Protein AF-A0A952DXF3-F1 (afdb_monomer)

Solvent-accessible surface area (backbone atoms only — not comparable to full-atom values): 49147 Å² total; per-residue (Å²): 143,82,90,85,81,86,82,64,85,73,74,85,72,76,90,87,76,78,88,46,89,44,56,48,75,65,64,70,60,52,75,66,51,48,54,28,37,48,74,60,70,36,64,31,44,39,51,54,43,72,47,50,72,74,62,50,57,70,29,73,86,39,48,73,70,47,49,52,52,52,53,52,43,35,55,69,52,70,53,80,62,69,73,86,81,77,90,84,78,88,74,72,70,71,75,59,51,55,62,59,65,52,52,78,80,56,95,33,79,77,42,53,47,75,80,64,70,59,56,70,74,58,48,56,48,38,44,75,69,72,33,61,21,49,24,46,54,65,72,52,47,74,68,62,50,52,71,39,94,87,34,46,74,71,48,50,52,49,54,50,50,48,53,49,53,52,46,48,72,77,49,48,94,39,60,49,80,58,98,81,44,62,45,70,66,89,60,93,58,51,65,45,77,79,53,73,68,56,54,64,66,48,72,82,56,87,42,74,81,39,50,49,73,79,54,69,54,59,70,72,56,47,49,53,38,46,74,73,70,34,60,20,49,39,50,46,60,76,43,19,81,79,40,72,43,44,71,69,56,47,50,38,47,53,53,54,53,50,53,50,69,74,70,45,69,89,72,72,76,82,65,92,75,50,74,66,55,53,51,51,50,52,47,34,55,37,56,34,54,62,62,62,46,64,75,42,58,70,74,60,27,55,51,50,36,34,54,39,15,27,80,55,76,65,43,53,54,55,58,53,8,64,76,68,79,42,51,41,67,58,43,49,53,50,50,53,54,51,51,51,50,47,48,71,76,41,39,67,38,51,49,52,48,48,51,55,50,51,52,50,30,50,78,46,25,34,38,39,35,54,66,56,54,22,50,58,45,45,75,48,34,51,94,82,54,81,50,37,42,57,16,48,50,52,47,49,52,79,72,40,90,64,52,41,76,47,77,49,97,92,54,54,33,42,28,44,61,85,53,59,67,64,58,50,53,51,51,44,51,53,52,51,49,53,36,62,74,64,73,54,68,43,43,62,67,64,52,52,57,55,41,64,75,32,71,66,46,53,51,50,46,68,75,48,66,86,60,52,72,71,57,50,51,37,27,52,55,21,36,45,72,59,30,85,50,32,48,73,49,98,70,36,33,31,51,53,86,52,82,75,41,70,69,56,48,45,51,55,47,42,62,72,67,68,55,58,31,29,32,55,62,49,26,52,57,34,34,75,74,39,58,87,92,67,52,66,56,39,69,57,46,42,53,50,44,67,71,40,58,85,53,28,36,73,46,45,67,60,22,38,31,55,44,87,71,66,78,53,93,76,67,22,62,54,52,47,41,45,45,54,38,60,76,65,72,49,69,41,45,50,66,61,46,41,58,60,42,50,75,80,37,75,60,57,72,68,38,51,49,51,34,57,71,29,82,54,67,79,48,97,92,39,33,37,49,68,50,36,28,55,50,33,77,62,26,35,33,49,32,67,56,49,54,54,44,52,74,43,84,84,56,63,35,82,67,52,34,40,67,68,72,55,32,96,94,50,77,56,42,46,51,59,47,51,54,58,49,48,62,58,26,76,74,45,34,36,46,67,63,44,50,55,52,57,42,48,71,41,65,52,92,60,89,70,58,71,46,59,57,50,11,32,47,48,36,37,26,28,38,30,40,32,71,74,70,59,71,85,74,82,50,71,56,67,42,49,65,58,61,69,92,69,55,76,65,56,40,52,51,51,19,54,52,32,29,42,71,27,30,55,67,35,46,59,50,31,32,48,53,71,72,52,56,71,35,39,67,68,57,52,26,53,54,49,25,75,55,72,72,57,61,65,46,45,48,49,35,46,50,51,55,36,32,18,65,55,24,37,48,77,45,96,86,58,30,36,40,69,33,77,62,24,48,54,50,27,66,68,62,23,71,72,76,65,83,88,58,71,69,87,75,82,84,78,81,76,76,93,79,78,83,76,82,81,87,82,79,132

Secondary structure (DSSP, 8-state):
-------SPPTTS-TT------BGGGGT--HHHHHHHHHTT--BHHHHHHS-HHHHTTSTT--HHHHHHHHHHHHHTT-PPPPP----SPPPTHHHHHHHHHHTTS--TT-BGGGG---HHHHHHHHHTT--BHHHHHHS-HHHHHTSTT--HHHHHHHHHHHHHHHHHHHGGGEEEETTEEEE---SS-B----HHHHHHHTTS-GGG-BGGGG---HHHHHHHHHTT--BHHHHHHTTTT-B--HHHHHHHHHHHHHHHHH-GGGSSSS---HHHHHHHHHHHHT-HHHHHHTS-HHHHHHHHHHHTSSS----HHHHHHHHT--HHHHHHHHHHHHHHHHHHSHHHHHHHHHHHHHHHHHTTSEEEHHHHHHHHHHHS-TT--S-HHHHHHHHHHH-SSEEEEE-SS-EEEEETTS-HHHHHHHHHHHHHHHHHH-S-EEHHHHHHHHHTSHHHHHHHHH-TTS-HHHHHHHHHHHHHT-TTTEEETTEE--GGGTT-HHHHHHHHHHHH-S-EEHHHHHHHHHHHS-TTT---HHHHHHHHHH-TTTEEEEETTEEEEGGG---TT-SHHHHHHHHHHHHTS-EEHHHHHHHHHTT----HHHHHHHHT--SEEETTEEGGGTEEEEETTEEEEHHHHHHHTTSSSPPBSSPPPPPPPPTT-SSTHHHHHHHHHHHHTT--BHHHHHHHHHHHHT-SSPPPHHHHHHHHHHHHHTTSS----TTSS--PBP---PPSS-HHHHHHHHHHHHHHHBTTHHHHHHHHHHH-SEEHHHHHHHHHHHH---HHHHHHHHHHHHHTTSEEE-TTSEEEE-HHHHHHHHHHS-S-GGGT-------PPPTT------S--

Foldseek 3Di:
DDDDDDDAQDQDDDDDDDDQFAFPVSLVADPQLNVQCVQVVNTTPVSVLADDLVNSCVGPSCDPVSSCRVVVSCVSSVNHRDPDDDDPDDDDPPVFVQQQVALPVDPFVPAAPVLLVDPPVVSVQCVVLVNGTLSSLSNATPVSQCPGPPCDPVNSVVSVVSNVVSCCVPQVVQWDDDPSHTHGDPDQWDQQDDDPVLVVLCPPPPQVPAFPVLLVDDPVVSVVCVVVVHGTLVSCNVCSRVDIDGPSSSVSNVVVSVVCSPPDDPVCPDDRDHPVNVLLVLLLVLLQVVVLLVVDDPLLSVLLCQCLVFQHHHDQLCRVCVVVVHHSVVSVVSPVVSLVVSCVPSVVSLVSNVVVLQVVCQVQLFKDFLVVSLVVSVVSHPPPRNTRSSSSVSSSVVSDPQWDWDDDPVGIMIGGNPDDPVLLVLLLVLLQVVLVVVVAKDFPVVSLVVSCPDPSVVVSCVVCVPQDPVSVSSNSSSSQVHDPQFDDDVGITHGVVCVQDLVHLLQVLLVVVVAKEALQVSLVSSQVPDDPVNRDHSVVSLVVLVVPCVAWPDQFDRITHGVVVVDDVCRHLLNQLLVVQVVVVHWDALVSSLVSSVVVYHYDSVRSVCRQPWQDDPDDVDGSCQAWADQALRIIHGNVVLVVQLPDFLAADAFQFAEDDAAPVDALCRLVLLVVLQVVQVVQDFLVVSLVVSNVVSPDPDDDDPNVSLSHLVLCCQLQQWPRDDCPPPDRGGTHGRFDDDDSLNSLLSRLVSNCVRYPCVLVLLLLQQPPPQDALVVSQVVVCVQAVDDSRRSVSSVSSCVSSVQWDQDPVRTIDGDPSVNVSSVVRNPDDCPVRDDPDPDDDPPPDDDDDPPPDD

Nearest PDB structures (foldseek):
  5ciz-assembly1_B  TM=8.399E-01  e=3.384E-02  Escherichia coli K-12
  5nwt-assembly1_A  TM=7.656E-01  e=3.705E-02  Escherichia coli K-12
  4mey-assembly1_B  TM=8.361E-01  e=1.148E-01  Escherichia coli K-12
  7khc-assembly1_A  TM=7.710E-01  e=9.581E-02  Escherichia coli K-12
  4zh4-assembly1_A  TM=7.868E-01  e=2.263E-01  Escherichia coli K-12

Radius of gyration: 51.9 Å; Cα contacts (8 Å, |Δi|>4): 984; chains: 1; bounding box: 116×65×154 Å

pLDDT: mean 72.09, std 17.67, range [24.91, 96.69]

Structure (mmCIF, N/CA/C/O backbone):
data_AF-A0A952DXF3-F1
#
_entry.id   AF-A0A952DXF3-F1
#
loop_
_atom_site.group_PDB
_atom_site.id
_atom_site.type_symbol
_atom_site.label_atom_id
_atom_site.label_alt_id
_atom_site.label_comp_id
_atom_site.label_asym_id
_atom_site.label_entity_id
_atom_site.label_seq_id
_atom_site.pdbx_PDB_ins_code
_atom_site.Cartn_x
_atom_site.Cartn_y
_atom_site.Cartn_z
_atom_site.occupancy
_atom_site.B_iso_or_equiv
_atom_site.auth_seq_id
_atom_site.auth_comp_id
_atom_site.auth_asym_id
_atom_site.auth_atom_id
_atom_site.pdbx_PDB_model_num
ATOM 1 N N . MET A 1 1 ? -7.736 26.901 73.733 1.00 40.34 1 MET A N 1
ATOM 2 C CA . MET A 1 1 ? -7.847 26.922 75.205 1.00 40.34 1 MET A CA 1
ATOM 3 C C . MET A 1 1 ? -9.319 26.949 75.574 1.00 40.34 1 MET A C 1
ATOM 5 O O . MET A 1 1 ? -9.940 27.986 75.402 1.00 40.34 1 MET A O 1
ATOM 9 N N . ALA A 1 2 ? -9.851 25.789 75.959 1.00 25.80 2 ALA A N 1
ATOM 10 C CA . ALA A 1 2 ? -10.899 25.525 76.956 1.00 25.80 2 ALA A CA 1
ATOM 11 C C . ALA A 1 2 ? -11.180 24.005 76.903 1.00 25.80 2 ALA A C 1
ATOM 13 O O . ALA A 1 2 ? -11.219 23.429 75.818 1.00 25.80 2 ALA A O 1
ATOM 14 N N . ASP A 1 3 ? -11.251 23.383 78.075 1.00 32.47 3 ASP A N 1
ATOM 15 C CA . ASP A 1 3 ? -11.202 21.946 78.377 1.00 32.47 3 ASP A CA 1
ATOM 16 C C . ASP A 1 3 ? -12.316 21.067 77.777 1.00 32.47 3 ASP A C 1
ATOM 18 O O . ASP A 1 3 ? -13.485 21.440 77.763 1.00 32.47 3 ASP A O 1
ATOM 22 N N . SER A 1 4 ? -11.949 19.831 77.419 1.00 28.42 4 SER A N 1
ATOM 23 C CA . SER A 1 4 ? -12.692 18.619 77.812 1.00 28.42 4 SER A CA 1
ATOM 24 C C . SER A 1 4 ? -11.712 17.442 77.877 1.00 28.42 4 SER A C 1
ATOM 26 O O . SER A 1 4 ? -11.558 16.627 76.968 1.00 28.42 4 SER A O 1
ATOM 28 N N . SER A 1 5 ? -10.953 17.436 78.966 1.00 34.53 5 SER A N 1
ATOM 29 C CA . SER A 1 5 ? -10.357 16.239 79.540 1.00 34.53 5 SER A CA 1
ATOM 30 C C . SER A 1 5 ? -11.459 15.316 80.101 1.00 34.53 5 SER A C 1
ATOM 32 O O . SER A 1 5 ? -12.557 15.769 80.409 1.00 34.53 5 SER A O 1
ATOM 34 N N . ASP A 1 6 ? -11.120 14.028 80.214 1.00 41.69 6 ASP A N 1
ATOM 35 C CA . ASP A 1 6 ? -11.843 12.917 80.861 1.00 41.69 6 ASP A CA 1
ATOM 36 C C . ASP A 1 6 ? -12.832 12.074 80.039 1.00 41.69 6 ASP A C 1
ATOM 38 O O . ASP A 1 6 ? -14.046 12.231 80.073 1.00 41.69 6 ASP A O 1
ATOM 42 N N . ASN A 1 7 ? -12.281 11.025 79.412 1.00 44.53 7 ASN A N 1
ATOM 43 C CA . ASN A 1 7 ? -12.972 9.737 79.289 1.00 44.53 7 ASN A CA 1
ATOM 44 C C . ASN A 1 7 ? -11.992 8.561 79.499 1.00 44.53 7 ASN A C 1
ATOM 46 O O . ASN A 1 7 ? -11.936 7.612 78.716 1.00 44.53 7 ASN A O 1
ATOM 50 N N . LYS A 1 8 ? -11.126 8.667 80.519 1.00 47.78 8 LYS A N 1
ATOM 51 C CA . LYS A 1 8 ? -10.305 7.540 80.986 1.00 47.78 8 LYS A CA 1
ATOM 52 C C . LYS A 1 8 ? -11.097 6.770 82.049 1.00 47.78 8 LYS A C 1
ATOM 54 O O . LYS A 1 8 ? -11.630 7.411 82.954 1.00 47.78 8 LYS A O 1
ATOM 59 N N . PRO A 1 9 ? -11.166 5.430 81.986 1.00 48.03 9 PRO A N 1
ATOM 60 C CA . PRO A 1 9 ? -11.875 4.657 82.997 1.00 48.03 9 PRO A CA 1
ATOM 61 C C . PRO A 1 9 ? -11.237 4.859 84.379 1.00 48.03 9 PRO A C 1
ATOM 63 O O . PRO A 1 9 ? -10.027 4.708 84.545 1.00 48.03 9 PRO A O 1
ATOM 66 N N . ASN A 1 10 ? -12.048 5.229 85.371 1.00 49.44 10 ASN A N 1
ATOM 67 C CA . ASN A 1 10 ? -11.597 5.502 86.734 1.00 49.44 10 ASN A CA 1
ATOM 68 C C . ASN A 1 10 ? -11.382 4.175 87.501 1.00 49.44 10 ASN A C 1
ATOM 70 O O . ASN A 1 10 ? -12.342 3.424 87.683 1.00 49.44 10 ASN A O 1
ATOM 74 N N . PRO A 1 11 ? -10.167 3.857 87.989 1.00 45.16 11 PRO A N 1
ATOM 75 C CA . PRO A 1 11 ? -9.825 2.531 88.522 1.00 45.16 11 PRO A CA 1
ATOM 76 C C . PRO A 1 11 ? -10.392 2.202 89.924 1.00 45.16 11 PRO A C 1
ATOM 78 O O . PRO A 1 11 ? -9.899 1.281 90.568 1.00 45.16 11 PRO A O 1
ATOM 81 N N . ARG A 1 12 ? -11.384 2.943 90.450 1.00 41.62 12 ARG A N 1
ATOM 82 C CA . ARG A 1 12 ? -11.883 2.792 91.841 1.00 41.62 12 ARG A CA 1
ATOM 83 C C . ARG A 1 12 ? -13.409 2.658 92.015 1.00 41.62 12 ARG A C 1
ATOM 85 O O . ARG A 1 12 ? -13.890 2.818 93.132 1.00 41.62 12 ARG A O 1
ATOM 92 N N . GLN A 1 13 ? -14.183 2.363 90.968 1.00 44.66 13 GLN A N 1
ATOM 93 C CA . GLN A 1 13 ? -15.648 2.183 91.074 1.00 44.66 13 GLN A CA 1
ATOM 94 C C . GLN A 1 13 ? -16.073 0.704 90.993 1.00 44.66 13 GLN A C 1
ATOM 96 O O . GLN A 1 13 ? -15.561 -0.032 90.154 1.00 44.66 13 GLN A O 1
ATOM 101 N N . SER A 1 14 ? -16.989 0.280 91.871 1.00 38.84 14 SER A N 1
ATOM 102 C CA . SER A 1 14 ? -17.445 -1.104 92.103 1.00 38.84 14 SER A CA 1
ATOM 103 C C . SER A 1 14 ? -18.122 -1.783 90.899 1.00 38.84 14 SER A C 1
ATOM 105 O O . SER A 1 14 ? -18.717 -1.134 90.047 1.00 38.84 14 SER A O 1
ATOM 107 N N . THR A 1 15 ? -18.041 -3.114 90.864 1.00 40.62 15 THR A N 1
ATOM 108 C CA . THR A 1 15 ? -18.133 -4.012 89.696 1.00 40.62 15 THR A CA 1
ATOM 109 C C . THR A 1 15 ? -19.525 -4.301 89.113 1.00 40.62 15 THR A C 1
ATOM 111 O O . THR A 1 15 ? -19.602 -5.065 88.158 1.00 40.62 15 THR A O 1
ATOM 114 N N . GLN A 1 16 ? -20.621 -3.742 89.636 1.00 40.38 16 GLN A N 1
ATOM 115 C CA . GLN A 1 16 ? -21.974 -4.221 89.286 1.00 40.38 16 GLN A CA 1
ATOM 116 C C . GLN A 1 16 ? -22.749 -3.410 88.235 1.00 40.38 16 GLN A C 1
ATOM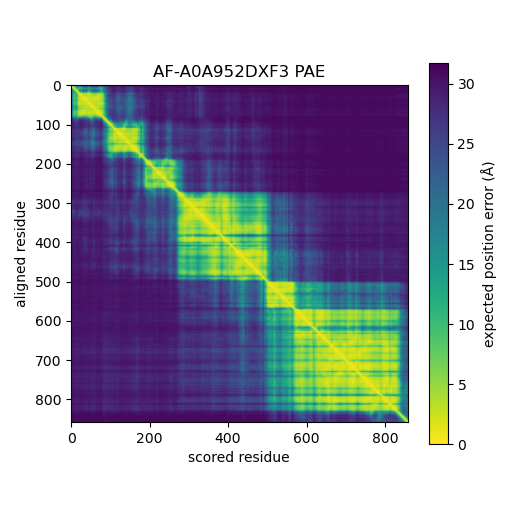 118 O O . GLN A 1 16 ? -23.744 -3.912 87.730 1.00 40.38 16 GLN A O 1
ATOM 123 N N . GLU A 1 17 ? -22.272 -2.240 87.805 1.00 44.34 17 GLU A N 1
ATOM 124 C CA . GLU A 1 17 ? -22.873 -1.492 86.687 1.00 44.34 17 GLU A CA 1
ATOM 125 C C . GLU A 1 17 ? -21.774 -0.773 85.885 1.00 44.34 17 GLU A C 1
ATOM 127 O O . GLU A 1 17 ? -21.409 0.365 86.175 1.00 44.34 17 GLU A O 1
ATOM 132 N N . ARG A 1 18 ? -21.187 -1.437 84.880 1.00 53.00 18 ARG A N 1
ATOM 133 C CA . ARG A 1 18 ? -20.272 -0.797 83.916 1.00 53.00 18 ARG A CA 1
ATOM 134 C C . ARG A 1 18 ? -20.714 -1.131 82.486 1.00 53.00 18 ARG A C 1
ATOM 136 O O . ARG A 1 18 ? -20.546 -2.259 82.046 1.00 53.00 18 ARG A O 1
ATOM 143 N N . SER A 1 19 ? -21.251 -0.148 81.758 1.00 53.16 19 SER A N 1
ATOM 144 C CA . SER A 1 19 ? -21.367 -0.195 80.289 1.00 53.16 19 SER A CA 1
ATOM 145 C C . SER A 1 19 ? -20.012 0.204 79.704 1.00 53.16 19 SER A C 1
ATOM 147 O O . SER A 1 19 ? -19.583 1.349 79.868 1.00 53.16 19 SER A O 1
ATOM 149 N N . TRP A 1 20 ? -19.324 -0.720 79.035 1.00 61.34 20 TRP A N 1
ATOM 150 C CA . TRP A 1 20 ? -17.945 -0.541 78.561 1.00 61.34 20 TRP A CA 1
ATOM 151 C C . TRP A 1 20 ? -17.839 -0.012 77.129 1.00 61.34 20 TRP A C 1
ATOM 153 O O . TRP A 1 20 ? -16.845 -0.257 76.439 1.00 61.34 20 TRP A O 1
ATOM 163 N N . ASN A 1 21 ? -18.836 0.755 76.695 1.00 62.16 21 ASN A N 1
ATOM 164 C CA . ASN A 1 21 ? -18.929 1.324 75.355 1.00 62.16 21 ASN A CA 1
ATOM 165 C C . ASN A 1 21 ? -17.967 2.516 75.141 1.00 62.16 21 ASN A C 1
ATOM 167 O O . ASN A 1 21 ? -18.356 3.625 74.772 1.00 62.16 21 ASN A O 1
ATOM 171 N N . VAL A 1 22 ? -16.685 2.297 75.431 1.00 70.88 22 VAL A N 1
ATOM 172 C CA . VAL A 1 22 ? -15.574 3.208 75.164 1.00 70.88 22 VAL A CA 1
ATOM 173 C C . VAL A 1 22 ? -14.676 2.624 74.070 1.00 70.88 22 VAL A C 1
ATOM 175 O O . VAL A 1 22 ? -14.525 1.403 73.960 1.00 70.88 22 VAL A O 1
ATOM 178 N N . PRO A 1 23 ? -14.064 3.478 73.231 1.00 73.00 23 PRO A N 1
ATOM 179 C CA . PRO A 1 23 ? -13.190 3.026 72.156 1.00 73.00 23 PRO A CA 1
ATOM 180 C C . PRO A 1 23 ? -11.920 2.368 72.708 1.00 73.00 23 PRO A C 1
ATOM 182 O O . PRO A 1 23 ? -11.370 2.806 73.719 1.00 73.00 23 PRO A O 1
ATOM 185 N N . LEU A 1 24 ? -11.386 1.372 71.991 1.00 79.50 24 LEU A N 1
ATOM 186 C CA . LEU A 1 24 ? -10.154 0.650 72.364 1.00 79.50 24 LEU A CA 1
ATOM 187 C C . LEU A 1 24 ? -8.940 1.562 72.610 1.00 79.50 24 LEU A C 1
ATOM 189 O O . LEU A 1 24 ? -8.025 1.197 73.347 1.00 79.50 24 LEU A O 1
ATOM 193 N N . THR A 1 25 ? -8.928 2.765 72.026 1.00 75.94 25 THR A N 1
ATOM 194 C CA . THR A 1 25 ? -7.890 3.779 72.263 1.00 75.94 25 THR A CA 1
ATOM 195 C C . THR A 1 25 ? -7.795 4.206 73.729 1.00 75.94 25 THR A C 1
ATOM 197 O O . THR A 1 25 ? -6.728 4.634 74.163 1.00 75.94 25 THR A O 1
ATOM 200 N N . ALA A 1 26 ? -8.878 4.077 74.503 1.00 75.19 26 ALA A N 1
ATOM 201 C CA . ALA A 1 26 ? -8.910 4.424 75.922 1.00 75.19 26 ALA A CA 1
ATOM 202 C C . ALA A 1 26 ? -8.045 3.490 76.792 1.00 75.19 26 ALA A C 1
ATOM 204 O O . ALA A 1 26 ? -7.563 3.917 77.839 1.00 75.19 26 ALA A O 1
ATOM 205 N N . LEU A 1 27 ? -7.783 2.254 76.342 1.00 75.56 27 LEU A N 1
ATOM 206 C CA . LEU A 1 27 ? -6.944 1.277 77.052 1.00 75.56 27 LEU A CA 1
ATOM 207 C C . LEU A 1 27 ? -5.436 1.526 76.895 1.00 75.56 27 LEU A C 1
ATOM 209 O O . LEU A 1 27 ? -4.641 0.814 77.496 1.00 75.56 27 LEU A O 1
ATOM 213 N N . GLY A 1 28 ? -5.013 2.504 76.083 1.00 74.56 28 GLY A N 1
ATOM 214 C CA . GLY A 1 28 ? -3.589 2.826 75.922 1.00 74.56 28 GLY A CA 1
ATOM 215 C C . GLY A 1 28 ? -2.747 1.706 75.293 1.00 74.56 28 GLY A C 1
ATOM 216 O O . GLY A 1 28 ? -1.541 1.652 75.520 1.00 74.56 28 GLY A O 1
ATOM 217 N N . LEU A 1 29 ? -3.375 0.820 74.513 1.00 83.88 29 LEU A N 1
ATOM 218 C CA . LEU A 1 29 ? -2.716 -0.291 73.822 1.00 83.88 29 LEU A CA 1
ATOM 219 C C . LEU A 1 29 ? -1.701 0.203 72.778 1.00 83.88 29 LEU A C 1
ATOM 221 O O . LEU A 1 29 ? -1.887 1.241 72.132 1.00 83.88 29 LEU A O 1
ATOM 225 N N . SER A 1 30 ? -0.651 -0.581 72.544 1.00 82.12 30 SER A N 1
ATOM 226 C CA . SER A 1 30 ? 0.299 -0.346 71.462 1.00 82.12 30 SER A CA 1
ATOM 227 C C . SER A 1 30 ? -0.416 -0.320 70.108 1.00 82.12 30 SER A C 1
ATOM 229 O O . SER A 1 30 ? -1.401 -1.024 69.875 1.00 82.12 30 SER A O 1
ATOM 231 N N . ARG A 1 31 ? 0.113 0.453 69.146 1.00 80.12 31 ARG A N 1
ATOM 232 C CA . ARG A 1 31 ? -0.443 0.500 67.775 1.00 80.12 31 ARG A CA 1
ATOM 233 C C . ARG A 1 31 ? -0.557 -0.888 67.137 1.00 80.12 31 ARG A C 1
ATOM 235 O O . ARG A 1 31 ? -1.426 -1.094 66.295 1.00 80.12 31 ARG A O 1
ATOM 242 N N . ARG A 1 32 ? 0.317 -1.829 67.513 1.00 71.56 32 ARG A N 1
ATOM 243 C CA . ARG A 1 32 ? 0.282 -3.215 67.025 1.00 71.56 32 ARG A CA 1
ATOM 244 C C . ARG A 1 32 ? -0.907 -3.976 67.612 1.00 71.56 32 ARG A C 1
ATOM 246 O O . ARG A 1 32 ? -1.667 -4.545 66.835 1.00 71.56 32 ARG A O 1
ATOM 253 N N . ALA A 1 33 ? -1.105 -3.911 68.929 1.00 78.06 33 ALA A N 1
ATOM 254 C CA . ALA A 1 33 ? -2.244 -4.523 69.610 1.00 78.06 33 ALA A CA 1
ATOM 255 C C . ALA A 1 33 ? -3.585 -3.933 69.134 1.00 78.06 33 ALA A C 1
ATOM 257 O O . ALA A 1 33 ? -4.485 -4.673 68.743 1.00 78.06 33 ALA A O 1
ATOM 258 N N . TYR A 1 34 ? -3.682 -2.601 69.051 1.00 83.19 34 TYR A N 1
ATOM 259 C CA . TYR A 1 34 ? -4.877 -1.901 68.570 1.00 83.19 34 TYR A CA 1
ATOM 260 C C . TYR A 1 34 ? -5.262 -2.319 67.143 1.00 83.19 34 TYR A C 1
ATOM 262 O O . TYR A 1 34 ? -6.402 -2.696 66.878 1.00 83.19 34 TYR A O 1
ATOM 270 N N . ASN A 1 35 ? -4.301 -2.306 66.213 1.00 76.31 35 ASN A N 1
ATOM 271 C CA . ASN A 1 35 ? -4.570 -2.670 64.823 1.00 76.31 35 ASN A CA 1
ATOM 272 C C . ASN A 1 35 ? -4.916 -4.156 64.659 1.00 76.31 35 ASN A C 1
ATOM 274 O O . ASN A 1 35 ? -5.686 -4.490 63.761 1.00 76.31 35 ASN A O 1
ATOM 278 N N . ALA A 1 36 ? -4.351 -5.042 65.486 1.00 76.38 36 ALA A N 1
ATOM 279 C CA . ALA A 1 36 ? -4.680 -6.464 65.456 1.00 76.38 36 ALA A CA 1
ATOM 280 C C . ALA A 1 36 ? -6.130 -6.711 65.908 1.00 76.38 36 ALA A C 1
ATOM 282 O O . ALA A 1 36 ? -6.870 -7.390 65.202 1.00 76.38 36 ALA A O 1
ATOM 283 N N . LEU A 1 37 ? -6.566 -6.074 67.001 1.00 76.38 37 LEU A N 1
ATOM 284 C CA . LEU A 1 37 ? -7.941 -6.165 67.509 1.00 76.38 37 LEU A CA 1
ATOM 285 C C . LEU A 1 37 ? -8.973 -5.608 66.520 1.00 76.38 37 LEU A C 1
ATOM 287 O O . LEU A 1 37 ? -9.935 -6.297 66.187 1.00 76.38 37 LEU A O 1
ATOM 291 N N . VAL A 1 38 ? -8.727 -4.417 65.961 1.00 75.62 38 VAL A N 1
ATOM 292 C CA . VAL A 1 38 ? -9.639 -3.795 64.982 1.00 75.62 38 VAL A CA 1
ATOM 293 C C . VAL A 1 38 ? -9.756 -4.633 63.708 1.00 75.62 38 VAL A C 1
ATOM 295 O O . VAL A 1 38 ? -10.849 -4.765 63.154 1.00 75.62 38 VAL A O 1
ATOM 298 N N . ARG A 1 39 ? -8.653 -5.239 63.245 1.00 70.31 39 ARG A N 1
ATOM 299 C CA . ARG A 1 39 ? -8.676 -6.186 62.116 1.00 70.31 39 ARG A CA 1
ATOM 300 C C . ARG A 1 39 ? -9.402 -7.485 62.458 1.00 70.31 39 ARG A C 1
ATOM 302 O O . ARG A 1 39 ? -10.016 -8.061 61.569 1.00 70.31 39 ARG A O 1
ATOM 309 N N . GLY A 1 40 ? -9.351 -7.912 63.718 1.00 65.81 40 GLY A N 1
ATOM 310 C CA . GLY A 1 40 ? -10.123 -9.032 64.258 1.00 65.81 40 GLY A CA 1
ATOM 311 C C . GLY A 1 40 ? -11.604 -8.731 64.494 1.00 65.81 40 GLY A C 1
ATOM 312 O O . GLY A 1 40 ? -12.318 -9.606 64.963 1.00 65.81 40 GLY A O 1
ATOM 313 N N . GLY A 1 41 ? -12.074 -7.518 64.177 1.00 66.88 41 GLY A N 1
ATOM 314 C CA . GLY A 1 41 ? -13.476 -7.122 64.332 1.00 66.88 41 GLY A CA 1
ATOM 315 C C . GLY A 1 41 ? -13.836 -6.551 65.706 1.00 66.88 41 GLY A C 1
ATOM 316 O O . GLY A 1 41 ? -14.974 -6.136 65.888 1.00 66.88 41 GLY A O 1
ATOM 317 N N . ILE A 1 42 ? -12.879 -6.451 66.629 1.00 78.50 42 ILE A N 1
ATOM 318 C CA . ILE A 1 42 ? -13.075 -5.940 67.992 1.00 78.50 42 ILE A CA 1
ATOM 319 C C . ILE A 1 42 ? -12.804 -4.438 67.969 1.00 78.50 42 ILE A C 1
ATOM 321 O O . ILE A 1 42 ? -11.690 -4.014 67.650 1.00 78.50 42 ILE A O 1
ATOM 325 N N . ARG A 1 43 ? -13.822 -3.613 68.236 1.00 74.69 43 ARG A N 1
ATOM 326 C CA . ARG A 1 43 ? -13.753 -2.153 68.026 1.00 74.69 43 ARG A CA 1
ATOM 327 C C . ARG A 1 43 ? -13.971 -1.345 69.301 1.00 74.69 43 ARG A C 1
ATOM 329 O O . ARG A 1 43 ? -13.518 -0.199 69.365 1.00 74.69 43 ARG A O 1
ATOM 336 N N . SER A 1 44 ? -14.591 -1.934 70.315 1.00 78.88 44 SER A N 1
ATOM 337 C CA . SER A 1 44 ? -14.808 -1.328 71.629 1.00 78.88 44 SER A CA 1
ATOM 338 C C . SER A 1 44 ? -14.143 -2.136 72.754 1.00 78.88 44 SER A C 1
ATOM 340 O O . SER A 1 44 ? -13.724 -3.280 72.564 1.00 78.88 44 SER A O 1
ATOM 342 N N . VAL A 1 45 ? -14.010 -1.526 73.936 1.00 76.56 45 VAL A N 1
ATOM 343 C CA . VAL A 1 45 ? -13.580 -2.246 75.149 1.00 76.56 45 VAL A CA 1
ATOM 344 C C . VAL A 1 45 ? -14.623 -3.292 75.554 1.00 76.56 45 VAL A C 1
ATOM 346 O O . VAL A 1 45 ? -14.252 -4.360 76.026 1.00 76.56 45 VAL A O 1
ATOM 349 N N . GLU A 1 46 ? -15.904 -3.030 75.306 1.00 74.31 46 GLU A N 1
ATOM 350 C CA . GLU A 1 46 ? -17.001 -3.974 75.536 1.00 74.31 46 GLU A CA 1
ATOM 351 C C . GLU A 1 46 ? -16.873 -5.236 74.674 1.00 74.31 46 GLU A C 1
ATOM 353 O O . GLU A 1 46 ? -16.888 -6.342 75.215 1.00 74.31 46 GLU A O 1
ATOM 358 N N . ASP A 1 47 ? -16.605 -5.079 73.373 1.00 71.81 47 ASP A N 1
ATOM 359 C CA . ASP A 1 47 ? -16.349 -6.197 72.453 1.00 71.81 47 ASP A CA 1
ATOM 360 C C . ASP A 1 47 ? -15.174 -7.056 72.956 1.00 71.81 47 ASP A C 1
ATOM 362 O O . ASP A 1 47 ? -15.193 -8.285 72.888 1.00 71.81 47 ASP A O 1
ATOM 366 N N . LEU A 1 48 ? -14.130 -6.404 73.481 1.00 76.88 48 LEU A N 1
ATOM 367 C CA . LEU A 1 48 ? -12.918 -7.062 73.966 1.00 76.88 48 LEU A CA 1
ATOM 368 C C . LEU A 1 48 ? -13.151 -7.855 75.260 1.00 76.88 48 LEU A C 1
ATOM 370 O O . LEU A 1 48 ? -12.533 -8.902 75.446 1.00 76.88 48 LEU A O 1
ATOM 374 N N . VAL A 1 49 ? -14.015 -7.366 76.152 1.00 72.88 49 VAL A N 1
ATOM 375 C CA . VAL A 1 49 ? -14.379 -8.048 77.407 1.00 72.88 49 VAL A CA 1
ATOM 376 C C . VAL A 1 49 ? -15.275 -9.254 77.139 1.00 72.88 49 VAL A C 1
ATOM 378 O O . VAL A 1 49 ? -15.119 -10.279 77.801 1.00 72.88 49 VAL A O 1
ATOM 381 N N . GLN A 1 50 ? -16.165 -9.143 76.151 1.00 67.19 50 GLN A N 1
ATOM 382 C CA . GLN A 1 50 ? -17.071 -10.216 75.737 1.00 67.19 50 GLN A CA 1
ATOM 383 C C . GLN A 1 50 ? -16.387 -11.294 74.887 1.00 67.19 50 GLN A C 1
ATOM 385 O O . GLN A 1 50 ? -16.932 -12.384 74.734 1.00 67.19 50 GLN A O 1
ATOM 390 N N . THR A 1 51 ? -15.194 -11.022 74.345 1.00 69.06 51 THR A N 1
ATOM 391 C CA . THR A 1 51 ? -14.434 -12.001 73.560 1.00 69.06 51 THR A CA 1
ATOM 392 C C . THR A 1 51 ? -13.582 -12.893 74.481 1.00 69.06 51 THR A C 1
ATOM 394 O O . THR A 1 51 ? -12.656 -12.398 75.137 1.00 69.06 51 THR A O 1
ATOM 397 N N . PRO A 1 52 ? -13.815 -14.220 74.517 1.00 67.56 52 PRO A N 1
ATOM 398 C CA . PRO A 1 52 ? -13.014 -15.151 75.305 1.00 67.56 52 PRO A CA 1
ATOM 399 C C . PRO A 1 52 ? -11.529 -15.118 74.928 1.00 67.56 52 PRO A C 1
ATOM 401 O O . PRO A 1 52 ? -11.154 -14.924 73.769 1.00 67.56 52 PRO A O 1
ATOM 404 N N . ARG A 1 53 ? -10.657 -15.380 75.909 1.00 61.31 53 ARG A N 1
ATOM 405 C CA . ARG A 1 53 ? -9.191 -15.375 75.726 1.00 61.31 53 ARG A CA 1
ATOM 406 C C . ARG A 1 53 ? -8.728 -16.294 74.591 1.00 61.31 53 ARG A C 1
ATOM 408 O O . ARG A 1 53 ? -7.829 -15.930 73.840 1.00 61.31 53 ARG A O 1
ATOM 415 N N . GLU A 1 54 ? -9.355 -17.454 74.459 1.00 60.47 54 GLU A N 1
ATOM 416 C CA . GLU A 1 54 ? -9.047 -18.450 73.429 1.00 60.47 54 GLU A CA 1
ATOM 417 C C . GLU A 1 54 ? -9.382 -17.946 72.019 1.00 60.47 54 GLU A C 1
ATOM 419 O O . GLU A 1 54 ? -8.642 -18.219 71.078 1.00 60.47 54 GLU A O 1
ATOM 424 N N . GLN A 1 55 ? -10.435 -17.134 71.877 1.00 58.41 55 GLN A N 1
ATOM 425 C CA . GLN A 1 55 ? -10.831 -16.545 70.596 1.00 58.41 55 GLN A CA 1
ATOM 426 C C . GLN A 1 55 ? -9.909 -15.393 70.173 1.00 58.41 55 GLN A C 1
ATOM 428 O O . GLN A 1 55 ? -9.651 -15.221 68.983 1.00 58.41 55 GLN A O 1
ATOM 433 N N . LEU A 1 56 ? -9.337 -14.646 71.125 1.00 65.31 56 LEU A N 1
ATOM 434 C CA . LEU A 1 56 ? -8.360 -13.591 70.822 1.00 65.31 56 LEU A CA 1
ATOM 435 C C . LEU A 1 56 ? -7.058 -14.137 70.233 1.00 65.31 56 LEU A C 1
ATOM 437 O O . LEU A 1 56 ? -6.490 -13.518 69.336 1.00 65.31 56 LEU A O 1
ATOM 441 N N . LEU A 1 57 ? -6.613 -15.311 70.687 1.00 59.97 57 LEU A N 1
ATOM 442 C CA . LEU A 1 57 ? -5.408 -15.970 70.170 1.00 59.97 57 LEU A CA 1
ATOM 443 C C . LEU A 1 57 ? -5.569 -16.467 68.723 1.00 59.97 57 LEU A C 1
ATOM 445 O O . LEU A 1 57 ? -4.574 -16.714 68.045 1.00 59.97 57 LEU A O 1
ATOM 449 N N . LEU A 1 58 ? -6.807 -16.581 68.232 1.00 54.72 58 LEU A N 1
ATOM 450 C CA . LEU A 1 58 ? -7.108 -16.926 66.841 1.00 54.72 58 LEU A CA 1
ATOM 451 C C . LEU A 1 58 ? -7.066 -15.703 65.909 1.00 54.72 58 LEU A C 1
ATOM 453 O O . LEU A 1 58 ? -7.040 -15.856 64.686 1.00 54.72 58 LEU A O 1
ATOM 457 N N . VAL A 1 59 ? -7.035 -14.482 66.456 1.00 61.59 59 VAL A N 1
ATOM 458 C CA . VAL A 1 59 ? -6.936 -13.256 65.660 1.00 61.59 59 VAL A CA 1
ATOM 459 C C . VAL A 1 59 ? -5.511 -13.102 65.129 1.00 61.59 59 VAL A C 1
ATOM 461 O O . VAL A 1 59 ? -4.525 -13.077 65.868 1.00 61.59 59 VAL A O 1
ATOM 464 N N . ARG A 1 60 ? -5.392 -12.958 63.806 1.00 50.59 60 ARG A N 1
ATOM 465 C CA . ARG A 1 60 ? -4.106 -12.852 63.106 1.00 50.59 60 ARG A CA 1
ATOM 466 C C . ARG A 1 60 ? -3.238 -11.735 63.702 1.00 50.59 60 ARG A C 1
ATOM 468 O O . ARG A 1 60 ? -3.641 -10.574 63.732 1.00 50.59 60 ARG A O 1
ATOM 475 N N . ASN A 1 61 ? -2.005 -12.087 64.071 1.00 59.28 61 ASN A N 1
ATOM 476 C CA . ASN A 1 61 ? -1.005 -11.229 64.723 1.00 59.28 61 ASN A CA 1
ATOM 477 C C . ASN A 1 61 ? -1.275 -10.880 66.198 1.00 59.28 61 ASN A C 1
ATOM 479 O O . ASN A 1 61 ? -0.593 -9.997 66.711 1.00 59.28 61 ASN A O 1
ATOM 483 N N . ILE A 1 62 ? -2.187 -11.569 66.893 1.00 74.50 62 ILE A N 1
ATOM 484 C CA . ILE A 1 62 ? -2.271 -11.543 68.361 1.00 74.50 62 ILE A CA 1
ATOM 485 C C . ILE A 1 62 ? -1.500 -12.747 68.911 1.00 74.50 62 ILE A C 1
ATOM 487 O O . ILE A 1 62 ? -2.001 -13.862 68.981 1.00 74.50 62 ILE A O 1
ATOM 491 N N . GLY A 1 63 ? -0.227 -12.521 69.244 1.00 67.06 63 GLY A N 1
ATOM 492 C CA . GLY A 1 63 ? 0.629 -13.514 69.900 1.00 67.06 63 GLY A CA 1
ATOM 493 C C . GLY A 1 63 ? 0.650 -13.365 71.428 1.00 67.06 63 GLY A C 1
ATOM 494 O O . GLY A 1 63 ? 0.109 -12.389 71.953 1.00 67.06 63 GLY A O 1
ATOM 495 N N . PRO A 1 64 ? 1.357 -14.257 72.148 1.00 66.12 64 PRO A N 1
ATOM 496 C CA . PRO A 1 64 ? 1.400 -14.272 73.615 1.00 66.12 64 PRO A CA 1
ATOM 497 C C . PRO A 1 64 ? 1.789 -12.924 74.240 1.00 66.12 64 PRO A C 1
ATOM 499 O O . PRO A 1 64 ? 1.176 -12.494 75.208 1.00 66.12 64 PRO A O 1
ATOM 502 N N . ALA A 1 65 ? 2.741 -12.206 73.632 1.00 69.50 65 ALA A N 1
ATOM 503 C CA . ALA A 1 65 ? 3.194 -10.899 74.113 1.00 69.50 65 ALA A CA 1
ATOM 504 C C . ALA A 1 65 ? 2.127 -9.793 73.995 1.00 69.50 65 ALA A C 1
ATOM 506 O O . ALA A 1 65 ? 2.039 -8.924 74.857 1.00 69.50 65 ALA A O 1
ATOM 507 N N . ILE A 1 66 ? 1.308 -9.823 72.937 1.00 79.19 66 ILE A N 1
ATOM 508 C CA . ILE A 1 66 ? 0.191 -8.879 72.766 1.00 79.19 66 ILE A CA 1
ATOM 509 C C . ILE A 1 66 ? -0.968 -9.275 73.683 1.00 79.19 66 ILE A C 1
ATOM 511 O O . ILE A 1 66 ? -1.629 -8.407 74.243 1.00 79.19 66 ILE A O 1
ATOM 515 N N . GLN A 1 67 ? -1.179 -10.575 73.891 1.00 76.69 67 GLN A N 1
ATOM 516 C CA . GLN A 1 67 ? -2.166 -11.071 74.843 1.00 76.69 67 GLN A CA 1
ATOM 517 C C . GLN A 1 67 ? -1.831 -10.622 76.273 1.00 76.69 67 GLN A C 1
ATOM 519 O O . GLN A 1 67 ? -2.695 -10.085 76.956 1.00 76.69 67 GLN A O 1
ATOM 524 N N . GLU A 1 68 ? -0.572 -10.750 76.699 1.00 76.25 68 GLU A N 1
ATOM 525 C CA . GLU A 1 68 ? -0.104 -10.235 77.991 1.00 76.25 68 GLU A CA 1
ATOM 526 C C . GLU A 1 68 ? -0.234 -8.713 78.102 1.00 76.25 68 GLU A C 1
ATOM 528 O O . GLU A 1 68 ? -0.532 -8.199 79.178 1.00 76.25 68 GLU A O 1
ATOM 533 N N . GLU A 1 69 ? -0.008 -7.977 77.010 1.00 82.94 69 GLU A N 1
ATOM 534 C CA . GLU A 1 69 ? -0.221 -6.528 76.963 1.00 82.94 69 GLU A CA 1
ATOM 535 C C . GLU A 1 69 ? -1.699 -6.176 77.203 1.00 82.94 69 GLU A C 1
ATOM 537 O O . GLU A 1 69 ? -1.999 -5.317 78.034 1.00 82.94 69 GLU A O 1
ATOM 542 N N . ILE A 1 70 ? -2.618 -6.870 76.524 1.00 82.69 70 ILE A N 1
ATOM 543 C CA . ILE A 1 70 ? -4.065 -6.686 76.676 1.00 82.69 70 ILE A CA 1
ATOM 544 C C . ILE A 1 70 ? -4.508 -7.054 78.095 1.00 82.69 70 ILE A C 1
ATOM 546 O O . ILE A 1 70 ? -5.202 -6.271 78.741 1.00 82.69 70 ILE A O 1
ATOM 550 N N . ASP A 1 71 ? -4.100 -8.221 78.592 1.00 79.31 71 ASP A N 1
ATOM 551 C CA . ASP A 1 71 ? -4.490 -8.722 79.911 1.00 79.31 71 ASP A CA 1
ATOM 552 C C . ASP A 1 71 ? -3.972 -7.785 81.022 1.00 79.31 71 ASP A C 1
ATOM 554 O O . ASP A 1 71 ? -4.702 -7.469 81.962 1.00 79.31 71 ASP A O 1
ATOM 558 N N . ARG A 1 72 ? -2.753 -7.241 80.873 1.00 78.50 72 ARG A N 1
ATOM 559 C CA . ARG A 1 72 ? -2.176 -6.243 81.791 1.00 78.50 72 ARG A CA 1
ATOM 560 C C . ARG A 1 72 ? -2.953 -4.927 81.792 1.00 78.50 72 ARG A C 1
ATOM 562 O O . ARG A 1 72 ? -3.176 -4.370 82.865 1.00 78.50 72 ARG A O 1
ATOM 569 N N . GLN A 1 73 ? -3.364 -4.433 80.622 1.00 82.00 73 GLN A N 1
ATOM 570 C CA . GLN A 1 73 ? -4.167 -3.208 80.531 1.00 82.00 73 GLN A CA 1
ATOM 571 C C . GLN A 1 73 ? -5.564 -3.413 81.122 1.00 82.00 73 GLN A C 1
ATOM 573 O O . GLN A 1 73 ? -6.019 -2.581 81.899 1.00 82.00 73 GLN A O 1
ATOM 578 N N . LEU A 1 74 ? -6.226 -4.541 80.853 1.00 78.31 74 LEU A N 1
ATOM 579 C CA . LEU A 1 74 ? -7.526 -4.852 81.462 1.00 78.31 74 LEU A CA 1
ATOM 580 C C . LEU A 1 74 ? -7.428 -4.981 82.993 1.00 78.31 74 LEU A C 1
ATOM 582 O O . LEU A 1 74 ? -8.270 -4.436 83.710 1.00 78.31 74 LEU A O 1
ATOM 586 N N . ALA A 1 75 ? -6.362 -5.609 83.502 1.00 74.75 75 ALA A N 1
ATOM 587 C CA . ALA A 1 75 ? -6.100 -5.713 84.938 1.00 74.75 75 ALA A CA 1
ATOM 588 C C . ALA A 1 75 ? -5.871 -4.341 85.599 1.00 74.75 75 ALA A C 1
ATOM 590 O O . ALA A 1 75 ? -6.368 -4.098 86.699 1.00 74.75 75 ALA A O 1
ATOM 591 N N . GLN A 1 76 ? -5.186 -3.412 84.920 1.00 74.00 76 GLN A N 1
ATOM 592 C CA . GLN A 1 76 ? -4.965 -2.045 85.410 1.00 74.00 76 GLN A CA 1
ATOM 593 C C . GLN A 1 76 ? -6.279 -1.274 85.640 1.00 74.00 76 GLN A C 1
ATOM 595 O O . GLN A 1 76 ? -6.348 -0.433 86.537 1.00 74.00 76 GLN A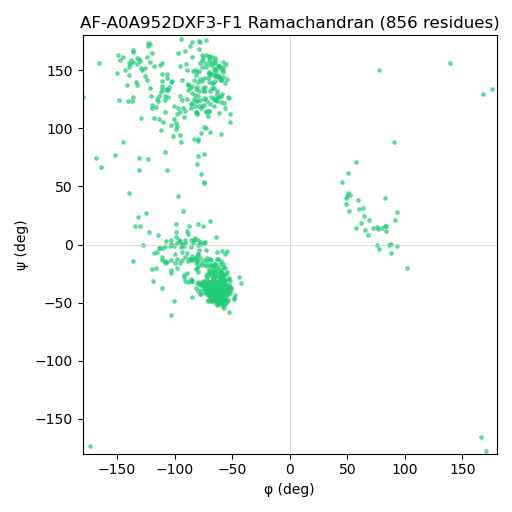 O 1
ATOM 600 N N . TYR A 1 77 ? -7.327 -1.587 84.875 1.00 70.31 77 TYR A N 1
ATOM 601 C CA . TYR A 1 77 ? -8.656 -0.981 85.001 1.00 70.31 77 TYR A CA 1
ATOM 602 C C . TYR A 1 77 ? -9.659 -1.842 85.800 1.00 70.31 77 TYR A C 1
ATOM 604 O O . TYR A 1 77 ? -10.852 -1.522 85.835 1.00 70.31 77 TYR A O 1
ATOM 612 N N . GLN A 1 78 ? -9.194 -2.906 86.473 1.00 64.38 78 GLN A N 1
ATOM 613 C CA . GLN A 1 78 ? -10.032 -3.861 87.220 1.00 64.38 78 GLN A CA 1
ATOM 614 C C . GLN A 1 78 ? -11.185 -4.416 86.366 1.00 64.38 78 GLN A C 1
ATOM 616 O O . GLN A 1 78 ? -12.337 -4.443 86.796 1.00 64.38 78 GLN A O 1
ATOM 621 N N . ILE A 1 79 ? -10.896 -4.762 85.110 1.00 66.31 79 ILE A N 1
ATOM 622 C CA . ILE A 1 79 ? -11.880 -5.310 84.176 1.00 66.31 79 ILE A CA 1
ATOM 623 C C . ILE A 1 79 ? -11.732 -6.831 84.172 1.00 66.31 79 ILE A C 1
ATOM 625 O O . ILE A 1 79 ? -10.799 -7.367 83.573 1.00 66.31 79 ILE A O 1
ATOM 629 N N . GLU A 1 80 ? -12.637 -7.523 84.861 1.00 56.78 80 GLU A N 1
ATOM 630 C CA . GLU A 1 80 ? -12.726 -8.984 84.817 1.00 56.78 80 GLU A CA 1
ATOM 631 C C . GLU A 1 80 ? -13.444 -9.418 83.533 1.00 56.78 80 GLU A C 1
ATOM 633 O O . GLU A 1 80 ? -14.486 -8.868 83.173 1.00 56.78 80 GLU A O 1
ATOM 638 N N . ARG A 1 81 ? -12.867 -10.385 82.810 1.00 58.31 81 ARG A N 1
ATOM 639 C CA . ARG A 1 81 ? -13.521 -10.976 81.636 1.00 58.31 81 ARG A CA 1
ATOM 640 C C . ARG A 1 81 ? -14.585 -11.966 82.079 1.00 58.31 81 ARG A C 1
ATOM 642 O O . ARG A 1 81 ? -14.370 -12.715 83.029 1.00 58.31 81 ARG A O 1
ATOM 649 N N . THR A 1 82 ? -15.696 -12.007 81.355 1.00 44.19 82 THR A N 1
ATOM 650 C CA . THR A 1 82 ? -16.760 -12.983 81.591 1.00 44.19 82 THR A CA 1
ATOM 651 C C . THR A 1 82 ? -16.209 -14.395 81.331 1.00 44.19 82 THR A C 1
ATOM 653 O O . THR A 1 82 ? -15.670 -14.633 80.245 1.00 44.19 82 THR A O 1
ATOM 656 N N . PRO A 1 83 ? -16.266 -15.333 82.295 1.00 36.19 83 PRO A N 1
ATOM 657 C CA . PRO A 1 83 ? -15.869 -16.713 82.043 1.00 36.19 83 PRO A CA 1
ATOM 658 C C . PRO A 1 83 ? -16.833 -17.367 81.045 1.00 36.19 83 PRO A C 1
ATOM 660 O O . PRO A 1 83 ? -18.000 -16.985 80.954 1.00 36.19 83 PRO A O 1
ATOM 663 N N . ALA A 1 84 ? -16.324 -18.335 80.277 1.00 31.73 84 ALA A N 1
ATOM 664 C CA . ALA A 1 84 ? -17.087 -19.051 79.261 1.00 31.73 84 ALA A CA 1
ATOM 665 C C . ALA A 1 84 ? -18.339 -19.689 79.882 1.00 31.73 84 ALA A C 1
ATOM 667 O O . ALA A 1 84 ? -18.235 -20.540 80.763 1.00 31.73 84 ALA A O 1
ATOM 668 N N . VAL A 1 85 ? -19.517 -19.260 79.430 1.00 30.58 85 VAL A N 1
ATOM 669 C CA . VAL A 1 85 ? -20.790 -19.855 79.839 1.00 30.58 85 VAL A CA 1
ATOM 670 C C . VAL A 1 85 ? -20.891 -21.240 79.199 1.00 30.58 85 VAL A C 1
ATOM 672 O O . VAL A 1 85 ? -21.021 -21.365 77.983 1.00 30.58 85 VAL A O 1
ATOM 675 N N . THR A 1 86 ? -20.805 -22.279 80.027 1.00 28.22 86 THR A N 1
ATOM 676 C CA . THR A 1 86 ? -21.310 -23.621 79.723 1.00 28.22 86 THR A CA 1
ATOM 677 C C . THR A 1 86 ? -22.834 -23.555 79.731 1.00 28.22 86 THR A C 1
ATOM 679 O O . THR A 1 86 ? -23.430 -23.249 80.763 1.00 28.22 86 THR A O 1
ATOM 682 N N . PHE A 1 87 ? -23.456 -23.782 78.576 1.00 24.95 87 PHE A N 1
ATOM 683 C CA . PHE A 1 87 ? -24.910 -23.794 78.432 1.00 24.95 87 PHE A CA 1
ATOM 684 C C . PHE A 1 87 ? -25.477 -25.134 78.919 1.00 24.95 87 PHE A C 1
ATOM 686 O O . PHE A 1 87 ? -25.627 -26.057 78.128 1.00 24.95 87 PHE A O 1
ATOM 693 N N . ASP A 1 88 ? -25.796 -25.216 80.209 1.00 29.58 88 ASP A N 1
ATOM 694 C CA . ASP A 1 88 ? -26.768 -26.167 80.755 1.00 29.58 88 ASP A CA 1
ATOM 695 C C . ASP A 1 88 ? -27.979 -25.357 81.238 1.00 29.58 88 ASP A C 1
ATOM 697 O O . ASP A 1 88 ? -27.913 -24.719 82.283 1.00 29.58 88 ASP A O 1
ATOM 701 N N . GLU A 1 89 ? -29.027 -25.303 80.411 1.00 29.61 89 GLU A N 1
ATOM 702 C CA . GLU A 1 89 ? -30.465 -25.267 80.746 1.00 29.61 89 GLU A CA 1
ATOM 703 C C . GLU A 1 89 ? -31.260 -24.905 79.476 1.00 29.61 89 GLU A C 1
ATOM 705 O O . GLU A 1 89 ? -30.921 -23.989 78.725 1.00 29.61 89 GLU A O 1
ATOM 710 N N . GLU A 1 90 ? -32.281 -25.713 79.196 1.00 32.12 90 GLU A N 1
ATOM 711 C CA . GLU A 1 90 ? -33.011 -25.814 77.932 1.00 32.12 90 GLU A CA 1
ATOM 712 C C . GLU A 1 90 ? -33.644 -24.493 77.463 1.00 32.12 90 GLU A C 1
ATOM 714 O O . GLU A 1 90 ? -34.521 -23.914 78.105 1.00 32.12 90 GLU A O 1
ATOM 719 N N . MET A 1 91 ? -33.252 -24.061 76.264 1.00 24.91 91 MET A N 1
ATOM 720 C CA . MET A 1 91 ? -33.992 -23.090 75.459 1.00 24.91 91 MET A CA 1
ATOM 721 C C . MET A 1 91 ? -35.234 -23.790 74.862 1.00 24.91 91 MET A C 1
ATOM 723 O O . MET A 1 91 ? -35.136 -24.969 74.513 1.00 24.91 91 MET A O 1
ATOM 727 N N . PRO A 1 92 ? -36.406 -23.128 74.743 1.00 30.52 92 PRO A N 1
ATOM 728 C CA . PRO A 1 92 ? -37.647 -23.816 74.398 1.00 30.52 92 PRO A CA 1
ATOM 729 C C . PRO A 1 92 ? -37.549 -24.529 73.034 1.00 30.52 92 PRO A C 1
ATOM 731 O O . PRO A 1 92 ? -37.004 -23.936 72.097 1.00 30.52 92 PRO A O 1
ATOM 734 N N . PRO A 1 93 ? -38.128 -25.738 72.870 1.00 36.91 93 PRO A N 1
ATOM 735 C CA . PRO A 1 93 ? -38.018 -26.524 71.632 1.00 36.91 93 PRO A CA 1
ATOM 736 C C . PRO A 1 93 ? -38.564 -25.810 70.380 1.00 36.91 93 PRO A C 1
ATOM 738 O O . PRO A 1 93 ? -38.172 -26.124 69.260 1.00 36.91 93 PRO A O 1
ATOM 741 N N . ASP A 1 94 ? -39.443 -24.819 70.552 1.00 37.31 94 ASP A N 1
ATOM 742 C CA . ASP A 1 94 ? -40.249 -24.236 69.471 1.00 37.31 94 ASP A CA 1
ATOM 743 C C . ASP A 1 94 ? -39.519 -23.247 68.540 1.00 37.31 94 ASP A C 1
ATOM 745 O O . ASP A 1 94 ? -40.063 -22.885 67.494 1.00 37.31 94 ASP A O 1
ATOM 749 N N . ALA A 1 95 ? -38.306 -22.789 68.872 1.00 38.62 95 ALA A N 1
ATOM 750 C CA . ALA A 1 95 ? -37.558 -21.875 67.994 1.00 38.62 95 ALA A CA 1
ATOM 751 C C . ALA A 1 95 ? -36.745 -22.611 66.910 1.00 38.62 95 ALA A C 1
ATOM 753 O O . ALA A 1 95 ? -36.599 -22.091 65.801 1.00 38.62 95 ALA A O 1
ATOM 754 N N . ASP A 1 96 ? -36.262 -23.823 67.206 1.00 40.22 96 ASP A N 1
ATOM 755 C CA . ASP A 1 96 ? -35.569 -24.681 66.233 1.00 40.22 96 ASP A CA 1
ATOM 756 C C . ASP A 1 96 ? -36.575 -25.527 65.414 1.00 40.22 96 ASP A C 1
ATOM 758 O O . ASP A 1 96 ? -36.359 -25.757 64.222 1.00 40.22 96 ASP A O 1
ATOM 762 N N . ASP A 1 97 ? -37.728 -25.916 65.981 1.00 42.66 97 ASP A N 1
ATOM 763 C CA . ASP A 1 97 ? -38.676 -26.846 65.331 1.00 42.66 97 ASP A CA 1
ATOM 764 C C . ASP A 1 97 ? -39.418 -26.248 64.108 1.00 42.66 97 ASP A C 1
ATOM 766 O O . ASP A 1 97 ? -39.809 -26.971 63.186 1.00 42.66 97 ASP A O 1
ATOM 770 N N . LYS A 1 98 ? -39.544 -24.912 64.026 1.00 44.22 98 LYS A N 1
ATOM 771 C CA . LYS A 1 98 ? -40.185 -24.223 62.882 1.00 44.22 98 LYS A CA 1
ATOM 772 C C . LYS A 1 98 ? -39.353 -24.261 61.601 1.00 44.22 98 LYS A C 1
ATOM 774 O O . LYS A 1 98 ? -39.908 -24.350 60.509 1.00 44.22 98 LYS A O 1
ATOM 779 N N . TRP A 1 99 ? -38.029 -24.236 61.730 1.00 42.69 99 TRP A N 1
ATOM 780 C CA . TRP A 1 99 ? -37.119 -24.385 60.595 1.00 42.69 99 TRP A CA 1
ATOM 781 C C . TRP A 1 99 ? -37.011 -25.854 60.178 1.00 42.69 99 TRP A C 1
ATOM 783 O O . TRP A 1 99 ? -37.102 -26.169 58.997 1.00 42.69 99 TRP A O 1
ATOM 793 N N . HIS A 1 100 ? -36.915 -26.781 61.132 1.00 43.75 100 HIS A N 1
ATOM 794 C CA . HIS A 1 100 ? -36.655 -28.195 60.846 1.00 43.75 100 HIS A CA 1
ATOM 795 C C . HIS A 1 100 ? -37.783 -28.954 60.126 1.00 43.75 100 HIS A C 1
ATOM 797 O O . HIS A 1 100 ? -37.508 -29.965 59.472 1.00 43.75 100 HIS A O 1
ATOM 803 N N . LYS A 1 101 ? -39.038 -28.489 60.192 1.00 46.19 101 LYS A N 1
ATOM 804 C CA . LYS A 1 101 ? -40.176 -29.150 59.524 1.00 46.19 101 LYS A CA 1
ATOM 805 C C . LYS A 1 101 ? -40.313 -28.834 58.033 1.00 46.19 101 LYS A C 1
ATOM 807 O O . LYS A 1 101 ? -40.734 -29.711 57.283 1.00 46.19 101 LYS A O 1
ATOM 812 N N . ALA A 1 102 ? -39.946 -27.629 57.594 1.00 44.69 102 ALA A N 1
ATOM 813 C CA . ALA A 1 102 ? -40.101 -27.210 56.196 1.00 44.69 102 ALA A CA 1
ATOM 814 C C . ALA A 1 102 ? -39.129 -27.942 55.247 1.00 44.69 102 ALA A C 1
ATOM 816 O O . ALA A 1 102 ? -39.472 -28.248 54.106 1.00 44.69 102 ALA A O 1
ATOM 817 N N . PHE A 1 103 ? -37.934 -28.283 55.741 1.00 47.25 103 PHE A N 1
ATOM 818 C CA . PHE A 1 103 ? -36.817 -28.751 54.915 1.00 47.25 103 PHE A CA 1
ATOM 819 C C . PHE A 1 103 ? -36.750 -30.268 54.675 1.00 47.25 103 PHE A C 1
ATOM 821 O O . PHE A 1 103 ? -36.247 -30.677 53.632 1.00 47.25 103 PHE A O 1
ATOM 828 N N . ARG A 1 104 ? -37.331 -31.109 55.550 1.00 44.44 104 ARG A N 1
ATOM 829 C CA . ARG A 1 104 ? -37.306 -32.588 55.410 1.00 44.44 104 ARG A CA 1
ATOM 830 C C . ARG A 1 104 ? -38.023 -33.136 54.166 1.00 44.44 104 ARG A C 1
ATOM 832 O O . ARG A 1 104 ? -37.919 -34.325 53.886 1.00 44.44 104 ARG A O 1
ATOM 839 N N . SER A 1 105 ? -38.801 -32.310 53.466 1.00 45.06 105 SER A N 1
ATOM 840 C CA . SER A 1 105 ? -39.606 -32.724 52.306 1.00 45.06 105 SER A CA 1
ATOM 841 C C . SER A 1 105 ? -38.919 -32.501 50.953 1.00 45.06 105 SER A C 1
ATOM 843 O O . SER A 1 105 ? -39.484 -32.857 49.921 1.00 45.06 105 SER A O 1
ATOM 845 N N . LEU A 1 106 ? -37.709 -31.930 50.942 1.00 47.72 106 LEU A N 1
ATOM 846 C CA . LEU A 1 106 ? -37.026 -31.486 49.728 1.00 47.72 106 LEU A CA 1
ATOM 847 C C . LEU A 1 106 ? -35.799 -32.351 49.438 1.00 47.72 106 LEU A C 1
ATOM 849 O O . LEU A 1 106 ? -34.963 -32.579 50.308 1.00 47.72 106 LEU A O 1
ATOM 853 N N . ALA A 1 107 ? -35.671 -32.813 48.195 1.00 43.25 107 ALA A N 1
ATOM 854 C CA . ALA A 1 107 ? -34.587 -33.687 47.749 1.00 43.25 107 ALA A CA 1
ATOM 855 C C . ALA A 1 107 ? -33.265 -32.916 47.517 1.00 43.25 107 ALA A C 1
ATOM 857 O O . ALA A 1 107 ? -32.744 -32.888 46.405 1.00 43.25 107 ALA A O 1
ATOM 858 N N . PHE A 1 108 ? -32.719 -32.271 48.557 1.00 52.09 108 PHE A N 1
ATOM 859 C CA . PHE A 1 108 ? -31.440 -31.536 48.502 1.00 52.09 108 PHE A CA 1
ATOM 860 C C . PHE A 1 108 ? -30.212 -32.374 48.880 1.00 52.09 108 PHE A C 1
ATOM 862 O O . PHE A 1 108 ? -29.090 -31.868 48.816 1.00 52.09 108 PHE A O 1
ATOM 869 N N . ASP A 1 109 ? -30.403 -33.648 49.234 1.00 54.03 109 ASP A N 1
ATOM 870 C CA . ASP A 1 109 ? -29.384 -34.549 49.802 1.00 54.03 109 ASP A CA 1
ATOM 871 C C . ASP A 1 109 ? -28.138 -34.772 48.921 1.00 54.03 109 ASP A C 1
ATOM 873 O O . ASP A 1 109 ? -27.202 -35.454 49.329 1.00 54.03 109 ASP A O 1
ATOM 877 N N . ARG A 1 110 ? -28.101 -34.241 47.690 1.00 56.09 110 ARG A N 1
ATOM 878 C CA . ARG A 1 110 ? -26.971 -34.399 46.757 1.00 56.09 110 ARG A CA 1
ATOM 879 C C . ARG A 1 110 ? -26.417 -33.096 46.180 1.00 56.09 110 ARG A C 1
ATOM 881 O O . ARG A 1 110 ? -25.473 -33.152 45.396 1.00 56.09 110 ARG A O 1
ATOM 888 N N . THR A 1 111 ? -26.966 -31.935 46.535 1.00 67.56 111 THR A N 1
ATOM 889 C CA . THR A 1 111 ? -26.519 -30.654 45.962 1.00 67.56 111 THR A CA 1
ATOM 890 C C . THR A 1 111 ? -25.246 -30.172 46.665 1.00 67.56 111 THR A C 1
ATOM 892 O O . THR A 1 111 ? -25.283 -30.010 47.879 1.00 67.56 111 THR A O 1
ATOM 895 N N . PRO A 1 112 ? -24.123 -29.915 45.972 1.00 73.88 112 PRO A N 1
ATOM 896 C CA . PRO A 1 112 ? -22.873 -29.500 46.616 1.00 73.88 112 PRO A CA 1
ATOM 897 C C . PRO A 1 112 ? -22.946 -28.073 47.186 1.00 73.88 112 PRO A C 1
ATOM 899 O O . PRO A 1 112 ? -23.592 -27.199 46.607 1.00 73.88 112 PRO A O 1
ATOM 902 N N . LEU A 1 113 ? -22.240 -27.823 48.297 1.00 74.38 113 LEU A N 1
ATOM 903 C CA . LEU A 1 113 ? -22.205 -26.513 48.972 1.00 74.38 113 LEU A CA 1
ATOM 904 C C . LEU A 1 113 ? -21.674 -25.363 48.104 1.00 74.38 113 LEU A C 1
ATOM 906 O O . LEU A 1 113 ? -22.057 -24.215 48.331 1.00 74.38 113 LEU A O 1
ATOM 910 N N . SER A 1 114 ? -20.869 -25.661 47.084 1.00 71.44 114 SER A N 1
ATOM 911 C CA . SER A 1 114 ? -20.331 -24.674 46.140 1.00 71.44 114 SER A CA 1
ATOM 912 C C . SER A 1 114 ? -21.420 -23.862 45.429 1.00 71.44 114 SER A C 1
ATOM 914 O O . SER A 1 114 ? -21.196 -22.712 45.052 1.00 71.44 114 SER A O 1
ATOM 916 N N . LYS A 1 115 ? -22.637 -24.412 45.308 1.00 67.12 115 LYS A N 1
ATOM 917 C CA . LYS A 1 115 ? -23.808 -23.713 44.754 1.00 67.12 115 LYS A CA 1
ATOM 918 C C . LYS A 1 115 ? -24.288 -22.535 45.607 1.00 67.12 115 LYS A C 1
ATOM 920 O O . LYS A 1 115 ? -24.912 -21.630 45.068 1.00 67.12 115 LYS A O 1
ATOM 925 N N . LEU A 1 116 ? -23.968 -22.511 46.903 1.00 63.41 116 LEU A N 1
ATOM 926 C CA . LEU A 1 116 ? -24.327 -21.419 47.815 1.00 63.41 116 LEU A CA 1
ATOM 927 C C . LEU A 1 116 ? -23.335 -20.245 47.777 1.00 63.41 116 LEU A C 1
ATOM 929 O O . LEU A 1 116 ? -23.504 -19.296 48.539 1.00 63.41 116 LEU A O 1
ATOM 933 N N . GLN A 1 117 ? -22.297 -20.307 46.928 1.00 70.12 117 GLN A N 1
ATOM 934 C CA . GLN A 1 117 ? -21.278 -19.257 46.768 1.00 70.12 117 GLN A CA 1
ATOM 935 C C . GLN A 1 117 ? -20.700 -18.763 48.112 1.00 70.12 117 GLN A C 1
ATOM 937 O O . GLN A 1 117 ? -20.493 -17.567 48.341 1.00 70.12 117 GLN A O 1
ATOM 942 N N . LEU A 1 118 ? -20.468 -19.694 49.042 1.00 73.88 118 LEU A N 1
ATOM 943 C CA . LEU A 1 118 ? -19.879 -19.391 50.343 1.00 73.88 118 LEU A CA 1
ATOM 944 C C . LEU A 1 118 ? -18.399 -19.016 50.185 1.00 73.88 118 LEU A C 1
ATOM 946 O O . LEU A 1 118 ? -17.756 -19.301 49.179 1.00 73.88 118 LEU A O 1
ATOM 950 N N . THR A 1 119 ? -17.820 -18.373 51.201 1.00 72.44 119 THR A N 1
ATOM 951 C CA . THR A 1 119 ? -16.370 -18.160 51.210 1.00 72.44 119 THR A CA 1
ATOM 952 C C . THR A 1 119 ? -15.646 -19.497 51.349 1.00 72.44 119 THR A C 1
ATOM 954 O O . THR A 1 119 ? -16.013 -20.314 52.190 1.00 72.44 119 THR A O 1
ATOM 957 N N . GLU A 1 120 ? -14.560 -19.680 50.599 1.00 70.38 120 GLU A N 1
ATOM 958 C CA . GLU A 1 120 ? -13.776 -20.927 50.541 1.00 70.38 120 GLU A CA 1
ATOM 959 C C . GLU A 1 120 ? -13.371 -21.454 51.934 1.00 70.38 120 GLU A C 1
ATOM 961 O O . GLU A 1 120 ? -13.433 -22.647 52.215 1.00 70.38 120 GLU A O 1
ATOM 966 N N . VAL A 1 121 ? -13.046 -20.551 52.866 1.00 67.25 121 VAL A N 1
ATOM 967 C CA . VAL A 1 121 ? -12.714 -20.887 54.264 1.00 67.25 121 VAL A CA 1
ATOM 968 C C . VAL A 1 121 ? -13.919 -21.426 55.047 1.00 67.25 121 VAL A C 1
ATOM 970 O O . VAL A 1 121 ? -13.753 -22.290 55.906 1.00 67.25 121 VAL A O 1
ATOM 973 N N . LEU A 1 122 ? -15.120 -20.900 54.796 1.00 72.19 122 LEU A N 1
ATOM 974 C CA . LEU A 1 122 ? -16.351 -21.335 55.457 1.00 72.19 122 LEU A CA 1
ATOM 975 C C . LEU A 1 122 ? -16.839 -22.658 54.862 1.00 72.19 122 LEU A C 1
ATOM 977 O O . LEU A 1 122 ? -17.189 -23.564 55.610 1.00 72.19 122 LEU A O 1
ATOM 981 N N . GLU A 1 123 ? -16.781 -22.792 53.538 1.00 77.94 123 GLU A N 1
ATOM 982 C CA . GLU A 1 123 ? -17.141 -24.015 52.819 1.00 77.94 123 GLU A CA 1
ATOM 983 C C . GLU A 1 123 ? -16.254 -25.197 53.231 1.00 77.94 123 GLU A C 1
ATOM 985 O O . GLU A 1 123 ? -16.763 -26.228 53.664 1.00 77.94 123 GLU A O 1
ATOM 990 N N . GLN A 1 124 ? -14.927 -25.026 53.223 1.00 74.25 124 GLN A N 1
ATOM 991 C CA . GLN A 1 124 ? -13.984 -26.063 53.662 1.00 74.25 124 GLN A CA 1
ATOM 992 C C . GLN A 1 124 ? -14.225 -26.503 55.111 1.00 74.25 124 GLN A C 1
ATOM 994 O O . GLN A 1 124 ? -14.049 -27.673 55.445 1.00 74.25 124 GLN A O 1
ATOM 999 N N . LYS A 1 125 ? -14.657 -25.588 55.985 1.00 69.44 125 LYS A N 1
ATOM 1000 C CA . LYS A 1 125 ? -14.966 -25.913 57.381 1.00 69.44 125 LYS A CA 1
ATOM 1001 C C . LYS A 1 125 ? -16.301 -26.621 57.568 1.00 69.44 125 LYS A C 1
ATOM 1003 O O . LYS A 1 125 ? -16.383 -27.483 58.436 1.00 69.44 125 LYS A O 1
ATOM 1008 N N . LEU A 1 126 ? -17.313 -26.290 56.767 1.00 78.50 126 LEU A N 1
ATOM 1009 C CA . LEU A 1 126 ? -18.570 -27.041 56.728 1.00 78.50 126 LEU A CA 1
ATOM 1010 C C . LEU A 1 126 ? -18.310 -28.475 56.246 1.00 78.50 126 LEU A C 1
ATOM 1012 O O . LEU A 1 126 ? -18.720 -29.427 56.906 1.00 78.50 126 LEU A O 1
ATOM 1016 N N . ILE A 1 127 ? -17.500 -28.627 55.194 1.00 79.44 127 ILE A N 1
ATOM 1017 C CA . ILE A 1 127 ? -17.067 -29.930 54.671 1.00 79.44 127 ILE A CA 1
ATOM 1018 C C . ILE A 1 127 ? -16.290 -30.724 55.733 1.00 79.44 127 ILE A C 1
ATOM 1020 O O . ILE A 1 127 ? -16.557 -31.905 55.937 1.00 79.44 127 ILE A O 1
ATOM 1024 N N . GLN A 1 128 ? -15.363 -30.091 56.462 1.00 73.50 128 GLN A N 1
ATOM 1025 C CA . GLN A 1 128 ? -14.630 -30.735 57.565 1.00 73.50 128 GLN A CA 1
ATOM 1026 C C . GLN A 1 128 ? -15.527 -31.125 58.749 1.00 73.50 128 GLN A C 1
ATOM 1028 O O . GLN A 1 128 ? -15.178 -32.031 59.502 1.00 73.50 128 GLN A O 1
ATOM 1033 N N . ALA A 1 129 ? -16.672 -30.461 58.911 1.00 70.75 129 ALA A N 1
ATOM 1034 C CA . ALA A 1 129 ? -17.668 -30.757 59.935 1.00 70.75 129 ALA A CA 1
ATOM 1035 C C . ALA A 1 129 ? -18.676 -31.847 59.523 1.00 70.75 129 ALA A C 1
ATOM 1037 O O . ALA A 1 129 ? -19.603 -32.129 60.280 1.00 70.75 129 ALA A O 1
ATOM 1038 N N . GLY A 1 130 ? -18.503 -32.461 58.348 1.00 70.38 130 GLY A N 1
ATOM 1039 C CA . GLY A 1 130 ? -19.404 -33.493 57.828 1.00 70.38 130 GLY A CA 1
ATOM 1040 C C . GLY A 1 130 ? -20.639 -32.948 57.106 1.00 70.38 130 GLY A C 1
ATOM 1041 O O . GLY A 1 130 ? -21.554 -33.714 56.823 1.00 70.38 130 GLY A O 1
ATOM 1042 N N . ILE A 1 131 ? -20.675 -31.646 56.805 1.00 81.50 131 ILE A N 1
ATOM 1043 C CA . ILE A 1 131 ? -21.729 -30.999 56.019 1.00 81.50 131 ILE A CA 1
ATOM 1044 C C . ILE A 1 131 ? -21.198 -30.858 54.593 1.00 81.50 131 ILE A C 1
ATOM 1046 O O . ILE A 1 131 ? -20.402 -29.966 54.306 1.00 81.50 131 ILE A O 1
ATOM 1050 N N . HIS A 1 132 ? -21.592 -31.763 53.701 1.00 73.12 132 HIS A N 1
ATOM 1051 C CA . HIS A 1 132 ? -21.041 -31.840 52.344 1.00 73.12 132 HIS A CA 1
ATOM 1052 C C . HIS A 1 132 ? -21.981 -31.254 51.290 1.00 73.12 132 HIS A C 1
ATOM 1054 O O . HIS A 1 132 ? -21.537 -30.812 50.226 1.00 73.12 132 HIS A O 1
ATOM 1060 N N . THR A 1 133 ? -23.275 -31.229 51.591 1.00 77.44 133 THR A N 1
ATOM 1061 C CA . THR A 1 133 ? -24.328 -30.810 50.672 1.00 77.44 133 THR A CA 1
ATOM 1062 C C . THR A 1 133 ? -25.180 -29.680 51.247 1.00 77.44 133 THR A C 1
ATOM 1064 O O . THR A 1 133 ? -25.224 -29.439 52.454 1.00 77.44 133 THR A O 1
ATOM 1067 N N . VAL A 1 134 ? -25.891 -28.975 50.367 1.00 72.00 134 VAL A N 1
ATOM 1068 C CA . VAL A 1 134 ? -26.940 -28.011 50.731 1.00 72.00 134 VAL A CA 1
ATOM 1069 C C . VAL A 1 134 ? -28.029 -28.702 51.553 1.00 72.00 134 VAL A C 1
ATOM 1071 O O . VAL A 1 134 ? -28.550 -28.102 52.490 1.00 72.00 134 VAL A O 1
ATOM 1074 N N . GLY A 1 135 ? -28.316 -29.976 51.258 1.00 64.19 135 GLY A N 1
ATOM 1075 C CA . GLY A 1 135 ? -29.175 -30.826 52.077 1.00 64.19 135 GLY A CA 1
ATOM 1076 C C . GLY A 1 135 ? -28.646 -30.976 53.501 1.00 64.19 135 GLY A C 1
ATOM 1077 O O . GLY A 1 135 ? -29.366 -30.654 54.442 1.00 64.19 135 GLY A O 1
ATOM 1078 N N . ASP A 1 136 ? -27.386 -31.374 53.682 1.00 69.12 136 ASP A N 1
ATOM 1079 C CA . ASP A 1 136 ? -26.778 -31.518 55.016 1.00 69.12 136 ASP A CA 1
ATOM 1080 C C . ASP A 1 136 ? -26.836 -30.202 55.811 1.00 69.12 136 ASP A C 1
ATOM 1082 O O . ASP A 1 136 ? -27.128 -30.189 57.011 1.00 69.12 136 ASP A O 1
ATOM 1086 N N . LEU A 1 137 ? -26.605 -29.071 55.134 1.00 75.50 137 LEU A N 1
ATOM 1087 C CA . LEU A 1 137 ? -26.642 -27.745 55.750 1.00 75.50 137 LEU A CA 1
ATOM 1088 C C . LEU A 1 137 ? -28.063 -27.348 56.166 1.00 75.50 137 LEU A C 1
ATOM 1090 O O . LEU A 1 137 ? -28.249 -26.808 57.254 1.00 75.50 137 LEU A O 1
ATOM 1094 N N . ALA A 1 138 ? -29.063 -27.642 55.332 1.00 67.00 138 ALA A N 1
ATOM 1095 C CA . ALA A 1 138 ? -30.472 -27.387 55.628 1.00 67.00 138 ALA A CA 1
ATOM 1096 C C . ALA A 1 138 ? -31.000 -28.251 56.789 1.00 67.00 138 ALA A C 1
ATOM 1098 O O . ALA A 1 138 ? -31.899 -27.829 57.518 1.00 67.00 138 ALA A O 1
ATOM 1099 N N . HIS A 1 139 ? -30.430 -29.444 56.985 1.00 66.38 139 HIS A N 1
ATOM 1100 C CA . HIS A 1 139 ? -30.790 -30.355 58.073 1.00 66.38 139 HIS A CA 1
ATOM 1101 C C . HIS A 1 139 ? -30.041 -30.087 59.389 1.00 66.38 139 HIS A C 1
ATOM 1103 O O . HIS A 1 139 ? -30.447 -30.607 60.431 1.00 66.38 139 HIS A O 1
ATOM 1109 N N . SER A 1 140 ? -28.990 -29.264 59.371 1.00 66.81 140 SER A N 1
ATOM 1110 C CA . SER A 1 140 ? -28.187 -28.943 60.556 1.00 66.81 140 SER A CA 1
ATOM 1111 C C . SER A 1 140 ? -28.908 -27.967 61.495 1.00 66.81 140 SER A C 1
ATOM 1113 O O . SER A 1 140 ? -29.476 -26.963 61.059 1.00 66.81 140 SER A O 1
ATOM 1115 N N . THR A 1 141 ? -28.888 -28.234 62.805 1.00 67.44 141 THR A N 1
ATOM 1116 C CA . THR A 1 141 ? -29.542 -27.363 63.802 1.00 67.44 141 THR A CA 1
ATOM 1117 C C . THR A 1 141 ? -28.745 -26.086 64.074 1.00 67.44 141 THR A C 1
ATOM 1119 O O . THR A 1 141 ? -27.531 -26.035 63.850 1.00 67.44 141 THR A O 1
ATOM 1122 N N . SER A 1 142 ? -29.405 -25.042 64.601 1.00 56.75 142 SER A N 1
ATOM 1123 C CA . SER A 1 142 ? -28.722 -23.801 65.017 1.00 56.75 142 SER A CA 1
ATOM 1124 C C . SER A 1 142 ? -27.579 -24.110 65.986 1.00 56.75 142 SER A C 1
ATOM 1126 O O . SER A 1 142 ? -26.481 -23.573 65.865 1.00 56.75 142 SER A O 1
ATOM 1128 N N . THR A 1 143 ? -27.836 -25.029 66.915 1.00 61.28 143 THR A N 1
ATOM 1129 C CA . THR A 1 143 ? -26.896 -25.489 67.938 1.00 61.28 143 THR A CA 1
ATOM 1130 C C . THR A 1 143 ? -25.717 -26.256 67.335 1.00 61.28 143 THR A C 1
ATOM 1132 O O . THR A 1 143 ? -24.577 -26.034 67.736 1.00 61.28 143 THR A O 1
ATOM 1135 N N . GLN A 1 144 ? -25.958 -27.109 66.332 1.00 63.75 144 GLN A N 1
ATOM 1136 C CA . GLN A 1 144 ? -24.900 -27.836 65.618 1.00 63.75 144 GLN A CA 1
ATOM 1137 C C . GLN A 1 144 ? -24.001 -26.896 64.813 1.00 63.75 144 GLN A C 1
ATOM 1139 O O . GLN A 1 144 ? -22.783 -27.051 64.829 1.00 63.75 144 GLN A O 1
ATOM 1144 N N . LEU A 1 145 ? -24.585 -25.896 64.149 1.00 67.56 145 LEU A N 1
ATOM 1145 C CA . LEU A 1 145 ? -23.831 -24.928 63.357 1.00 67.56 145 LEU A CA 1
ATOM 1146 C C . LEU A 1 145 ? -23.037 -23.959 64.240 1.00 67.56 145 LEU A C 1
ATOM 1148 O O . LEU A 1 145 ? -21.891 -23.668 63.920 1.00 67.56 145 LEU A O 1
ATOM 1152 N N . LEU A 1 146 ? -23.592 -23.505 65.368 1.00 65.75 146 LEU A N 1
ATOM 1153 C CA . LEU A 1 146 ? -22.887 -22.639 66.327 1.00 65.75 146 LEU A CA 1
ATOM 1154 C C . LEU A 1 146 ? -21.763 -23.359 67.084 1.00 65.75 146 LEU A C 1
ATOM 1156 O O . LEU A 1 146 ? -20.836 -22.707 67.561 1.00 65.75 146 LEU A O 1
ATOM 1160 N N . ALA A 1 147 ? -21.809 -24.691 67.169 1.00 62.66 147 ALA A N 1
ATOM 1161 C CA . ALA A 1 147 ? -20.712 -25.493 67.703 1.00 62.66 147 ALA A CA 1
ATOM 1162 C C . ALA A 1 147 ? -19.491 -25.551 66.758 1.00 62.66 147 ALA A C 1
ATOM 1164 O O . ALA A 1 147 ? -18.416 -25.990 67.175 1.00 62.66 147 ALA A O 1
ATOM 1165 N N . LEU A 1 148 ? -19.615 -25.097 65.500 1.00 63.25 148 LEU A N 1
ATOM 1166 C CA . LEU A 1 148 ? -18.518 -25.110 64.532 1.00 63.25 148 LEU A CA 1
ATOM 1167 C C . LEU A 1 148 ? -17.566 -23.912 64.715 1.00 63.25 148 LEU A C 1
ATOM 1169 O O . LEU A 1 148 ? -17.995 -22.756 64.787 1.00 63.25 148 LEU A O 1
ATOM 1173 N N . PRO A 1 149 ? -16.238 -24.134 64.710 1.00 49.84 149 PRO A N 1
ATOM 1174 C CA . PRO A 1 149 ? -15.268 -23.063 64.905 1.00 49.84 149 PRO A CA 1
ATOM 1175 C C . PRO A 1 149 ? -15.291 -22.053 63.743 1.00 49.84 149 PRO A C 1
ATOM 1177 O O . PRO A 1 149 ? -14.912 -22.400 62.622 1.00 49.84 149 PRO A O 1
ATOM 1180 N N . LEU A 1 150 ? -15.595 -20.781 64.057 1.00 52.44 150 LEU A N 1
ATOM 1181 C CA . LEU A 1 150 ? -15.818 -19.611 63.170 1.00 52.44 150 LEU A CA 1
ATOM 1182 C C . LEU A 1 150 ? -17.279 -19.334 62.767 1.00 52.44 150 LEU A C 1
ATOM 1184 O O . LEU A 1 150 ? -17.526 -18.325 62.103 1.00 52.44 150 LEU A O 1
ATOM 1188 N N . VAL A 1 151 ? -18.249 -20.145 63.194 1.00 56.97 151 VAL A N 1
ATOM 1189 C CA . VAL A 1 151 ? -19.674 -19.849 62.982 1.00 56.97 151 VAL A CA 1
ATOM 1190 C C . VAL A 1 151 ? -20.228 -19.135 64.218 1.00 56.97 151 VAL A C 1
ATOM 1192 O O . VAL A 1 151 ? -20.709 -19.747 65.161 1.00 56.97 151 VAL A O 1
ATOM 1195 N N . GLY A 1 152 ? -20.119 -17.805 64.232 1.00 55.59 152 GLY A N 1
ATOM 1196 C CA . GLY A 1 152 ? -20.808 -16.958 65.216 1.00 55.59 152 GLY A CA 1
ATOM 1197 C C . GLY A 1 152 ? -22.240 -16.625 64.786 1.00 55.59 152 GLY A C 1
ATOM 1198 O O . GLY A 1 152 ? -22.623 -16.892 63.647 1.00 55.59 152 GLY A O 1
ATOM 1199 N N . GLY A 1 153 ? -23.013 -15.955 65.647 1.00 47.53 153 GLY A N 1
ATOM 1200 C CA . GLY A 1 153 ? -24.408 -15.584 65.353 1.00 47.53 153 GLY A CA 1
ATOM 1201 C C . GLY A 1 153 ? -24.591 -14.852 64.015 1.00 47.53 153 GLY A C 1
ATOM 1202 O O . GLY A 1 153 ? -25.487 -15.176 63.247 1.00 47.53 153 GLY A O 1
ATOM 1203 N N . THR A 1 154 ? -23.679 -13.944 63.660 1.00 48.41 154 THR A N 1
ATOM 1204 C CA . THR A 1 154 ? -23.719 -13.216 62.378 1.00 48.41 154 THR A CA 1
ATOM 1205 C C . THR A 1 154 ? -23.457 -14.117 61.167 1.00 48.41 154 THR A C 1
ATOM 1207 O O . THR A 1 154 ? -24.038 -13.912 60.103 1.00 48.41 154 THR A O 1
ATOM 1210 N N . VAL A 1 155 ? -22.584 -15.117 61.316 1.00 58.62 155 VAL A N 1
ATOM 1211 C CA . VAL A 1 155 ? -22.263 -16.084 60.254 1.00 58.62 155 VAL A CA 1
ATOM 1212 C C . VAL A 1 155 ? -23.410 -17.076 60.088 1.00 58.62 155 VAL A C 1
ATOM 1214 O O . VAL A 1 155 ? -23.769 -17.383 58.957 1.00 58.62 155 VAL A O 1
ATOM 1217 N N . LEU A 1 156 ? -24.042 -17.497 61.188 1.00 60.28 156 LEU A N 1
ATOM 1218 C CA . LEU A 1 156 ? -25.248 -18.323 61.166 1.00 60.28 156 LEU A CA 1
ATOM 1219 C C . LEU A 1 156 ? -26.401 -17.617 60.442 1.00 60.28 156 LEU A C 1
ATOM 1221 O O . LEU A 1 156 ? -27.025 -18.210 59.564 1.00 60.28 156 LEU A O 1
ATOM 1225 N N . THR A 1 157 ? -26.659 -16.343 60.760 1.00 52.38 157 THR A N 1
ATOM 1226 C CA . THR A 1 157 ? -27.690 -15.556 60.067 1.00 52.38 157 THR A CA 1
ATOM 1227 C C . THR A 1 157 ? -27.384 -15.462 58.579 1.00 52.38 157 THR A C 1
ATOM 1229 O O . THR A 1 157 ? -28.267 -15.694 57.763 1.00 52.38 157 THR A O 1
ATOM 1232 N N . LYS A 1 158 ? -26.123 -15.203 58.216 1.00 57.94 158 LYS A N 1
ATOM 1233 C CA . LYS A 1 158 ? -25.709 -15.107 56.815 1.00 57.94 158 LYS A CA 1
ATOM 1234 C C . LYS A 1 158 ? -25.869 -16.436 56.072 1.00 57.94 158 LYS A C 1
ATOM 1236 O O . LYS A 1 158 ? -26.423 -16.432 54.984 1.00 57.94 158 LYS A O 1
ATOM 1241 N N . LEU A 1 159 ? -25.471 -17.559 56.675 1.00 65.62 159 LEU A N 1
ATOM 1242 C CA . LEU A 1 159 ? -25.684 -18.899 56.117 1.00 65.62 159 LEU A CA 1
ATOM 1243 C C . LEU A 1 159 ? -27.171 -19.178 55.872 1.00 65.62 159 LEU A C 1
ATOM 1245 O O . LEU A 1 159 ? -27.529 -19.675 54.809 1.00 65.62 159 LEU A O 1
ATOM 1249 N N . ARG A 1 160 ? -28.043 -18.808 56.819 1.00 65.31 160 ARG A N 1
ATOM 1250 C CA . ARG A 1 160 ? -29.496 -18.978 56.676 1.00 65.31 160 ARG A CA 1
ATOM 1251 C C . ARG A 1 160 ? -30.095 -18.091 55.596 1.00 65.31 160 ARG A C 1
ATOM 1253 O O . ARG A 1 160 ? -30.901 -18.578 54.813 1.00 65.31 160 ARG A O 1
ATOM 1260 N N . THR A 1 161 ? -29.705 -16.821 55.529 1.00 54.41 161 THR A N 1
ATOM 1261 C CA . THR A 1 161 ? -30.170 -15.910 54.475 1.00 54.41 161 THR A CA 1
ATOM 1262 C C . THR A 1 161 ? -29.717 -16.396 53.102 1.00 54.41 161 THR A C 1
ATOM 1264 O O . THR A 1 161 ? -30.536 -16.479 52.201 1.00 54.41 161 THR A O 1
ATOM 1267 N N . THR A 1 162 ? -28.464 -16.834 52.960 1.00 59.34 162 THR A N 1
ATOM 1268 C CA . THR A 1 162 ? -27.954 -17.396 51.701 1.00 59.34 162 THR A CA 1
ATOM 1269 C C . THR A 1 162 ? -28.678 -18.684 51.299 1.00 59.34 162 THR A C 1
ATOM 1271 O O . THR A 1 162 ? -28.972 -18.874 50.123 1.00 59.34 162 THR A O 1
ATOM 1274 N N . LEU A 1 163 ? -29.021 -19.548 52.260 1.00 62.53 163 LEU A N 1
ATOM 1275 C CA . LEU A 1 163 ? -29.837 -20.735 51.996 1.00 62.53 163 LEU A CA 1
ATOM 1276 C C . LEU A 1 163 ? -31.247 -20.348 51.517 1.00 62.53 163 LEU A C 1
ATOM 1278 O O . LEU A 1 163 ? -31.745 -20.928 50.559 1.00 62.53 163 LEU A O 1
ATOM 1282 N N . ILE A 1 164 ? -31.876 -19.350 52.149 1.00 54.75 164 ILE A N 1
ATOM 1283 C CA . ILE A 1 164 ? -33.184 -18.821 51.733 1.00 54.75 164 ILE A CA 1
ATOM 1284 C C . ILE A 1 164 ? -33.121 -18.238 50.320 1.00 54.75 164 ILE A C 1
ATOM 1286 O O . ILE A 1 164 ? -33.960 -18.574 49.488 1.00 54.75 164 ILE A O 1
ATOM 1290 N N . ASP A 1 165 ? -32.136 -17.387 50.041 1.00 53.09 165 ASP A N 1
ATOM 1291 C CA . ASP A 1 165 ? -31.983 -16.733 48.742 1.00 53.09 165 ASP A CA 1
ATOM 1292 C C . ASP A 1 165 ? -31.786 -17.771 47.632 1.00 53.09 165 ASP A C 1
ATOM 1294 O O . ASP A 1 165 ? -32.412 -17.676 46.575 1.00 53.09 165 ASP A O 1
ATOM 1298 N N . TYR A 1 166 ? -30.999 -18.818 47.897 1.00 58.38 166 TYR A N 1
ATOM 1299 C CA . TYR A 1 166 ? -30.834 -19.945 46.981 1.00 58.38 166 TYR A CA 1
ATOM 1300 C C . TYR A 1 166 ? -32.169 -20.651 46.684 1.00 58.38 166 TYR A C 1
ATOM 1302 O O . TYR A 1 166 ? -32.484 -20.924 45.528 1.00 58.38 166 TYR A O 1
ATOM 1310 N N . LEU A 1 167 ? -33.007 -20.878 47.700 1.00 50.97 167 LEU A N 1
ATOM 1311 C CA . LEU A 1 167 ? -34.311 -21.538 47.538 1.00 50.97 167 LEU A CA 1
ATOM 1312 C C . LEU A 1 167 ? -35.327 -20.685 46.782 1.00 50.97 167 LEU A C 1
ATOM 1314 O O . LEU A 1 167 ? -36.076 -21.218 45.967 1.00 50.97 167 LEU A O 1
ATOM 1318 N N . TYR A 1 168 ? -35.363 -19.375 47.032 1.00 48.94 168 TYR A N 1
ATOM 1319 C CA . TYR A 1 168 ? -36.217 -18.463 46.267 1.00 48.94 168 TYR A CA 1
ATOM 1320 C C . TYR A 1 168 ? -35.771 -18.354 44.811 1.00 48.94 168 TYR A C 1
ATOM 1322 O O . TYR A 1 168 ? -36.613 -18.227 43.925 1.00 48.94 168 TYR A O 1
ATOM 1330 N N . THR A 1 169 ? -34.465 -18.429 44.565 1.00 47.62 169 THR A N 1
ATOM 1331 C CA . THR A 1 169 ? -33.902 -18.366 43.214 1.00 47.62 169 THR A CA 1
ATOM 1332 C C . THR A 1 169 ? -34.209 -19.637 42.419 1.00 47.62 169 THR A C 1
ATOM 1334 O O . THR A 1 169 ? -34.564 -19.548 41.250 1.00 47.62 169 THR A O 1
ATOM 1337 N N . GLU A 1 170 ? -34.140 -20.810 43.053 1.00 44.03 170 GLU A N 1
ATOM 1338 C CA . GLU A 1 170 ? -34.351 -22.102 42.381 1.00 44.03 170 GLU A CA 1
ATOM 1339 C C . GLU A 1 170 ? -35.827 -22.553 42.345 1.00 44.03 170 GLU A C 1
ATOM 1341 O O . GLU A 1 170 ? -36.258 -23.188 41.386 1.00 44.03 170 GLU A O 1
ATOM 1346 N N . TYR A 1 171 ? -36.636 -22.223 43.362 1.00 43.97 171 TYR A N 1
ATOM 1347 C CA . TYR A 1 171 ? -38.000 -22.766 43.543 1.00 43.97 171 TYR A CA 1
ATOM 1348 C C . TYR A 1 171 ? -39.056 -21.705 43.892 1.00 43.97 171 TYR A C 1
ATOM 1350 O O . TYR A 1 171 ? -40.156 -22.042 44.341 1.00 43.97 171 TYR A O 1
ATOM 1358 N N . GLY A 1 172 ? -38.742 -20.426 43.671 1.00 41.06 172 GLY A N 1
ATOM 1359 C CA . GLY A 1 172 ? -39.540 -19.259 44.065 1.00 41.06 172 GLY A CA 1
ATOM 1360 C C . GLY A 1 172 ? -41.066 -19.306 43.857 1.00 41.06 172 GLY A C 1
ATOM 1361 O O . GLY A 1 172 ? -41.763 -18.756 44.708 1.00 41.06 172 GLY A O 1
ATOM 1362 N N . PRO A 1 173 ? -41.647 -19.958 42.827 1.00 34.88 173 PRO A N 1
ATOM 1363 C CA . PRO A 1 173 ? -43.103 -19.991 42.659 1.00 34.88 173 PRO A CA 1
ATOM 1364 C C . PRO A 1 173 ? -43.846 -20.924 43.632 1.00 34.88 173 PRO A C 1
ATOM 1366 O O . PRO A 1 173 ? -45.071 -20.851 43.712 1.00 34.88 173 PRO A O 1
ATOM 1369 N N . PHE A 1 174 ? -43.147 -21.810 44.353 1.00 36.16 174 PHE A N 1
ATOM 1370 C CA . PHE A 1 174 ? -43.771 -22.877 45.150 1.00 36.16 174 PHE A CA 1
ATOM 1371 C C . PHE A 1 174 ? -43.687 -22.667 46.666 1.00 36.16 174 PHE A C 1
ATOM 1373 O O . PHE A 1 174 ? -44.220 -23.495 47.399 1.00 36.16 174 PHE A O 1
ATOM 1380 N N . VAL A 1 175 ? -43.053 -21.585 47.138 1.00 38.28 175 VAL A N 1
ATOM 1381 C CA . VAL A 1 175 ? -42.853 -21.275 48.564 1.00 38.28 175 VAL A CA 1
ATOM 1382 C C . VAL A 1 175 ? -43.903 -20.259 49.031 1.00 38.28 175 VAL A C 1
ATOM 1384 O O . VAL A 1 175 ? -43.791 -19.068 48.747 1.00 38.28 175 VAL A O 1
ATOM 1387 N N . GLU A 1 176 ? -44.916 -20.701 49.779 1.00 40.69 176 GLU A N 1
ATOM 1388 C CA . GLU A 1 176 ? -45.806 -19.780 50.500 1.00 40.69 176 GLU A CA 1
ATOM 1389 C C . GLU A 1 176 ? -45.223 -19.439 51.879 1.00 40.69 176 GLU A C 1
ATOM 1391 O O . GLU A 1 176 ? -44.780 -20.324 52.618 1.00 40.69 176 GLU A O 1
ATOM 1396 N N . HIS A 1 177 ? -45.246 -18.147 52.230 1.00 35.97 177 HIS A N 1
ATOM 1397 C CA . HIS A 1 177 ? -44.827 -17.628 53.532 1.00 35.97 177 HIS A CA 1
ATOM 1398 C C . HIS A 1 177 ? -46.013 -16.963 54.243 1.00 35.97 177 HIS A C 1
ATOM 1400 O O . HIS A 1 177 ? -46.440 -15.866 53.872 1.00 35.97 177 HIS A O 1
ATOM 1406 N N . SER A 1 178 ? -46.522 -17.597 55.301 1.00 35.16 178 SER A N 1
ATOM 1407 C CA . SER A 1 178 ? -47.518 -17.001 56.200 1.00 35.16 178 SER A CA 1
ATOM 1408 C C . SER A 1 178 ? -47.160 -17.279 57.657 1.00 35.16 178 SER A C 1
ATOM 1410 O O . SER A 1 178 ? -46.935 -18.426 58.026 1.00 35.16 178 SER A O 1
ATOM 1412 N N . GLU A 1 179 ? -47.097 -16.223 58.475 1.00 31.12 179 GLU A N 1
ATOM 1413 C CA . GLU A 1 179 ? -46.918 -16.282 59.940 1.00 31.12 179 GLU A CA 1
ATOM 1414 C C . GLU A 1 179 ? -45.765 -17.179 60.448 1.00 31.12 179 GLU A C 1
ATOM 1416 O O . GLU A 1 179 ? -45.833 -17.769 61.526 1.00 31.12 179 GLU A O 1
ATOM 1421 N N . GLY A 1 180 ? -44.656 -17.234 59.704 1.00 37.72 180 GLY A N 1
ATOM 1422 C CA . GLY A 1 180 ? -43.451 -17.961 60.115 1.00 37.72 180 GLY A CA 1
ATOM 1423 C C . GLY A 1 180 ? -43.461 -19.462 59.810 1.00 37.72 180 GLY A C 1
ATOM 1424 O O . GLY A 1 180 ? -42.623 -20.179 60.352 1.00 37.72 180 GLY A O 1
ATOM 1425 N N . GLU A 1 181 ? -44.361 -19.932 58.942 1.00 34.78 181 GLU A N 1
ATOM 1426 C CA . GLU A 1 181 ? -44.281 -21.248 58.299 1.00 34.78 181 GLU A CA 1
ATOM 1427 C C . GLU A 1 181 ? -43.900 -21.096 56.815 1.00 34.78 181 GLU A C 1
ATOM 1429 O O . GLU A 1 181 ? -44.472 -20.271 56.098 1.00 34.78 181 GLU A O 1
ATOM 1434 N N . PHE A 1 182 ? -42.935 -21.903 56.357 1.00 38.03 182 PHE A N 1
ATOM 1435 C CA . PHE A 1 182 ? -42.580 -22.059 54.943 1.00 38.03 182 PHE A CA 1
ATOM 1436 C C . PHE A 1 182 ? -43.224 -23.347 54.427 1.00 38.03 182 PHE A C 1
ATOM 1438 O O . PHE A 1 182 ? -42.918 -24.430 54.932 1.00 38.03 182 PHE A O 1
ATOM 1445 N N . LYS A 1 183 ? -44.109 -23.251 53.430 1.00 40.22 183 LYS A N 1
ATOM 1446 C CA . LYS A 1 183 ? -44.758 -24.424 52.827 1.00 40.22 183 LYS A CA 1
ATOM 1447 C C . LYS A 1 183 ? -44.423 -24.490 51.344 1.00 40.22 183 LYS A C 1
ATOM 1449 O O . LYS A 1 183 ? -44.744 -23.562 50.607 1.00 40.22 183 LYS A O 1
ATOM 1454 N N . ILE A 1 184 ? -43.788 -25.586 50.922 1.00 38.44 184 ILE A N 1
ATOM 1455 C CA . ILE A 1 184 ? -43.531 -25.864 49.507 1.00 38.44 184 ILE A CA 1
ATOM 1456 C C . ILE A 1 184 ? -44.636 -26.772 48.981 1.00 38.44 184 ILE A C 1
ATOM 1458 O O . ILE A 1 184 ? -44.794 -27.902 49.443 1.00 38.44 184 ILE A O 1
ATOM 1462 N N . THR A 1 185 ? -45.448 -26.260 48.058 1.00 37.78 185 THR A N 1
ATOM 1463 C CA . THR A 1 185 ? -46.555 -27.023 47.466 1.00 37.78 185 THR A CA 1
ATOM 1464 C C . THR A 1 185 ? -46.030 -27.892 46.325 1.00 37.78 185 THR A C 1
ATOM 1466 O O . THR A 1 185 ? -45.932 -27.478 45.175 1.00 37.78 185 THR A O 1
ATOM 1469 N N . GLY A 1 186 ? -45.640 -29.122 46.657 1.00 34.44 186 GLY A N 1
ATOM 1470 C CA . GLY A 1 186 ? -45.317 -30.146 45.670 1.00 34.44 186 GLY A CA 1
ATOM 1471 C C . GLY A 1 186 ? -46.587 -30.743 45.068 1.00 34.44 186 GLY A C 1
ATOM 1472 O O . GLY A 1 186 ? -47.164 -31.633 45.674 1.00 34.44 186 GLY A O 1
ATOM 1473 N N . GLU A 1 187 ? -47.020 -30.233 43.914 1.00 31.61 187 GLU A N 1
ATOM 1474 C CA . GLU A 1 187 ? -47.739 -30.946 42.840 1.00 31.61 187 GLU A CA 1
ATOM 1475 C C . GLU A 1 187 ? -48.018 -29.953 41.694 1.00 31.61 187 GLU A C 1
ATOM 1477 O O . GLU A 1 187 ? -48.574 -28.876 41.898 1.00 31.61 187 GLU A O 1
ATOM 1482 N N . THR A 1 188 ? -47.621 -30.305 40.470 1.00 34.66 188 THR A N 1
ATOM 1483 C CA . THR A 1 188 ? -47.560 -29.449 39.266 1.00 34.66 188 THR A CA 1
ATOM 1484 C C . THR A 1 188 ? -48.918 -29.006 38.686 1.00 34.66 188 THR A C 1
ATOM 1486 O O . THR A 1 188 ? -48.996 -28.621 37.525 1.00 34.66 188 THR A O 1
ATOM 1489 N N . SER A 1 189 ? -50.011 -29.044 39.452 1.00 42.22 189 SER A N 1
ATOM 1490 C CA . SER A 1 189 ? -51.330 -28.527 39.034 1.00 42.22 189 SER A CA 1
ATOM 1491 C C . SER A 1 189 ? -52.316 -28.444 40.215 1.00 42.22 189 SER A C 1
ATOM 1493 O O . SER A 1 189 ? -53.231 -29.257 40.359 1.00 42.22 189 SER A O 1
ATOM 1495 N N . GLY A 1 190 ? -52.125 -27.450 41.089 1.00 39.38 190 GLY A N 1
ATOM 1496 C CA . GLY A 1 190 ? -53.038 -27.141 42.199 1.00 39.38 190 GLY A CA 1
ATOM 1497 C C . GLY A 1 190 ? -54.222 -26.233 41.806 1.00 39.38 190 GLY A C 1
ATOM 1498 O O . GLY A 1 190 ? -54.170 -25.561 40.775 1.00 39.38 190 GLY A O 1
ATOM 1499 N N . PRO A 1 191 ? -55.306 -26.188 42.609 1.00 42.97 191 PRO A N 1
ATOM 1500 C CA . PRO A 1 191 ? -56.467 -25.332 42.352 1.00 42.97 191 PRO A CA 1
ATOM 1501 C C . PRO A 1 191 ? -56.086 -23.845 42.395 1.00 42.97 191 PRO A C 1
ATOM 1503 O O . PRO A 1 191 ? -55.516 -23.354 43.374 1.00 42.97 191 PRO A O 1
ATOM 1506 N N . PHE A 1 192 ? -56.412 -23.115 41.328 1.00 48.25 192 PHE A N 1
ATOM 1507 C CA . PHE A 1 192 ? -56.080 -21.699 41.215 1.00 48.25 192 PHE A CA 1
ATOM 1508 C C . PHE A 1 192 ? -56.934 -20.878 42.190 1.00 48.25 192 PHE A C 1
ATOM 1510 O O . PHE A 1 192 ? -58.152 -20.798 42.059 1.00 48.25 192 PHE A O 1
ATOM 1517 N N . THR A 1 193 ? -56.297 -20.255 43.185 1.00 49.28 193 THR A N 1
ATOM 1518 C CA . THR A 1 193 ? -56.999 -19.449 44.194 1.00 49.28 193 THR A CA 1
ATOM 1519 C C . THR A 1 193 ? -56.603 -17.979 44.061 1.00 49.28 193 THR A C 1
ATOM 1521 O O . THR A 1 193 ? -55.424 -17.630 44.140 1.00 49.28 193 THR A O 1
ATOM 1524 N N . ILE A 1 194 ? -57.586 -17.099 43.865 1.00 51.03 194 ILE A N 1
ATOM 1525 C CA . ILE A 1 194 ? -57.388 -15.643 43.819 1.00 51.03 194 ILE A CA 1
ATOM 1526 C C . ILE A 1 194 ? -57.492 -15.087 45.241 1.00 51.03 194 ILE A C 1
ATOM 1528 O O . ILE A 1 194 ? -58.359 -15.496 46.015 1.00 51.03 194 ILE A O 1
ATOM 1532 N N . SER A 1 195 ? -56.617 -14.144 45.610 1.00 50.38 195 SER A N 1
ATOM 1533 C CA . SER A 1 195 ? -56.622 -13.587 46.968 1.00 50.38 195 SER A CA 1
ATOM 1534 C C . SER A 1 195 ? -57.946 -12.870 47.276 1.00 50.38 195 SER A C 1
ATOM 1536 O O . SER A 1 195 ? -58.524 -12.189 46.422 1.00 50.38 195 SER A O 1
ATOM 1538 N N . GLN A 1 196 ? -58.424 -12.958 48.524 1.00 48.75 196 GLN A N 1
ATOM 1539 C CA . GLN A 1 196 ? -59.636 -12.244 48.965 1.00 48.75 196 GLN A CA 1
ATOM 1540 C C . GLN A 1 196 ? -59.542 -10.723 48.751 1.00 48.75 196 GLN A C 1
ATOM 1542 O O . GLN A 1 196 ? -60.563 -10.061 48.565 1.00 48.75 196 GLN A O 1
ATOM 1547 N N . LYS A 1 197 ? -58.321 -10.171 48.758 1.00 47.62 197 LYS A N 1
ATOM 1548 C CA . LYS A 1 197 ? -58.052 -8.756 48.486 1.00 47.62 197 LYS A CA 1
ATOM 1549 C C . LYS A 1 197 ? -58.338 -8.412 47.021 1.00 47.62 197 LYS A C 1
ATOM 1551 O O . LYS A 1 197 ? -59.104 -7.484 46.778 1.00 47.62 197 LYS A O 1
ATOM 1556 N N . LEU A 1 198 ? -57.822 -9.208 46.078 1.00 48.69 198 LEU A N 1
ATOM 1557 C CA . LEU A 1 198 ? -58.115 -9.049 44.647 1.00 48.69 198 LEU A CA 1
ATOM 1558 C C . LEU A 1 198 ? -59.602 -9.273 44.355 1.00 48.69 198 LEU A C 1
ATOM 1560 O O . LEU A 1 198 ? -60.211 -8.494 43.635 1.00 48.69 198 LEU A O 1
ATOM 1564 N N . THR A 1 199 ? -60.214 -10.282 44.978 1.00 54.12 199 THR A N 1
ATOM 1565 C CA . THR A 1 199 ? -61.639 -10.609 44.782 1.00 54.12 199 THR A CA 1
ATOM 1566 C C . THR A 1 199 ? -62.553 -9.441 45.185 1.00 54.12 199 THR A C 1
ATOM 1568 O O . THR A 1 199 ? -63.513 -9.129 44.488 1.00 54.12 199 THR A O 1
ATOM 1571 N N . LYS A 1 200 ? -62.227 -8.731 46.277 1.00 53.25 200 LYS A N 1
ATOM 1572 C CA . LYS A 1 200 ? -62.936 -7.506 46.692 1.00 53.25 200 LYS A CA 1
ATOM 1573 C C . LYS A 1 200 ? -62.697 -6.318 45.755 1.00 53.25 200 LYS A C 1
ATOM 1575 O O . LYS A 1 200 ? -63.602 -5.512 45.583 1.00 53.25 200 LYS A O 1
ATOM 1580 N N . GLN A 1 201 ? -61.503 -6.196 45.173 1.00 50.94 201 GLN A N 1
ATOM 1581 C CA . GLN A 1 201 ? -61.170 -5.123 44.225 1.00 50.94 201 GLN A CA 1
ATOM 1582 C C . GLN A 1 201 ? -61.829 -5.333 42.853 1.00 50.94 201 GLN A C 1
ATOM 1584 O O . GLN A 1 201 ? -62.200 -4.365 42.196 1.00 50.94 201 GLN A O 1
ATOM 1589 N N . LEU A 1 202 ? -62.016 -6.592 42.452 1.00 52.88 202 LEU A N 1
ATOM 1590 C CA . LEU A 1 202 ? -62.644 -6.992 41.192 1.00 52.88 202 LEU A CA 1
ATOM 1591 C C . LEU A 1 202 ? -64.184 -6.940 41.236 1.00 52.88 202 LEU A C 1
ATOM 1593 O O . LEU A 1 202 ? -64.806 -6.811 40.190 1.00 52.88 202 LEU A O 1
ATOM 1597 N N . ALA A 1 203 ? -64.803 -6.955 42.424 1.00 51.78 203 ALA A N 1
ATOM 1598 C CA . ALA A 1 203 ? -66.263 -7.014 42.614 1.00 51.78 203 ALA A CA 1
ATOM 1599 C C . ALA A 1 203 ? -67.068 -5.847 41.997 1.00 51.78 203 ALA A C 1
ATOM 1601 O O . ALA A 1 203 ? -68.292 -5.924 41.899 1.00 51.78 203 ALA A O 1
ATOM 1602 N N . HIS A 1 204 ? -66.402 -4.758 41.603 1.00 47.22 204 HIS A N 1
ATOM 1603 C CA . HIS A 1 204 ? -67.014 -3.574 40.989 1.00 47.22 204 HIS A CA 1
ATOM 1604 C C . HIS A 1 204 ? -66.721 -3.444 39.483 1.00 47.22 204 HIS A C 1
ATOM 1606 O O . HIS A 1 204 ? -67.116 -2.453 38.869 1.00 47.22 204 HIS A O 1
ATOM 1612 N N . ILE A 1 205 ? -66.023 -4.417 38.891 1.00 53.06 205 ILE A N 1
ATOM 1613 C CA . ILE A 1 205 ? -65.613 -4.423 37.485 1.00 53.06 205 ILE A CA 1
ATOM 1614 C C . ILE A 1 205 ? -66.494 -5.428 36.729 1.00 53.06 205 ILE A C 1
ATOM 1616 O O . ILE A 1 205 ? -66.596 -6.581 37.126 1.00 53.06 205 ILE A O 1
ATOM 1620 N N . LEU A 1 206 ? -67.140 -5.001 35.637 1.00 47.34 206 LEU A N 1
ATOM 1621 C CA . LEU A 1 206 ? -67.937 -5.877 34.762 1.00 47.34 206 LEU A CA 1
ATOM 1622 C C . LEU A 1 206 ? -67.007 -6.752 33.896 1.00 47.34 206 LEU A C 1
ATOM 1624 O O . LEU A 1 206 ? -66.782 -6.449 32.723 1.00 47.34 206 LEU A O 1
ATOM 1628 N N . LEU A 1 207 ? -66.433 -7.819 34.460 1.00 52.78 207 LEU A N 1
ATOM 1629 C CA . LEU A 1 207 ? -65.482 -8.695 33.751 1.00 52.78 207 LEU A CA 1
ATOM 1630 C C . LEU A 1 207 ? -66.187 -9.711 32.822 1.00 52.78 207 LEU A C 1
ATOM 1632 O O . LEU A 1 207 ? -65.534 -10.359 32.002 1.00 52.78 207 LEU A O 1
ATOM 1636 N N . GLY A 1 208 ? -67.521 -9.803 32.880 1.00 47.03 208 GLY A N 1
ATOM 1637 C CA . GLY A 1 208 ? -68.358 -10.753 32.135 1.00 47.03 208 GLY A CA 1
ATOM 1638 C C . GLY A 1 208 ? -68.303 -10.630 30.613 1.00 47.03 208 GLY A C 1
ATOM 1639 O O . GLY A 1 208 ? -68.756 -11.531 29.914 1.00 47.03 208 GLY A O 1
ATOM 1640 N N . SER A 1 209 ? -67.721 -9.546 30.095 1.00 50.44 209 SER A N 1
ATOM 1641 C CA . SER A 1 209 ? -67.553 -9.278 28.659 1.00 50.44 209 SER A CA 1
ATOM 1642 C C . SER A 1 209 ? -66.145 -9.582 28.125 1.00 50.44 209 SER A C 1
ATOM 1644 O O . SER A 1 209 ? -65.885 -9.405 26.935 1.00 50.44 209 SER A O 1
ATOM 1646 N N . ILE A 1 210 ? -65.216 -10.029 28.979 1.00 55.12 210 ILE A N 1
ATOM 1647 C CA . ILE A 1 210 ? -63.805 -10.184 28.614 1.00 55.12 210 ILE A CA 1
ATOM 1648 C C . ILE A 1 210 ? -63.503 -11.651 28.300 1.00 55.12 210 ILE A C 1
ATOM 1650 O O . ILE A 1 210 ? -63.446 -12.476 29.209 1.00 55.12 210 ILE A O 1
ATOM 1654 N N . SER A 1 211 ? -63.303 -11.958 27.014 1.00 61.66 211 SER A N 1
ATOM 1655 C CA . SER A 1 211 ? -62.972 -13.306 26.527 1.00 61.66 211 SER A CA 1
ATOM 1656 C C . SER A 1 211 ? -61.654 -13.835 27.106 1.00 61.66 211 SER A C 1
ATOM 1658 O O . SER A 1 211 ? -60.682 -13.081 27.226 1.00 61.66 211 SER A O 1
ATOM 1660 N N . ILE A 1 212 ? -61.599 -15.138 27.404 1.00 63.75 212 ILE A N 1
ATOM 1661 C CA . ILE A 1 212 ? -60.372 -15.830 27.843 1.00 63.75 212 ILE A CA 1
ATOM 1662 C C . ILE A 1 212 ? -59.272 -15.856 26.772 1.00 63.75 212 ILE A C 1
ATOM 1664 O O . ILE A 1 212 ? -58.100 -15.988 27.111 1.00 63.75 212 ILE A O 1
ATOM 1668 N N . GLU A 1 213 ? -59.613 -15.645 25.497 1.00 60.09 213 GLU A N 1
ATOM 1669 C CA . GLU A 1 213 ? -58.639 -15.533 24.399 1.00 60.09 213 GLU A CA 1
ATOM 1670 C C . GLU A 1 213 ? -57.638 -14.388 24.629 1.00 60.09 213 GLU A C 1
ATOM 1672 O O . GLU A 1 213 ? -56.491 -14.449 24.188 1.00 60.09 213 GLU A O 1
ATOM 1677 N N . LYS A 1 214 ? -58.029 -13.362 25.399 1.00 54.66 214 LYS A N 1
ATOM 1678 C CA . LYS A 1 214 ? -57.148 -12.240 25.758 1.00 54.66 214 LYS A CA 1
ATOM 1679 C C . LYS A 1 214 ? -55.999 -12.630 26.693 1.00 54.66 214 LYS A C 1
ATOM 1681 O O . LYS A 1 214 ? -55.072 -11.842 26.854 1.00 54.66 214 LYS A O 1
ATOM 1686 N N . LEU A 1 215 ? -56.040 -13.821 27.295 1.00 55.91 215 LEU A N 1
ATOM 1687 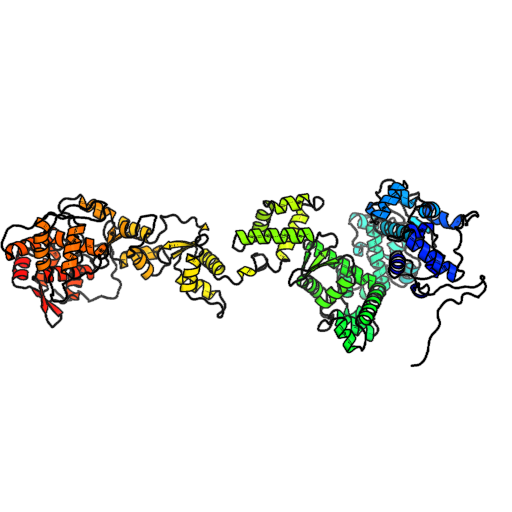C CA . LEU A 1 215 ? -54.971 -14.349 28.146 1.00 55.91 215 LEU A CA 1
ATOM 1688 C C . LEU A 1 215 ? -53.806 -14.947 27.342 1.00 55.91 215 LEU A C 1
ATOM 1690 O O . LEU A 1 215 ? -52.783 -15.259 27.944 1.00 55.91 215 LEU A O 1
ATOM 1694 N N . GLN A 1 216 ? -53.950 -15.078 26.012 1.00 55.28 216 GLN A N 1
ATOM 1695 C CA . GLN A 1 216 ? -52.927 -15.620 25.103 1.00 55.28 216 GLN A CA 1
ATOM 1696 C C . GLN A 1 216 ? -52.362 -16.971 25.574 1.00 55.28 216 GLN A C 1
ATOM 1698 O O . GLN A 1 216 ? -51.153 -17.192 25.579 1.00 55.28 216 GLN A O 1
ATOM 1703 N N . LEU A 1 217 ? -53.254 -17.858 26.015 1.00 57.34 217 LEU A N 1
ATOM 1704 C CA . LEU A 1 217 ? -52.903 -19.218 26.413 1.00 57.34 217 LEU A CA 1
ATOM 1705 C C . LEU A 1 217 ? -52.512 -20.055 25.189 1.00 57.34 217 LEU A C 1
ATOM 1707 O O . LEU A 1 217 ? -52.907 -19.743 24.064 1.00 57.34 217 LEU A O 1
ATOM 1711 N N . ASP A 1 218 ? -51.771 -21.140 25.416 1.00 51.78 218 ASP A N 1
ATOM 1712 C CA . ASP A 1 218 ? -51.506 -22.132 24.372 1.00 51.78 218 ASP A CA 1
ATOM 1713 C C . ASP A 1 218 ? -52.835 -22.707 23.821 1.00 51.78 218 ASP A C 1
ATOM 1715 O O . ASP A 1 218 ? -53.785 -22.874 24.599 1.00 51.78 218 ASP A O 1
ATOM 1719 N N . PRO A 1 219 ? -52.941 -23.022 22.511 1.00 53.41 219 PRO A N 1
ATOM 1720 C CA . PRO A 1 219 ? -54.183 -23.492 21.893 1.00 53.41 219 PRO A CA 1
ATOM 1721 C C . PRO A 1 219 ? -54.843 -24.671 22.617 1.00 53.41 219 PRO A C 1
ATOM 1723 O O . PRO A 1 219 ? -56.062 -24.697 22.761 1.00 53.41 219 PRO A O 1
ATOM 1726 N N . VAL A 1 220 ? -54.054 -25.610 23.149 1.00 54.28 220 VAL A N 1
ATOM 1727 C CA . VAL A 1 220 ? -54.575 -26.780 23.875 1.00 54.28 220 VAL A CA 1
ATOM 1728 C C . VAL A 1 220 ? -55.253 -26.359 25.183 1.00 54.28 220 VAL A C 1
ATOM 1730 O O . VAL A 1 220 ? -56.258 -26.938 25.600 1.00 54.28 220 VAL A O 1
ATOM 1733 N N . GLN A 1 221 ? -54.728 -25.326 25.837 1.00 58.34 221 GLN A N 1
ATOM 1734 C CA . GLN A 1 221 ? -55.230 -24.812 27.111 1.00 58.34 221 GLN A CA 1
ATOM 1735 C C . GLN A 1 221 ? -56.459 -23.927 26.920 1.00 58.34 221 GLN A C 1
ATOM 1737 O O . GLN A 1 221 ? -57.414 -24.029 27.693 1.00 58.34 221 GLN A O 1
ATOM 1742 N N . ALA A 1 222 ? -56.455 -23.100 25.872 1.00 60.59 222 ALA A N 1
ATOM 1743 C CA . ALA A 1 222 ? -57.614 -22.316 25.469 1.00 60.59 222 ALA A CA 1
ATOM 1744 C C . ALA A 1 222 ? -58.805 -23.231 25.135 1.00 60.59 222 ALA A C 1
ATOM 1746 O O . ALA A 1 222 ? -59.889 -23.039 25.687 1.00 60.59 222 ALA A O 1
ATOM 1747 N N . ASP A 1 223 ? -58.578 -24.288 24.347 1.00 63.41 223 ASP A N 1
ATOM 1748 C CA . ASP A 1 223 ? -59.599 -25.289 24.018 1.00 63.41 223 ASP A CA 1
ATOM 1749 C C . ASP A 1 223 ? -60.111 -26.021 25.265 1.00 63.41 223 ASP A C 1
ATOM 1751 O O . ASP A 1 223 ? -61.313 -26.239 25.414 1.00 63.41 223 ASP A O 1
ATOM 1755 N N . THR A 1 224 ? -59.220 -26.365 26.201 1.00 63.22 224 THR A N 1
ATOM 1756 C CA . THR A 1 224 ? -59.594 -27.040 27.456 1.00 63.22 224 THR A CA 1
ATOM 1757 C C . THR A 1 224 ? -60.530 -26.174 28.310 1.00 63.22 224 THR A C 1
ATOM 1759 O O . THR A 1 224 ? -61.505 -26.677 28.871 1.00 63.22 224 THR A O 1
ATOM 1762 N N . LEU A 1 225 ? -60.275 -24.864 28.392 1.00 65.69 225 LEU A N 1
ATOM 1763 C CA . LEU A 1 225 ? -61.122 -23.929 29.140 1.00 65.69 225 LEU A CA 1
ATOM 1764 C C . LEU A 1 225 ? -62.461 -23.666 28.434 1.00 65.69 225 LEU A C 1
ATOM 1766 O O . LEU A 1 225 ? -63.504 -23.663 29.092 1.00 65.69 225 LEU A O 1
ATOM 1770 N N . GLN A 1 226 ? -62.459 -23.543 27.103 1.00 70.56 226 GLN A N 1
ATOM 1771 C CA . GLN A 1 226 ? -63.689 -23.407 26.315 1.00 70.56 226 GLN A CA 1
ATOM 1772 C C . GLN A 1 226 ? -64.579 -24.657 26.422 1.00 70.56 226 GLN A C 1
ATOM 1774 O O . GLN A 1 226 ? -65.791 -24.541 26.611 1.00 70.56 226 GLN A O 1
ATOM 1779 N N . GLN A 1 227 ? -63.993 -25.861 26.388 1.00 67.81 227 GLN A N 1
ATOM 1780 C CA . GLN A 1 227 ? -64.716 -27.131 26.561 1.00 67.81 227 GLN A CA 1
ATOM 1781 C C . GLN A 1 227 ? -65.307 -27.298 27.968 1.00 67.81 227 GLN A C 1
ATOM 1783 O O . GLN A 1 227 ? -66.357 -27.923 28.123 1.00 67.81 227 GLN A O 1
ATOM 1788 N N . ALA A 1 228 ? -64.681 -26.704 28.985 1.00 66.31 228 ALA A N 1
ATOM 1789 C CA . ALA A 1 228 ? -65.214 -26.637 30.345 1.00 66.31 228 ALA A CA 1
ATOM 1790 C C . ALA A 1 228 ? -66.311 -25.562 30.524 1.00 66.31 228 ALA A C 1
ATOM 1792 O O . ALA A 1 228 ? -66.840 -25.400 31.624 1.00 66.31 228 ALA A O 1
ATOM 1793 N N . GLY A 1 229 ? -66.694 -24.854 29.453 1.00 68.88 229 GLY A N 1
ATOM 1794 C CA . GLY A 1 229 ? -67.758 -23.848 29.462 1.00 68.88 229 GLY A CA 1
ATOM 1795 C C . GLY A 1 229 ? -67.317 -22.471 29.962 1.00 68.88 229 GLY A C 1
ATOM 1796 O O . GLY A 1 229 ? -68.172 -21.649 30.294 1.00 68.88 229 GLY A O 1
ATOM 1797 N N . ILE A 1 230 ? -66.007 -22.215 30.018 1.00 71.75 230 ILE A N 1
ATOM 1798 C CA . ILE A 1 230 ? -65.425 -20.962 30.498 1.00 71.75 230 ILE A CA 1
ATOM 1799 C C . ILE A 1 230 ? -64.988 -20.143 29.291 1.00 71.75 230 ILE A C 1
ATOM 1801 O O . ILE A 1 230 ? -63.947 -20.400 28.696 1.00 71.75 230 ILE A O 1
ATOM 1805 N N . ASN A 1 231 ? -65.778 -19.137 28.934 1.00 68.62 231 ASN A N 1
ATOM 1806 C CA . ASN A 1 231 ? -65.503 -18.288 27.773 1.00 68.62 231 ASN A CA 1
ATOM 1807 C C . ASN A 1 231 ? -65.118 -16.861 28.166 1.00 68.62 231 ASN A C 1
ATOM 1809 O O . ASN A 1 231 ? -64.642 -16.100 27.326 1.00 68.62 231 ASN A O 1
ATOM 1813 N N . SER A 1 232 ? -65.289 -16.491 29.436 1.00 68.62 232 SER A N 1
ATOM 1814 C CA . SER A 1 232 ? -64.904 -15.182 29.957 1.00 68.62 232 SER A CA 1
ATOM 1815 C C . SER A 1 232 ? -64.078 -15.274 31.236 1.00 68.62 232 SER A C 1
ATOM 1817 O O . SER A 1 232 ? -64.119 -16.263 31.970 1.00 68.62 232 SER A O 1
ATOM 1819 N N . ILE A 1 233 ? -63.319 -14.215 31.512 1.00 64.19 233 ILE A N 1
ATOM 1820 C CA . ILE A 1 233 ? -62.471 -14.114 32.704 1.00 64.19 233 ILE A CA 1
ATOM 1821 C C . ILE A 1 233 ? -63.312 -14.147 33.990 1.00 64.19 233 ILE A C 1
ATOM 1823 O O . ILE A 1 233 ? -62.872 -14.731 34.973 1.00 64.19 233 ILE A O 1
ATOM 1827 N N . ASP A 1 234 ? -64.540 -13.617 33.982 1.00 63.31 234 ASP A N 1
ATOM 1828 C CA . ASP A 1 234 ? -65.462 -13.720 35.127 1.00 63.31 234 ASP A CA 1
ATOM 1829 C C . ASP A 1 234 ? -65.838 -15.174 35.434 1.00 63.31 234 ASP A C 1
ATOM 1831 O O . ASP A 1 234 ? -65.757 -15.613 36.580 1.00 63.31 234 ASP A O 1
ATOM 1835 N N . GLN A 1 235 ? -66.165 -15.958 34.402 1.00 67.62 235 GLN A N 1
ATOM 1836 C CA . GLN A 1 235 ? -66.466 -17.383 34.559 1.00 67.62 235 GLN A CA 1
ATOM 1837 C C . GLN A 1 235 ? -65.243 -18.153 35.072 1.00 67.62 235 GLN A C 1
ATOM 1839 O O . GLN A 1 235 ? -65.377 -19.029 35.925 1.00 67.62 235 GLN A O 1
ATOM 1844 N N . LEU A 1 236 ? -64.043 -17.783 34.610 1.00 68.19 236 LEU A N 1
ATOM 1845 C CA . LEU A 1 236 ? -62.778 -18.366 35.060 1.00 68.19 236 LEU A CA 1
ATOM 1846 C C . LEU A 1 236 ? -62.491 -18.044 36.534 1.00 68.19 236 LEU A C 1
ATOM 1848 O O . LEU A 1 236 ? -61.987 -18.895 37.260 1.00 68.19 236 LEU A O 1
ATOM 1852 N N . ILE A 1 237 ? -62.838 -16.838 36.995 1.00 64.25 237 ILE A N 1
ATOM 1853 C CA . ILE A 1 237 ? -62.712 -16.408 38.394 1.00 64.25 237 ILE A CA 1
ATOM 1854 C C . ILE A 1 237 ? -63.743 -17.112 39.281 1.00 64.25 237 ILE A C 1
ATOM 1856 O O . ILE A 1 237 ? -63.374 -17.639 40.332 1.00 64.25 237 ILE A O 1
ATOM 1860 N N . GLU A 1 238 ? -65.013 -17.158 38.877 1.00 65.00 238 GLU A N 1
ATOM 1861 C CA . GLU A 1 238 ? -66.087 -17.805 39.645 1.00 65.00 238 GLU A CA 1
ATOM 1862 C C . GLU A 1 238 ? -65.849 -19.308 39.803 1.00 65.00 238 GLU A C 1
ATOM 1864 O O . GLU A 1 238 ? -66.045 -19.872 40.883 1.00 65.00 238 GLU A O 1
ATOM 1869 N N . GLN A 1 239 ? -65.363 -19.953 38.744 1.00 62.62 239 GLN A N 1
ATOM 1870 C CA . GLN A 1 239 ? -65.099 -21.386 38.716 1.00 62.62 239 GLN A CA 1
ATOM 1871 C C . GLN A 1 239 ? -63.646 -21.737 39.079 1.00 62.62 239 GLN A C 1
ATOM 1873 O O . GLN A 1 239 ? -63.311 -22.919 39.135 1.00 62.62 239 GLN A O 1
ATOM 1878 N N . SER A 1 240 ? -62.791 -20.750 39.392 1.00 58.41 240 SER A N 1
ATOM 1879 C CA . SER A 1 240 ? -61.355 -20.923 39.706 1.00 58.41 240 SER A CA 1
ATOM 1880 C C . SER A 1 240 ? -61.072 -21.975 40.784 1.00 58.41 240 SER A C 1
ATOM 1882 O O . SER A 1 240 ? -60.084 -22.699 40.715 1.00 58.41 240 SER A O 1
ATOM 1884 N N . LYS A 1 241 ? -61.993 -22.139 41.741 1.00 54.09 241 LYS A N 1
ATOM 1885 C CA . LYS A 1 241 ? -61.919 -23.158 42.803 1.00 54.09 241 LYS A CA 1
ATOM 1886 C C . LYS A 1 241 ? -62.097 -24.597 42.307 1.00 54.09 241 LYS A C 1
ATOM 1888 O O . LYS A 1 241 ? -61.772 -25.534 43.032 1.00 54.09 241 LYS A O 1
ATOM 1893 N N . HIS A 1 242 ? -62.648 -24.773 41.112 1.00 52.91 242 HIS A N 1
ATOM 1894 C CA . HIS A 1 242 ? -63.008 -26.059 40.516 1.00 52.91 242 HIS A CA 1
ATOM 1895 C C . HIS A 1 242 ? -62.195 -26.383 39.255 1.00 52.91 242 HIS A C 1
ATOM 1897 O O . HIS A 1 242 ? -62.285 -27.501 38.752 1.00 52.91 242 HIS A O 1
ATOM 1903 N N . ILE A 1 243 ? -61.377 -25.441 38.776 1.00 55.06 243 ILE A N 1
ATOM 1904 C CA . ILE A 1 243 ? -60.561 -25.575 37.568 1.00 55.06 243 ILE A CA 1
ATOM 1905 C C . ILE A 1 243 ? -59.086 -25.645 37.962 1.00 55.06 243 ILE A C 1
ATOM 1907 O O . ILE A 1 243 ? -58.609 -24.893 38.814 1.00 55.06 243 ILE A O 1
ATOM 1911 N N . ARG A 1 244 ? -58.352 -26.564 37.334 1.00 57.12 244 ARG A N 1
ATOM 1912 C CA . ARG A 1 244 ? -56.903 -26.700 37.505 1.00 57.12 244 ARG A CA 1
ATOM 1913 C C . ARG A 1 244 ? -56.208 -25.970 36.361 1.00 57.12 244 ARG A C 1
ATOM 1915 O O . ARG A 1 244 ? -56.409 -26.333 35.208 1.00 57.12 244 ARG A O 1
ATOM 1922 N N . LEU A 1 245 ? -55.425 -24.945 36.691 1.00 56.19 245 LEU A N 1
ATOM 1923 C CA . LEU A 1 245 ? -54.577 -24.216 35.746 1.00 56.19 245 LEU A CA 1
ATOM 1924 C C . LEU A 1 245 ? -53.121 -24.614 35.990 1.00 56.19 245 LEU A C 1
ATOM 1926 O O . LEU A 1 245 ? -52.725 -24.834 37.136 1.00 56.19 245 LEU A O 1
ATOM 1930 N N . ASP A 1 246 ? -52.331 -24.711 34.928 1.00 52.47 246 ASP A N 1
ATOM 1931 C CA . ASP A 1 246 ? -50.885 -24.863 35.050 1.00 52.47 246 ASP A CA 1
ATOM 1932 C C . ASP A 1 246 ? -50.214 -23.514 35.383 1.00 52.47 246 ASP A C 1
ATOM 1934 O O . ASP A 1 246 ? -50.872 -22.469 35.452 1.00 52.47 246 ASP A O 1
ATOM 1938 N N . SER A 1 247 ? -48.902 -23.523 35.642 1.00 49.84 247 SER A N 1
ATOM 1939 C CA . SER A 1 247 ? -48.180 -22.320 36.084 1.00 49.84 247 SER A CA 1
ATOM 1940 C C . SER A 1 247 ? -48.220 -21.200 35.044 1.00 49.84 247 SER A C 1
ATOM 1942 O O . SER A 1 247 ? -48.455 -20.045 35.397 1.00 49.84 247 SER A O 1
ATOM 1944 N N . ALA A 1 248 ? -48.082 -21.537 33.760 1.00 47.41 248 ALA A N 1
ATOM 1945 C CA . ALA A 1 248 ? -48.084 -20.569 32.671 1.00 47.41 248 ALA A CA 1
ATOM 1946 C C . ALA A 1 248 ? -49.440 -19.853 32.537 1.00 47.41 248 ALA A C 1
ATOM 1948 O O . ALA A 1 248 ? -49.482 -18.618 32.467 1.00 47.41 248 ALA A O 1
ATOM 1949 N N . ALA A 1 249 ? -50.551 -20.599 32.577 1.00 52.81 249 ALA A N 1
ATOM 1950 C CA . ALA A 1 249 ? -51.890 -20.026 32.508 1.00 52.81 249 ALA A CA 1
ATOM 1951 C C . ALA A 1 249 ? -52.254 -19.239 33.777 1.00 52.81 249 ALA A C 1
ATOM 1953 O O . ALA A 1 249 ? -52.845 -18.156 33.695 1.00 52.81 249 ALA A O 1
ATOM 1954 N N . ALA A 1 250 ? -51.858 -19.735 34.954 1.00 56.16 250 ALA A N 1
ATOM 1955 C CA . ALA A 1 250 ? -52.062 -19.042 36.222 1.00 56.16 250 ALA A CA 1
ATOM 1956 C C . ALA A 1 250 ? -51.311 -17.700 36.268 1.00 56.16 250 ALA A C 1
ATOM 1958 O O . ALA A 1 250 ? -51.864 -16.700 36.730 1.00 56.16 250 ALA A O 1
ATOM 1959 N N . ASP A 1 251 ? -50.084 -17.648 35.753 1.00 52.28 251 ASP A N 1
ATOM 1960 C CA . ASP A 1 251 ? -49.277 -16.429 35.716 1.00 52.28 251 ASP A CA 1
ATOM 1961 C C . ASP A 1 251 ? -49.770 -15.433 34.667 1.00 52.28 251 ASP A C 1
ATOM 1963 O O . ASP A 1 251 ? -49.754 -14.222 34.906 1.00 52.28 251 ASP A O 1
ATOM 1967 N N . ALA A 1 252 ? -50.240 -15.902 33.508 1.00 51.94 252 ALA A N 1
ATOM 1968 C CA . ALA A 1 252 ? -50.907 -15.051 32.521 1.00 51.94 252 ALA A CA 1
ATOM 1969 C C . ALA A 1 252 ? -52.167 -14.390 33.112 1.00 51.94 252 ALA A C 1
ATOM 1971 O O . ALA A 1 252 ? -52.340 -13.171 33.021 1.00 51.94 252 ALA A O 1
ATOM 1972 N N . LEU A 1 253 ? -52.990 -15.167 33.820 1.00 59.62 253 LEU A N 1
ATOM 1973 C CA . LEU A 1 253 ? -54.204 -14.684 34.474 1.00 59.62 253 LEU A CA 1
ATOM 1974 C C . LEU A 1 253 ? -53.907 -13.709 35.624 1.00 59.62 253 LEU A C 1
ATOM 1976 O O . LEU A 1 253 ? -54.518 -12.643 35.695 1.00 59.62 253 LEU A O 1
ATOM 1980 N N . ARG A 1 254 ? -52.940 -14.010 36.504 1.00 59.38 254 ARG A N 1
ATOM 1981 C CA . ARG A 1 254 ? -52.535 -13.094 37.591 1.00 59.38 254 ARG A CA 1
ATOM 1982 C C . ARG A 1 254 ? -52.019 -11.765 37.048 1.00 59.38 254 ARG A C 1
ATOM 1984 O O . ARG A 1 254 ? -52.384 -10.717 37.583 1.00 59.38 254 ARG A O 1
ATOM 1991 N N . ARG A 1 255 ? -51.213 -11.793 35.980 1.00 54.00 255 ARG A N 1
ATOM 1992 C CA . ARG A 1 255 ? -50.724 -10.580 35.306 1.00 54.00 255 ARG A CA 1
ATOM 1993 C C . ARG A 1 255 ? -51.888 -9.746 34.777 1.00 54.00 255 ARG A C 1
ATOM 1995 O O . ARG A 1 255 ? -51.955 -8.555 35.070 1.00 54.00 255 ARG A O 1
ATOM 2002 N N . TYR A 1 256 ? -52.836 -10.380 34.091 1.00 56.19 256 TYR A N 1
ATOM 2003 C CA . TYR A 1 256 ? -53.994 -9.695 33.521 1.00 56.19 256 TYR A CA 1
ATOM 2004 C C . TYR A 1 256 ? -54.909 -9.070 34.593 1.00 56.19 256 TYR A C 1
ATOM 2006 O O . TYR A 1 256 ? -55.298 -7.907 34.489 1.00 56.19 256 TYR A O 1
ATOM 2014 N N . LEU A 1 257 ? -55.197 -9.803 35.675 1.00 56.12 257 LEU A N 1
ATOM 2015 C CA . LEU A 1 257 ? -56.029 -9.313 36.783 1.00 56.12 257 LEU A CA 1
ATOM 2016 C C . LEU A 1 257 ? -55.361 -8.187 37.577 1.00 56.12 257 LEU A C 1
ATOM 2018 O O . LEU A 1 257 ? -56.041 -7.263 38.020 1.00 56.12 257 LEU A O 1
ATOM 2022 N N . THR A 1 258 ? -54.036 -8.230 37.725 1.00 54.44 258 THR A N 1
ATOM 2023 C CA . THR A 1 258 ? -53.280 -7.162 38.393 1.00 54.44 258 THR A CA 1
ATOM 2024 C C . THR A 1 258 ? -53.426 -5.848 37.624 1.00 54.44 258 THR A C 1
ATOM 2026 O O . THR A 1 258 ? -53.794 -4.840 38.224 1.00 54.44 258 THR A O 1
ATOM 2029 N N . VAL A 1 259 ? -53.272 -5.889 36.295 1.00 50.53 259 VAL A N 1
ATOM 2030 C CA . VAL A 1 259 ? -53.423 -4.725 35.402 1.00 50.53 259 VAL A CA 1
ATOM 2031 C C . VAL A 1 259 ? -54.837 -4.127 35.468 1.00 50.53 259 VAL A C 1
ATOM 2033 O O . VAL A 1 259 ? -54.992 -2.912 35.598 1.00 50.53 259 VAL A O 1
ATOM 2036 N N . LEU A 1 260 ? -55.875 -4.972 35.469 1.00 52.28 260 LEU A N 1
ATOM 2037 C CA . LEU A 1 260 ? -57.274 -4.539 35.597 1.00 52.28 260 LEU A CA 1
ATOM 2038 C C . LEU A 1 260 ? -57.558 -3.790 36.909 1.00 52.28 260 LEU A C 1
ATOM 2040 O O . LEU A 1 260 ? -58.337 -2.835 36.921 1.00 52.28 260 LEU A O 1
ATOM 2044 N N . THR A 1 261 ? -56.932 -4.209 38.013 1.00 52.41 261 THR A N 1
ATOM 2045 C CA . THR A 1 261 ? -57.143 -3.591 39.333 1.00 52.41 261 THR A CA 1
ATOM 2046 C C . THR A 1 261 ? -56.368 -2.290 39.550 1.00 52.41 261 THR A C 1
ATOM 2048 O O . THR A 1 261 ? -56.785 -1.484 40.381 1.00 52.41 261 THR A O 1
ATOM 2051 N N . THR A 1 262 ? -55.265 -2.063 38.826 1.00 52.12 262 THR A N 1
ATOM 2052 C CA . THR A 1 262 ? -54.418 -0.867 38.983 1.00 52.12 262 THR A CA 1
ATOM 2053 C C . THR A 1 262 ? -54.816 0.296 38.079 1.00 52.12 262 THR A C 1
ATOM 2055 O O . THR A 1 262 ? -54.659 1.444 38.488 1.00 52.12 262 THR A O 1
ATOM 2058 N N . GLU A 1 263 ? -55.348 0.035 36.881 1.00 44.16 263 GLU A N 1
ATOM 2059 C CA . GLU A 1 263 ? -55.618 1.094 35.889 1.00 44.16 263 GLU A CA 1
ATOM 2060 C C . GLU A 1 263 ? -57.109 1.420 35.677 1.00 44.16 263 GLU A C 1
ATOM 2062 O O . GLU A 1 263 ? -57.438 2.476 35.134 1.00 44.16 263 GLU A O 1
ATOM 2067 N N . GLY A 1 264 ? -58.016 0.565 36.164 1.00 46.03 264 GLY A N 1
ATOM 2068 C CA . GLY A 1 264 ? -59.466 0.717 36.019 1.00 46.03 264 GLY A CA 1
ATOM 2069 C C . GLY A 1 264 ? -59.998 0.323 34.625 1.00 46.03 264 GLY A C 1
ATOM 2070 O O . GLY A 1 264 ? -59.303 0.466 33.618 1.00 46.03 264 GLY A O 1
ATOM 2071 N N . PRO A 1 265 ? -61.251 -0.168 34.526 1.00 43.00 265 PRO A N 1
ATOM 2072 C CA . PRO A 1 265 ? -61.773 -0.802 33.307 1.00 43.00 265 PRO A CA 1
ATOM 2073 C C . PRO A 1 265 ? -61.873 0.131 32.093 1.00 43.00 265 PRO A C 1
ATOM 2075 O O . PRO A 1 265 ? -61.841 -0.335 30.958 1.00 43.00 265 PRO A O 1
ATOM 2078 N N . SER A 1 266 ? -61.955 1.446 32.300 1.00 43.12 266 SER A N 1
ATOM 2079 C CA . SER A 1 266 ? -62.280 2.422 31.254 1.00 43.12 266 SER A CA 1
ATOM 2080 C C . SER A 1 266 ? -61.200 2.611 30.176 1.00 43.12 266 SER A C 1
ATOM 2082 O O . SER A 1 266 ? -61.488 3.234 29.161 1.00 43.12 266 SER A O 1
ATOM 2084 N N . ARG A 1 267 ? -59.972 2.102 30.368 1.00 40.84 267 ARG A N 1
ATOM 2085 C CA . ARG A 1 267 ? -58.884 2.165 29.365 1.00 40.84 267 ARG A CA 1
ATOM 2086 C C . ARG A 1 267 ? -58.632 0.860 28.609 1.00 40.84 267 ARG A C 1
ATOM 2088 O O . ARG A 1 267 ? -57.952 0.886 27.592 1.00 40.84 267 ARG A O 1
ATOM 2095 N N . LEU A 1 268 ? -59.188 -0.258 29.074 1.00 45.41 268 LEU A N 1
ATOM 2096 C CA . LEU A 1 268 ? -58.942 -1.598 28.520 1.00 45.41 268 LEU A CA 1
ATOM 2097 C C . LEU A 1 268 ? -60.016 -2.052 27.515 1.00 45.41 268 LEU A C 1
ATOM 2099 O O . LEU A 1 268 ? -59.979 -3.192 27.046 1.00 45.41 268 LEU A O 1
ATOM 2103 N N . VAL A 1 269 ? -60.986 -1.186 27.204 1.00 44.16 269 VAL A N 1
ATOM 2104 C CA . VAL A 1 269 ? -62.162 -1.555 26.401 1.00 44.16 269 VAL A CA 1
ATOM 2105 C C . VAL A 1 269 ? -62.016 -1.242 24.910 1.00 44.16 269 VAL A C 1
ATOM 2107 O O . VAL A 1 269 ? -62.747 -1.854 24.140 1.00 44.16 269 VAL A O 1
ATOM 2110 N N . GLU A 1 270 ? -61.065 -0.416 24.455 1.00 40.22 270 GLU A N 1
ATOM 2111 C CA . GLU A 1 270 ? -61.079 -0.008 23.034 1.00 40.22 270 GLU A CA 1
ATOM 2112 C C . GLU A 1 270 ? -59.899 -0.428 22.152 1.00 40.22 270 GLU A C 1
ATOM 2114 O O . GLU A 1 270 ? -60.145 -0.582 20.968 1.00 40.22 270 GLU A O 1
ATOM 2119 N N . ASP A 1 271 ? -58.706 -0.779 22.653 1.00 37.84 271 ASP A N 1
ATOM 2120 C CA . ASP A 1 271 ? -57.657 -1.356 21.787 1.00 37.84 271 ASP A CA 1
ATOM 2121 C C . ASP A 1 271 ? -56.762 -2.351 22.547 1.00 37.84 271 ASP A C 1
ATOM 2123 O O . ASP A 1 271 ? -56.190 -2.053 23.596 1.00 37.84 271 ASP A O 1
ATOM 2127 N N . ALA A 1 272 ? -56.670 -3.579 22.034 1.00 41.12 272 ALA A N 1
ATOM 2128 C CA . ALA A 1 272 ? -55.987 -4.700 22.671 1.00 41.12 272 ALA A CA 1
ATOM 2129 C C . ALA A 1 272 ? -54.452 -4.567 22.591 1.00 41.12 272 ALA A C 1
ATOM 2131 O O . ALA A 1 272 ? -53.848 -4.890 21.571 1.00 41.12 272 ALA A O 1
ATOM 2132 N N . LEU A 1 273 ? -53.809 -4.138 23.683 1.00 42.44 273 LEU A N 1
ATOM 2133 C CA . LEU A 1 273 ? -52.350 -4.212 23.840 1.00 42.44 273 LEU A CA 1
ATOM 2134 C C . LEU A 1 273 ? -51.929 -5.638 24.249 1.00 42.44 273 LEU A C 1
ATOM 2136 O O . LEU A 1 273 ? -52.451 -6.198 25.212 1.00 42.44 273 LEU A O 1
ATOM 2140 N N . SER A 1 274 ? -50.981 -6.227 23.520 1.00 45.78 274 SER A N 1
ATOM 2141 C CA . SER A 1 274 ? -50.356 -7.526 23.816 1.00 45.78 274 SER A CA 1
ATOM 2142 C C . SER A 1 274 ? -49.491 -7.495 25.087 1.00 45.78 274 SER A C 1
ATOM 2144 O O . SER A 1 274 ? -49.040 -6.436 25.529 1.00 45.78 274 SER A O 1
ATOM 2146 N N . VAL A 1 275 ? -49.201 -8.672 25.661 1.00 42.56 275 VAL A N 1
ATOM 2147 C CA . VAL A 1 275 ? -48.323 -8.824 26.843 1.00 42.56 275 VAL A CA 1
ATOM 2148 C C . VAL A 1 275 ? -46.935 -8.215 26.603 1.00 42.56 275 VAL A C 1
ATOM 2150 O O . VAL A 1 275 ? -46.375 -7.590 27.503 1.00 42.56 275 VAL A O 1
ATOM 2153 N N . GLU A 1 276 ? -46.414 -8.324 25.380 1.00 41.19 276 GLU A N 1
ATOM 2154 C CA . GLU A 1 276 ? -45.133 -7.729 24.988 1.00 41.19 276 GLU A CA 1
ATOM 2155 C C . GLU A 1 276 ? -45.209 -6.195 24.909 1.00 41.19 276 GLU A C 1
ATOM 2157 O O . GLU A 1 276 ? -44.312 -5.500 25.381 1.00 41.19 276 GLU A O 1
ATOM 2162 N N . GLN A 1 277 ? -46.325 -5.635 24.429 1.00 45.56 277 GLN A N 1
ATOM 2163 C CA . GLN A 1 277 ? -46.544 -4.183 24.441 1.00 45.56 277 GLN A CA 1
ATOM 2164 C C . GLN A 1 277 ? -46.654 -3.631 25.871 1.00 45.56 277 GLN A C 1
ATOM 2166 O O . GLN A 1 277 ? -46.121 -2.561 26.156 1.00 45.56 277 GLN A O 1
ATOM 2171 N N . LEU A 1 278 ? -47.270 -4.373 26.795 1.00 45.06 278 LEU A N 1
ATOM 2172 C CA . LEU A 1 278 ? -47.317 -4.010 28.217 1.00 45.06 278 LEU A CA 1
ATOM 2173 C C . LEU A 1 278 ? -45.939 -4.116 28.890 1.00 45.06 278 LEU A C 1
ATOM 2175 O O . LEU A 1 278 ? -45.575 -3.247 29.688 1.00 45.06 278 LEU A O 1
ATOM 2179 N N . ARG A 1 279 ? -45.141 -5.139 28.547 1.00 48.00 279 ARG A N 1
ATOM 2180 C CA . ARG A 1 279 ? -43.744 -5.270 28.993 1.00 48.00 279 ARG A CA 1
ATOM 2181 C C . ARG A 1 279 ? -42.908 -4.083 28.512 1.00 48.00 279 ARG A C 1
ATOM 2183 O O . ARG A 1 279 ? -42.206 -3.478 29.320 1.00 48.00 279 ARG A O 1
ATOM 2190 N N . GLN A 1 280 ? -43.047 -3.699 27.244 1.00 54.25 280 GLN A N 1
ATOM 2191 C CA . GLN A 1 280 ? -42.337 -2.561 26.667 1.00 54.25 280 GLN A CA 1
ATOM 2192 C C . GLN A 1 280 ? -42.747 -1.232 27.315 1.00 54.25 280 GLN A C 1
ATOM 2194 O O . GLN A 1 280 ? -41.886 -0.403 27.600 1.00 54.25 280 GLN A O 1
ATOM 2199 N N . ILE A 1 281 ? -44.035 -1.034 27.620 1.00 55.19 281 ILE A N 1
ATOM 2200 C CA . ILE A 1 281 ? -44.502 0.150 28.360 1.00 55.19 281 ILE A CA 1
ATOM 2201 C C . ILE A 1 281 ? -43.859 0.200 29.751 1.00 55.19 281 ILE A C 1
ATOM 2203 O O . ILE A 1 281 ? -43.311 1.237 30.119 1.00 55.19 281 ILE A O 1
ATOM 2207 N N . ARG A 1 282 ? -43.829 -0.917 30.493 1.00 53.03 282 ARG A N 1
ATOM 2208 C CA . ARG A 1 282 ? -43.171 -0.972 31.811 1.00 53.03 282 ARG A CA 1
ATOM 2209 C C . ARG A 1 282 ? -41.666 -0.720 31.741 1.00 53.03 282 ARG A C 1
ATOM 2211 O O . ARG A 1 282 ? -41.142 -0.028 32.606 1.00 53.03 282 ARG A O 1
ATOM 2218 N N . ILE A 1 283 ? -40.968 -1.239 30.728 1.00 58.34 283 ILE A N 1
ATOM 2219 C CA . ILE A 1 283 ? -39.538 -0.954 30.509 1.00 58.34 283 ILE A CA 1
ATOM 2220 C C . ILE A 1 283 ? -39.343 0.542 30.226 1.00 58.34 283 ILE A C 1
ATOM 2222 O O . ILE A 1 283 ? -38.495 1.188 30.843 1.00 58.34 283 ILE A O 1
ATOM 2226 N N . ASN A 1 284 ? -40.173 1.131 29.365 1.00 62.94 284 ASN A N 1
ATOM 2227 C CA . ASN A 1 284 ? -40.122 2.560 29.053 1.00 62.94 284 ASN A CA 1
ATOM 2228 C C . ASN A 1 284 ? -40.417 3.433 30.288 1.00 62.94 284 ASN A C 1
ATOM 2230 O O . ASN A 1 284 ? -39.831 4.500 30.458 1.00 62.94 284 ASN A O 1
ATOM 2234 N N . GLU A 1 285 ? -41.300 2.990 31.182 1.00 61.84 285 GLU A N 1
ATOM 2235 C CA . GLU A 1 285 ? -41.557 3.677 32.448 1.00 61.84 285 GLU A CA 1
ATOM 2236 C C . GLU A 1 285 ? -40.419 3.516 33.451 1.00 61.84 285 GLU A C 1
ATOM 2238 O O . GLU A 1 285 ? -40.050 4.493 34.104 1.00 61.84 285 GLU A O 1
ATOM 2243 N N . ALA A 1 286 ? -39.835 2.322 33.538 1.00 61.59 286 ALA A N 1
ATOM 2244 C CA . ALA A 1 286 ? -38.706 2.050 34.409 1.00 61.59 286 ALA A CA 1
ATOM 2245 C C . ALA A 1 286 ? -37.474 2.868 33.987 1.00 61.59 286 ALA A C 1
ATOM 2247 O O . ALA A 1 286 ? -36.812 3.454 34.835 1.00 61.59 286 ALA A O 1
ATOM 2248 N N . THR A 1 287 ? -37.216 3.030 32.683 1.00 64.75 287 THR A N 1
ATOM 2249 C CA . THR A 1 287 ? -36.116 3.875 32.162 1.00 64.75 287 THR A CA 1
ATOM 2250 C C . THR A 1 287 ? -36.242 5.367 32.483 1.00 64.75 287 THR A C 1
ATOM 2252 O O . THR A 1 287 ? -35.292 6.119 32.246 1.00 64.75 287 THR A O 1
ATOM 2255 N N . ASN A 1 288 ? -37.354 5.811 33.079 1.00 74.25 288 ASN A N 1
ATOM 2256 C CA . ASN A 1 288 ? -37.587 7.194 33.481 1.00 74.25 288 ASN A CA 1
ATOM 2257 C C . ASN A 1 288 ? -36.907 7.549 34.816 1.00 74.25 288 ASN A C 1
ATOM 2259 O O . ASN A 1 288 ? -37.553 7.839 35.827 1.00 74.25 288 ASN A O 1
ATOM 2263 N N . VAL A 1 289 ? -35.576 7.596 34.795 1.00 79.56 289 VAL A N 1
ATOM 2264 C CA . VAL A 1 289 ? -34.743 7.948 35.956 1.00 79.56 289 VAL A CA 1
ATOM 2265 C C . VAL A 1 289 ? -35.035 9.349 36.504 1.00 79.56 289 VAL A C 1
ATOM 2267 O O . VAL A 1 289 ? -34.866 9.581 37.703 1.00 79.56 289 VAL A O 1
ATOM 2270 N N . ALA A 1 290 ? -35.577 10.260 35.687 1.00 78.31 290 ALA A N 1
ATOM 2271 C CA . ALA A 1 290 ? -36.043 11.564 36.158 1.00 78.31 290 ALA A CA 1
ATOM 2272 C C . ALA A 1 290 ? -37.103 11.432 37.269 1.00 78.31 290 ALA A C 1
ATOM 2274 O O . ALA A 1 290 ? -37.061 12.173 38.251 1.00 78.31 290 ALA A O 1
ATOM 2275 N N . LYS A 1 291 ? -38.024 10.457 37.168 1.00 80.31 291 LYS A N 1
ATOM 2276 C CA . LYS A 1 291 ? -39.030 10.189 38.214 1.00 80.31 291 LYS A CA 1
ATOM 2277 C C . LYS A 1 291 ? -38.384 9.700 39.509 1.00 80.31 291 LYS A C 1
ATOM 2279 O O . LYS A 1 291 ? -38.772 10.140 40.592 1.00 80.31 291 LYS A O 1
ATOM 2284 N N . TRP A 1 292 ? -37.389 8.821 39.408 1.00 84.69 292 TRP A N 1
ATOM 2285 C CA . TRP A 1 292 ? -36.696 8.284 40.579 1.00 84.69 292 TRP A CA 1
ATOM 2286 C C . TRP A 1 292 ? -35.989 9.392 41.348 1.00 84.69 292 TRP A C 1
ATOM 2288 O O . TRP A 1 292 ? -36.154 9.541 42.557 1.00 84.69 292 TRP A O 1
ATOM 2298 N N . VAL A 1 293 ? -35.251 10.226 40.623 1.00 84.12 293 VAL A N 1
ATOM 2299 C CA . VAL A 1 293 ? -34.471 11.325 41.185 1.00 84.12 293 VAL A CA 1
ATOM 2300 C C . VAL A 1 293 ? -35.374 12.451 41.710 1.00 84.12 293 VAL A C 1
ATOM 2302 O O . VAL A 1 293 ? -35.081 13.042 42.751 1.00 84.12 293 VAL A O 1
ATOM 2305 N N . ALA A 1 294 ? -36.536 12.682 41.089 1.00 84.56 294 ALA A N 1
ATOM 2306 C CA . ALA A 1 294 ? -37.547 13.616 41.588 1.00 84.56 294 ALA A CA 1
ATOM 2307 C C . ALA A 1 294 ? -38.144 13.204 42.948 1.00 84.56 294 ALA A C 1
ATOM 2309 O O . ALA A 1 294 ? -38.548 14.077 43.717 1.00 84.56 294 ALA A O 1
ATOM 2310 N N . SER A 1 295 ? -38.162 11.905 43.275 1.00 84.12 295 SER A N 1
ATOM 2311 C CA . SER A 1 295 ? -38.621 11.412 44.586 1.00 84.12 295 SER A CA 1
ATOM 2312 C C . SER A 1 295 ? -37.652 11.727 45.736 1.00 84.12 295 SER A C 1
ATOM 2314 O O . SER A 1 295 ? -38.016 11.626 46.908 1.00 84.12 295 SER A O 1
ATOM 2316 N N . LEU A 1 296 ? -36.415 12.129 45.419 1.00 88.69 296 LEU A N 1
ATOM 2317 C CA . LEU A 1 296 ? -35.399 12.464 46.409 1.00 88.69 296 LEU A CA 1
ATOM 2318 C C . LEU A 1 296 ? -35.559 13.900 46.940 1.00 88.69 296 LEU A C 1
ATOM 2320 O O . LEU A 1 296 ? -35.967 14.799 46.190 1.00 88.69 296 LEU A O 1
ATOM 2324 N N . PRO A 1 297 ? -35.151 14.160 48.200 1.00 88.06 297 PRO A N 1
ATOM 2325 C CA . PRO A 1 297 ? -35.004 15.515 48.723 1.00 88.06 297 PRO A CA 1
ATOM 2326 C C . PRO A 1 297 ? -34.090 16.360 47.830 1.00 88.06 297 PRO A C 1
ATOM 2328 O O . PRO A 1 297 ? -33.064 15.868 47.366 1.00 88.06 297 PRO A O 1
ATOM 2331 N N . GLU A 1 298 ? -34.414 17.642 47.652 1.00 86.12 298 GLU A N 1
ATOM 2332 C CA . GLU A 1 298 ? -33.730 18.572 46.731 1.00 86.12 298 GLU A CA 1
ATOM 2333 C C . GLU A 1 298 ? -32.196 18.534 46.847 1.00 86.12 298 GLU A C 1
ATOM 2335 O O . GLU A 1 298 ? -31.482 18.440 45.852 1.00 86.12 298 GLU A O 1
ATOM 2340 N N . ARG A 1 299 ? -31.676 18.496 48.078 1.00 86.69 299 ARG A N 1
ATOM 2341 C CA . ARG A 1 299 ? -30.232 18.421 48.334 1.00 86.69 299 ARG A CA 1
ATOM 2342 C C . ARG A 1 299 ? -29.601 17.088 47.919 1.00 86.69 299 ARG A C 1
ATOM 2344 O O . ARG A 1 299 ? -28.463 17.067 47.469 1.00 86.69 299 ARG A O 1
ATOM 2351 N N . GLU A 1 300 ? -30.295 15.971 48.125 1.00 89.38 300 GLU A N 1
ATOM 2352 C CA . GLU A 1 300 ? -29.808 14.640 47.731 1.00 89.38 300 GLU A CA 1
ATOM 2353 C C . GLU A 1 300 ? -29.893 14.463 46.212 1.00 89.38 300 GLU A C 1
ATOM 2355 O O . GLU A 1 300 ? -28.977 13.901 45.612 1.00 89.38 300 GLU A O 1
ATOM 2360 N N . ARG A 1 301 ? -30.947 15.014 45.603 1.00 89.81 301 ARG A N 1
ATOM 2361 C CA . ARG A 1 301 ? -31.134 15.110 44.158 1.00 89.81 301 ARG A CA 1
ATOM 2362 C C . ARG A 1 301 ? -29.987 15.855 43.481 1.00 89.81 301 ARG A C 1
ATOM 2364 O O . ARG A 1 301 ? -29.331 15.258 42.639 1.00 89.81 301 ARG A O 1
ATOM 2371 N N . ASP A 1 302 ? -29.676 17.081 43.909 1.00 88.12 302 ASP A N 1
ATOM 2372 C CA . ASP A 1 302 ? -28.585 17.885 43.327 1.00 88.12 302 ASP A CA 1
ATOM 2373 C C . ASP A 1 302 ? -27.228 17.153 43.389 1.00 88.12 302 ASP A C 1
ATOM 2375 O O . ASP A 1 302 ? -26.458 17.147 42.428 1.00 88.12 302 ASP A O 1
ATOM 2379 N N . ILE A 1 303 ? -26.950 16.453 44.499 1.00 90.12 303 ILE A N 1
ATOM 2380 C CA . ILE A 1 303 ? -25.728 15.647 44.655 1.00 90.12 303 ILE A CA 1
ATOM 2381 C C . ILE A 1 303 ? -25.695 14.494 43.640 1.00 90.12 303 ILE A C 1
ATOM 2383 O O . ILE A 1 303 ? -24.657 14.281 43.010 1.00 90.12 303 ILE A O 1
ATOM 2387 N N . ILE A 1 304 ? -26.792 13.749 43.476 1.00 90.75 304 ILE A N 1
ATOM 2388 C CA . ILE A 1 304 ? -26.873 12.620 42.534 1.00 90.75 304 ILE A CA 1
ATOM 2389 C C . ILE A 1 304 ? -26.806 13.112 41.085 1.00 90.75 304 ILE A C 1
ATOM 2391 O O . ILE A 1 304 ? -25.993 12.605 40.310 1.00 90.75 304 ILE A O 1
ATOM 2395 N N . GLU A 1 305 ? -27.569 14.144 40.731 1.00 89.50 305 GLU A N 1
ATOM 2396 C CA . GLU A 1 305 ? -27.584 14.715 39.382 1.00 89.50 305 GLU A CA 1
ATOM 2397 C C . GLU A 1 305 ? -26.189 15.182 38.952 1.00 89.50 305 GLU A C 1
ATOM 2399 O O . GLU A 1 305 ? -25.722 14.795 37.878 1.00 89.50 305 GLU A O 1
ATOM 2404 N N . LYS A 1 306 ? -25.464 15.907 39.817 1.00 89.19 306 LYS A N 1
ATOM 2405 C CA . LYS A 1 306 ? -24.081 16.349 39.556 1.00 89.19 306 LYS A CA 1
ATOM 2406 C C . LYS A 1 306 ? -23.070 15.205 39.548 1.00 89.19 306 LYS A C 1
ATOM 2408 O O . LYS A 1 306 ? -22.123 15.215 38.760 1.00 89.19 306 LYS A O 1
ATOM 2413 N N . ARG A 1 307 ? -23.222 14.218 40.437 1.00 90.25 307 ARG A N 1
ATOM 2414 C CA . ARG A 1 307 ? -22.285 13.088 40.566 1.00 90.25 307 ARG A CA 1
ATOM 2415 C C . ARG A 1 307 ? -22.283 12.197 39.330 1.00 90.25 307 ARG A C 1
ATOM 2417 O O . ARG A 1 307 ? -21.216 11.713 38.931 1.00 90.25 307 ARG A O 1
ATOM 2424 N N . PHE A 1 308 ? -23.465 11.953 38.780 1.00 88.00 308 PHE A N 1
ATOM 2425 C CA . PHE A 1 308 ? -23.654 11.048 37.653 1.00 88.00 308 PHE A CA 1
ATOM 2426 C C . PHE A 1 308 ? -23.733 11.787 36.313 1.00 88.00 308 PHE A C 1
ATOM 2428 O O . PHE A 1 308 ? -23.372 11.198 35.300 1.00 88.00 308 PHE A O 1
ATOM 2435 N N . GLY A 1 309 ? -24.032 13.091 36.319 1.00 87.25 309 GLY A N 1
ATOM 2436 C CA . GLY A 1 309 ? -24.138 13.912 35.111 1.00 87.25 309 GLY A CA 1
ATOM 2437 C C . GLY A 1 309 ? -25.505 13.778 34.443 1.00 87.25 309 GLY A C 1
ATOM 2438 O O . GLY A 1 309 ? -25.587 13.682 33.229 1.00 87.25 309 GLY A O 1
ATOM 2439 N N . LEU A 1 310 ? -26.578 13.718 35.236 1.00 85.81 310 LEU A N 1
ATOM 2440 C CA . LEU A 1 310 ? -27.931 13.440 34.739 1.00 85.81 310 LEU A CA 1
ATOM 2441 C C . LEU A 1 310 ? -28.524 14.602 33.926 1.00 85.81 310 LEU A C 1
ATOM 2443 O O . LEU A 1 310 ? -29.262 14.363 32.980 1.00 85.81 310 LEU A O 1
ATOM 2447 N N . HIS A 1 311 ? -28.179 15.847 34.258 1.00 82.12 311 HIS A N 1
ATOM 2448 C CA . HIS A 1 311 ? -28.670 17.055 33.576 1.00 82.12 311 HIS A CA 1
ATOM 2449 C C . HIS A 1 311 ? -27.534 18.035 33.226 1.00 82.12 311 HIS A C 1
ATOM 2451 O O . HIS A 1 311 ? -27.750 19.241 33.115 1.00 82.12 311 HIS A O 1
ATOM 2457 N N . GLY A 1 312 ? -26.297 17.541 33.098 1.00 79.12 312 GLY A N 1
ATOM 2458 C CA . GLY A 1 312 ? -25.128 18.391 32.873 1.00 79.12 312 GLY A CA 1
ATOM 2459 C C . GLY A 1 312 ? -23.789 17.682 33.098 1.00 79.12 312 GLY A C 1
ATOM 2460 O O . GLY A 1 312 ? -23.742 16.454 33.183 1.00 79.12 312 GLY A O 1
ATOM 2461 N N . PRO A 1 313 ? -22.679 18.438 33.202 1.00 76.88 313 PRO A N 1
ATOM 2462 C CA . PRO A 1 313 ? -21.352 17.858 33.346 1.00 76.88 313 PRO A CA 1
ATOM 2463 C C . PRO A 1 313 ? -21.211 17.091 34.664 1.00 76.88 313 PRO A C 1
ATOM 2465 O O . PRO A 1 313 ? -21.741 17.472 35.708 1.00 76.88 313 PRO A O 1
ATOM 2468 N N . ARG A 1 314 ? -20.450 15.999 34.613 1.00 86.12 314 ARG A N 1
ATOM 2469 C CA . ARG A 1 314 ? -20.148 15.167 35.776 1.00 86.12 314 ARG A CA 1
ATOM 2470 C C . ARG A 1 314 ? -19.134 15.857 36.690 1.00 86.12 314 ARG A C 1
ATOM 2472 O O . ARG A 1 314 ? -18.049 16.208 36.236 1.00 86.12 314 ARG A O 1
ATOM 2479 N N . TYR A 1 315 ? -19.419 15.897 37.989 1.00 86.50 315 TYR A N 1
ATOM 2480 C CA . TYR A 1 315 ? -18.504 16.415 39.008 1.00 86.50 315 TYR A CA 1
ATOM 2481 C C . TYR A 1 315 ? -17.866 15.308 39.865 1.00 86.50 315 TYR A C 1
ATOM 2483 O O . TYR A 1 315 ? -18.463 14.266 40.181 1.00 86.50 315 TYR A O 1
ATOM 2491 N N . LYS A 1 316 ? -16.621 15.533 40.292 1.00 89.19 316 LYS A N 1
ATOM 2492 C CA . LYS A 1 316 ? -15.921 14.702 41.282 1.00 89.19 316 LYS A CA 1
ATOM 2493 C C . LYS A 1 316 ? -16.488 14.958 42.683 1.00 89.19 316 LYS A C 1
ATOM 2495 O O . LYS A 1 316 ? -16.998 16.031 42.982 1.00 89.19 316 LYS A O 1
ATOM 2500 N N . LEU A 1 317 ? -16.338 13.986 43.591 1.00 89.06 317 LEU A N 1
ATOM 2501 C CA . LEU A 1 317 ? -16.797 14.124 44.988 1.00 89.06 317 LEU A CA 1
ATOM 2502 C C . LEU A 1 317 ? -16.174 15.336 45.702 1.00 89.06 317 LEU A C 1
ATOM 2504 O O . LEU A 1 317 ? -16.805 15.926 46.572 1.00 89.06 317 LEU A O 1
ATOM 2508 N N . GLU A 1 318 ? -14.939 15.689 45.343 1.00 87.44 318 GLU A N 1
ATOM 2509 C CA . GLU A 1 318 ? -14.226 16.852 45.884 1.00 87.44 318 GLU A CA 1
ATOM 2510 C C . GLU A 1 318 ? -14.832 18.171 45.398 1.00 87.44 318 GLU A C 1
ATOM 2512 O O . GLU A 1 318 ? -15.051 19.065 46.207 1.00 87.44 318 GLU A O 1
ATOM 2517 N N . GLU A 1 319 ? -15.174 18.264 44.112 1.00 88.75 319 GLU A N 1
ATOM 2518 C CA . GLU A 1 319 ? -15.790 19.449 43.499 1.00 88.75 319 GLU A CA 1
ATOM 2519 C C . GLU A 1 319 ? -17.199 19.686 44.060 1.00 88.75 319 GLU A C 1
ATOM 2521 O O . GLU A 1 319 ? -17.538 20.803 44.447 1.00 88.75 319 GLU A O 1
ATOM 2526 N N . ILE A 1 320 ? -17.990 18.616 44.206 1.00 88.50 320 ILE A N 1
ATOM 2527 C CA . ILE A 1 320 ? -19.305 18.668 44.867 1.00 88.50 320 ILE A CA 1
ATOM 2528 C C . ILE A 1 320 ? -19.144 19.090 46.335 1.00 88.50 320 ILE A C 1
ATOM 2530 O O . ILE A 1 320 ? -19.923 19.891 46.849 1.00 88.50 320 ILE A O 1
ATOM 2534 N N . GLY A 1 321 ? -18.111 18.582 47.015 1.00 87.75 321 GLY A N 1
ATOM 2535 C CA . GLY A 1 321 ? -17.787 18.961 48.390 1.00 87.75 321 GLY A CA 1
ATOM 2536 C C . GLY A 1 321 ? -17.476 20.448 48.531 1.00 87.75 321 GLY A C 1
ATOM 2537 O O . GLY A 1 321 ? -18.043 21.107 49.399 1.00 87.75 321 GLY A O 1
ATOM 2538 N N . GLN A 1 322 ? -16.649 20.999 47.640 1.00 88.44 322 GLN A N 1
ATOM 2539 C CA . GLN A 1 322 ? -16.316 22.426 47.622 1.00 88.44 322 GLN A CA 1
ATOM 2540 C C . GLN A 1 322 ? -17.552 23.305 47.402 1.00 88.44 322 GLN A C 1
ATOM 2542 O O . GLN A 1 322 ? -17.738 24.274 48.134 1.00 88.44 322 GLN A O 1
ATOM 2547 N N . GLN A 1 323 ? -18.428 22.941 46.460 1.00 88.62 323 GLN A N 1
ATOM 2548 C CA . GLN A 1 323 ? -19.661 23.691 46.187 1.00 88.62 323 GLN A CA 1
ATOM 2549 C C . GLN A 1 323 ? -20.642 23.683 47.368 1.00 88.62 323 GLN A C 1
ATOM 2551 O O . GLN A 1 323 ? -21.337 24.668 47.600 1.00 88.62 323 GLN A O 1
ATOM 2556 N N . LEU A 1 324 ? -20.702 22.580 48.121 1.00 84.50 324 LEU A N 1
ATOM 2557 C CA . LEU A 1 324 ? -21.656 22.390 49.220 1.00 84.50 324 LEU A CA 1
ATOM 2558 C C . LEU A 1 324 ? -21.074 22.685 50.613 1.00 84.50 324 LEU A C 1
ATOM 2560 O O . LEU A 1 324 ? -21.773 22.488 51.610 1.00 84.50 324 LEU A O 1
ATOM 2564 N N . GLY A 1 325 ? -19.805 23.101 50.705 1.00 87.56 325 GLY A N 1
ATOM 2565 C CA . GLY A 1 325 ? -19.104 23.295 51.980 1.00 87.56 325 GLY A CA 1
ATOM 2566 C C . GLY A 1 325 ? -18.926 22.001 52.789 1.00 87.56 325 GLY A C 1
ATOM 2567 O O . GLY A 1 325 ? -18.953 22.024 54.018 1.00 87.56 325 GLY A O 1
ATOM 2568 N N . LEU A 1 326 ? -18.793 20.854 52.115 1.00 90.12 326 LEU A N 1
ATOM 2569 C CA . LEU A 1 326 ? -18.673 19.521 52.711 1.00 90.12 326 LEU A CA 1
ATOM 2570 C C . LEU A 1 326 ? -17.332 18.864 52.364 1.00 90.12 326 LEU A C 1
ATOM 2572 O O . LEU A 1 326 ? -16.741 19.104 51.315 1.00 90.12 326 LEU A O 1
ATOM 2576 N N . THR A 1 327 ? -16.866 17.953 53.219 1.00 89.12 327 THR A N 1
ATOM 2577 C CA . THR A 1 327 ? -15.696 17.125 52.895 1.00 89.12 327 THR A CA 1
ATOM 2578 C C . THR A 1 327 ? -16.042 16.071 51.841 1.00 89.12 327 THR A C 1
ATOM 2580 O O . THR A 1 327 ? -17.174 15.585 51.776 1.00 89.12 327 THR A O 1
ATOM 2583 N N . ARG A 1 328 ? -15.044 15.645 51.054 1.00 91.94 328 ARG A N 1
ATOM 2584 C CA . ARG A 1 328 ? -15.172 14.552 50.070 1.00 91.94 328 ARG A CA 1
ATOM 2585 C C . ARG A 1 328 ? -15.842 13.309 50.659 1.00 91.94 328 ARG A C 1
ATOM 2587 O O . ARG A 1 328 ? -16.728 12.727 50.040 1.00 91.94 328 ARG A O 1
ATOM 2594 N N . GLU A 1 329 ? -15.415 12.904 51.854 1.00 86.00 329 GLU A N 1
ATOM 2595 C CA . GLU A 1 329 ? -15.951 11.717 52.524 1.00 86.00 329 GLU A CA 1
ATOM 2596 C C . GLU A 1 329 ? -17.409 11.917 52.948 1.00 86.00 329 GLU A C 1
ATOM 2598 O O . GLU A 1 329 ? -18.222 11.004 52.814 1.00 86.00 329 GLU A O 1
ATOM 2603 N N . ARG A 1 330 ? -17.786 13.131 53.371 1.00 88.19 330 ARG A N 1
ATOM 2604 C CA . ARG A 1 330 ? -19.179 13.437 53.700 1.00 88.19 330 ARG A CA 1
ATOM 2605 C C . ARG A 1 330 ? -20.085 13.377 52.471 1.00 88.19 330 ARG A C 1
ATOM 2607 O O . ARG A 1 330 ? -21.180 12.830 52.563 1.00 88.19 330 ARG A O 1
ATOM 2614 N N . VAL A 1 331 ? -19.627 13.880 51.324 1.00 88.25 331 VAL A N 1
ATOM 2615 C CA . VAL A 1 331 ? -20.353 13.740 50.050 1.00 88.25 331 VAL A CA 1
ATOM 2616 C C . VAL A 1 331 ? -20.470 12.267 49.654 1.00 88.25 331 VAL A C 1
ATOM 2618 O O . VAL A 1 331 ? -21.556 11.828 49.294 1.00 88.25 331 VAL A O 1
ATOM 2621 N N . ARG A 1 332 ? -19.399 11.471 49.795 1.00 89.75 332 ARG A N 1
ATOM 2622 C CA . ARG A 1 332 ? -19.429 10.021 49.522 1.00 89.75 332 ARG A CA 1
ATOM 2623 C C . ARG A 1 332 ? -20.489 9.298 50.357 1.00 89.75 332 ARG A C 1
ATOM 2625 O O . ARG A 1 332 ? -21.247 8.500 49.818 1.00 89.75 332 ARG A O 1
ATOM 2632 N N . GLN A 1 333 ? -20.558 9.593 51.655 1.00 86.81 333 GLN A N 1
ATOM 2633 C CA . GLN A 1 333 ? -21.567 9.026 52.556 1.00 86.81 333 GLN A CA 1
ATOM 2634 C C . GLN A 1 333 ? -22.993 9.406 52.148 1.00 86.81 333 GLN A C 1
ATOM 2636 O O . GLN A 1 333 ? -23.883 8.561 52.199 1.00 86.81 333 GLN A O 1
ATOM 2641 N N . LEU A 1 334 ? -23.210 10.666 51.750 1.00 88.31 334 LEU A N 1
ATOM 2642 C CA . LEU A 1 334 ? -24.512 11.125 51.264 1.00 88.31 334 LEU A CA 1
ATOM 2643 C C . LEU A 1 334 ? -24.909 10.382 49.989 1.00 88.31 334 LEU A C 1
ATOM 2645 O O . LEU A 1 334 ? -26.008 9.848 49.945 1.00 88.31 334 LEU A O 1
ATOM 2649 N N . VAL A 1 335 ? -24.001 10.259 49.015 1.00 88.56 335 VAL A N 1
ATOM 2650 C CA . VAL A 1 335 ? -24.246 9.490 47.783 1.00 88.56 335 VAL A CA 1
ATOM 2651 C C . VAL A 1 335 ? -24.645 8.051 48.109 1.00 88.56 335 VAL A C 1
ATOM 2653 O O . VAL A 1 335 ? -25.690 7.610 47.649 1.00 88.56 335 VAL A O 1
ATOM 2656 N N . LEU A 1 336 ? -23.880 7.340 48.945 1.00 86.69 336 LEU A N 1
ATOM 2657 C CA . LEU A 1 336 ? -24.194 5.951 49.309 1.00 86.69 336 LEU A CA 1
ATOM 2658 C C . LEU A 1 336 ? -25.569 5.815 49.971 1.00 86.69 336 LEU A C 1
ATOM 2660 O O . LEU A 1 336 ? -26.345 4.943 49.595 1.00 86.69 336 LEU A O 1
ATOM 2664 N N . ARG A 1 337 ? -25.894 6.702 50.919 1.00 88.25 337 ARG A N 1
ATOM 2665 C CA . ARG A 1 337 ? -27.210 6.713 51.571 1.00 88.25 337 ARG A CA 1
ATOM 2666 C C . ARG A 1 337 ? -28.331 6.959 50.560 1.00 88.25 337 ARG A C 1
ATOM 2668 O O . ARG A 1 337 ? -29.371 6.314 50.645 1.00 88.25 337 ARG A O 1
ATOM 2675 N N . THR A 1 338 ? -28.138 7.886 49.627 1.00 89.25 338 THR A N 1
ATOM 2676 C CA . THR A 1 338 ? -29.135 8.196 48.601 1.00 89.25 338 THR A CA 1
ATOM 2677 C C . THR A 1 338 ? -29.313 7.042 47.613 1.00 89.25 338 THR A C 1
ATOM 2679 O O . THR A 1 338 ? -30.445 6.724 47.266 1.00 89.25 338 THR A O 1
ATOM 2682 N N . LEU A 1 339 ? -28.232 6.362 47.214 1.00 87.38 339 LEU A N 1
ATOM 2683 C CA . LEU A 1 339 ? -28.311 5.156 46.381 1.00 87.38 339 LEU A CA 1
ATOM 2684 C C . LEU A 1 339 ? -29.098 4.039 47.081 1.00 87.38 339 LEU A C 1
ATOM 2686 O O . LEU A 1 339 ? -29.951 3.424 46.449 1.00 87.38 339 LEU A O 1
ATOM 2690 N N . SER A 1 340 ? -28.886 3.815 48.385 1.00 84.31 340 SER A N 1
ATOM 2691 C CA . SER A 1 340 ? -29.692 2.858 49.161 1.00 84.31 340 SER A CA 1
ATOM 2692 C C . SER A 1 340 ? -31.181 3.213 49.152 1.00 84.31 340 SER A C 1
ATOM 2694 O O . SER A 1 340 ? -32.003 2.345 48.881 1.00 84.31 340 SER A O 1
ATOM 2696 N N . LYS A 1 341 ? -31.535 4.493 49.340 1.00 84.50 341 LYS A N 1
ATOM 2697 C CA . LYS A 1 341 ? -32.936 4.948 49.247 1.00 84.50 341 LYS A CA 1
ATOM 2698 C C . LYS A 1 341 ? -33.539 4.722 47.861 1.00 84.50 341 LYS A C 1
ATOM 2700 O O . LYS A 1 341 ? -34.705 4.363 47.755 1.00 84.50 341 LYS A O 1
ATOM 2705 N N . LEU A 1 342 ? -32.764 4.945 46.797 1.00 85.31 342 LEU A N 1
ATOM 2706 C CA . LEU A 1 342 ? -33.217 4.671 45.432 1.00 85.31 342 LEU A CA 1
ATOM 2707 C C . LEU A 1 342 ? -33.475 3.174 45.222 1.00 85.31 342 LEU A C 1
ATOM 2709 O O . LEU A 1 342 ? -34.509 2.830 44.658 1.00 85.31 342 LEU A O 1
ATOM 2713 N N . LYS A 1 343 ? -32.595 2.293 45.725 1.00 81.56 343 LYS A N 1
ATOM 2714 C CA . LYS A 1 343 ? -32.798 0.832 45.681 1.00 81.56 343 LYS A CA 1
ATOM 2715 C C . LYS A 1 343 ? -34.047 0.386 46.446 1.00 81.56 343 LYS A C 1
ATOM 2717 O O . LYS A 1 343 ? -34.747 -0.505 45.980 1.00 81.56 343 LYS A O 1
ATOM 2722 N N . GLU A 1 344 ? -34.319 0.986 47.604 1.00 78.81 344 GLU A N 1
ATOM 2723 C CA . GLU A 1 344 ? -35.497 0.670 48.423 1.00 78.81 344 GLU A CA 1
ATOM 2724 C C . GLU A 1 344 ? -36.801 1.138 47.761 1.00 78.81 344 GLU A C 1
ATOM 2726 O O . GLU A 1 344 ? -37.771 0.386 47.722 1.00 78.81 344 GLU A O 1
ATOM 2731 N N . ASN A 1 345 ? -36.817 2.355 47.209 1.00 78.31 345 ASN A N 1
ATOM 2732 C CA . ASN A 1 345 ? -38.038 2.975 46.687 1.00 78.31 345 ASN A CA 1
ATOM 2733 C C . ASN A 1 345 ? -38.376 2.587 45.240 1.00 78.31 345 ASN A C 1
ATOM 2735 O O . ASN A 1 345 ? -39.550 2.587 44.893 1.00 78.31 345 ASN A O 1
ATOM 2739 N N . HIS A 1 346 ? -37.370 2.293 44.409 1.00 78.38 346 HIS A N 1
ATOM 2740 C CA . HIS A 1 346 ? -37.521 2.006 42.968 1.00 78.38 346 HIS A CA 1
ATOM 2741 C C . HIS A 1 346 ? -36.903 0.653 42.588 1.00 78.38 346 HIS A C 1
ATOM 2743 O O . HIS A 1 346 ? -36.394 0.455 41.485 1.00 78.38 346 HIS A O 1
ATOM 2749 N N . GLY A 1 347 ? -36.853 -0.282 43.540 1.00 69.62 347 GLY A N 1
ATOM 2750 C CA . GLY A 1 347 ? -36.144 -1.550 43.374 1.00 69.62 347 GLY A CA 1
ATOM 2751 C C . GLY A 1 347 ? -36.706 -2.434 42.258 1.00 69.62 347 GLY A C 1
ATOM 2752 O O . GLY A 1 347 ? -35.938 -3.139 41.606 1.00 69.62 347 GLY A O 1
ATOM 2753 N N . GLU A 1 348 ? -38.020 -2.406 42.016 1.00 64.69 348 GLU A N 1
ATOM 2754 C CA . GLU A 1 348 ? -38.639 -3.162 40.920 1.00 64.69 348 GLU A CA 1
ATOM 2755 C C . GLU A 1 348 ? -38.265 -2.596 39.551 1.00 64.69 348 GLU A C 1
ATOM 2757 O O . GLU A 1 348 ? -37.889 -3.353 38.657 1.00 64.69 348 GLU A O 1
ATOM 2762 N N . GLU A 1 349 ? -38.314 -1.277 39.393 1.00 72.00 349 GLU A N 1
ATOM 2763 C CA . GLU A 1 349 ? -37.972 -0.593 38.153 1.00 72.00 349 GLU A CA 1
ATOM 2764 C C . GLU A 1 349 ? -36.477 -0.733 37.843 1.00 72.00 349 GLU A C 1
ATOM 2766 O O . GLU A 1 349 ? -36.104 -1.033 36.706 1.00 72.00 349 GLU A O 1
ATOM 2771 N N . ILE A 1 350 ? -35.622 -0.610 38.866 1.00 73.50 350 ILE A N 1
ATOM 2772 C CA . ILE A 1 350 ? -34.182 -0.866 38.752 1.00 73.50 350 ILE A CA 1
ATOM 2773 C C . ILE A 1 350 ? -33.944 -2.304 38.290 1.00 73.50 350 ILE A C 1
ATOM 2775 O O . ILE A 1 350 ? -33.214 -2.502 37.321 1.00 73.50 350 ILE A O 1
ATOM 2779 N N . ARG A 1 351 ? -34.572 -3.310 38.918 1.00 69.75 351 ARG A N 1
ATOM 2780 C CA . ARG A 1 351 ? -34.437 -4.718 38.497 1.00 69.75 351 ARG A CA 1
ATOM 2781 C C . ARG A 1 351 ? -34.894 -4.946 37.058 1.00 69.75 351 ARG A C 1
ATOM 2783 O O . ARG A 1 351 ? -34.213 -5.662 36.331 1.00 69.75 351 ARG A O 1
ATOM 2790 N N . LEU A 1 352 ? -35.999 -4.330 36.639 1.00 66.75 352 LEU A N 1
ATOM 2791 C CA . LEU A 1 352 ? -36.547 -4.509 35.293 1.00 66.75 352 LEU A CA 1
ATOM 2792 C C . LEU A 1 352 ? -35.574 -4.020 34.212 1.00 66.75 352 LEU A C 1
ATOM 2794 O O . LEU A 1 352 ? -35.250 -4.773 33.298 1.00 66.75 352 LEU A O 1
ATOM 2798 N N . ILE A 1 353 ? -35.067 -2.790 34.342 1.00 74.06 353 ILE A N 1
ATOM 2799 C CA . ILE A 1 353 ? -34.088 -2.234 33.391 1.00 74.06 353 ILE A CA 1
ATOM 2800 C C . ILE A 1 353 ? -32.792 -3.030 33.436 1.00 74.06 353 ILE A C 1
ATOM 2802 O O . ILE A 1 353 ? -32.174 -3.270 32.404 1.00 74.06 353 ILE A O 1
ATOM 2806 N N . THR A 1 354 ? -32.382 -3.441 34.635 1.00 72.31 354 THR A N 1
ATOM 2807 C CA . THR A 1 354 ? -31.157 -4.213 34.832 1.00 72.31 354 THR A CA 1
ATOM 2808 C C . THR A 1 354 ? -31.223 -5.534 34.092 1.00 72.31 354 THR A C 1
ATOM 2810 O O . THR A 1 354 ? -30.297 -5.826 33.350 1.00 72.31 354 THR A O 1
ATOM 2813 N N . GLY A 1 355 ? -32.313 -6.295 34.238 1.00 70.12 355 GLY A N 1
ATOM 2814 C CA . GLY A 1 355 ? -32.512 -7.534 33.485 1.00 70.12 355 GLY A CA 1
ATOM 2815 C C . GLY A 1 355 ? -32.388 -7.287 31.986 1.00 70.12 355 GLY A C 1
ATOM 2816 O O . GLY A 1 355 ? -31.561 -7.903 31.334 1.00 70.12 355 GLY A O 1
ATOM 2817 N N . THR A 1 356 ? -33.083 -6.271 31.467 1.00 74.06 356 THR A N 1
ATOM 2818 C CA . THR A 1 356 ? -33.022 -5.953 30.031 1.00 74.06 356 THR A CA 1
ATOM 2819 C C . THR A 1 356 ? -31.646 -5.490 29.548 1.00 74.06 356 THR A C 1
ATOM 2821 O O . THR A 1 356 ? -31.284 -5.744 28.403 1.00 74.06 356 THR A O 1
ATOM 2824 N N . LEU A 1 357 ? -30.872 -4.807 30.397 1.00 80.25 357 LEU A N 1
ATOM 2825 C CA . LEU A 1 357 ? -29.506 -4.402 30.075 1.00 80.25 357 LEU A CA 1
ATOM 2826 C C . LEU A 1 357 ? -28.565 -5.612 30.086 1.00 80.25 357 LEU A C 1
ATOM 2828 O O . LEU A 1 357 ? -27.700 -5.705 29.223 1.00 80.25 357 LEU A O 1
ATOM 2832 N N . LEU A 1 358 ? -28.729 -6.534 31.039 1.00 77.31 358 LEU A N 1
ATOM 2833 C CA . LEU A 1 358 ? -27.958 -7.778 31.090 1.00 77.31 358 LEU A CA 1
ATOM 2834 C C . LEU A 1 358 ? -28.276 -8.670 29.884 1.00 77.31 358 LEU A C 1
ATOM 2836 O O . LEU A 1 358 ? -27.340 -9.166 29.265 1.00 77.31 358 LEU A O 1
ATOM 2840 N N . ASP A 1 359 ? -29.553 -8.787 29.505 1.00 77.31 359 ASP A N 1
ATOM 2841 C CA . ASP A 1 359 ? -29.991 -9.500 28.299 1.00 77.31 359 ASP A CA 1
ATOM 2842 C C . ASP A 1 359 ? -29.316 -8.906 27.053 1.00 77.31 359 ASP A C 1
ATOM 2844 O O . ASP A 1 359 ? -28.700 -9.625 26.273 1.00 77.31 359 ASP A O 1
ATOM 2848 N N . TYR A 1 360 ? -29.324 -7.575 26.919 1.00 82.81 360 TYR A N 1
ATOM 2849 C CA . TYR A 1 360 ? -28.652 -6.887 25.815 1.00 82.81 360 TYR A CA 1
ATOM 2850 C C . TYR A 1 360 ? -27.136 -7.125 25.793 1.00 82.81 360 TYR A C 1
ATOM 2852 O O . TYR A 1 360 ? -26.561 -7.365 24.730 1.00 82.81 360 TYR A O 1
ATOM 2860 N N . ILE A 1 361 ? -26.472 -7.074 26.953 1.00 83.31 361 ILE A N 1
ATOM 2861 C CA . ILE A 1 361 ? -25.036 -7.367 27.057 1.00 83.31 361 ILE A CA 1
ATOM 2862 C C . ILE A 1 361 ? -24.767 -8.810 26.622 1.00 83.31 361 ILE A C 1
ATOM 2864 O O . ILE A 1 361 ? -23.817 -9.048 25.879 1.00 83.31 361 ILE A O 1
ATOM 2868 N N . HIS A 1 362 ? -25.600 -9.757 27.054 1.00 79.44 362 HIS A N 1
ATOM 2869 C CA . HIS A 1 362 ? -25.478 -11.168 26.704 1.00 79.44 362 HIS A CA 1
ATOM 2870 C C . HIS A 1 362 ? -25.670 -11.399 25.198 1.00 79.44 362 HIS A C 1
ATOM 2872 O O . HIS A 1 362 ? -24.801 -11.982 24.553 1.00 79.44 362 HIS A O 1
ATOM 2878 N N . GLU A 1 363 ? -26.746 -10.866 24.614 1.00 79.62 363 GLU A N 1
ATOM 2879 C CA . GLU A 1 363 ? -27.017 -10.909 23.168 1.00 79.62 363 GLU A CA 1
ATOM 2880 C C . GLU A 1 363 ? -25.895 -10.263 22.341 1.00 79.62 363 GLU A C 1
ATOM 2882 O O . GLU A 1 363 ? -25.608 -10.696 21.227 1.00 79.62 363 GLU A O 1
ATOM 2887 N N . SER A 1 364 ? -25.210 -9.266 22.907 1.00 82.00 364 SER A N 1
ATOM 2888 C CA . SER A 1 364 ? -24.082 -8.574 22.275 1.00 82.00 364 SER A CA 1
ATOM 2889 C C . SER A 1 364 ? -22.734 -9.296 22.427 1.00 82.00 364 SER A C 1
ATOM 2891 O O . SER A 1 364 ? -21.711 -8.747 22.009 1.00 82.00 364 SER A O 1
ATOM 2893 N N . GLY A 1 365 ? -22.709 -10.495 23.022 1.00 80.00 365 GLY A N 1
ATOM 2894 C CA . GLY A 1 365 ? -21.501 -11.303 23.228 1.00 80.00 365 GLY A CA 1
ATOM 2895 C C . GLY A 1 365 ? -20.786 -11.071 24.559 1.00 80.00 365 GLY A C 1
ATOM 2896 O O . GLY A 1 365 ? -19.598 -11.350 24.678 1.00 80.00 365 GLY A O 1
ATOM 2897 N N . GLY A 1 366 ? -21.477 -10.539 25.567 1.00 83.50 366 GLY A N 1
ATOM 2898 C CA . GLY A 1 366 ? -20.979 -10.410 26.942 1.00 83.50 366 GLY A CA 1
ATOM 2899 C C . GLY A 1 366 ? -20.189 -9.132 27.246 1.00 83.50 366 GLY A C 1
ATOM 2900 O O . GLY A 1 366 ? -19.887 -8.876 28.415 1.00 83.50 366 GLY A O 1
ATOM 2901 N N . ILE A 1 367 ? -19.884 -8.308 26.237 1.00 87.31 367 ILE A N 1
ATOM 2902 C CA . ILE A 1 367 ? -19.206 -7.012 26.391 1.00 87.31 367 ILE A CA 1
ATOM 2903 C C . ILE A 1 367 ? -19.783 -5.954 25.438 1.00 87.31 367 ILE A C 1
ATOM 2905 O O . ILE A 1 367 ? -20.027 -6.212 24.257 1.00 87.31 367 ILE A O 1
ATOM 2909 N N . VAL A 1 368 ? -19.985 -4.741 25.955 1.00 87.25 368 VAL A N 1
ATOM 2910 C CA . VAL A 1 368 ? -20.467 -3.572 25.199 1.00 87.25 368 VAL A CA 1
ATOM 2911 C C . VAL A 1 368 ? -19.722 -2.308 25.618 1.00 87.25 368 VAL A C 1
ATOM 2913 O O . VAL A 1 368 ? -19.261 -2.193 26.759 1.00 87.25 368 VAL A O 1
ATOM 2916 N N . THR A 1 369 ? -19.608 -1.335 24.717 1.00 87.12 369 THR A N 1
ATOM 2917 C CA . THR A 1 369 ? -19.051 -0.020 25.064 1.00 87.12 369 THR A CA 1
ATOM 2918 C C . THR A 1 369 ? -20.068 0.811 25.855 1.00 87.12 369 THR A C 1
ATOM 2920 O O . THR A 1 369 ? -21.273 0.540 25.846 1.00 87.12 369 THR A O 1
ATOM 2923 N N . LEU A 1 370 ? -19.598 1.843 26.569 1.00 82.56 370 LEU A N 1
ATOM 2924 C CA . LEU A 1 370 ? -20.508 2.794 27.221 1.00 82.56 370 LEU A CA 1
ATOM 2925 C C . LEU A 1 370 ? -21.436 3.485 26.214 1.00 82.56 370 LEU A C 1
ATOM 2927 O O . LEU A 1 370 ? -22.603 3.704 26.536 1.00 82.56 370 LEU A O 1
ATOM 2931 N N . ASP A 1 371 ? -20.934 3.791 25.020 1.00 82.62 371 ASP A N 1
ATOM 2932 C CA . ASP A 1 371 ? -21.677 4.509 23.985 1.00 82.62 371 ASP A CA 1
ATOM 2933 C C . ASP A 1 371 ? -22.797 3.644 23.403 1.00 82.62 371 ASP A C 1
ATOM 2935 O O . ASP A 1 371 ? -23.924 4.114 23.252 1.00 82.62 371 ASP A O 1
ATOM 2939 N N . GLU A 1 372 ? -22.534 2.358 23.161 1.00 85.25 372 GLU A N 1
ATOM 2940 C CA . GLU A 1 372 ? -23.549 1.392 22.728 1.00 85.25 372 GLU A CA 1
ATOM 2941 C C . GLU A 1 372 ? -24.636 1.198 23.780 1.00 85.25 372 GLU A C 1
ATOM 2943 O O . GLU A 1 372 ? -25.823 1.224 23.464 1.00 85.25 372 GLU A O 1
ATOM 2948 N N . ALA A 1 373 ? -24.249 1.030 25.045 1.00 85.25 373 ALA A N 1
ATOM 2949 C CA . ALA A 1 373 ? -25.206 0.887 26.134 1.00 85.25 373 ALA A CA 1
ATOM 2950 C C . ALA A 1 373 ? -26.023 2.176 26.349 1.00 85.25 373 ALA A C 1
ATOM 2952 O O . ALA A 1 373 ? -27.219 2.117 26.644 1.00 85.25 373 ALA A O 1
ATOM 2953 N N . ALA A 1 374 ? -25.412 3.350 26.164 1.00 84.00 374 ALA A N 1
ATOM 2954 C CA . ALA A 1 374 ? -26.104 4.635 26.207 1.00 84.00 374 ALA A CA 1
ATOM 2955 C C . ALA A 1 374 ? -27.055 4.820 25.012 1.00 84.00 374 ALA A C 1
ATOM 2957 O O . ALA A 1 374 ? -28.158 5.341 25.193 1.00 84.00 374 ALA A O 1
ATOM 2958 N N . ALA A 1 375 ? -26.672 4.373 23.812 1.00 84.31 375 ALA A N 1
ATOM 2959 C CA . ALA A 1 375 ? -27.525 4.377 22.624 1.00 84.31 375 ALA A CA 1
ATOM 2960 C C . ALA A 1 375 ? -28.729 3.439 22.796 1.00 84.31 375 ALA A C 1
ATOM 2962 O O . ALA A 1 375 ? -29.869 3.873 22.630 1.00 84.31 375 ALA A O 1
ATOM 2963 N N . TRP A 1 376 ? -28.490 2.206 23.252 1.00 86.19 376 TRP A N 1
ATOM 2964 C CA . TRP A 1 376 ? -29.528 1.231 23.597 1.00 86.19 376 TRP A CA 1
ATOM 2965 C C . TRP A 1 376 ? -30.540 1.794 24.602 1.00 86.19 376 TRP A C 1
ATOM 2967 O O . TRP A 1 376 ? -31.756 1.609 24.464 1.00 86.19 376 TRP A O 1
ATOM 2977 N N . LEU A 1 377 ? -30.039 2.517 25.608 1.00 83.12 377 LEU A N 1
ATOM 2978 C CA . LEU A 1 377 ? -30.872 3.156 26.615 1.00 83.12 377 LEU A CA 1
ATOM 2979 C C . LEU A 1 377 ? -31.663 4.328 26.023 1.00 83.12 377 LEU A C 1
ATOM 2981 O O . LEU A 1 377 ? -32.841 4.475 26.337 1.00 83.12 377 LEU A O 1
ATOM 2985 N N . ARG A 1 378 ? -31.050 5.139 25.155 1.00 83.12 378 ARG A N 1
ATOM 2986 C CA . ARG A 1 378 ? -31.690 6.286 24.493 1.00 83.12 378 ARG A CA 1
ATOM 2987 C C . ARG A 1 378 ? -32.880 5.867 23.634 1.00 83.12 378 ARG A C 1
ATOM 2989 O O . ARG A 1 378 ? -33.890 6.557 23.642 1.00 83.12 378 ARG A O 1
ATOM 2996 N N . GLU A 1 379 ? -32.785 4.747 22.926 1.00 78.00 379 GLU A N 1
ATOM 2997 C CA . GLU A 1 379 ? -33.889 4.221 22.108 1.00 78.00 379 GLU A CA 1
ATOM 2998 C C . GLU A 1 379 ? -35.107 3.807 22.947 1.00 78.00 379 GLU A C 1
ATOM 3000 O O . GLU A 1 379 ? -36.248 3.915 22.498 1.00 78.00 379 GLU A O 1
ATOM 3005 N N . ARG A 1 380 ? -34.872 3.356 24.185 1.00 71.19 380 ARG A N 1
ATOM 3006 C CA . ARG A 1 380 ? -35.915 2.908 25.126 1.00 71.19 380 ARG A CA 1
ATOM 3007 C C . ARG A 1 380 ? -36.412 4.033 26.034 1.00 71.19 380 ARG A C 1
ATOM 3009 O O . ARG A 1 380 ? -37.560 4.021 26.479 1.00 71.19 380 ARG A O 1
ATOM 3016 N N . GLN A 1 381 ? -35.576 5.040 26.274 1.00 68.69 381 GLN A N 1
ATOM 3017 C CA . GLN A 1 381 ? -35.969 6.287 26.909 1.00 68.69 381 GLN A CA 1
ATOM 3018 C C . GLN A 1 381 ? -36.803 7.104 25.918 1.00 68.69 381 GLN A C 1
ATOM 3020 O O . GLN A 1 381 ? -36.286 7.778 25.035 1.00 68.69 381 GLN A O 1
ATOM 3025 N N . GLY A 1 382 ? -38.128 7.069 26.064 1.00 58.09 382 GLY A N 1
ATOM 3026 C CA . GLY A 1 382 ? -39.000 7.927 25.259 1.00 58.09 382 GLY A CA 1
ATOM 3027 C C . GLY A 1 382 ? -38.618 9.412 25.384 1.00 58.09 382 GLY A C 1
ATOM 3028 O O . GLY A 1 382 ? -38.104 9.842 26.417 1.00 58.09 382 GLY A O 1
ATOM 3029 N N . ALA A 1 383 ? -38.954 10.227 24.375 1.00 52.88 383 ALA A N 1
ATOM 3030 C CA . ALA A 1 383 ? -38.580 11.651 24.246 1.00 52.88 383 ALA A CA 1
ATOM 3031 C C . ALA A 1 383 ? -38.942 12.577 25.437 1.00 52.88 383 ALA A C 1
ATOM 3033 O O . ALA A 1 383 ? -38.604 13.758 25.439 1.00 52.88 383 ALA A O 1
ATOM 3034 N N . ARG A 1 384 ? -39.663 12.071 26.446 1.00 50.69 384 ARG A N 1
ATOM 3035 C CA . ARG A 1 384 ? -40.016 12.779 27.685 1.00 50.69 384 ARG A CA 1
ATOM 3036 C C . ARG A 1 384 ? -38.962 12.667 28.790 1.00 50.69 384 ARG A C 1
ATOM 3038 O O . ARG A 1 384 ? -39.084 13.390 29.778 1.00 50.69 384 ARG A O 1
ATOM 3045 N N . ASN A 1 385 ? -37.975 11.779 28.674 1.00 63.00 385 ASN A N 1
ATOM 3046 C CA . ASN A 1 385 ? -36.906 11.686 29.661 1.00 63.00 385 ASN A CA 1
ATOM 3047 C C . ASN A 1 385 ? -35.853 12.771 29.382 1.00 63.00 385 ASN A C 1
ATOM 3049 O O . ASN A 1 385 ? -35.208 12.761 28.341 1.00 63.00 385 ASN A O 1
ATOM 3053 N N . GLN A 1 386 ? -35.716 13.736 30.294 1.00 66.44 386 GLN A N 1
ATOM 3054 C CA . GLN A 1 386 ? -34.788 14.874 30.163 1.00 66.44 386 GLN A CA 1
ATOM 3055 C C . GLN A 1 386 ? -33.390 14.568 30.727 1.00 66.44 386 GLN A C 1
ATOM 3057 O O . GLN A 1 386 ? -32.580 15.478 30.917 1.00 66.44 386 GLN A O 1
ATOM 3062 N N . VAL A 1 387 ? -33.136 13.305 31.071 1.00 79.69 387 VAL A N 1
ATOM 3063 C CA . VAL A 1 387 ? -31.888 12.842 31.674 1.00 79.69 387 VAL A CA 1
ATOM 3064 C C . VAL A 1 387 ? -30.942 12.339 30.591 1.00 79.69 387 VAL A C 1
ATOM 3066 O O . VAL A 1 387 ? -31.356 11.676 29.646 1.00 79.69 387 VAL A O 1
ATOM 3069 N N . GLU A 1 388 ? -29.658 12.629 30.754 1.00 82.50 388 GLU A N 1
ATOM 3070 C CA . GLU A 1 388 ? -28.599 12.167 29.865 1.00 82.50 388 GLU A CA 1
ATOM 3071 C C . GLU A 1 388 ? -28.398 10.626 29.989 1.00 82.50 388 GLU A C 1
ATOM 3073 O O . GLU A 1 388 ? -28.254 10.107 31.111 1.00 82.50 388 GLU A O 1
ATOM 3078 N N . PRO A 1 389 ? -28.422 9.863 28.872 1.00 82.12 389 PRO A N 1
ATOM 3079 C CA . PRO A 1 389 ? -28.319 8.401 28.888 1.00 82.12 389 PRO A CA 1
ATOM 3080 C C . PRO A 1 389 ? -27.031 7.845 29.506 1.00 82.12 389 PRO A C 1
ATOM 3082 O O . PRO A 1 389 ? -27.105 6.909 30.305 1.00 82.12 389 PRO A O 1
ATOM 3085 N N . GLU A 1 390 ? -25.852 8.407 29.221 1.00 82.12 390 GLU A N 1
ATOM 3086 C CA . GLU A 1 390 ? -24.618 7.916 29.850 1.00 82.12 390 GLU A CA 1
ATOM 3087 C C . GLU 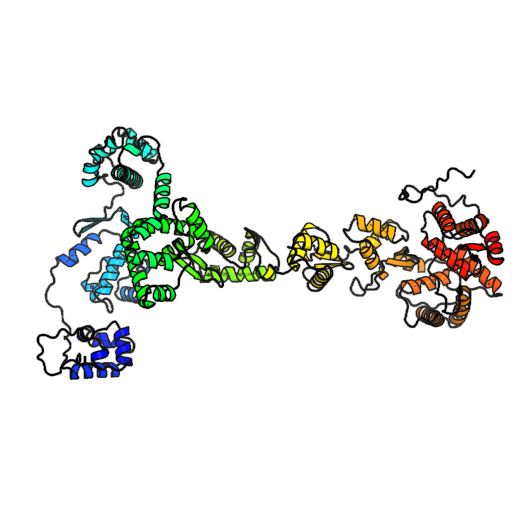A 1 390 ? -24.610 8.189 31.361 1.00 82.12 390 GLU A C 1
ATOM 3089 O O . GLU A 1 390 ? -24.046 7.422 32.146 1.00 82.12 390 GLU A O 1
ATOM 3094 N N . GLY A 1 391 ? -25.178 9.313 31.799 1.00 83.44 391 GLY A N 1
ATOM 3095 C CA . GLY A 1 391 ? -25.358 9.646 33.208 1.00 83.44 391 GLY A CA 1
ATOM 3096 C C . GLY A 1 391 ? -26.265 8.635 33.903 1.00 83.44 391 GLY A C 1
ATOM 3097 O O . GLY A 1 391 ? -25.948 8.163 34.999 1.00 83.44 391 GLY A O 1
ATOM 3098 N N . THR A 1 392 ? -27.346 8.236 33.232 1.00 85.25 392 THR A N 1
ATOM 3099 C CA . THR A 1 392 ? -28.234 7.168 33.699 1.00 85.25 392 THR A CA 1
ATOM 3100 C C . THR A 1 392 ? -27.495 5.838 33.816 1.00 85.25 392 THR A C 1
ATOM 3102 O O . THR A 1 392 ? -27.567 5.182 34.851 1.00 85.25 392 THR A O 1
ATOM 3105 N N . LEU A 1 393 ? -26.731 5.462 32.792 1.00 84.06 393 LEU A N 1
ATOM 3106 C CA . LEU A 1 393 ? -25.942 4.234 32.778 1.00 84.06 393 LEU A CA 1
ATOM 3107 C C . LEU A 1 393 ? -24.922 4.207 33.926 1.00 84.06 393 LEU A C 1
ATOM 3109 O O . LEU A 1 393 ? -24.793 3.205 34.620 1.00 84.06 393 LEU A O 1
ATOM 3113 N N . ARG A 1 394 ? -24.251 5.333 34.201 1.00 85.12 394 ARG A N 1
ATOM 3114 C CA . ARG A 1 394 ? -23.334 5.480 35.345 1.00 85.12 394 ARG A CA 1
ATOM 3115 C C . ARG A 1 394 ? -24.036 5.299 36.692 1.00 85.12 394 ARG A C 1
ATOM 3117 O O . ARG A 1 394 ? -23.443 4.715 37.595 1.00 85.12 394 ARG A O 1
ATOM 3124 N N . LEU A 1 395 ? -25.259 5.813 36.834 1.00 86.19 395 LEU A N 1
ATOM 3125 C CA . LEU A 1 395 ? -26.072 5.607 38.033 1.00 86.19 395 LEU A CA 1
ATOM 3126 C C . LEU A 1 395 ? -26.460 4.131 38.179 1.00 86.19 395 LEU A C 1
ATOM 3128 O O . LEU A 1 395 ? -26.318 3.582 39.267 1.00 86.19 395 LEU A O 1
ATOM 3132 N N . LEU A 1 396 ? -26.904 3.491 37.093 1.00 81.88 396 LEU A N 1
ATOM 3133 C CA . LEU A 1 396 ? -27.255 2.071 37.080 1.00 81.88 396 LEU A CA 1
ATOM 3134 C C . LEU A 1 396 ? -26.051 1.202 37.446 1.00 81.88 396 LEU A C 1
ATOM 3136 O O . LEU A 1 396 ? -26.175 0.362 38.323 1.00 81.88 396 LEU A O 1
ATOM 3140 N N . ILE A 1 397 ? -24.869 1.453 36.881 1.00 81.31 397 ILE A N 1
ATOM 3141 C CA . ILE A 1 397 ? -23.639 0.732 37.242 1.00 81.31 397 ILE A CA 1
ATOM 3142 C C . ILE A 1 397 ? -23.363 0.814 38.752 1.00 81.31 397 ILE A C 1
ATOM 3144 O O . ILE A 1 397 ? -23.100 -0.208 39.371 1.00 81.31 397 ILE A O 1
ATOM 3148 N N . ASP A 1 398 ? -23.455 1.998 39.369 1.00 81.56 398 ASP A N 1
ATOM 3149 C CA . ASP A 1 398 ? -23.221 2.152 40.818 1.00 81.56 398 ASP A CA 1
ATOM 3150 C C . ASP A 1 398 ? -24.363 1.547 41.672 1.00 81.56 398 ASP A C 1
ATOM 3152 O O . ASP A 1 398 ? -24.187 1.295 42.868 1.00 81.56 398 ASP A O 1
ATOM 3156 N N . LEU A 1 399 ? -25.542 1.314 41.087 1.00 78.31 399 LEU A N 1
ATOM 3157 C CA . LEU A 1 399 ? -26.656 0.611 41.726 1.00 78.31 399 LEU A CA 1
ATOM 3158 C C . LEU A 1 399 ? -26.540 -0.917 41.595 1.00 78.31 399 LEU A C 1
ATOM 3160 O O . LEU A 1 399 ? -27.287 -1.622 42.275 1.00 78.31 399 LEU A O 1
ATOM 3164 N N . LEU A 1 400 ? -25.619 -1.447 40.791 1.00 69.12 400 LEU A N 1
ATOM 3165 C CA . LEU A 1 400 ? -25.592 -2.860 40.419 1.00 69.12 400 LEU A CA 1
ATOM 3166 C C . LEU A 1 400 ? -24.290 -3.551 40.817 1.00 69.12 400 LEU A C 1
ATOM 3168 O O . LEU A 1 400 ? -23.204 -3.057 40.549 1.00 69.12 400 LEU A O 1
ATOM 3172 N N . ASP A 1 401 ? -24.419 -4.741 41.407 1.00 64.75 401 ASP A N 1
ATOM 3173 C CA . ASP A 1 401 ? -23.276 -5.592 41.771 1.00 64.75 401 ASP A CA 1
ATOM 3174 C C . ASP A 1 401 ? -22.942 -6.621 40.662 1.00 64.75 401 ASP A C 1
ATOM 3176 O O . ASP A 1 401 ? -21.858 -7.201 40.645 1.00 64.75 401 ASP A O 1
ATOM 3180 N N . ASN A 1 402 ? -23.849 -6.801 39.690 1.00 67.56 402 ASN A N 1
ATOM 3181 C CA . ASN A 1 402 ? -23.791 -7.848 38.654 1.00 67.56 402 ASN A CA 1
ATOM 3182 C C . ASN A 1 402 ? -23.150 -7.371 37.337 1.00 67.56 402 ASN A C 1
ATOM 3184 O O . ASN A 1 402 ? -23.103 -8.109 36.352 1.00 67.56 402 ASN A O 1
ATOM 3188 N N . ILE A 1 403 ? -22.678 -6.124 37.308 1.00 73.25 403 ILE A N 1
ATOM 3189 C CA . ILE A 1 403 ? -22.059 -5.496 36.146 1.00 73.25 403 ILE A CA 1
ATOM 3190 C C . ILE A 1 403 ? -20.638 -5.084 36.519 1.00 73.25 403 ILE A C 1
ATOM 3192 O O . ILE A 1 403 ? -20.421 -4.377 37.502 1.00 73.25 403 ILE A O 1
ATOM 3196 N N . LYS A 1 404 ? -19.655 -5.492 35.712 1.00 75.56 404 LYS A N 1
ATOM 3197 C CA . LYS A 1 404 ? -18.264 -5.057 35.872 1.00 75.56 404 LYS A CA 1
ATOM 3198 C C . LYS A 1 404 ? -17.935 -4.006 34.818 1.00 75.56 404 LYS A C 1
ATOM 3200 O O . LYS A 1 404 ? -18.319 -4.121 33.658 1.00 75.56 404 LYS A O 1
ATOM 3205 N N . VAL A 1 405 ? -17.193 -2.980 35.229 1.00 79.62 405 VAL A N 1
ATOM 3206 C CA . VAL A 1 405 ? -16.633 -1.983 34.309 1.00 79.62 405 VAL A CA 1
ATOM 3207 C C . VAL A 1 405 ? -15.187 -2.350 34.027 1.00 79.62 405 VAL A C 1
ATOM 3209 O O . VAL A 1 405 ? -14.333 -2.241 34.912 1.00 79.62 405 VAL A O 1
ATOM 3212 N N . LEU A 1 406 ? -14.905 -2.741 32.789 1.00 78.69 406 LEU A N 1
ATOM 3213 C CA . LEU A 1 406 ? -13.544 -2.912 32.310 1.00 78.69 406 LEU A CA 1
ATOM 3214 C C . LEU A 1 406 ? -13.003 -1.547 31.900 1.00 78.69 406 LEU A C 1
ATOM 3216 O O . LEU A 1 406 ? -13.544 -0.868 31.026 1.00 78.69 406 LEU A O 1
ATOM 3220 N N . ARG A 1 407 ? -11.926 -1.125 32.562 1.00 71.06 407 ARG A N 1
ATOM 3221 C CA . ARG A 1 407 ? -11.144 0.018 32.099 1.00 71.06 407 ARG A CA 1
ATOM 3222 C C . ARG A 1 407 ? -10.225 -0.446 30.985 1.00 71.06 407 ARG A C 1
ATOM 3224 O O . ARG A 1 407 ? -9.267 -1.168 31.249 1.00 71.06 407 ARG A O 1
ATOM 3231 N N . GLN A 1 408 ? -10.499 0.030 29.784 1.00 66.75 408 GLN A N 1
ATOM 3232 C CA . GLN A 1 408 ? -9.514 0.095 28.718 1.00 66.75 408 GLN A CA 1
ATOM 3233 C C . GLN A 1 408 ? -8.752 1.426 28.864 1.00 66.75 408 GLN A C 1
ATOM 3235 O O . GLN A 1 408 ? -9.060 2.227 29.751 1.00 66.75 408 GLN A O 1
ATOM 3240 N N . ARG A 1 409 ? -7.670 1.624 28.102 1.00 63.19 409 ARG A N 1
ATOM 3241 C CA . ARG A 1 409 ? -6.729 2.744 28.325 1.00 63.19 409 ARG A CA 1
ATOM 3242 C C . ARG A 1 409 ? -7.434 4.104 28.373 1.00 63.19 409 ARG A C 1
ATOM 3244 O O . ARG A 1 409 ? -7.347 4.779 29.399 1.00 63.19 409 ARG A O 1
ATOM 3251 N N . ASP A 1 410 ? -8.146 4.442 27.301 1.00 57.44 410 ASP A N 1
ATOM 3252 C CA . ASP A 1 410 ? -8.836 5.727 27.132 1.00 57.44 410 ASP A CA 1
ATOM 3253 C C . ASP A 1 410 ? -10.374 5.588 27.173 1.00 57.44 410 ASP A C 1
ATOM 3255 O O . ASP A 1 410 ? -11.083 6.568 27.407 1.00 57.44 410 ASP A O 1
ATOM 3259 N N . SER A 1 411 ? -10.889 4.359 27.076 1.00 66.81 411 SER A N 1
ATOM 3260 C CA . SER A 1 411 ? -12.316 4.011 27.059 1.00 66.81 411 SER A CA 1
ATOM 3261 C C . SER A 1 411 ? -12.721 3.057 28.194 1.00 66.81 411 SER A C 1
ATOM 3263 O O . SER A 1 411 ? -11.912 2.577 28.997 1.00 66.81 411 SER A O 1
ATOM 3265 N N . LYS A 1 412 ? -14.029 2.822 28.329 1.00 76.00 412 LYS A N 1
ATOM 3266 C CA . LYS A 1 412 ? -14.589 1.858 29.280 1.00 76.00 412 LYS A CA 1
ATOM 3267 C C . LYS A 1 412 ? -15.614 0.986 28.582 1.00 76.00 412 LYS A C 1
ATOM 3269 O O . LYS A 1 412 ? -16.489 1.503 27.890 1.00 76.00 412 LYS A O 1
ATOM 3274 N N . ALA A 1 413 ? -15.550 -0.298 28.888 1.00 81.56 413 ALA A N 1
ATOM 3275 C CA . ALA A 1 413 ? -16.546 -1.270 28.490 1.00 81.56 413 ALA A CA 1
ATOM 3276 C C . ALA A 1 413 ? -17.300 -1.793 29.714 1.00 81.56 413 ALA A C 1
ATOM 3278 O O . ALA A 1 413 ? -16.800 -1.779 30.848 1.00 81.56 413 ALA A O 1
ATOM 3279 N N . ILE A 1 414 ? -18.522 -2.239 29.471 1.00 82.75 414 ILE A N 1
ATOM 3280 C CA . ILE A 1 414 ? -19.378 -2.905 30.437 1.00 82.75 414 ILE A CA 1
ATOM 3281 C C . ILE A 1 414 ? -19.431 -4.383 30.067 1.00 82.75 414 ILE A C 1
ATOM 3283 O O . ILE A 1 414 ? -19.641 -4.720 28.904 1.00 82.75 414 ILE A O 1
ATOM 3287 N N . LEU A 1 415 ? -19.269 -5.252 31.060 1.00 82.19 415 LEU A N 1
ATOM 3288 C CA . LEU A 1 415 ? -19.397 -6.693 30.888 1.00 82.19 415 LEU A CA 1
ATOM 3289 C C . LEU A 1 415 ? -20.262 -7.314 31.982 1.00 82.19 415 LEU A C 1
ATOM 3291 O O . LEU A 1 415 ? -20.370 -6.792 33.102 1.00 82.19 415 LEU A O 1
ATOM 3295 N N . HIS A 1 416 ? -20.840 -8.464 31.646 1.00 76.81 416 HIS A N 1
ATOM 3296 C CA . HIS A 1 416 ? -21.522 -9.315 32.609 1.00 76.81 416 HIS A CA 1
ATOM 3297 C C . HIS A 1 416 ? -20.536 -9.781 33.693 1.00 76.81 416 HIS A C 1
ATOM 3299 O O . HIS A 1 416 ? -19.356 -10.008 33.419 1.00 76.81 416 HIS A O 1
ATOM 3305 N N . HIS A 1 417 ? -20.986 -9.927 34.943 1.00 72.06 417 HIS A N 1
ATOM 3306 C CA . HIS A 1 417 ? -20.089 -10.326 36.034 1.00 72.06 417 HIS A CA 1
ATOM 3307 C C . HIS A 1 417 ? -19.419 -11.697 35.832 1.00 72.06 417 HIS A C 1
ATOM 3309 O O . HIS A 1 417 ? -18.312 -11.895 36.346 1.00 72.06 417 HIS A O 1
ATOM 3315 N N . GLU A 1 418 ? -20.062 -12.601 35.090 1.00 73.25 418 GLU A N 1
ATOM 3316 C CA . GLU A 1 418 ? -19.548 -13.938 34.756 1.00 73.25 418 GLU A CA 1
ATOM 3317 C C . GLU A 1 418 ? -18.541 -13.916 33.602 1.00 73.25 418 GLU A C 1
ATOM 3319 O O . GLU A 1 418 ? -17.752 -14.847 33.466 1.00 73.25 418 GLU A O 1
ATOM 3324 N N . THR A 1 419 ? -18.503 -12.849 32.795 1.00 78.69 419 THR A N 1
ATOM 3325 C CA . THR A 1 419 ? -17.561 -12.752 31.677 1.00 78.69 419 THR A CA 1
ATOM 3326 C C . THR A 1 419 ? -16.134 -12.534 32.205 1.00 78.69 419 THR A C 1
ATOM 3328 O O . THR A 1 419 ? -15.884 -11.568 32.942 1.00 78.69 419 THR A O 1
ATOM 3331 N N . PRO A 1 420 ? -15.154 -13.389 31.853 1.00 84.25 420 PRO A N 1
ATOM 3332 C CA . PRO A 1 420 ? -13.787 -13.235 32.342 1.00 84.25 420 PRO A CA 1
ATOM 3333 C C . PRO A 1 420 ? -13.075 -12.048 31.672 1.00 84.25 420 PRO A C 1
ATOM 3335 O O . PRO A 1 420 ? -12.776 -12.068 30.481 1.00 84.25 420 PRO A O 1
ATOM 3338 N N . ALA A 1 421 ? -12.742 -11.012 32.449 1.00 84.12 421 ALA A N 1
ATOM 3339 C CA . ALA A 1 421 ? -12.030 -9.828 31.948 1.00 84.12 421 ALA A CA 1
ATOM 3340 C C . ALA A 1 421 ? -10.626 -10.144 31.388 1.00 84.12 421 ALA A C 1
ATOM 3342 O O . ALA A 1 421 ? -10.155 -9.487 30.456 1.00 84.12 421 ALA A O 1
ATOM 3343 N N . GLU A 1 422 ? -9.956 -11.152 31.953 1.00 85.50 422 GLU A N 1
ATOM 3344 C CA . GLU A 1 422 ? -8.645 -11.613 31.482 1.00 85.50 422 GLU A CA 1
ATOM 3345 C C . GLU A 1 422 ? -8.739 -12.209 30.076 1.00 85.50 422 GLU A C 1
ATOM 3347 O O . GLU A 1 422 ? -7.942 -11.842 29.218 1.00 85.50 422 GLU A O 1
ATOM 3352 N N . LEU A 1 423 ? -9.768 -13.022 29.808 1.00 87.12 423 LEU A N 1
ATOM 3353 C CA . LEU A 1 423 ? -10.020 -13.607 28.491 1.00 87.12 423 LEU A CA 1
ATOM 3354 C C . LEU A 1 423 ? -10.199 -12.527 27.417 1.00 87.12 423 LEU A C 1
ATOM 3356 O O . LEU A 1 423 ? -9.559 -12.600 26.371 1.00 87.12 423 LEU A O 1
ATOM 3360 N N . ILE A 1 424 ? -11.001 -11.495 27.699 1.00 87.31 424 ILE A N 1
ATOM 3361 C CA . ILE A 1 424 ? -11.191 -10.351 26.789 1.00 87.31 424 ILE A CA 1
ATOM 3362 C C . ILE A 1 424 ? -9.842 -9.712 26.445 1.00 87.31 424 ILE A C 1
ATOM 3364 O O . ILE A 1 424 ? -9.517 -9.519 25.276 1.00 87.31 424 ILE A O 1
ATOM 3368 N N . THR A 1 425 ? -9.026 -9.438 27.466 1.00 86.06 425 THR A N 1
ATOM 3369 C CA . THR A 1 425 ? -7.717 -8.794 27.285 1.00 86.06 425 THR A CA 1
ATOM 3370 C C . THR A 1 425 ? -6.767 -9.672 26.461 1.00 86.06 425 THR A C 1
ATOM 3372 O O . THR A 1 425 ? -6.039 -9.166 25.608 1.00 86.06 425 THR A O 1
ATOM 3375 N N . THR A 1 426 ? -6.780 -10.989 26.687 1.00 87.25 426 THR A N 1
ATOM 3376 C CA . THR A 1 426 ? -5.976 -11.962 25.935 1.00 87.25 426 THR A CA 1
ATOM 3377 C C . THR A 1 426 ? -6.388 -12.033 24.465 1.00 87.25 426 THR A C 1
ATOM 3379 O O . THR A 1 426 ? -5.519 -12.000 23.593 1.00 87.25 426 THR A O 1
ATOM 3382 N N . LEU A 1 427 ? -7.692 -12.096 24.177 1.00 88.75 427 LEU A N 1
ATOM 3383 C CA . LEU A 1 427 ? -8.204 -12.146 22.805 1.00 88.75 427 LEU A CA 1
ATOM 3384 C C . LEU A 1 427 ? -7.904 -10.847 22.049 1.00 88.75 427 LEU A C 1
ATOM 3386 O O . LEU A 1 427 ? -7.375 -10.902 20.940 1.00 88.75 427 LEU A O 1
ATOM 3390 N N . GLN A 1 428 ? -8.149 -9.689 22.673 1.00 87.88 428 GLN A N 1
ATOM 3391 C CA . GLN A 1 428 ? -7.831 -8.380 22.093 1.00 87.88 428 GLN A CA 1
ATOM 3392 C C . GLN A 1 428 ? -6.338 -8.255 21.762 1.00 87.88 428 GLN A C 1
ATOM 3394 O O . GLN A 1 428 ? -5.984 -7.830 20.665 1.00 87.88 428 GLN A O 1
ATOM 3399 N N . ALA A 1 429 ? -5.446 -8.694 22.659 1.00 85.62 429 ALA A N 1
ATOM 3400 C CA . ALA A 1 429 ? -4.006 -8.683 22.403 1.00 85.62 429 ALA A CA 1
ATOM 3401 C C . ALA A 1 429 ? -3.605 -9.581 21.217 1.00 85.62 429 ALA A C 1
ATOM 3403 O O . ALA A 1 429 ? -2.844 -9.143 20.356 1.00 85.62 429 ALA A O 1
ATOM 3404 N N . ALA A 1 430 ? -4.146 -10.799 21.135 1.00 87.94 430 ALA A N 1
ATOM 3405 C CA . ALA A 1 430 ? -3.860 -11.727 20.039 1.00 87.94 430 ALA A CA 1
ATOM 3406 C C . ALA A 1 430 ? -4.335 -11.190 18.679 1.00 87.94 430 ALA A C 1
ATOM 3408 O O . ALA A 1 430 ? -3.593 -11.210 17.699 1.00 87.94 430 ALA A O 1
ATOM 3409 N N . MET A 1 431 ? -5.552 -10.644 18.624 1.00 87.62 431 MET A N 1
ATOM 3410 C CA . MET A 1 431 ? -6.091 -10.004 17.419 1.00 87.62 431 MET A CA 1
ATOM 3411 C C . MET A 1 431 ? -5.245 -8.803 17.003 1.00 87.62 431 MET A C 1
ATOM 3413 O O . MET A 1 431 ? -4.953 -8.604 15.824 1.00 87.62 431 MET A O 1
ATOM 3417 N N . ALA A 1 432 ? -4.802 -8.015 17.980 1.00 83.06 432 ALA A N 1
ATOM 3418 C CA . ALA A 1 432 ? -3.931 -6.888 17.736 1.00 83.06 432 ALA A CA 1
ATOM 3419 C C . ALA A 1 432 ? -2.595 -7.346 17.113 1.00 83.06 432 ALA A C 1
ATOM 3421 O O . ALA A 1 432 ? -2.088 -6.657 16.223 1.00 83.06 432 ALA A O 1
ATOM 3422 N N . GLU A 1 433 ? -1.997 -8.449 17.570 1.00 84.56 433 GLU A N 1
ATOM 3423 C CA . GLU A 1 433 ? -0.769 -9.031 16.996 1.00 84.56 433 GLU A CA 1
ATOM 3424 C C . GLU A 1 433 ? -0.976 -9.541 15.564 1.00 84.56 433 GLU A C 1
ATOM 3426 O O . GLU A 1 433 ? -0.169 -9.225 14.689 1.00 84.56 433 GLU A O 1
ATOM 3431 N N . LEU A 1 434 ? -2.077 -10.253 15.299 1.00 84.31 434 LEU A N 1
ATOM 3432 C CA . LEU A 1 434 ? -2.433 -10.718 13.951 1.00 84.31 434 LEU A CA 1
ATOM 3433 C C . LEU A 1 434 ? -2.564 -9.557 12.967 1.00 84.31 434 LEU A C 1
ATOM 3435 O O . LEU A 1 434 ? -1.986 -9.579 11.880 1.00 84.31 434 LEU A O 1
ATOM 3439 N N . LEU A 1 435 ? -3.259 -8.498 13.383 1.00 79.00 435 LEU A N 1
ATOM 3440 C CA . LEU A 1 435 ? -3.363 -7.279 12.594 1.00 79.00 435 LEU A CA 1
ATOM 3441 C C . LEU A 1 435 ? -1.979 -6.670 12.343 1.00 79.00 435 LEU A C 1
ATOM 3443 O O . LEU A 1 435 ? -1.658 -6.352 11.201 1.00 79.00 435 LEU A O 1
ATOM 3447 N N . GLU A 1 436 ? -1.124 -6.549 13.364 1.00 74.75 436 GLU A N 1
ATOM 3448 C CA . GLU A 1 436 ? 0.246 -6.034 13.196 1.00 74.75 436 GLU A CA 1
ATOM 3449 C C . GLU A 1 436 ? 1.083 -6.849 12.204 1.00 74.75 436 GLU A C 1
ATOM 3451 O O . GLU A 1 436 ? 1.814 -6.247 11.418 1.00 74.75 436 GLU A O 1
ATOM 3456 N N . ALA A 1 437 ? 0.955 -8.177 12.204 1.00 72.94 437 ALA A N 1
ATOM 3457 C CA . ALA A 1 437 ? 1.634 -9.045 11.246 1.00 72.94 437 ALA A CA 1
ATOM 3458 C C . ALA A 1 437 ? 1.102 -8.856 9.816 1.00 72.94 437 ALA A C 1
ATOM 3460 O O . ALA A 1 437 ? 1.884 -8.828 8.866 1.00 72.94 437 ALA A O 1
ATOM 3461 N N . ARG A 1 438 ? -0.217 -8.683 9.668 1.00 72.75 438 ARG A N 1
ATOM 3462 C CA . ARG A 1 438 ? -0.881 -8.479 8.373 1.00 72.75 438 ARG A CA 1
ATOM 3463 C C . ARG A 1 438 ? -0.576 -7.113 7.759 1.00 72.75 438 ARG A C 1
ATOM 3465 O O . ARG A 1 438 ? -0.507 -6.996 6.541 1.00 72.75 438 ARG A O 1
ATOM 3472 N N . MET A 1 439 ? -0.431 -6.079 8.589 1.00 66.50 439 MET A N 1
ATOM 3473 C CA . MET A 1 439 ? -0.285 -4.680 8.161 1.00 66.50 439 MET A CA 1
ATOM 3474 C C . MET A 1 439 ? -1.370 -4.204 7.171 1.00 66.50 439 MET A C 1
ATOM 3476 O O . MET A 1 439 ? -1.115 -3.332 6.347 1.00 66.50 439 MET A O 1
ATOM 3480 N N . ALA A 1 440 ? -2.575 -4.773 7.233 1.00 61.97 440 ALA A N 1
ATOM 3481 C CA . ALA A 1 440 ? -3.702 -4.381 6.391 1.00 61.97 440 ALA A CA 1
ATOM 3482 C C . ALA A 1 440 ? -5.031 -4.610 7.128 1.00 61.97 440 ALA A C 1
ATOM 3484 O O . ALA A 1 440 ? -5.121 -5.554 7.921 1.00 61.97 440 ALA A O 1
ATOM 3485 N N . PRO A 1 441 ? -6.064 -3.780 6.881 1.00 72.19 441 PRO A N 1
ATOM 3486 C CA . PRO A 1 441 ? -7.386 -3.999 7.448 1.00 72.19 441 PRO A CA 1
ATOM 3487 C C . PRO A 1 441 ? -8.047 -5.255 6.866 1.00 72.19 441 PRO A C 1
ATOM 3489 O O . PRO A 1 441 ? -7.738 -5.677 5.748 1.00 72.19 441 PRO A O 1
ATOM 3492 N N . THR A 1 442 ? -8.955 -5.849 7.632 1.00 79.38 442 THR A N 1
ATOM 3493 C CA . THR A 1 442 ? -9.666 -7.079 7.269 1.00 79.38 442 THR A CA 1
ATOM 3494 C C . THR A 1 442 ? -11.064 -7.104 7.886 1.00 79.38 442 THR A C 1
ATOM 3496 O O . THR A 1 442 ? -11.354 -6.342 8.809 1.00 79.38 442 THR A O 1
ATOM 3499 N N . ASP A 1 443 ? -11.941 -7.968 7.384 1.00 83.88 443 ASP A N 1
ATOM 3500 C CA . ASP A 1 443 ? -13.245 -8.234 7.994 1.00 83.88 443 ASP A CA 1
ATOM 3501 C C . ASP A 1 443 ? -13.126 -9.123 9.251 1.00 83.88 443 ASP A C 1
ATOM 3503 O O . ASP A 1 443 ? -12.102 -9.783 9.474 1.00 83.88 443 ASP A O 1
ATOM 3507 N N . ALA A 1 444 ? -14.181 -9.137 10.077 1.00 83.19 444 ALA A N 1
ATOM 3508 C CA . ALA A 1 444 ? -14.230 -9.933 11.308 1.00 83.19 444 ALA A CA 1
ATOM 3509 C C . ALA A 1 444 ? -14.050 -11.433 11.056 1.00 83.19 444 ALA A C 1
ATOM 3511 O O . ALA A 1 444 ? -13.358 -12.090 11.828 1.00 83.19 444 ALA A O 1
ATOM 3512 N N . ASP A 1 445 ? -14.677 -11.985 10.015 1.00 84.88 445 ASP A N 1
ATOM 3513 C CA . ASP A 1 445 ? -14.701 -13.431 9.792 1.00 84.88 445 ASP A CA 1
ATOM 3514 C C . ASP A 1 445 ? -13.307 -13.952 9.448 1.00 84.88 445 ASP A C 1
ATOM 3516 O O . ASP A 1 445 ? -12.847 -14.934 10.033 1.00 84.88 445 ASP A O 1
ATOM 3520 N N . THR A 1 446 ? -12.600 -13.252 8.561 1.00 85.31 446 THR A N 1
ATOM 3521 C CA . THR A 1 446 ? -11.209 -13.555 8.217 1.00 85.31 446 THR A CA 1
ATOM 3522 C C . THR A 1 446 ? -10.312 -13.505 9.456 1.00 85.31 446 THR A C 1
ATOM 3524 O O . THR A 1 446 ? -9.563 -14.448 9.712 1.00 85.31 446 THR A O 1
ATOM 3527 N N . LEU A 1 447 ? -10.423 -12.451 10.273 1.00 86.12 447 LEU A N 1
ATOM 3528 C CA . LEU A 1 447 ? -9.578 -12.285 11.459 1.00 86.12 447 LEU A CA 1
ATOM 3529 C C . LEU A 1 447 ? -9.865 -13.329 12.545 1.00 86.12 447 LEU A C 1
ATOM 3531 O O . LEU A 1 447 ? -8.946 -13.799 13.211 1.00 86.12 447 LEU A O 1
ATOM 3535 N N . LEU A 1 448 ? -11.131 -13.705 12.728 1.00 87.50 448 LEU A N 1
ATOM 3536 C CA . LEU A 1 448 ? -11.528 -14.735 13.687 1.00 87.50 448 LEU A CA 1
ATOM 3537 C C . LEU A 1 448 ? -11.088 -16.127 13.245 1.00 87.50 448 LEU A C 1
ATOM 3539 O O . LEU A 1 448 ? -10.667 -16.917 14.086 1.00 87.50 448 LEU A O 1
ATOM 3543 N N . ASN A 1 449 ? -11.140 -16.420 11.944 1.00 88.56 449 ASN A N 1
ATOM 3544 C CA . ASN A 1 449 ? -10.600 -17.665 11.407 1.00 88.56 449 ASN A CA 1
ATOM 3545 C C . ASN A 1 449 ? -9.089 -17.759 11.647 1.00 88.56 449 ASN A C 1
ATOM 3547 O O . ASN A 1 449 ? -8.627 -18.766 12.168 1.00 88.56 449 ASN A O 1
ATOM 3551 N N . GLU A 1 450 ? -8.337 -16.691 11.375 1.00 87.12 450 GLU A N 1
ATOM 3552 C CA . GLU A 1 450 ? -6.897 -16.646 11.666 1.00 87.12 450 GLU A CA 1
ATOM 3553 C C . GLU A 1 450 ? -6.610 -16.760 13.169 1.00 87.12 450 GLU A C 1
ATOM 3555 O O . GLU A 1 450 ? -5.680 -17.452 13.579 1.00 87.12 450 GLU A O 1
ATOM 3560 N N . LEU A 1 451 ? -7.434 -16.127 14.010 1.00 88.62 451 LEU A N 1
ATOM 3561 C CA . LEU A 1 451 ? -7.319 -16.234 15.460 1.00 88.62 451 LEU A CA 1
ATOM 3562 C C . LEU A 1 451 ? -7.466 -17.676 15.941 1.00 88.62 451 LEU A C 1
ATOM 3564 O O . LEU A 1 451 ? -6.709 -18.074 16.827 1.00 88.62 451 LEU A O 1
ATOM 3568 N N . ARG A 1 452 ? -8.385 -18.458 15.364 1.00 88.88 452 ARG A N 1
ATOM 3569 C CA . ARG A 1 452 ? -8.606 -19.865 15.744 1.00 88.88 452 ARG A CA 1
ATOM 3570 C C . ARG A 1 452 ? -7.360 -20.731 15.584 1.00 88.88 452 ARG A C 1
ATOM 3572 O O . ARG A 1 452 ? -7.194 -21.660 16.368 1.00 88.88 452 ARG A O 1
ATOM 3579 N N . ASP A 1 453 ? -6.483 -20.386 14.644 1.00 87.75 453 ASP A N 1
ATOM 3580 C CA . ASP A 1 453 ? -5.228 -21.098 14.385 1.00 87.75 453 ASP A CA 1
ATOM 3581 C C . ASP A 1 453 ? -4.066 -20.626 15.282 1.00 87.75 453 ASP A C 1
ATOM 3583 O O . ASP A 1 453 ? -2.953 -21.158 15.220 1.00 87.75 453 ASP A O 1
ATOM 3587 N N . THR A 1 454 ? -4.286 -19.621 16.138 1.00 87.31 454 THR A N 1
ATOM 3588 C CA . THR A 1 454 ? -3.228 -19.098 17.009 1.00 87.31 454 THR A CA 1
ATOM 3589 C C . THR A 1 454 ? -3.023 -19.947 18.268 1.00 87.31 454 THR A C 1
ATOM 3591 O O . THR A 1 454 ? -3.986 -20.404 18.894 1.00 87.31 454 THR A O 1
ATOM 3594 N N . PRO A 1 455 ? -1.770 -20.067 18.755 1.00 86.69 455 PRO A N 1
ATOM 3595 C CA . PRO A 1 455 ? -1.491 -20.685 20.051 1.00 86.69 455 PRO A CA 1
ATOM 3596 C C . PRO A 1 455 ? -2.276 -20.028 21.192 1.00 86.69 455 PRO A C 1
ATOM 3598 O O . PRO A 1 455 ? -2.760 -20.715 22.089 1.00 86.69 455 PRO A O 1
ATOM 3601 N N . THR A 1 456 ? -2.448 -18.704 21.131 1.00 86.31 456 THR A N 1
ATOM 3602 C CA . THR A 1 456 ? -3.159 -17.917 22.142 1.00 86.31 456 THR A CA 1
ATOM 3603 C C . THR A 1 456 ? -4.634 -18.299 22.240 1.00 86.31 456 THR A C 1
ATOM 3605 O O . THR A 1 456 ? -5.143 -18.447 23.351 1.00 86.31 456 THR A O 1
ATOM 3608 N N . TYR A 1 457 ? -5.311 -18.527 21.109 1.00 86.94 457 TYR A N 1
ATOM 3609 C CA . TYR A 1 457 ? -6.700 -18.989 21.093 1.00 86.94 457 TYR A CA 1
ATOM 3610 C C . TYR A 1 457 ? -6.839 -20.379 21.719 1.00 86.94 457 TYR A C 1
ATOM 3612 O O . TYR A 1 457 ? -7.682 -20.588 22.593 1.00 86.94 457 TYR A O 1
ATOM 3620 N N . HIS A 1 458 ? -5.961 -21.318 21.356 1.00 87.38 458 HIS A N 1
ATOM 3621 C CA . HIS A 1 458 ? -5.968 -22.656 21.949 1.00 87.38 458 HIS A CA 1
ATOM 3622 C C . HIS A 1 458 ? -5.668 -22.634 23.455 1.00 87.38 458 HIS A C 1
ATOM 3624 O O . HIS A 1 458 ? -6.336 -23.329 24.222 1.00 87.38 458 HIS A O 1
ATOM 3630 N N . SER A 1 459 ? -4.709 -21.818 23.906 1.00 86.81 459 SER A N 1
ATOM 3631 C CA . SER A 1 459 ? -4.415 -21.644 25.334 1.00 86.81 459 SER A CA 1
ATOM 3632 C C . SER A 1 459 ? -5.584 -21.016 26.096 1.00 86.81 459 SER A C 1
ATOM 3634 O O . SER A 1 459 ? -5.925 -21.481 27.185 1.00 86.81 459 SER A O 1
ATOM 3636 N N . ALA A 1 460 ? -6.246 -20.007 25.524 1.00 86.06 460 ALA A N 1
ATOM 3637 C CA . ALA A 1 460 ? -7.458 -19.431 26.097 1.00 86.06 460 ALA A CA 1
ATOM 3638 C C . ALA A 1 460 ? -8.572 -20.485 26.215 1.00 86.06 460 ALA A C 1
ATOM 3640 O O . ALA A 1 460 ? -9.198 -20.615 27.266 1.00 86.06 460 ALA A O 1
ATOM 3641 N N . ARG A 1 461 ? -8.756 -21.322 25.189 1.00 87.19 461 ARG A N 1
ATOM 3642 C CA . ARG A 1 461 ? -9.759 -22.392 25.206 1.00 87.19 461 ARG A CA 1
ATOM 3643 C C . ARG A 1 461 ? -9.504 -23.445 26.285 1.00 87.19 461 ARG A C 1
ATOM 3645 O O . ARG A 1 461 ? -10.451 -23.933 26.891 1.00 87.19 461 ARG A O 1
ATOM 3652 N N . GLN A 1 462 ? -8.239 -23.764 26.550 1.00 86.44 462 GLN A N 1
ATOM 3653 C CA . GLN A 1 462 ? -7.851 -24.670 27.637 1.00 86.44 462 GLN A CA 1
ATOM 3654 C C . GLN A 1 462 ? -8.042 -24.050 29.025 1.00 86.44 462 GLN A C 1
ATOM 3656 O O . GLN A 1 462 ? -8.346 -24.765 29.975 1.00 86.44 462 GLN A O 1
ATOM 3661 N N . THR A 1 463 ? -7.854 -22.734 29.145 1.00 87.31 463 THR A N 1
ATOM 3662 C CA . THR A 1 463 ? -7.948 -22.012 30.423 1.00 87.31 463 THR A CA 1
ATOM 3663 C C . THR A 1 463 ? -9.407 -21.810 30.847 1.00 87.31 463 THR A C 1
ATOM 3665 O O . THR A 1 463 ? -9.710 -21.878 32.036 1.00 87.31 463 THR A O 1
ATOM 3668 N N . TRP A 1 464 ? -10.320 -21.633 29.883 1.00 83.94 464 TRP A N 1
ATOM 3669 C CA . TRP A 1 464 ? -11.764 -21.485 30.111 1.00 83.94 464 TRP A CA 1
ATOM 3670 C C . TRP A 1 464 ? -12.571 -22.545 29.335 1.00 83.94 464 TRP A C 1
ATOM 3672 O O . TRP A 1 464 ? -13.207 -22.221 28.326 1.00 83.94 464 TRP A O 1
ATOM 3682 N N . PRO A 1 465 ? -12.556 -23.818 29.781 1.00 81.00 465 PRO A N 1
ATOM 3683 C CA . PRO A 1 465 ? -13.235 -24.914 29.087 1.00 81.00 465 PRO A CA 1
ATOM 3684 C C . PRO A 1 465 ? -14.765 -24.854 29.213 1.00 81.00 465 PRO A C 1
ATOM 3686 O O . PRO A 1 465 ? -15.461 -25.349 28.330 1.00 81.00 465 PRO A O 1
ATOM 3689 N N . ASP A 1 466 ? -15.282 -24.220 30.269 1.00 80.69 466 ASP A N 1
ATOM 3690 C CA . ASP A 1 466 ? -16.714 -24.205 30.601 1.00 80.69 466 ASP A CA 1
ATOM 3691 C C . ASP A 1 466 ? -17.559 -23.312 29.677 1.00 80.69 466 ASP A C 1
ATOM 3693 O O . ASP A 1 466 ? -18.775 -23.466 29.621 1.00 80.69 466 ASP A O 1
ATOM 3697 N N . ILE A 1 467 ? -16.933 -22.391 28.935 1.00 80.88 467 ILE A N 1
ATOM 3698 C CA . ILE A 1 467 ? -17.628 -21.515 27.982 1.00 80.88 467 ILE A CA 1
ATOM 3699 C C . ILE A 1 467 ? -17.929 -22.324 26.710 1.00 80.88 467 ILE A C 1
ATOM 3701 O O . ILE A 1 467 ? -16.987 -22.866 26.130 1.00 80.88 467 ILE A O 1
ATOM 3705 N N . PRO A 1 468 ? -19.179 -22.432 26.234 1.00 79.12 468 PRO A N 1
ATOM 3706 C CA . PRO A 1 468 ? -19.518 -23.066 24.958 1.00 79.12 468 PRO A CA 1
ATOM 3707 C C . PRO A 1 468 ? -18.816 -22.426 23.747 1.00 79.12 468 PRO A C 1
ATOM 3709 O O . PRO A 1 468 ? -18.475 -21.247 23.751 1.00 79.12 468 PRO A O 1
ATOM 3712 N N . GLU A 1 469 ? -18.587 -23.192 22.677 1.00 77.12 469 GLU A N 1
ATOM 3713 C CA . GLU A 1 469 ? -17.830 -22.714 21.502 1.00 77.12 469 GLU A CA 1
ATOM 3714 C C . GLU A 1 469 ? -18.528 -21.565 20.753 1.00 77.12 469 GLU A C 1
ATOM 3716 O O . GLU A 1 469 ? -17.882 -20.602 20.344 1.00 77.12 469 GLU A O 1
ATOM 3721 N N . ASN A 1 470 ? -19.854 -21.628 20.631 1.00 77.31 470 ASN A N 1
ATOM 3722 C CA . ASN A 1 470 ? -20.679 -20.565 20.053 1.00 77.31 470 ASN A CA 1
ATOM 3723 C C . ASN A 1 470 ? -20.612 -19.265 20.873 1.00 77.31 470 ASN A C 1
ATOM 3725 O O . ASN A 1 470 ? -20.480 -18.179 20.308 1.00 77.31 470 ASN A O 1
ATOM 3729 N N . GLU A 1 471 ? -20.667 -19.364 22.201 1.00 78.75 471 GLU A N 1
ATOM 3730 C CA . GLU A 1 471 ? -20.533 -18.211 23.097 1.00 78.75 471 GLU A CA 1
ATOM 3731 C C . GLU A 1 471 ? -19.120 -17.625 23.046 1.00 78.75 471 GLU A C 1
ATOM 3733 O O . GLU A 1 471 ? -18.956 -16.406 23.045 1.00 78.75 471 GLU A O 1
ATOM 3738 N N . PHE A 1 472 ? -18.098 -18.474 22.911 1.00 83.94 472 PHE A N 1
ATOM 3739 C CA . PHE A 1 472 ? -16.711 -18.040 22.756 1.00 83.94 472 PHE A CA 1
ATOM 3740 C C . PHE A 1 472 ? -16.492 -17.256 21.453 1.00 83.94 472 PHE A C 1
ATOM 3742 O O . PHE A 1 472 ? -15.829 -16.219 21.469 1.00 83.94 472 PHE A O 1
ATOM 3749 N N . ASP A 1 473 ? -17.060 -17.710 20.329 1.00 82.56 473 ASP A N 1
ATOM 3750 C CA . ASP A 1 473 ? -16.984 -16.987 19.048 1.00 82.56 473 ASP A CA 1
ATOM 3751 C C . ASP A 1 473 ? -17.717 -15.642 19.113 1.00 82.56 473 ASP A C 1
ATOM 3753 O O . ASP A 1 473 ? -17.204 -14.617 18.659 1.00 82.56 473 ASP A O 1
ATOM 3757 N N . THR A 1 474 ? -18.889 -15.626 19.753 1.00 84.69 474 THR A N 1
ATOM 3758 C CA . THR A 1 474 ? -19.676 -14.403 19.958 1.00 84.69 474 THR A CA 1
ATOM 3759 C C . THR A 1 474 ? -18.915 -13.405 20.837 1.00 84.69 474 THR A C 1
ATOM 3761 O O . THR A 1 474 ? -18.864 -12.215 20.521 1.00 84.69 474 THR A O 1
ATOM 3764 N N . LEU A 1 475 ? -18.241 -13.884 21.887 1.00 86.44 475 LEU A N 1
ATOM 3765 C CA . LEU A 1 475 ? -17.364 -13.068 22.726 1.00 86.44 475 LEU A CA 1
ATOM 3766 C C . LEU A 1 475 ? -16.155 -12.543 21.946 1.00 86.44 475 LEU A C 1
ATOM 3768 O O . LEU A 1 475 ? -15.805 -11.373 22.086 1.00 86.44 475 LEU A O 1
ATOM 3772 N N . ALA A 1 476 ? -15.524 -13.364 21.106 1.00 86.75 476 ALA A N 1
ATOM 3773 C CA . ALA A 1 476 ? -14.409 -12.928 20.271 1.00 86.75 476 ALA A CA 1
ATOM 3774 C C . ALA A 1 476 ? -14.847 -11.819 19.295 1.00 86.75 476 ALA A C 1
ATOM 3776 O O . ALA A 1 476 ? -14.190 -10.782 19.201 1.00 86.75 476 ALA A O 1
ATOM 3777 N N . ARG A 1 477 ? -16.011 -11.959 18.651 1.00 87.81 477 ARG A N 1
ATOM 3778 C CA . ARG A 1 477 ? -16.615 -10.888 17.834 1.00 87.81 477 ARG A CA 1
ATOM 3779 C C . ARG A 1 477 ? -16.847 -9.615 18.640 1.00 87.81 477 ARG A C 1
ATOM 3781 O O . ARG A 1 477 ? -16.486 -8.526 18.196 1.00 87.81 477 ARG A O 1
ATOM 3788 N N . ALA A 1 478 ? -17.396 -9.746 19.844 1.00 85.94 478 ALA A N 1
ATOM 3789 C CA . ALA A 1 478 ? -17.613 -8.613 20.733 1.00 85.94 478 ALA A CA 1
ATOM 3790 C C . ALA A 1 478 ? -16.292 -7.947 21.163 1.00 85.94 478 ALA A C 1
ATOM 3792 O O . ALA A 1 478 ? -16.229 -6.724 21.271 1.00 85.94 478 ALA A O 1
ATOM 3793 N N . CYS A 1 479 ? -15.209 -8.712 21.339 1.00 87.06 479 CYS A N 1
ATOM 3794 C CA . CYS A 1 479 ? -13.880 -8.178 21.649 1.00 87.06 479 CYS A CA 1
ATOM 3795 C C . CYS A 1 479 ? -13.322 -7.289 20.528 1.00 87.06 479 CYS A C 1
ATOM 3797 O O . CYS A 1 479 ? -12.682 -6.291 20.847 1.00 87.06 479 CYS A O 1
ATOM 3799 N N . LEU A 1 480 ? -13.584 -7.619 19.255 1.00 84.19 480 LEU A N 1
ATOM 3800 C CA . LEU A 1 480 ? -13.190 -6.796 18.103 1.00 84.19 480 LEU A CA 1
ATOM 3801 C C . LEU A 1 480 ? -13.947 -5.467 18.065 1.00 84.19 480 LEU A C 1
ATOM 3803 O O . LEU A 1 480 ? -13.331 -4.414 17.944 1.00 84.19 480 LEU A O 1
ATOM 3807 N N . ARG A 1 481 ? -15.275 -5.532 18.209 1.00 84.19 481 ARG A N 1
ATOM 3808 C CA . ARG A 1 481 ? -16.175 -4.366 18.202 1.00 84.19 481 ARG A CA 1
ATOM 3809 C C . ARG A 1 481 ? -15.918 -3.409 19.373 1.00 84.19 481 ARG A C 1
ATOM 3811 O O . ARG A 1 481 ? -16.083 -2.204 19.274 1.00 84.19 481 ARG A O 1
ATOM 3818 N N . THR A 1 482 ? -15.525 -3.944 20.527 1.00 81.94 482 THR A N 1
ATOM 3819 C CA . THR A 1 482 ? -15.331 -3.142 21.748 1.00 81.94 482 THR A CA 1
ATOM 3820 C C . THR A 1 482 ? -13.896 -2.659 21.949 1.00 81.94 482 THR A C 1
ATOM 3822 O O . THR A 1 482 ? -13.618 -1.980 22.941 1.00 81.94 482 THR A O 1
ATOM 3825 N N . ASP A 1 483 ? -12.967 -2.997 21.052 1.00 80.88 483 ASP A N 1
ATOM 3826 C CA . ASP A 1 483 ? -11.596 -2.498 21.117 1.00 80.88 483 ASP A CA 1
ATOM 3827 C C . ASP A 1 483 ? -11.445 -1.214 20.289 1.00 80.88 483 ASP A C 1
ATOM 3829 O O . ASP A 1 483 ? -11.424 -1.217 19.057 1.00 80.88 483 ASP A O 1
ATOM 3833 N N . GLU A 1 484 ? -11.266 -0.103 21.006 1.00 67.56 484 GLU A N 1
ATOM 3834 C CA . GLU A 1 484 ? -11.065 1.244 20.462 1.00 67.56 484 GLU A CA 1
ATOM 3835 C C . GLU A 1 484 ? -9.871 1.350 19.492 1.00 67.56 484 GLU A C 1
ATOM 3837 O O . GLU A 1 484 ? -9.771 2.300 18.718 1.00 67.56 484 GLU A O 1
ATOM 3842 N N . PHE A 1 485 ? -8.925 0.409 19.542 1.00 64.81 485 PHE A N 1
ATOM 3843 C CA . PHE A 1 485 ? -7.736 0.399 18.702 1.00 64.81 485 PHE A CA 1
ATOM 3844 C C . PHE A 1 485 ? -7.812 -0.596 17.546 1.00 64.81 485 PHE A C 1
ATOM 3846 O O . PHE A 1 485 ? -6.824 -0.669 16.816 1.00 64.81 485 PHE A O 1
ATOM 3853 N N . ILE A 1 486 ? -8.904 -1.346 17.378 1.00 70.31 486 ILE A N 1
ATOM 3854 C CA . ILE A 1 486 ? -9.030 -2.395 16.354 1.00 70.31 486 ILE A CA 1
ATOM 3855 C C . ILE A 1 486 ? -10.167 -2.116 15.361 1.00 70.31 486 ILE A C 1
ATOM 3857 O O . ILE A 1 486 ? -10.033 -2.492 14.202 1.00 70.31 486 ILE A O 1
ATOM 3861 N N . GLU A 1 487 ? -11.262 -1.459 15.740 1.00 66.38 487 GLU A N 1
ATOM 3862 C CA . GLU A 1 487 ? -12.348 -1.150 14.794 1.00 66.38 487 GLU A CA 1
ATOM 3863 C C . GLU A 1 487 ? -12.120 0.198 14.086 1.00 66.38 487 GLU A C 1
ATOM 3865 O O . GLU A 1 487 ? -11.917 1.224 14.738 1.00 66.38 487 GLU A O 1
ATOM 3870 N N . ARG A 1 488 ? -12.125 0.198 12.742 1.00 59.38 488 ARG A N 1
ATOM 3871 C CA . ARG A 1 488 ? -11.934 1.407 11.914 1.00 59.38 488 ARG A CA 1
ATOM 3872 C C . ARG A 1 488 ? -13.267 1.937 11.387 1.00 59.38 488 ARG A C 1
ATOM 3874 O O . ARG A 1 488 ? -13.551 3.124 11.493 1.00 59.38 488 ARG A O 1
ATOM 3881 N N . GLU A 1 489 ? -14.066 1.039 10.822 1.00 62.69 489 GLU A N 1
ATOM 3882 C CA . GLU A 1 489 ? -15.439 1.259 10.364 1.00 62.69 489 GLU A CA 1
ATOM 3883 C C . GLU A 1 489 ? -16.274 0.036 10.770 1.00 62.69 489 GLU A C 1
ATOM 3885 O O . GLU A 1 489 ? -15.688 -1.033 10.967 1.00 62.69 489 GLU A O 1
ATOM 3890 N N . PRO A 1 490 ? -17.612 0.140 10.871 1.00 58.75 490 PRO A N 1
ATOM 3891 C CA . PRO A 1 490 ? -18.454 -1.005 11.205 1.00 58.75 490 PRO A CA 1
ATOM 3892 C C . PRO A 1 490 ? -18.161 -2.207 10.292 1.00 58.75 490 PRO A C 1
ATOM 3894 O O . PRO A 1 490 ? -18.427 -2.168 9.091 1.00 58.75 490 PRO A O 1
ATOM 3897 N N . GLY A 1 491 ? -17.593 -3.272 10.864 1.00 64.69 491 GLY A N 1
ATOM 3898 C CA . GLY A 1 491 ? -17.238 -4.503 10.145 1.00 64.69 491 GLY A CA 1
ATOM 3899 C C . GLY A 1 491 ? -15.862 -4.526 9.460 1.00 64.69 491 GLY A C 1
ATOM 3900 O O . GLY A 1 491 ? -15.505 -5.562 8.897 1.00 64.69 491 GLY A O 1
ATOM 3901 N N . VAL A 1 492 ? -15.070 -3.449 9.533 1.00 72.19 492 VAL A N 1
ATOM 3902 C CA . VAL A 1 492 ? -13.690 -3.385 9.016 1.00 72.19 492 VAL A CA 1
ATOM 3903 C C . VAL A 1 492 ? -12.711 -3.088 10.152 1.00 72.19 492 VAL A C 1
ATOM 3905 O O . VAL A 1 492 ? -12.725 -2.011 10.756 1.00 72.19 492 VAL A O 1
ATOM 3908 N N . TYR A 1 493 ? -11.801 -4.031 10.398 1.00 77.31 493 TYR A N 1
ATOM 3909 C CA . TYR A 1 493 ? -10.888 -4.014 11.537 1.00 77.31 493 TYR A CA 1
ATOM 3910 C C . TYR A 1 493 ? -9.439 -3.774 11.107 1.00 77.31 493 TYR A C 1
ATOM 3912 O O . TYR A 1 493 ? -8.930 -4.398 10.177 1.00 77.31 493 TYR A O 1
ATOM 3920 N N . GLY A 1 494 ? -8.756 -2.870 11.804 1.00 69.56 494 GLY A N 1
ATOM 3921 C CA . GLY A 1 494 ? -7.347 -2.534 11.643 1.00 69.56 494 GLY A CA 1
ATOM 3922 C C . GLY A 1 494 ? -6.831 -1.721 12.832 1.00 69.56 494 GLY A C 1
ATOM 3923 O O . GLY A 1 494 ? -7.596 -1.062 13.529 1.00 69.56 494 GLY A O 1
ATOM 3924 N N . ARG A 1 495 ? -5.518 -1.743 13.098 1.00 66.94 495 ARG A N 1
ATOM 3925 C CA . ARG A 1 495 ? -4.969 -1.013 14.254 1.00 66.94 495 ARG A CA 1
ATOM 3926 C C . ARG A 1 495 ? -5.189 0.497 14.098 1.00 66.94 495 ARG A C 1
ATOM 3928 O O . ARG A 1 495 ? -4.741 1.069 13.120 1.00 66.94 495 ARG A O 1
ATOM 3935 N N . ARG A 1 496 ? -5.691 1.206 15.110 1.00 52.16 496 ARG A N 1
ATOM 3936 C CA . ARG A 1 496 ? -5.847 2.681 15.092 1.00 52.16 496 ARG A CA 1
ATOM 3937 C C . ARG A 1 496 ? -4.531 3.448 14.881 1.00 52.16 496 ARG A C 1
ATOM 3939 O O . ARG A 1 496 ? -4.518 4.539 14.328 1.00 52.16 496 ARG A O 1
ATOM 3946 N N . ARG A 1 497 ? -3.371 2.857 15.219 1.00 48.25 497 ARG A N 1
ATOM 3947 C CA . ARG A 1 497 ? -2.043 3.399 14.828 1.00 48.25 497 ARG A CA 1
ATOM 3948 C C . ARG A 1 497 ? -1.844 3.490 13.302 1.00 48.25 497 ARG A C 1
ATOM 3950 O O . ARG A 1 497 ? -0.923 4.183 12.869 1.00 48.25 497 ARG A O 1
ATOM 3957 N N . TRP A 1 498 ? -2.663 2.796 12.514 1.00 49.50 498 TRP A N 1
ATOM 3958 C CA . TRP A 1 498 ? -2.698 2.830 11.052 1.00 49.50 498 TRP A CA 1
ATOM 3959 C C . TRP A 1 498 ? -3.479 4.023 10.492 1.00 49.50 498 TRP A C 1
ATOM 3961 O O . TRP A 1 498 ? -3.219 4.408 9.359 1.00 49.50 498 TRP A O 1
ATOM 3971 N N . GLU A 1 499 ? -4.309 4.719 11.289 1.00 45.62 499 GLU A N 1
ATOM 3972 C CA . GLU A 1 499 ? -5.043 5.931 10.857 1.00 45.62 499 GLU A CA 1
ATOM 3973 C C . GLU A 1 499 ? -4.136 7.059 10.319 1.00 45.62 499 GLU A C 1
ATOM 3975 O O . GLU A 1 499 ? -4.631 8.051 9.786 1.00 45.62 499 GLU A O 1
ATOM 3980 N N . ASN A 1 500 ? -2.810 6.931 10.444 1.00 50.41 500 ASN A N 1
ATOM 3981 C CA . ASN A 1 500 ? -1.827 7.945 10.064 1.00 50.41 500 ASN A CA 1
ATOM 3982 C C . ASN A 1 500 ? -0.789 7.475 9.034 1.00 50.41 500 ASN A C 1
ATOM 3984 O O . ASN A 1 500 ? 0.210 8.173 8.835 1.00 50.41 500 ASN A O 1
ATOM 3988 N N . ARG A 1 501 ? -0.955 6.310 8.397 1.00 63.00 501 ARG A N 1
ATOM 3989 C CA . ARG A 1 501 ? -0.003 5.846 7.381 1.00 63.00 501 ARG A CA 1
ATOM 3990 C C . ARG A 1 501 ? -0.629 5.898 5.999 1.00 63.00 501 ARG A C 1
ATOM 3992 O O . ARG A 1 501 ? -1.351 5.000 5.602 1.00 63.00 501 ARG A O 1
ATOM 3999 N N . ILE A 1 502 ? -0.197 6.899 5.232 1.00 74.38 502 ILE A N 1
ATOM 4000 C CA . ILE A 1 502 ? -0.395 7.014 3.776 1.00 74.38 502 ILE A CA 1
ATOM 4001 C C . ILE A 1 502 ? -0.134 5.670 3.056 1.00 74.38 502 ILE A C 1
ATOM 4003 O O . ILE A 1 502 ? -0.720 5.401 2.016 1.00 74.38 502 ILE A O 1
ATOM 4007 N N . THR A 1 503 ? 0.727 4.809 3.614 1.00 75.12 503 THR A N 1
ATOM 4008 C CA . THR A 1 503 ? 1.000 3.441 3.149 1.00 75.12 503 THR A CA 1
ATOM 4009 C C . THR A 1 503 ? -0.253 2.585 2.939 1.00 75.12 503 THR A C 1
ATOM 4011 O O . THR A 1 503 ? -0.297 1.831 1.973 1.00 75.12 503 THR A O 1
ATOM 4014 N N . ASP A 1 504 ? -1.271 2.708 3.787 1.00 72.69 504 ASP A N 1
ATOM 4015 C CA . ASP A 1 504 ? -2.459 1.851 3.707 1.00 72.69 504 ASP A CA 1
ATOM 4016 C C . ASP A 1 504 ? -3.431 2.362 2.637 1.00 72.69 504 ASP A C 1
ATOM 4018 O O . ASP A 1 504 ? -3.980 1.576 1.865 1.00 72.69 504 ASP A O 1
ATOM 4022 N N . ASP A 1 505 ? -3.560 3.687 2.509 1.00 80.50 505 ASP A N 1
ATOM 4023 C CA . ASP A 1 505 ? -4.298 4.316 1.409 1.00 80.50 505 ASP A CA 1
ATOM 4024 C C . ASP A 1 505 ? -3.666 3.970 0.053 1.00 80.50 505 ASP A C 1
ATOM 4026 O O . ASP A 1 505 ? -4.381 3.728 -0.918 1.00 80.50 505 ASP A O 1
ATOM 4030 N N . ILE A 1 506 ? -2.330 3.876 -0.004 1.00 85.88 506 ILE A N 1
ATOM 4031 C CA . ILE A 1 506 ? -1.600 3.407 -1.188 1.00 85.88 506 ILE A CA 1
ATOM 4032 C C . ILE A 1 506 ? -2.002 1.966 -1.548 1.00 85.88 506 ILE A C 1
ATOM 4034 O O . ILE A 1 506 ? -2.216 1.686 -2.727 1.00 85.88 506 ILE A O 1
ATOM 4038 N N . ILE A 1 507 ? -2.125 1.057 -0.570 1.00 82.44 507 ILE A N 1
ATOM 4039 C CA . ILE A 1 507 ? -2.532 -0.339 -0.820 1.00 82.44 507 ILE A CA 1
ATOM 4040 C C . ILE A 1 507 ? -3.962 -0.397 -1.357 1.00 82.44 507 ILE A C 1
ATOM 4042 O O . ILE A 1 507 ? -4.210 -1.071 -2.355 1.00 82.44 507 ILE A O 1
ATOM 4046 N N . VAL A 1 508 ? -4.896 0.323 -0.728 1.00 79.12 508 VAL A N 1
ATOM 4047 C CA . VAL A 1 508 ? -6.302 0.372 -1.164 1.00 79.12 508 VAL A CA 1
ATOM 4048 C C . VAL A 1 508 ? -6.411 0.916 -2.587 1.00 79.12 508 VAL A C 1
ATOM 4050 O O . VAL A 1 508 ? -7.043 0.294 -3.436 1.00 79.12 508 VAL A O 1
ATOM 4053 N N . VAL A 1 509 ? -5.739 2.034 -2.870 1.00 85.19 509 VAL A N 1
ATOM 4054 C CA . VAL A 1 509 ? -5.697 2.629 -4.212 1.00 85.19 509 VAL A CA 1
ATOM 4055 C C . VAL A 1 509 ? -5.129 1.652 -5.234 1.00 85.19 509 VAL A C 1
ATOM 4057 O O . VAL A 1 509 ? -5.705 1.503 -6.305 1.00 85.19 509 VAL A O 1
ATOM 4060 N N . LEU A 1 510 ? -4.042 0.949 -4.914 1.00 83.81 510 LEU A N 1
ATOM 4061 C CA . LEU A 1 510 ? -3.477 -0.051 -5.818 1.00 83.81 510 LEU A CA 1
ATOM 4062 C C . LEU A 1 510 ? -4.430 -1.222 -6.076 1.00 83.81 510 LEU A C 1
ATOM 4064 O O . LEU A 1 510 ? -4.545 -1.648 -7.221 1.00 83.81 510 LEU A O 1
ATOM 4068 N N . ARG A 1 511 ? -5.146 -1.720 -5.059 1.00 83.56 511 ARG A N 1
ATOM 4069 C CA . ARG A 1 511 ? -6.161 -2.775 -5.242 1.00 83.56 511 ARG A CA 1
ATOM 4070 C C . ARG A 1 511 ? -7.293 -2.337 -6.162 1.00 83.56 511 ARG A C 1
ATOM 4072 O O . ARG A 1 511 ? -7.772 -3.142 -6.948 1.00 83.56 511 ARG A O 1
ATOM 4079 N N . GLU A 1 512 ? -7.704 -1.078 -6.071 1.00 78.94 512 GLU A N 1
ATOM 4080 C CA . GLU A 1 512 ? -8.749 -0.525 -6.935 1.00 78.94 512 GLU A CA 1
ATOM 4081 C C . GLU A 1 512 ? -8.279 -0.269 -8.362 1.00 78.94 512 GLU A C 1
ATOM 4083 O O . GLU A 1 512 ? -9.051 -0.477 -9.294 1.00 78.94 512 GLU A O 1
ATOM 4088 N N . ILE A 1 513 ? -7.023 0.153 -8.538 1.00 84.69 513 ILE A N 1
ATOM 4089 C CA . ILE A 1 513 ? -6.403 0.229 -9.865 1.00 84.69 513 ILE A CA 1
ATOM 4090 C C . ILE A 1 513 ? -6.331 -1.177 -10.479 1.00 84.69 513 ILE A C 1
ATOM 4092 O O . ILE A 1 513 ? -6.581 -1.340 -11.669 1.00 84.69 513 ILE A O 1
ATOM 4096 N N . GLY A 1 514 ? -6.022 -2.194 -9.667 1.00 76.88 514 GLY A N 1
ATOM 4097 C CA . GLY A 1 514 ? -6.007 -3.603 -10.071 1.00 76.88 514 GLY A CA 1
ATOM 4098 C C . GLY A 1 514 ? -4.776 -4.028 -10.880 1.00 76.88 514 GLY A C 1
ATOM 4099 O O . GLY A 1 514 ? -4.628 -5.209 -11.181 1.00 76.88 514 GLY A O 1
ATOM 4100 N N . GLU A 1 515 ? -3.881 -3.094 -11.202 1.00 80.75 515 GLU A N 1
ATOM 4101 C CA . GLU A 1 515 ? -2.643 -3.320 -11.952 1.00 80.75 515 GLU A CA 1
ATOM 4102 C C . GLU A 1 515 ? -1.506 -2.400 -11.457 1.00 80.75 515 GLU A C 1
ATOM 4104 O O . GLU A 1 515 ? -1.768 -1.411 -10.758 1.00 80.75 515 GLU A O 1
ATOM 4109 N N . PRO A 1 516 ? -0.223 -2.707 -11.746 1.00 82.75 516 PRO A N 1
ATOM 4110 C CA . PRO A 1 516 ? 0.883 -1.885 -11.267 1.00 82.75 516 PRO A CA 1
ATOM 4111 C C . PRO A 1 516 ? 0.864 -0.486 -11.890 1.00 82.75 516 PRO A C 1
ATOM 4113 O O . PRO A 1 516 ? 0.731 -0.329 -13.102 1.00 82.75 516 PRO A O 1
ATOM 4116 N N . ALA A 1 517 ? 1.069 0.540 -11.065 1.00 81.69 517 ALA A N 1
ATOM 4117 C CA . ALA A 1 517 ? 0.915 1.933 -11.473 1.00 81.69 517 ALA A CA 1
ATOM 4118 C C . ALA A 1 517 ? 2.113 2.798 -11.076 1.00 81.69 517 ALA A C 1
ATOM 4120 O O . ALA A 1 517 ? 2.902 2.471 -10.183 1.00 81.69 517 ALA A O 1
ATOM 4121 N N . HIS A 1 518 ? 2.261 3.937 -11.754 1.00 84.38 518 HIS A N 1
ATOM 4122 C CA . HIS A 1 518 ? 3.301 4.904 -11.419 1.00 84.38 518 HIS A CA 1
ATOM 4123 C C . HIS A 1 518 ? 2.992 5.601 -10.085 1.00 84.38 518 HIS A C 1
ATOM 4125 O O . HIS A 1 518 ? 1.856 6.010 -9.845 1.00 84.38 518 HIS A O 1
ATOM 4131 N N . PHE A 1 519 ? 4.008 5.827 -9.245 1.00 86.38 519 PHE A N 1
ATOM 4132 C CA . PHE A 1 519 ? 3.837 6.424 -7.912 1.00 86.38 519 PHE A CA 1
ATOM 4133 C C . PHE A 1 519 ? 3.114 7.781 -7.925 1.00 86.38 519 PHE A C 1
ATOM 4135 O O . PHE A 1 519 ? 2.522 8.156 -6.920 1.00 86.38 519 PHE A O 1
ATOM 4142 N N . SER A 1 520 ? 3.167 8.538 -9.031 1.00 86.19 520 SER A N 1
ATOM 4143 C CA . SER A 1 520 ? 2.427 9.802 -9.159 1.00 86.19 520 SER A CA 1
ATOM 4144 C C . SER A 1 520 ? 0.924 9.579 -9.296 1.00 86.19 520 SER A C 1
ATOM 4146 O O . SER A 1 520 ? 0.164 10.255 -8.621 1.00 86.19 520 SER A O 1
ATOM 4148 N N . ILE A 1 521 ? 0.508 8.603 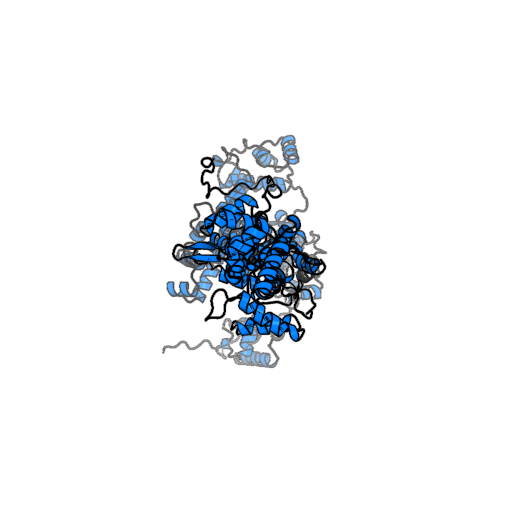-10.109 1.00 87.00 521 ILE A N 1
ATOM 4149 C CA . ILE A 1 521 ? -0.903 8.234 -10.291 1.00 87.00 521 ILE A CA 1
ATOM 4150 C C . ILE A 1 521 ? -1.454 7.721 -8.963 1.00 87.00 521 ILE A C 1
ATOM 4152 O O . ILE A 1 521 ? -2.517 8.142 -8.517 1.00 87.00 521 ILE A O 1
ATOM 4156 N N . ILE A 1 522 ? -0.668 6.881 -8.288 1.00 88.88 522 ILE A N 1
ATOM 4157 C CA . ILE A 1 522 ? -0.977 6.386 -6.948 1.00 88.88 522 ILE A CA 1
ATOM 4158 C C . ILE A 1 522 ? -1.107 7.558 -5.969 1.00 88.88 522 ILE A C 1
ATOM 4160 O O . ILE A 1 522 ? -2.085 7.630 -5.237 1.00 88.88 522 ILE A O 1
ATOM 4164 N N . ALA A 1 523 ? -0.162 8.502 -5.963 1.00 89.38 523 ALA A N 1
ATOM 4165 C CA . ALA A 1 523 ? -0.211 9.659 -5.073 1.00 89.38 523 ALA A CA 1
ATOM 4166 C C . ALA A 1 523 ? -1.434 10.550 -5.320 1.00 89.38 523 ALA A C 1
ATOM 4168 O O . ALA A 1 523 ? -2.054 10.998 -4.359 1.00 89.38 523 ALA A O 1
ATOM 4169 N N . ASP A 1 524 ? -1.796 10.788 -6.579 1.00 89.75 524 ASP A N 1
ATOM 4170 C CA . ASP A 1 524 ? -2.967 11.589 -6.935 1.00 89.75 524 ASP A CA 1
ATOM 4171 C C . ASP A 1 524 ? -4.260 10.889 -6.504 1.00 89.75 524 ASP A C 1
ATOM 4173 O O . ASP A 1 524 ? -5.108 11.509 -5.861 1.00 89.75 524 ASP A O 1
ATOM 4177 N N . ALA A 1 525 ? -4.383 9.588 -6.770 1.00 87.62 525 ALA A N 1
ATOM 4178 C CA . ALA A 1 525 ? -5.526 8.786 -6.343 1.00 87.62 525 ALA A CA 1
ATOM 4179 C C . ALA A 1 525 ? -5.630 8.678 -4.809 1.00 87.62 525 ALA A C 1
ATOM 4181 O O . ALA A 1 525 ? -6.726 8.753 -4.256 1.00 87.62 525 ALA A O 1
ATOM 4182 N N . VAL A 1 526 ? -4.502 8.590 -4.098 1.00 88.69 526 VAL A N 1
ATOM 4183 C CA . VAL A 1 526 ? -4.461 8.653 -2.627 1.00 88.69 526 VAL A CA 1
ATOM 4184 C C . VAL A 1 526 ? -4.908 10.031 -2.131 1.00 88.69 526 VAL A C 1
ATOM 4186 O O . VAL A 1 526 ? -5.765 10.133 -1.257 1.00 88.69 526 VAL A O 1
ATOM 4189 N N . ASN A 1 527 ? -4.395 11.114 -2.717 1.00 90.00 527 ASN A N 1
ATOM 4190 C CA . ASN A 1 527 ? -4.735 12.481 -2.315 1.00 90.00 527 ASN A CA 1
ATOM 4191 C C . ASN A 1 527 ? -6.197 12.859 -2.569 1.00 90.00 527 ASN A C 1
ATOM 4193 O O . ASN A 1 527 ? -6.721 13.715 -1.859 1.00 90.00 527 ASN A O 1
ATOM 4197 N N . GLN A 1 528 ? -6.853 12.244 -3.556 1.00 87.00 528 GLN A N 1
ATOM 4198 C CA . GLN A 1 528 ? -8.287 12.430 -3.807 1.00 87.00 528 GLN A CA 1
ATOM 4199 C C . GLN A 1 528 ? -9.163 11.864 -2.682 1.00 87.00 528 GLN A C 1
ATOM 4201 O O . GLN A 1 528 ? -10.286 12.325 -2.497 1.00 87.00 528 GLN A O 1
ATOM 4206 N N . ARG A 1 529 ? -8.650 10.891 -1.920 1.00 78.31 529 ARG A N 1
ATOM 4207 C CA . ARG A 1 529 ? -9.340 10.295 -0.767 1.00 78.31 529 ARG A CA 1
ATOM 4208 C C . ARG A 1 529 ? -9.017 10.988 0.546 1.00 78.31 529 ARG A C 1
ATOM 4210 O O . ARG A 1 529 ? -9.811 10.942 1.482 1.00 78.31 529 ARG A O 1
ATOM 4217 N N . LEU A 1 530 ? -7.834 11.587 0.633 1.00 77.06 530 LEU A N 1
ATOM 4218 C CA . LEU A 1 530 ? -7.357 12.211 1.855 1.00 77.06 530 LEU A CA 1
ATOM 4219 C C . LEU A 1 530 ? -7.913 13.636 2.015 1.00 77.06 530 LEU A C 1
ATOM 4221 O O . LEU A 1 530 ? -7.970 14.395 1.043 1.00 77.06 530 LEU A O 1
ATOM 4225 N N . PRO A 1 531 ? -8.269 14.048 3.247 1.00 72.62 531 PRO A N 1
ATOM 4226 C CA . PRO A 1 531 ? -8.602 15.437 3.526 1.00 72.62 531 PRO A CA 1
ATOM 4227 C C . PRO A 1 531 ? -7.400 16.353 3.242 1.00 72.62 531 PRO A C 1
ATOM 4229 O O . PRO A 1 531 ? -6.239 15.936 3.265 1.00 72.62 531 PRO A O 1
ATOM 4232 N N . HIS A 1 532 ? -7.686 17.619 2.933 1.00 73.69 532 HIS A N 1
ATOM 4233 C CA . HIS A 1 532 ? -6.730 18.557 2.328 1.00 73.69 532 HIS A CA 1
ATOM 4234 C C . HIS A 1 532 ? -5.472 18.823 3.184 1.00 73.69 532 HIS A C 1
ATOM 4236 O O . HIS A 1 532 ? -4.426 19.199 2.656 1.00 73.69 532 HIS A O 1
ATOM 4242 N N . ASP A 1 533 ? -5.565 18.624 4.498 1.00 72.81 533 ASP A N 1
ATOM 4243 C CA . ASP A 1 533 ? -4.496 18.754 5.493 1.00 72.81 533 ASP A CA 1
ATOM 4244 C C . ASP A 1 533 ? -3.563 17.529 5.567 1.00 72.81 533 ASP A C 1
ATOM 4246 O O . ASP A 1 533 ? -2.474 17.616 6.136 1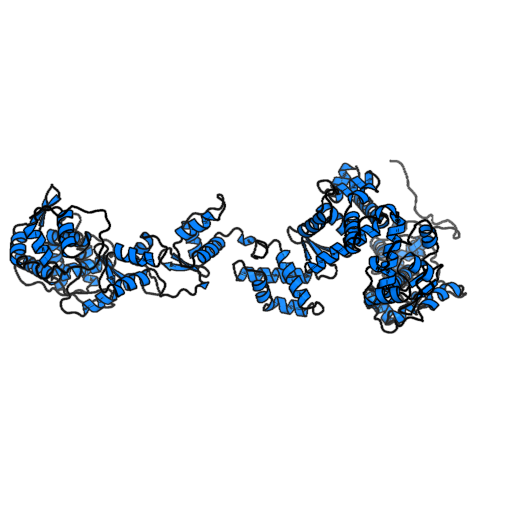.00 72.81 533 ASP A O 1
ATOM 4250 N N . ARG A 1 534 ? -3.966 16.401 4.971 1.00 70.06 534 ARG A N 1
ATOM 4251 C CA . ARG A 1 534 ? -3.228 15.126 4.948 1.00 70.06 534 ARG A CA 1
ATOM 4252 C C . ARG A 1 534 ? -2.662 14.749 3.586 1.00 70.06 534 ARG A C 1
ATOM 4254 O O . ARG A 1 534 ? -1.975 13.733 3.475 1.00 70.06 534 ARG A O 1
ATOM 4261 N N . GLN A 1 535 ? -2.926 15.553 2.562 1.00 83.44 535 GLN A N 1
ATOM 4262 C CA . GLN A 1 535 ? -2.399 15.315 1.226 1.00 83.44 535 GLN A CA 1
ATOM 4263 C C . GLN A 1 535 ? -0.868 15.313 1.222 1.00 83.44 535 GLN A C 1
ATOM 4265 O O . GLN A 1 535 ? -0.199 16.102 1.893 1.00 83.44 535 GLN A O 1
ATOM 4270 N N . THR A 1 536 ? -0.300 14.413 0.430 1.00 82.62 536 THR A N 1
ATOM 4271 C CA . THR A 1 536 ? 1.136 14.180 0.347 1.00 82.62 536 THR A CA 1
ATOM 4272 C C . THR A 1 536 ? 1.652 14.393 -1.066 1.00 82.62 536 THR A C 1
ATOM 4274 O O . THR A 1 536 ? 0.928 14.307 -2.052 1.00 82.62 536 THR A O 1
ATOM 4277 N N . LYS A 1 537 ? 2.946 14.671 -1.197 1.00 87.69 537 LYS A N 1
ATOM 4278 C CA . LYS A 1 537 ? 3.576 14.838 -2.508 1.00 87.69 537 LYS A CA 1
ATOM 4279 C C . LYS A 1 537 ? 3.974 13.480 -3.080 1.00 87.69 537 LYS A C 1
ATOM 4281 O O . LYS A 1 537 ? 4.404 12.595 -2.343 1.00 87.69 537 LYS A O 1
ATOM 4286 N N . ALA A 1 538 ? 3.950 13.357 -4.406 1.00 86.12 538 ALA A N 1
ATOM 4287 C CA . ALA A 1 538 ? 4.307 12.124 -5.111 1.00 86.12 538 ALA A CA 1
ATOM 4288 C C . ALA A 1 538 ? 5.685 11.551 -4.712 1.00 86.12 538 ALA A C 1
ATOM 4290 O O . ALA A 1 538 ? 5.843 10.340 -4.599 1.00 86.12 538 ALA A O 1
ATOM 4291 N N . HIS A 1 539 ? 6.675 12.400 -4.407 1.00 81.75 539 HIS A N 1
ATOM 4292 C CA . HIS A 1 539 ? 7.992 11.932 -3.953 1.00 81.75 539 HIS A CA 1
ATOM 4293 C C . HIS A 1 539 ? 7.968 11.239 -2.580 1.00 81.75 539 HIS A C 1
ATOM 4295 O O . HIS A 1 539 ? 8.785 10.354 -2.337 1.00 81.75 539 HIS A O 1
ATOM 4301 N N . ASN A 1 540 ? 7.044 11.607 -1.687 1.00 81.25 540 ASN A N 1
ATOM 4302 C CA . ASN A 1 540 ? 6.892 10.946 -0.389 1.00 81.25 540 ASN A CA 1
ATOM 4303 C C . ASN A 1 540 ? 6.276 9.558 -0.564 1.00 81.25 540 ASN A C 1
ATOM 4305 O O . ASN A 1 540 ? 6.730 8.608 0.066 1.00 81.25 540 ASN A O 1
ATOM 4309 N N . VAL A 1 541 ? 5.283 9.439 -1.451 1.00 86.38 541 VAL A N 1
ATOM 4310 C CA . VAL A 1 541 ? 4.693 8.149 -1.843 1.00 86.38 541 VAL A CA 1
ATOM 4311 C C . VAL A 1 541 ? 5.772 7.248 -2.436 1.00 86.38 541 VAL A C 1
ATOM 4313 O O . VAL A 1 541 ? 5.974 6.142 -1.949 1.00 86.38 541 VAL A O 1
ATOM 4316 N N . HIS A 1 542 ? 6.563 7.760 -3.381 1.00 83.62 542 HIS A N 1
ATOM 4317 C CA . HIS A 1 542 ? 7.705 7.040 -3.946 1.00 83.62 542 HIS A CA 1
ATOM 4318 C C . HIS A 1 542 ? 8.685 6.538 -2.869 1.00 83.62 542 HIS A C 1
ATOM 4320 O O . HIS A 1 542 ? 9.058 5.366 -2.867 1.00 83.62 542 HIS A O 1
ATOM 4326 N N . ALA A 1 543 ? 9.065 7.395 -1.914 1.00 77.50 543 ALA A N 1
ATOM 4327 C CA . ALA A 1 543 ? 9.972 7.024 -0.828 1.00 77.50 543 ALA A CA 1
ATOM 4328 C C . ALA A 1 543 ? 9.385 5.945 0.103 1.00 77.50 543 ALA A C 1
ATOM 4330 O O . ALA A 1 543 ? 10.108 5.050 0.541 1.00 77.50 543 ALA A O 1
ATOM 4331 N N . LEU A 1 544 ? 8.080 5.998 0.393 1.00 79.88 544 LEU A N 1
ATOM 4332 C CA . LEU A 1 544 ? 7.394 4.972 1.184 1.00 79.88 544 LEU A CA 1
ATOM 4333 C C . LEU A 1 544 ? 7.391 3.626 0.458 1.00 79.88 544 LEU A C 1
ATOM 4335 O O . LEU A 1 544 ? 7.718 2.607 1.062 1.00 79.88 544 LEU A O 1
ATOM 4339 N N . MET A 1 545 ? 7.101 3.626 -0.841 1.00 81.19 545 MET A N 1
ATOM 4340 C CA . MET A 1 545 ? 7.058 2.398 -1.632 1.00 81.19 545 MET A CA 1
ATOM 4341 C C . MET A 1 545 ? 8.443 1.760 -1.797 1.00 81.19 545 MET A C 1
ATOM 4343 O O . MET A 1 545 ? 8.558 0.542 -1.771 1.00 81.19 545 MET A O 1
ATOM 4347 N N . GLN A 1 546 ? 9.517 2.558 -1.869 1.00 75.19 546 GLN A N 1
ATOM 4348 C CA . GLN A 1 546 ? 10.890 2.032 -1.812 1.00 75.19 546 GLN A CA 1
ATOM 4349 C C . GLN A 1 546 ? 11.243 1.419 -0.456 1.00 75.19 546 GLN A C 1
ATOM 4351 O O . GLN A 1 546 ? 12.004 0.456 -0.387 1.00 75.19 546 GLN A O 1
ATOM 4356 N N . ARG A 1 547 ? 10.727 1.999 0.631 1.00 70.81 547 ARG A N 1
ATOM 4357 C CA . ARG A 1 547 ? 11.050 1.577 1.995 1.00 70.81 547 ARG A CA 1
ATOM 4358 C C . ARG A 1 547 ? 10.367 0.265 2.387 1.00 70.81 547 ARG A C 1
ATOM 4360 O O . ARG A 1 547 ? 10.943 -0.489 3.164 1.00 70.81 547 ARG A O 1
ATOM 4367 N N . TYR A 1 548 ? 9.162 0.012 1.881 1.00 73.00 548 TYR A N 1
ATOM 4368 C CA . TYR A 1 548 ? 8.344 -1.159 2.215 1.00 73.00 548 TYR A CA 1
ATOM 4369 C C . TYR A 1 548 ? 8.308 -2.170 1.060 1.00 73.00 548 TYR A C 1
ATOM 4371 O O . TYR A 1 548 ? 7.260 -2.447 0.480 1.00 73.00 548 TYR A O 1
ATOM 4379 N N . ASN A 1 549 ? 9.475 -2.730 0.733 1.00 69.19 549 ASN A N 1
ATOM 4380 C CA . ASN A 1 549 ? 9.664 -3.696 -0.359 1.00 69.19 549 ASN A CA 1
ATOM 4381 C C . ASN A 1 549 ? 8.936 -5.041 -0.160 1.00 69.19 549 ASN A C 1
ATOM 4383 O O . ASN A 1 549 ? 8.760 -5.791 -1.112 1.00 69.19 549 ASN A O 1
ATOM 4387 N N . ASN A 1 550 ? 8.510 -5.345 1.066 1.00 66.38 550 ASN A N 1
ATOM 4388 C CA . ASN A 1 550 ? 7.690 -6.509 1.390 1.00 66.38 550 ASN A CA 1
ATOM 4389 C C . ASN A 1 550 ? 6.213 -6.332 0.996 1.00 66.38 550 ASN A C 1
ATOM 4391 O O . ASN A 1 550 ? 5.490 -7.318 0.928 1.00 66.38 550 ASN A O 1
ATOM 4395 N N . LEU A 1 551 ? 5.765 -5.092 0.768 1.00 70.88 551 LEU A N 1
ATOM 4396 C CA . LEU A 1 551 ? 4.381 -4.755 0.416 1.00 70.88 551 LEU A CA 1
ATOM 4397 C C . LEU A 1 551 ? 4.266 -4.256 -1.024 1.00 70.88 551 LEU A C 1
ATOM 4399 O O . LEU A 1 551 ? 3.302 -4.584 -1.715 1.00 70.88 551 LEU A O 1
ATOM 4403 N N . PHE A 1 552 ? 5.255 -3.484 -1.481 1.00 82.94 552 PHE A N 1
ATOM 4404 C CA . PHE A 1 552 ? 5.279 -2.906 -2.819 1.00 82.94 552 PHE A CA 1
ATOM 4405 C C . PHE A 1 552 ? 6.442 -3.471 -3.617 1.00 82.94 552 PHE A C 1
ATOM 4407 O O . PHE A 1 552 ? 7.612 -3.263 -3.287 1.00 82.94 552 PHE A O 1
ATOM 4414 N N . VAL A 1 553 ? 6.107 -4.145 -4.708 1.00 78.69 553 VAL A N 1
ATOM 4415 C CA . VAL A 1 553 ? 7.081 -4.675 -5.654 1.00 78.69 553 VAL A CA 1
ATOM 4416 C C . VAL A 1 553 ? 7.275 -3.644 -6.750 1.00 78.69 553 VAL A C 1
ATOM 4418 O O . VAL A 1 553 ? 6.321 -3.205 -7.395 1.00 78.69 553 VAL A O 1
ATOM 4421 N N . ARG A 1 554 ? 8.525 -3.228 -6.954 1.00 77.69 554 ARG A N 1
ATOM 4422 C CA . ARG A 1 554 ? 8.881 -2.311 -8.035 1.00 77.69 554 ARG A CA 1
ATOM 4423 C C . ARG A 1 554 ? 9.005 -3.101 -9.336 1.00 77.69 554 ARG A C 1
ATOM 4425 O O . ARG A 1 554 ? 9.940 -3.877 -9.481 1.00 77.69 554 ARG A O 1
ATOM 4432 N N . VAL A 1 555 ? 8.109 -2.846 -10.285 1.00 72.44 555 VAL A N 1
ATOM 4433 C CA . VAL A 1 555 ? 8.084 -3.511 -11.608 1.00 72.44 555 VAL A CA 1
ATOM 4434 C C . VAL A 1 555 ? 8.623 -2.628 -12.744 1.00 72.44 555 VAL A C 1
ATOM 4436 O O . VAL A 1 555 ? 8.689 -3.035 -13.901 1.00 72.44 555 VAL A O 1
ATOM 4439 N N . GLY A 1 556 ? 9.019 -1.391 -12.433 1.00 64.69 556 GLY A N 1
ATOM 4440 C CA . GLY A 1 556 ? 9.590 -0.458 -13.403 1.00 64.69 556 GLY A CA 1
ATOM 4441 C C . GLY A 1 556 ? 10.101 0.835 -12.770 1.00 64.69 556 GLY A C 1
ATOM 4442 O O . GLY A 1 556 ? 10.149 0.990 -11.543 1.00 64.69 556 GLY A O 1
ATOM 4443 N N . HIS A 1 557 ? 10.513 1.803 -13.594 1.00 64.25 557 HIS A N 1
ATOM 4444 C CA . HIS A 1 557 ? 11.031 3.075 -13.092 1.00 64.25 557 HIS A CA 1
ATOM 4445 C C . HIS A 1 557 ? 9.916 3.917 -12.450 1.00 64.25 557 HIS A C 1
ATOM 4447 O O . HIS A 1 557 ? 9.163 4.594 -13.135 1.00 64.25 557 HIS A O 1
ATOM 4453 N N . GLY A 1 558 ? 9.794 3.855 -11.122 1.00 70.56 558 GLY A N 1
ATOM 4454 C CA . GLY A 1 558 ? 8.711 4.524 -10.402 1.00 70.56 558 GLY A CA 1
ATOM 4455 C C . GLY A 1 558 ? 7.359 3.807 -10.494 1.00 70.56 558 GLY A C 1
ATOM 4456 O O . GLY A 1 558 ? 6.346 4.399 -10.132 1.00 70.56 558 GLY A O 1
ATOM 4457 N N . ILE A 1 559 ? 7.329 2.556 -10.963 1.00 77.94 559 ILE A N 1
ATOM 4458 C CA . ILE A 1 559 ? 6.107 1.747 -11.052 1.00 77.94 559 ILE A CA 1
ATOM 4459 C C . ILE A 1 559 ? 6.127 0.697 -9.959 1.00 77.94 559 ILE A C 1
ATOM 4461 O O . ILE A 1 559 ? 7.131 0.001 -9.776 1.00 77.94 559 ILE A O 1
ATOM 4465 N N . TYR A 1 560 ? 5.001 0.582 -9.271 1.00 84.81 560 TYR A N 1
ATOM 4466 C CA . TYR A 1 560 ? 4.830 -0.322 -8.153 1.00 84.81 560 TYR A CA 1
ATOM 4467 C C . TYR A 1 560 ? 3.523 -1.091 -8.287 1.00 84.81 560 TYR A C 1
ATOM 4469 O O . TYR A 1 560 ? 2.497 -0.525 -8.661 1.00 84.81 560 TYR A O 1
ATOM 4477 N N . GLY A 1 561 ? 3.575 -2.372 -7.947 1.00 84.25 561 GLY A N 1
ATOM 4478 C CA . GLY A 1 561 ? 2.406 -3.213 -7.721 1.00 84.25 561 GLY A CA 1
ATOM 4479 C C . GLY A 1 561 ? 2.446 -3.824 -6.323 1.00 84.25 561 GLY A C 1
ATOM 4480 O O . GLY A 1 561 ? 3.425 -3.656 -5.588 1.00 84.25 561 GLY A O 1
ATOM 4481 N N . LEU A 1 562 ? 1.374 -4.513 -5.938 1.00 79.44 562 LEU A N 1
ATOM 4482 C CA . LEU A 1 562 ? 1.304 -5.164 -4.631 1.00 79.44 562 LEU A CA 1
ATOM 4483 C C . LEU A 1 562 ? 2.061 -6.492 -4.638 1.00 79.44 562 LEU A C 1
ATOM 4485 O O . LEU A 1 562 ? 1.972 -7.265 -5.589 1.00 79.44 562 LEU A O 1
ATOM 4489 N N . ALA A 1 563 ? 2.773 -6.778 -3.547 1.00 75.88 563 ALA A N 1
ATOM 4490 C CA . ALA A 1 563 ? 3.492 -8.041 -3.378 1.00 75.88 563 ALA A CA 1
ATOM 4491 C C . ALA A 1 563 ? 2.562 -9.266 -3.438 1.00 75.88 563 ALA A C 1
ATOM 4493 O O . ALA A 1 563 ? 2.948 -10.314 -3.950 1.00 75.88 563 ALA A O 1
ATOM 4494 N N . GLU A 1 564 ? 1.314 -9.119 -2.982 1.00 74.44 564 GLU A N 1
ATOM 4495 C CA . GLU A 1 564 ? 0.297 -10.180 -3.005 1.00 74.44 564 GLU A CA 1
ATOM 4496 C C . GLU A 1 564 ? -0.137 -10.593 -4.421 1.00 74.44 564 GLU A C 1
ATOM 4498 O O . GLU A 1 564 ? -0.660 -11.689 -4.600 1.00 74.44 564 GLU A O 1
ATOM 4503 N N . TRP A 1 565 ? 0.110 -9.761 -5.440 1.00 78.00 565 TRP A N 1
ATOM 4504 C CA . TRP A 1 565 ? -0.240 -10.075 -6.829 1.00 78.00 565 TRP A CA 1
ATOM 4505 C C . TRP A 1 565 ? 0.666 -11.136 -7.460 1.00 78.00 565 TRP A C 1
ATOM 4507 O O . TRP A 1 565 ? 0.414 -11.555 -8.586 1.00 78.00 565 TRP A O 1
ATOM 4517 N N . GLY A 1 566 ? 1.714 -11.583 -6.758 1.00 63.69 566 GLY A N 1
ATOM 4518 C CA . GLY A 1 566 ? 2.611 -12.623 -7.265 1.00 63.69 566 GLY A CA 1
ATOM 4519 C C . GLY A 1 566 ? 3.296 -12.226 -8.575 1.00 63.69 566 GLY A C 1
ATOM 4520 O O . GLY A 1 566 ? 3.554 -13.096 -9.406 1.00 63.69 566 GLY A O 1
ATOM 4521 N N . LEU A 1 567 ? 3.537 -10.919 -8.753 1.00 65.88 567 LEU A N 1
ATOM 4522 C CA . LEU A 1 567 ? 4.131 -10.324 -9.952 1.00 65.88 567 LEU A CA 1
ATOM 4523 C C . LEU A 1 567 ? 5.445 -11.033 -10.281 1.00 65.88 567 LEU A C 1
ATOM 4525 O O . LEU A 1 567 ? 6.324 -11.148 -9.422 1.00 65.88 567 LEU A O 1
ATOM 4529 N N . LYS A 1 568 ? 5.555 -11.525 -11.516 1.00 53.91 568 LYS A N 1
ATOM 4530 C CA . LYS A 1 568 ? 6.738 -12.237 -12.004 1.00 53.91 568 LYS A CA 1
ATOM 4531 C C . LYS A 1 568 ? 7.647 -11.285 -12.769 1.00 53.91 568 LYS A C 1
ATOM 4533 O O . LYS A 1 568 ? 7.239 -10.220 -13.222 1.00 53.91 568 LYS A O 1
ATOM 4538 N N . ASP A 1 569 ? 8.880 -11.722 -12.994 1.00 47.06 569 ASP A N 1
ATOM 4539 C CA . ASP A 1 569 ? 9.892 -10.973 -13.748 1.00 47.06 569 ASP A CA 1
ATOM 4540 C C . ASP A 1 569 ? 9.481 -10.620 -15.195 1.00 47.06 569 ASP A C 1
ATOM 4542 O O . ASP A 1 569 ? 10.105 -9.760 -15.820 1.00 47.06 569 ASP A O 1
ATOM 4546 N N . GLU A 1 570 ? 8.457 -11.284 -15.734 1.00 50.78 570 GLU A N 1
ATOM 4547 C CA . GLU A 1 570 ? 7.890 -11.081 -17.076 1.00 50.78 570 GLU A CA 1
ATOM 4548 C C . GLU A 1 570 ? 6.900 -9.893 -17.135 1.00 50.78 570 GLU A C 1
ATOM 4550 O O . GLU A 1 570 ? 6.565 -9.417 -18.223 1.00 50.78 570 GLU A O 1
ATOM 4555 N N . ASP A 1 571 ? 6.500 -9.354 -15.978 1.00 62.59 571 ASP A N 1
ATOM 4556 C CA . ASP A 1 571 ? 5.489 -8.300 -15.823 1.00 62.59 571 ASP A CA 1
ATOM 4557 C C . ASP A 1 571 ? 6.122 -6.903 -15.690 1.00 62.59 571 ASP A C 1
ATOM 4559 O O . ASP A 1 571 ? 5.725 -6.099 -14.850 1.00 62.59 571 ASP A O 1
ATOM 4563 N N . THR A 1 572 ? 7.149 -6.596 -16.489 1.00 74.19 572 THR A N 1
ATOM 4564 C CA . THR A 1 572 ? 7.816 -5.281 -16.461 1.00 74.19 572 THR A CA 1
ATOM 4565 C C . THR A 1 572 ? 7.544 -4.467 -17.725 1.00 74.19 572 THR A C 1
ATOM 4567 O O . THR A 1 572 ? 7.269 -4.997 -18.807 1.00 74.19 572 THR A O 1
ATOM 4570 N N . VAL A 1 573 ? 7.662 -3.140 -17.612 1.00 78.00 573 VAL A N 1
ATOM 4571 C CA . VAL A 1 573 ? 7.510 -2.227 -18.761 1.00 78.00 573 VAL A CA 1
ATOM 4572 C C . VAL A 1 573 ? 8.553 -2.501 -19.841 1.00 78.00 573 VAL A C 1
ATOM 4574 O O . VAL A 1 573 ? 8.232 -2.448 -21.026 1.00 78.00 573 VAL A O 1
ATOM 4577 N N . ILE A 1 574 ? 9.787 -2.834 -19.449 1.00 81.19 574 ILE A N 1
ATOM 4578 C CA . ILE A 1 574 ? 10.865 -3.138 -20.394 1.00 81.19 574 ILE A CA 1
ATOM 4579 C C . ILE A 1 574 ? 10.622 -4.458 -21.133 1.00 81.19 574 ILE A C 1
ATOM 4581 O O . ILE A 1 574 ? 10.828 -4.509 -22.338 1.00 81.19 574 ILE A O 1
ATOM 4585 N N . GLU A 1 575 ? 10.099 -5.487 -20.460 1.00 83.56 575 GLU A N 1
ATOM 4586 C CA . GLU A 1 575 ? 9.713 -6.753 -21.105 1.00 83.56 575 GLU A CA 1
ATOM 4587 C C . GLU A 1 575 ? 8.505 -6.575 -22.029 1.00 83.56 575 GLU A C 1
ATOM 4589 O O . GLU A 1 575 ? 8.444 -7.165 -23.107 1.00 83.56 575 GLU A O 1
ATOM 4594 N N . THR A 1 576 ? 7.558 -5.711 -21.654 1.00 85.88 576 THR A N 1
ATOM 4595 C CA . THR A 1 576 ? 6.443 -5.339 -22.535 1.00 85.88 576 THR A CA 1
ATOM 4596 C C . THR A 1 576 ? 6.959 -4.615 -23.779 1.00 85.88 576 THR A C 1
ATOM 4598 O O . THR A 1 576 ? 6.587 -4.975 -24.891 1.00 85.88 576 THR A O 1
ATOM 4601 N N . ALA A 1 577 ? 7.871 -3.653 -23.623 1.00 87.69 577 ALA A N 1
ATOM 4602 C CA . ALA A 1 577 ? 8.502 -2.973 -24.752 1.00 87.69 577 ALA A CA 1
ATOM 4603 C C . ALA A 1 577 ? 9.332 -3.935 -25.625 1.00 87.69 577 ALA A C 1
ATOM 4605 O O . ALA A 1 577 ? 9.267 -3.868 -26.852 1.00 87.69 577 ALA A O 1
ATOM 4606 N N . ALA A 1 578 ? 10.058 -4.873 -25.013 1.00 88.12 578 ALA A N 1
ATOM 4607 C CA . ALA A 1 578 ? 10.803 -5.904 -25.727 1.00 88.12 578 ALA A CA 1
ATOM 4608 C C . ALA A 1 578 ? 9.876 -6.849 -26.505 1.00 88.12 578 ALA A C 1
ATOM 4610 O O . ALA A 1 578 ? 10.210 -7.286 -27.604 1.00 88.12 578 ALA A O 1
ATOM 4611 N N . ARG A 1 579 ? 8.692 -7.156 -25.965 1.00 87.88 579 ARG A N 1
ATOM 4612 C CA . ARG A 1 579 ? 7.650 -7.920 -26.661 1.00 87.88 579 ARG A CA 1
ATOM 4613 C C . ARG A 1 579 ? 7.095 -7.154 -27.855 1.00 87.88 579 ARG A C 1
ATOM 4615 O O . ARG A 1 579 ? 7.043 -7.720 -28.934 1.00 87.88 579 ARG A O 1
ATOM 4622 N N . VAL A 1 580 ? 6.784 -5.866 -27.691 1.00 89.94 580 VAL A N 1
ATOM 4623 C CA . VAL A 1 580 ? 6.356 -4.990 -28.798 1.00 89.94 580 VAL A CA 1
ATOM 4624 C C . VAL A 1 580 ? 7.388 -5.002 -29.930 1.00 89.94 580 VAL A C 1
ATOM 4626 O O . VAL A 1 580 ? 7.021 -5.135 -31.095 1.00 89.94 580 VAL A O 1
ATOM 4629 N N . LEU A 1 581 ? 8.681 -4.926 -29.599 1.00 89.88 581 LEU A N 1
ATOM 4630 C CA . LEU A 1 581 ? 9.758 -5.053 -30.583 1.00 89.88 581 LEU A CA 1
ATOM 4631 C C . LEU A 1 581 ? 9.783 -6.445 -31.237 1.00 89.88 581 LEU A C 1
ATOM 4633 O O . LEU A 1 581 ? 9.846 -6.530 -32.461 1.00 89.88 581 LEU A O 1
ATOM 4637 N N . ARG A 1 582 ? 9.690 -7.534 -30.459 1.00 91.44 582 ARG A N 1
ATOM 4638 C CA . ARG A 1 582 ? 9.641 -8.910 -30.995 1.00 91.44 582 ARG A CA 1
ATOM 4639 C C . ARG A 1 582 ? 8.475 -9.113 -31.957 1.00 91.44 582 ARG A C 1
ATOM 4641 O O . ARG A 1 582 ? 8.684 -9.648 -33.041 1.00 91.44 582 ARG A O 1
ATOM 4648 N N . ASP A 1 583 ? 7.289 -8.651 -31.578 1.00 88.75 583 ASP A N 1
ATOM 4649 C CA . ASP A 1 583 ? 6.065 -8.774 -32.369 1.00 88.75 583 ASP A CA 1
ATOM 4650 C C . ASP A 1 583 ? 6.152 -7.954 -33.664 1.00 88.75 583 ASP A C 1
ATOM 4652 O O . ASP A 1 583 ? 5.681 -8.391 -34.713 1.00 88.75 583 ASP A O 1
ATOM 4656 N N . ALA A 1 584 ? 6.804 -6.787 -33.616 1.00 87.06 584 ALA A N 1
ATOM 4657 C CA . ALA A 1 584 ? 7.064 -5.970 -34.797 1.00 87.06 584 ALA A CA 1
ATOM 4658 C C . ALA A 1 584 ? 8.151 -6.553 -35.717 1.00 87.06 584 ALA A C 1
ATOM 4660 O O . ALA A 1 584 ? 8.157 -6.261 -36.913 1.00 87.06 584 ALA A O 1
ATOM 4661 N N . GLY A 1 585 ? 9.088 -7.340 -35.177 1.00 85.19 585 GLY A N 1
ATOM 4662 C CA . GLY A 1 585 ? 10.182 -7.971 -35.923 1.00 85.19 585 GLY A CA 1
ATOM 4663 C C . GLY A 1 585 ? 11.233 -7.003 -36.486 1.00 85.19 585 GLY A C 1
ATOM 4664 O O . GLY A 1 585 ? 12.098 -7.418 -37.257 1.00 85.19 585 GLY A O 1
ATOM 4665 N N . GLN A 1 586 ? 11.168 -5.720 -36.126 1.00 85.25 586 GLN A N 1
ATOM 4666 C CA . GLN A 1 586 ? 12.092 -4.670 -36.562 1.00 85.25 586 GLN A CA 1
ATOM 4667 C C . GLN A 1 586 ? 12.275 -3.608 -35.467 1.00 85.25 586 GLN A C 1
ATOM 4669 O O . GLN A 1 586 ? 11.412 -3.492 -34.592 1.00 85.25 586 GLN A O 1
ATOM 4674 N N . PRO A 1 587 ? 13.374 -2.825 -35.481 1.00 87.44 587 PRO A N 1
ATOM 4675 C CA . PRO A 1 587 ? 13.552 -1.753 -34.509 1.00 87.44 587 PRO A CA 1
ATOM 4676 C C . PRO A 1 587 ? 12.475 -0.681 -34.684 1.00 87.44 587 PRO A C 1
ATOM 4678 O O . PRO A 1 587 ? 12.056 -0.386 -35.803 1.00 87.44 587 PRO A O 1
ATOM 4681 N N . LEU A 1 588 ? 12.037 -0.094 -33.573 1.00 86.94 588 LEU A N 1
ATOM 4682 C CA . LEU A 1 588 ? 10.941 0.870 -33.548 1.00 86.94 588 LEU A CA 1
ATOM 4683 C C . LEU A 1 588 ? 11.356 2.169 -32.872 1.00 86.94 588 LEU A C 1
ATOM 4685 O O . LEU A 1 588 ? 12.193 2.200 -31.968 1.00 86.94 588 LEU A O 1
ATOM 4689 N N . HIS A 1 589 ? 10.716 3.255 -33.288 1.00 86.38 589 HIS A N 1
ATOM 4690 C CA . HIS A 1 589 ? 10.848 4.535 -32.615 1.00 86.38 589 HIS A CA 1
ATOM 4691 C C . HIS A 1 589 ? 10.153 4.511 -31.252 1.00 86.38 589 HIS A C 1
ATOM 4693 O O . HIS A 1 589 ? 9.100 3.888 -31.082 1.00 86.38 589 HIS A O 1
ATOM 4699 N N . ILE A 1 590 ? 10.711 5.242 -30.288 1.00 85.88 590 ILE A N 1
ATOM 4700 C CA . ILE A 1 590 ? 10.207 5.260 -28.916 1.00 85.88 590 ILE A CA 1
ATOM 4701 C C . ILE A 1 590 ? 8.739 5.659 -28.805 1.00 85.88 590 ILE A C 1
ATOM 4703 O O . ILE A 1 590 ? 8.045 5.139 -27.941 1.00 85.88 590 ILE A O 1
ATOM 4707 N N . GLU A 1 591 ? 8.246 6.545 -29.671 1.00 86.88 591 GLU A N 1
ATOM 4708 C CA . GLU A 1 591 ? 6.838 6.962 -29.651 1.00 86.88 591 GLU A CA 1
ATOM 4709 C C . GLU A 1 591 ? 5.913 5.789 -29.996 1.00 86.88 591 GLU A C 1
ATOM 4711 O O . GLU A 1 591 ? 4.946 5.558 -29.279 1.00 86.88 591 GLU A O 1
ATOM 4716 N N . THR A 1 592 ? 6.265 4.980 -31.002 1.00 88.12 592 THR A N 1
ATOM 4717 C CA . THR A 1 592 ? 5.516 3.770 -31.371 1.00 88.12 592 THR A CA 1
ATOM 4718 C C . THR A 1 592 ? 5.542 2.740 -30.247 1.00 88.12 592 THR A C 1
ATOM 4720 O O . THR A 1 592 ? 4.503 2.198 -29.882 1.00 88.12 592 THR A O 1
ATOM 4723 N N . ILE A 1 593 ? 6.717 2.504 -29.652 1.00 89.06 593 ILE A N 1
ATOM 4724 C CA . ILE A 1 593 ? 6.851 1.587 -28.510 1.00 89.06 593 ILE A CA 1
ATOM 4725 C C . ILE A 1 593 ? 6.007 2.087 -27.334 1.00 89.06 593 ILE A C 1
ATOM 4727 O O . ILE A 1 593 ? 5.299 1.310 -26.701 1.00 89.06 593 ILE A O 1
ATOM 4731 N N . THR A 1 594 ? 6.056 3.390 -27.057 1.00 88.19 594 THR A N 1
ATOM 4732 C CA . THR A 1 594 ? 5.303 4.021 -25.971 1.00 88.19 594 THR A CA 1
ATOM 4733 C C . THR A 1 594 ? 3.805 3.879 -26.192 1.00 88.19 594 THR A C 1
ATOM 4735 O O . THR A 1 594 ? 3.105 3.474 -25.270 1.00 88.19 594 THR A O 1
ATOM 4738 N N . ASP A 1 595 ? 3.308 4.159 -27.395 1.00 87.75 595 ASP A N 1
ATOM 4739 C CA . ASP A 1 595 ? 1.886 4.040 -27.714 1.00 87.75 595 ASP A CA 1
ATOM 4740 C C . ASP A 1 595 ? 1.374 2.607 -27.530 1.00 87.75 595 ASP A C 1
ATOM 4742 O O . ASP A 1 595 ? 0.304 2.418 -26.958 1.00 87.75 595 ASP A O 1
ATOM 4746 N N . GLU A 1 596 ? 2.142 1.595 -27.946 1.00 87.19 596 GLU A N 1
ATOM 4747 C CA . GLU A 1 596 ? 1.773 0.188 -27.748 1.00 87.19 596 GLU A CA 1
ATOM 4748 C C . GLU A 1 596 ? 1.837 -0.241 -26.277 1.00 87.19 596 GLU A C 1
ATOM 4750 O O . GLU A 1 596 ? 0.921 -0.901 -25.784 1.00 87.19 596 GLU A O 1
ATOM 4755 N N . VAL A 1 597 ? 2.873 0.170 -25.540 1.00 85.94 597 VAL A N 1
ATOM 4756 C CA . VAL A 1 597 ? 3.005 -0.134 -24.106 1.00 85.94 597 VAL A CA 1
ATOM 4757 C C . VAL A 1 597 ? 1.844 0.470 -23.313 1.00 85.94 597 VAL A C 1
ATOM 4759 O O . VAL A 1 597 ? 1.260 -0.210 -22.470 1.00 85.94 597 VAL A O 1
ATOM 4762 N N . LEU A 1 598 ? 1.454 1.712 -23.614 1.00 84.25 598 LEU A N 1
ATOM 4763 C CA . LEU A 1 598 ? 0.361 2.409 -22.929 1.00 84.25 598 LEU A CA 1
ATOM 4764 C C . LEU A 1 598 ? -1.021 1.788 -23.163 1.00 84.25 598 LEU A C 1
ATOM 4766 O O . LEU A 1 598 ? -1.931 2.045 -22.379 1.00 84.25 598 LEU A O 1
ATOM 4770 N N . LYS A 1 599 ? -1.200 0.941 -24.187 1.00 84.50 599 LYS A N 1
ATOM 4771 C CA . LYS A 1 599 ? -2.449 0.174 -24.351 1.00 84.50 599 LYS A CA 1
ATOM 4772 C C . LYS A 1 599 ? -2.658 -0.852 -23.241 1.00 84.50 599 LYS A C 1
ATOM 4774 O O . LYS A 1 599 ? -3.799 -1.211 -22.973 1.00 84.50 599 LYS A O 1
ATOM 4779 N N . SER A 1 600 ? -1.569 -1.336 -22.642 1.00 73.00 600 SER A N 1
ATOM 4780 C CA . SER A 1 600 ? -1.588 -2.390 -21.619 1.00 73.00 600 SER A CA 1
ATOM 4781 C C . SER A 1 600 ? -1.158 -1.895 -20.234 1.00 73.00 600 SER A C 1
ATOM 4783 O O . SER A 1 600 ? -1.135 -2.688 -19.304 1.00 73.00 600 SER A O 1
ATOM 4785 N N . TRP A 1 601 ? -0.769 -0.621 -20.102 1.00 68.88 601 TRP A N 1
ATOM 4786 C CA . TRP A 1 601 ? -0.202 -0.061 -18.875 1.00 68.88 601 TRP A CA 1
ATOM 4787 C C . TRP A 1 601 ? -0.709 1.362 -18.609 1.00 68.88 601 TRP A C 1
ATOM 4789 O O . TRP A 1 601 ? -0.469 2.272 -19.405 1.00 68.88 601 TRP A O 1
ATOM 4799 N N . GLN A 1 602 ? -1.308 1.595 -17.437 1.00 68.75 602 GLN A N 1
ATOM 4800 C CA . GLN A 1 602 ? -1.666 2.936 -16.952 1.00 68.75 602 GLN A CA 1
ATOM 4801 C C . GLN A 1 602 ? -0.454 3.677 -16.359 1.00 68.75 602 GLN A C 1
ATOM 4803 O O . GLN A 1 602 ? -0.286 3.800 -15.144 1.00 68.75 602 GLN A O 1
ATOM 4808 N N . ILE A 1 603 ? 0.425 4.175 -17.230 1.00 72.69 603 ILE A N 1
ATOM 4809 C CA . ILE A 1 603 ? 1.669 4.870 -16.854 1.00 72.69 603 ILE A CA 1
ATOM 4810 C C . ILE A 1 603 ? 1.892 6.137 -17.693 1.00 72.69 603 ILE A C 1
ATOM 4812 O O . ILE A 1 603 ? 1.249 6.354 -18.714 1.00 72.69 603 ILE A O 1
ATOM 4816 N N . ASN A 1 604 ? 2.814 7.007 -17.274 1.00 73.88 604 ASN A N 1
ATOM 4817 C CA . ASN A 1 604 ? 3.165 8.196 -18.056 1.00 73.88 604 ASN A CA 1
ATOM 4818 C C . ASN A 1 604 ? 4.103 7.837 -19.220 1.00 73.88 604 ASN A C 1
ATOM 4820 O O . ASN A 1 604 ? 4.976 6.980 -19.074 1.00 73.88 604 ASN A O 1
ATOM 4824 N N . ARG A 1 605 ? 4.024 8.575 -20.341 1.00 84.31 605 ARG A N 1
ATOM 4825 C CA . ARG A 1 605 ? 4.963 8.429 -21.482 1.00 84.31 605 ARG A CA 1
ATOM 4826 C C . ARG A 1 605 ? 6.432 8.502 -21.043 1.00 84.31 605 ARG A C 1
ATOM 4828 O O . ARG A 1 605 ? 7.261 7.707 -21.473 1.00 84.31 605 ARG A O 1
ATOM 4835 N N . SER A 1 606 ? 6.749 9.424 -20.131 1.00 76.56 606 SER A N 1
ATOM 4836 C CA . SER A 1 606 ? 8.102 9.602 -19.585 1.00 76.56 606 SER A CA 1
ATOM 4837 C C . SER A 1 606 ? 8.610 8.386 -18.806 1.00 76.56 606 SER A C 1
ATOM 4839 O O . SER A 1 606 ? 9.817 8.165 -18.742 1.00 76.56 606 SER A O 1
ATOM 4841 N N . THR A 1 607 ? 7.711 7.580 -18.243 1.00 75.69 607 THR A N 1
ATOM 4842 C CA . THR A 1 607 ? 8.054 6.356 -17.517 1.00 75.69 607 THR A CA 1
ATOM 4843 C C . THR A 1 607 ? 8.538 5.262 -18.465 1.00 75.69 607 THR A C 1
ATOM 4845 O O . THR A 1 607 ? 9.515 4.583 -18.152 1.00 75.69 607 THR A O 1
ATOM 4848 N N . VAL A 1 608 ? 7.911 5.130 -19.641 1.00 81.94 608 VAL A N 1
ATOM 4849 C CA . VAL A 1 608 ? 8.365 4.204 -20.692 1.00 81.94 608 VAL A CA 1
ATOM 4850 C C . VAL A 1 608 ? 9.748 4.614 -21.190 1.00 81.94 608 VAL A C 1
ATOM 4852 O O . VAL A 1 608 ? 10.646 3.777 -21.269 1.00 81.94 608 VAL A O 1
ATOM 4855 N N . TYR A 1 609 ? 9.953 5.916 -21.421 1.00 80.75 609 TYR A N 1
ATOM 4856 C CA . TYR A 1 609 ? 11.261 6.447 -21.802 1.00 80.75 609 TYR A CA 1
ATOM 4857 C C . TYR A 1 609 ? 12.328 6.120 -20.763 1.00 80.75 609 TYR A C 1
ATOM 4859 O O . TYR A 1 609 ? 13.357 5.550 -21.106 1.00 80.75 609 TYR A O 1
ATOM 4867 N N . ALA A 1 610 ? 12.060 6.415 -19.489 1.00 76.62 610 ALA A N 1
ATOM 4868 C CA . ALA A 1 610 ? 12.997 6.146 -18.407 1.00 76.62 610 ALA A CA 1
ATOM 4869 C C . ALA A 1 610 ? 13.322 4.653 -18.264 1.00 76.62 610 ALA A C 1
ATOM 4871 O O . ALA A 1 610 ? 14.457 4.319 -17.936 1.00 76.62 610 ALA A O 1
ATOM 4872 N N . ALA A 1 611 ? 12.354 3.762 -18.506 1.00 77.06 611 ALA A N 1
ATOM 4873 C CA . ALA A 1 611 ? 12.570 2.318 -18.474 1.00 77.06 611 ALA A CA 1
ATOM 4874 C C . ALA A 1 611 ? 13.482 1.846 -19.619 1.00 77.06 611 ALA A C 1
ATOM 4876 O O . ALA A 1 611 ? 14.393 1.058 -19.385 1.00 77.06 611 ALA A O 1
ATOM 4877 N N . LEU A 1 612 ? 13.275 2.361 -20.835 1.00 78.88 612 LEU A N 1
ATOM 4878 C CA . LEU A 1 612 ? 14.082 2.024 -22.012 1.00 78.88 612 LEU A CA 1
ATOM 4879 C C . LEU A 1 612 ? 15.479 2.657 -21.986 1.00 78.88 612 LEU A C 1
ATOM 4881 O O . LEU A 1 612 ? 16.432 2.073 -22.488 1.00 78.88 612 LEU A O 1
ATOM 4885 N N . SER A 1 613 ? 15.616 3.848 -21.401 1.00 71.06 613 SER A N 1
ATOM 4886 C CA . SER A 1 613 ? 16.877 4.593 -21.358 1.00 71.06 613 SER A CA 1
ATOM 4887 C C . SER A 1 613 ? 17.728 4.298 -20.119 1.00 71.06 613 SER A C 1
ATOM 4889 O O . SER A 1 613 ? 18.750 4.952 -19.916 1.00 71.06 613 SER A O 1
ATOM 4891 N N . SER A 1 614 ? 17.291 3.403 -19.228 1.00 68.75 614 SER A N 1
ATOM 4892 C CA . SER A 1 614 ? 18.002 3.152 -17.976 1.00 68.75 614 SER A CA 1
ATOM 4893 C C . SER A 1 614 ? 19.174 2.195 -18.163 1.00 68.75 614 SER A C 1
ATOM 4895 O O . SER A 1 614 ? 18.991 1.040 -18.519 1.00 68.75 614 SER A O 1
ATOM 4897 N N . GLU A 1 615 ? 20.379 2.621 -17.791 1.00 62.44 615 GLU A N 1
ATOM 4898 C CA . GLU A 1 615 ? 21.527 1.710 -17.668 1.00 62.44 615 GLU A CA 1
ATOM 4899 C C . GLU A 1 615 ? 21.559 0.981 -16.306 1.00 62.44 615 GLU A C 1
ATOM 4901 O O . GLU A 1 615 ? 22.487 0.227 -16.021 1.00 62.44 615 GLU A O 1
ATOM 4906 N N . THR A 1 616 ? 20.550 1.180 -15.442 1.00 56.44 616 THR A N 1
ATOM 4907 C CA . THR A 1 616 ? 20.482 0.473 -14.150 1.00 56.44 616 THR A CA 1
ATOM 4908 C C . THR A 1 616 ? 20.040 -0.981 -14.302 1.00 56.44 616 THR A C 1
ATOM 4910 O O . THR A 1 616 ? 19.319 -1.344 -15.235 1.00 56.44 616 THR A O 1
ATOM 4913 N N . TYR A 1 617 ? 20.476 -1.815 -13.356 1.00 51.47 617 TYR A N 1
ATOM 4914 C CA . TYR A 1 617 ? 20.073 -3.213 -13.247 1.00 51.47 617 TYR A CA 1
ATOM 4915 C C . TYR A 1 617 ? 18.570 -3.332 -12.966 1.00 51.47 617 TYR A C 1
ATOM 4917 O O . TYR A 1 617 ? 18.056 -2.676 -12.058 1.00 51.47 617 TYR A O 1
ATOM 4925 N N . TYR A 1 618 ? 17.877 -4.162 -13.746 1.00 53.91 618 TYR A N 1
ATOM 4926 C CA . TYR A 1 618 ? 16.469 -4.526 -13.525 1.00 53.91 618 TYR A CA 1
ATOM 4927 C C . TYR A 1 618 ? 16.313 -5.960 -13.001 1.00 53.91 618 TYR A C 1
ATOM 4929 O O . TYR A 1 618 ? 15.261 -6.288 -12.463 1.00 53.91 618 TYR A O 1
A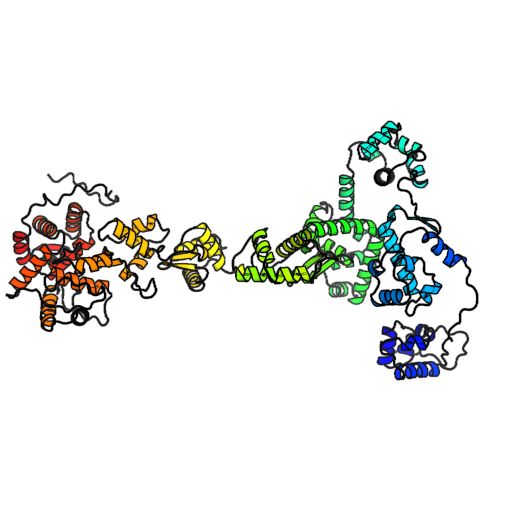TOM 4937 N N . ARG A 1 619 ? 17.369 -6.785 -13.102 1.00 56.66 619 ARG A N 1
ATOM 4938 C CA . ARG A 1 619 ? 17.529 -8.099 -12.450 1.00 56.66 619 ARG A CA 1
ATOM 4939 C C . ARG A 1 619 ? 18.945 -8.234 -11.878 1.00 56.66 619 ARG A C 1
ATOM 4941 O O . ARG A 1 619 ? 19.818 -7.428 -12.205 1.00 56.66 619 ARG A O 1
ATOM 4948 N N . GLU A 1 620 ? 19.191 -9.247 -11.042 1.00 46.75 620 GLU A N 1
ATOM 4949 C CA . GLU A 1 620 ? 20.536 -9.566 -10.532 1.00 46.75 620 GLU A CA 1
ATOM 4950 C C . GLU A 1 620 ? 21.539 -9.703 -11.689 1.00 46.75 620 GLU A C 1
ATOM 4952 O O . GLU A 1 620 ? 21.521 -10.671 -12.443 1.00 46.75 620 GLU A O 1
ATOM 4957 N N . GLY A 1 621 ? 22.400 -8.697 -11.855 1.00 56.50 621 GLY A N 1
ATOM 4958 C CA . GLY A 1 621 ? 23.436 -8.680 -12.887 1.00 56.50 621 GLY A CA 1
ATOM 4959 C C . GLY A 1 621 ? 22.973 -8.383 -14.320 1.00 56.50 621 GLY A C 1
ATOM 4960 O O . GLY A 1 621 ? 23.840 -8.301 -15.183 1.00 56.50 621 GLY A O 1
ATOM 4961 N N . ALA A 1 622 ? 21.674 -8.162 -14.582 1.00 57.81 622 ALA A N 1
ATOM 4962 C CA . ALA A 1 622 ? 21.160 -7.771 -15.905 1.00 57.81 622 ALA A CA 1
ATOM 4963 C C . ALA A 1 622 ? 20.569 -6.346 -15.907 1.00 57.81 622 ALA A C 1
ATOM 4965 O O . ALA A 1 622 ? 19.740 -5.980 -15.066 1.00 57.81 622 ALA A O 1
ATOM 4966 N N . SER A 1 623 ? 21.030 -5.525 -16.845 1.00 63.94 623 SER A N 1
ATOM 4967 C CA . SER A 1 623 ? 20.637 -4.133 -17.092 1.00 63.94 623 SER A CA 1
ATOM 4968 C C . SER A 1 623 ? 19.567 -4.032 -18.177 1.00 63.94 623 SER A C 1
ATOM 4970 O O . SER A 1 623 ? 19.489 -4.892 -19.047 1.00 63.94 623 SER A O 1
ATOM 4972 N N . HIS A 1 624 ? 18.736 -2.982 -18.165 1.00 67.69 624 HIS A N 1
ATOM 4973 C CA . HIS A 1 624 ? 17.663 -2.837 -19.169 1.00 67.69 624 HIS A CA 1
ATOM 4974 C C . HIS A 1 624 ? 18.221 -2.798 -20.608 1.00 67.69 624 HIS A C 1
ATOM 4976 O O . HIS A 1 624 ? 17.566 -3.256 -21.545 1.00 67.69 624 HIS A O 1
ATOM 4982 N N . ALA A 1 625 ? 19.461 -2.317 -20.758 1.00 59.97 625 ALA A N 1
ATOM 4983 C CA . ALA A 1 625 ? 20.221 -2.306 -22.005 1.00 59.97 625 ALA A CA 1
ATOM 4984 C C . ALA A 1 625 ? 20.566 -3.709 -22.545 1.00 59.97 625 ALA A C 1
ATOM 4986 O O . ALA A 1 625 ? 20.908 -3.837 -23.718 1.00 59.97 625 ALA A O 1
ATOM 4987 N N . ASP A 1 626 ? 20.470 -4.753 -21.715 1.00 71.88 626 ASP A N 1
ATOM 4988 C CA . ASP A 1 626 ? 20.675 -6.146 -22.127 1.00 71.88 626 ASP A CA 1
ATOM 4989 C C . ASP A 1 626 ? 19.414 -6.746 -22.790 1.00 71.88 626 ASP A C 1
ATOM 4991 O O . ASP A 1 626 ? 19.490 -7.812 -23.395 1.00 71.88 626 ASP A O 1
ATOM 4995 N N . LEU A 1 627 ? 18.268 -6.051 -22.721 1.00 79.56 627 LEU A N 1
ATOM 4996 C CA . LEU A 1 627 ? 17.023 -6.384 -23.431 1.00 79.56 627 LEU A CA 1
ATOM 4997 C C . LEU A 1 627 ? 16.817 -5.474 -24.646 1.00 79.56 627 LEU A C 1
ATOM 4999 O O . LEU A 1 627 ? 16.769 -5.951 -25.781 1.00 79.56 627 LEU A O 1
ATOM 5003 N N . CYS A 1 628 ? 16.712 -4.164 -24.405 1.00 86.44 628 CYS A N 1
ATOM 5004 C CA . CYS A 1 628 ? 16.430 -3.161 -25.430 1.00 86.44 628 CYS A CA 1
ATOM 5005 C C . CYS A 1 628 ? 17.625 -2.217 -25.588 1.00 86.44 628 CYS A C 1
ATOM 5007 O O . CYS A 1 628 ? 18.046 -1.565 -24.635 1.00 86.44 628 CYS A O 1
ATOM 5009 N N . LEU A 1 629 ? 18.134 -2.092 -26.810 1.00 83.25 629 LEU A N 1
ATOM 5010 C CA . LEU A 1 629 ? 19.277 -1.259 -27.160 1.00 83.25 629 LEU A CA 1
ATOM 5011 C C . LEU A 1 629 ? 18.828 -0.030 -27.953 1.00 83.25 629 LEU A C 1
ATOM 5013 O O . LEU A 1 629 ? 18.181 -0.156 -28.991 1.00 83.25 629 LEU A O 1
ATOM 5017 N N . LEU A 1 630 ? 19.228 1.161 -27.510 1.00 83.69 630 LEU A N 1
ATOM 5018 C CA . LEU A 1 630 ? 19.081 2.387 -28.295 1.00 83.69 630 LEU A CA 1
ATOM 5019 C C . LEU A 1 630 ? 20.098 2.377 -29.448 1.00 83.69 630 LEU A C 1
ATOM 5021 O O . LEU A 1 630 ? 21.303 2.431 -29.206 1.00 83.69 630 LEU A O 1
ATOM 5025 N N . LEU A 1 631 ? 19.621 2.330 -30.694 1.00 77.38 631 LEU A N 1
ATOM 5026 C CA . LEU A 1 631 ? 20.474 2.366 -31.890 1.00 77.38 631 LEU A CA 1
ATOM 5027 C C . LEU A 1 631 ? 20.900 3.789 -32.280 1.00 77.38 631 LEU A C 1
ATOM 5029 O O . 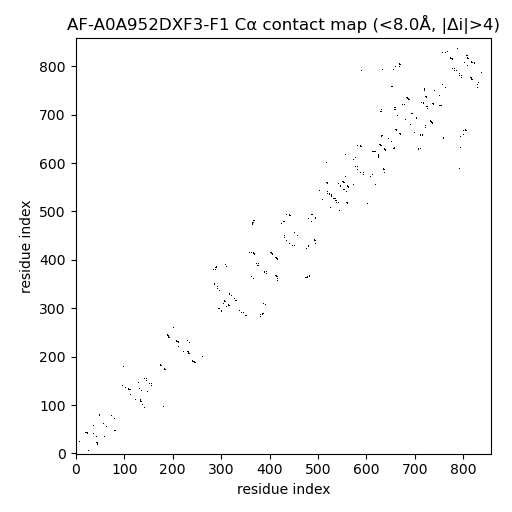LEU A 1 631 ? 21.899 3.961 -32.978 1.00 77.38 631 LEU A O 1
ATOM 5033 N N . GLY A 1 632 ? 20.153 4.796 -31.827 1.00 72.56 632 GLY A N 1
ATOM 5034 C CA . GLY A 1 632 ? 20.321 6.198 -32.203 1.00 72.56 632 GLY A CA 1
ATOM 5035 C C . GLY A 1 632 ? 18.975 6.873 -32.405 1.00 72.56 632 GLY A C 1
ATOM 5036 O O . GLY A 1 632 ? 17.993 6.184 -32.663 1.00 72.56 632 GLY A O 1
ATOM 5037 N N . GLU A 1 633 ? 18.927 8.202 -32.267 1.00 74.88 633 GLU A N 1
ATOM 5038 C CA . GLU A 1 633 ? 17.775 9.004 -32.715 1.00 74.88 633 GLU A CA 1
ATOM 5039 C C . GLU A 1 633 ? 16.414 8.469 -32.219 1.00 74.88 633 GLU A C 1
ATOM 5041 O O . GLU A 1 633 ? 15.432 8.381 -32.951 1.00 74.88 633 GLU A O 1
ATOM 5046 N N . ARG A 1 634 ? 16.385 8.049 -30.942 1.00 82.31 634 ARG A N 1
ATOM 5047 C CA . ARG A 1 634 ? 15.212 7.491 -30.239 1.00 82.31 634 ARG A CA 1
ATOM 5048 C C . ARG A 1 634 ? 14.644 6.188 -30.827 1.00 82.31 634 ARG A C 1
ATOM 5050 O O . ARG A 1 634 ? 13.516 5.813 -30.501 1.00 82.31 634 ARG A O 1
ATOM 5057 N N . VAL A 1 635 ? 15.417 5.472 -31.640 1.00 84.31 635 VAL A N 1
ATOM 5058 C CA . VAL A 1 635 ? 15.071 4.153 -32.184 1.00 84.31 635 VAL A CA 1
ATOM 5059 C C . VAL A 1 635 ? 15.673 3.042 -31.327 1.00 84.31 635 VAL A C 1
ATOM 5061 O O . VAL A 1 635 ? 16.879 3.018 -31.078 1.00 84.31 635 VAL A O 1
ATOM 5064 N N . PHE A 1 636 ? 14.837 2.098 -30.900 1.00 87.75 636 PHE A N 1
ATOM 5065 C CA . PHE A 1 636 ? 15.227 0.965 -30.064 1.00 87.75 636 PHE A CA 1
ATOM 5066 C C . PHE A 1 636 ? 15.145 -0.358 -30.831 1.00 87.75 636 PHE A C 1
ATOM 5068 O O . PHE A 1 636 ? 14.221 -0.588 -31.607 1.00 87.75 636 PHE A O 1
ATOM 5075 N N . SER A 1 637 ? 16.120 -1.228 -30.578 1.00 87.50 637 SER A N 1
ATOM 5076 C CA . SER A 1 637 ? 16.261 -2.594 -31.094 1.00 87.50 637 SER A CA 1
ATOM 5077 C C . SER A 1 637 ? 16.358 -3.580 -29.931 1.00 87.50 637 SER A C 1
ATOM 5079 O O . SER A 1 637 ? 16.525 -3.168 -28.784 1.00 87.50 637 SER A O 1
ATOM 5081 N N . LEU A 1 638 ? 16.295 -4.880 -30.208 1.00 89.69 638 LEU A N 1
ATOM 5082 C CA . LEU A 1 638 ? 16.591 -5.907 -29.211 1.00 89.69 638 LEU A CA 1
ATOM 5083 C C . LEU A 1 638 ? 18.080 -6.246 -29.207 1.00 89.69 638 LEU A C 1
ATOM 5085 O O . LEU A 1 638 ? 18.689 -6.425 -30.262 1.00 89.69 638 LEU A O 1
ATOM 5089 N N . ALA A 1 639 ? 18.663 -6.393 -28.018 1.00 86.94 639 ALA A N 1
ATOM 5090 C CA . ALA A 1 639 ? 20.068 -6.769 -27.872 1.00 86.94 639 ALA A CA 1
ATOM 5091 C C . ALA A 1 639 ? 20.371 -8.128 -28.537 1.00 86.94 639 ALA A C 1
ATOM 5093 O O . ALA A 1 639 ? 21.399 -8.283 -29.196 1.00 86.94 639 ALA A O 1
ATOM 5094 N N . GLU A 1 640 ? 19.444 -9.090 -28.448 1.00 87.19 640 GLU A N 1
ATOM 5095 C CA . GLU A 1 640 ? 19.556 -10.394 -29.120 1.00 87.19 640 GLU A CA 1
ATOM 5096 C C . GLU A 1 640 ? 19.647 -10.281 -30.649 1.00 87.19 640 GLU A C 1
ATOM 5098 O O . GLU A 1 640 ? 20.347 -11.073 -31.284 1.00 87.19 640 GLU A O 1
ATOM 5103 N N . TRP A 1 641 ? 19.009 -9.273 -31.256 1.00 89.00 641 TRP A N 1
ATOM 5104 C CA . TRP A 1 641 ? 19.113 -9.044 -32.696 1.00 89.00 641 TRP A CA 1
ATOM 5105 C C . TRP A 1 641 ? 20.496 -8.553 -33.090 1.00 89.00 641 TRP A C 1
ATOM 5107 O O . TRP A 1 641 ? 20.996 -8.966 -34.129 1.00 89.00 641 TRP A O 1
ATOM 5117 N N . GLU A 1 642 ? 21.135 -7.713 -32.278 1.00 86.50 642 GLU A N 1
ATOM 5118 C CA . GLU A 1 642 ? 22.487 -7.225 -32.565 1.00 86.50 642 GLU A CA 1
ATOM 5119 C C . GLU A 1 642 ? 23.543 -8.320 -32.340 1.00 86.50 642 GLU A C 1
ATOM 5121 O O . GLU A 1 642 ? 24.473 -8.455 -33.138 1.00 86.50 642 GLU A O 1
ATOM 5126 N N . VAL A 1 643 ? 23.341 -9.196 -31.346 1.00 86.62 643 VAL A N 1
ATOM 5127 C CA . VAL A 1 643 ? 24.136 -10.428 -31.189 1.00 86.62 643 VAL A CA 1
ATOM 5128 C C . VAL A 1 643 ? 23.989 -11.327 -32.419 1.00 86.62 643 VAL A C 1
ATOM 5130 O O . VAL A 1 643 ? 24.989 -11.776 -32.979 1.00 86.62 643 VAL A O 1
ATOM 5133 N N . ALA A 1 644 ? 22.760 -11.558 -32.892 1.00 87.75 644 ALA A N 1
ATOM 5134 C CA . ALA A 1 644 ? 22.523 -12.339 -34.103 1.00 87.75 644 ALA A CA 1
ATOM 5135 C C . ALA A 1 644 ? 23.138 -11.663 -35.341 1.00 87.75 644 ALA A C 1
ATOM 5137 O O . ALA A 1 644 ? 23.793 -12.324 -36.151 1.00 87.75 644 ALA A O 1
ATOM 5138 N N . ARG A 1 645 ? 23.005 -10.338 -35.463 1.00 88.00 645 ARG A N 1
ATOM 5139 C CA . ARG A 1 645 ? 23.566 -9.528 -36.553 1.00 88.00 645 ARG A CA 1
ATOM 5140 C C . ARG A 1 645 ? 25.088 -9.631 -36.614 1.00 88.00 645 ARG A C 1
ATOM 5142 O O . ARG A 1 645 ? 25.633 -9.687 -37.713 1.00 88.00 645 ARG A O 1
ATOM 5149 N N . ALA A 1 646 ? 25.762 -9.755 -35.468 1.00 86.75 646 ALA A N 1
ATOM 5150 C CA . ALA A 1 646 ? 27.210 -9.955 -35.398 1.00 86.75 646 ALA A CA 1
ATOM 5151 C C . ALA A 1 646 ? 27.698 -11.253 -36.058 1.00 86.75 646 ALA A C 1
ATOM 5153 O O . ALA A 1 646 ? 28.867 -11.350 -36.429 1.00 86.75 646 ALA A O 1
ATOM 5154 N N . THR A 1 647 ? 26.812 -12.233 -36.251 1.00 86.00 647 THR A N 1
ATOM 5155 C CA . THR A 1 647 ? 27.134 -13.494 -36.936 1.00 86.00 647 THR A CA 1
ATOM 5156 C C . THR A 1 647 ? 26.936 -13.432 -38.454 1.00 86.00 647 THR A C 1
ATOM 5158 O O . THR A 1 647 ? 27.424 -14.301 -39.178 1.00 86.00 647 THR A O 1
ATOM 5161 N N . VAL A 1 648 ? 26.239 -12.408 -38.955 1.00 88.00 648 VAL A N 1
ATOM 5162 C CA . VAL A 1 648 ? 25.934 -12.246 -40.379 1.00 88.00 648 VAL A CA 1
ATOM 5163 C C . VAL A 1 648 ? 27.112 -11.557 -41.080 1.00 88.00 648 VAL A C 1
ATOM 5165 O O . VAL A 1 648 ? 27.563 -10.509 -40.622 1.00 88.00 648 VAL A O 1
ATOM 5168 N N . PRO A 1 649 ? 27.619 -12.079 -42.211 1.00 84.44 649 PRO A N 1
ATOM 5169 C CA . PRO A 1 649 ? 28.619 -11.372 -43.006 1.00 84.44 649 PRO A CA 1
ATOM 5170 C C . PRO A 1 649 ? 28.038 -10.094 -43.624 1.00 84.44 649 PRO A C 1
ATOM 5172 O O . PRO A 1 649 ? 27.072 -10.158 -44.378 1.00 84.44 649 PRO A O 1
ATOM 5175 N N . ASN A 1 650 ? 28.666 -8.946 -43.356 1.00 86.06 650 ASN A N 1
ATOM 5176 C CA . ASN A 1 650 ? 28.282 -7.628 -43.885 1.00 86.06 650 ASN A CA 1
ATOM 5177 C C . ASN A 1 650 ? 26.785 -7.287 -43.702 1.00 86.06 650 ASN A C 1
ATOM 5179 O O . ASN A 1 650 ? 26.076 -7.091 -44.692 1.00 86.06 650 ASN A O 1
ATOM 5183 N N . PRO A 1 651 ? 26.291 -7.212 -42.455 1.00 92.06 651 PRO A N 1
ATOM 5184 C CA . PRO A 1 651 ? 24.881 -6.965 -42.197 1.00 92.06 651 PRO A CA 1
ATOM 5185 C C . PRO A 1 651 ? 24.460 -5.552 -42.615 1.00 92.06 651 PRO A C 1
ATOM 5187 O O . PRO A 1 651 ? 25.096 -4.566 -42.254 1.00 92.06 651 PRO A O 1
ATOM 5190 N N . VAL A 1 652 ? 23.320 -5.435 -43.296 1.00 90.25 652 VAL A N 1
ATOM 5191 C CA . VAL A 1 652 ? 22.705 -4.126 -43.550 1.00 90.25 652 VAL A CA 1
ATOM 5192 C C . VAL A 1 652 ? 22.079 -3.612 -42.251 1.00 90.25 652 VAL A C 1
ATOM 5194 O O . VAL A 1 652 ? 21.282 -4.312 -41.616 1.00 90.25 652 VAL A O 1
ATOM 5197 N N . LEU A 1 653 ? 22.448 -2.401 -41.832 1.00 89.62 653 LEU A N 1
ATOM 5198 C CA . LEU A 1 653 ? 21.862 -1.747 -40.669 1.00 89.62 653 LEU A CA 1
ATOM 5199 C C . LEU A 1 653 ? 20.516 -1.113 -41.037 1.00 89.62 653 LEU A C 1
ATOM 5201 O O . LEU A 1 653 ? 20.417 -0.461 -42.078 1.00 89.62 653 LEU A O 1
ATOM 5205 N N . PRO A 1 654 ? 19.487 -1.282 -40.191 1.00 84.38 654 PRO A N 1
ATOM 5206 C CA . PRO A 1 654 ? 18.147 -0.777 -40.470 1.00 84.38 654 PRO A CA 1
ATOM 5207 C C . PRO A 1 654 ? 18.043 0.751 -40.353 1.00 84.38 654 PRO A C 1
ATOM 5209 O O . PRO A 1 654 ? 17.245 1.343 -41.070 1.00 84.38 654 PRO A O 1
ATOM 5212 N N . PHE A 1 655 ? 18.871 1.377 -39.509 1.00 85.81 655 PHE A N 1
ATOM 5213 C CA . PHE A 1 655 ? 18.847 2.812 -39.208 1.00 85.81 655 PHE A CA 1
ATOM 5214 C C . PHE A 1 655 ? 20.254 3.405 -39.193 1.00 85.81 655 PHE A C 1
ATOM 5216 O O . PHE A 1 655 ? 21.243 2.691 -38.990 1.00 85.81 655 PHE A O 1
ATOM 5223 N N . CYS A 1 656 ? 20.340 4.716 -39.409 1.00 89.50 656 CYS A N 1
ATOM 5224 C CA . CYS A 1 656 ? 21.586 5.459 -39.352 1.00 89.50 656 CYS A CA 1
ATOM 5225 C C . CYS A 1 656 ? 21.979 5.695 -37.879 1.00 89.50 656 CYS A C 1
ATOM 5227 O O . CYS A 1 656 ? 21.245 6.362 -37.152 1.00 89.50 656 CYS A O 1
ATOM 5229 N N . PRO A 1 657 ? 23.124 5.163 -37.415 1.00 90.31 657 PRO A N 1
ATOM 5230 C CA . PRO A 1 657 ? 23.578 5.327 -36.041 1.00 90.31 657 PRO A CA 1
ATOM 5231 C C . PRO A 1 657 ? 24.070 6.762 -35.788 1.00 90.31 657 PRO A C 1
ATOM 5233 O O . PRO A 1 657 ? 24.404 7.478 -36.742 1.00 90.31 657 PRO A O 1
ATOM 5236 N N . PRO A 1 658 ? 24.186 7.176 -34.513 1.00 87.81 658 PRO A N 1
ATOM 5237 C CA . PRO A 1 658 ? 24.856 8.420 -34.171 1.00 87.81 658 PRO A CA 1
ATOM 5238 C C . PRO A 1 658 ? 26.335 8.328 -34.563 1.00 87.81 658 PRO A C 1
ATOM 5240 O O . PRO A 1 658 ? 26.956 7.265 -34.488 1.00 87.81 658 PRO A O 1
ATOM 5243 N N . ILE A 1 659 ? 26.900 9.460 -34.965 1.00 90.19 659 ILE A N 1
ATOM 5244 C CA . ILE A 1 659 ? 28.326 9.571 -35.264 1.00 90.19 659 ILE A CA 1
ATOM 5245 C C . ILE A 1 659 ? 29.111 9.984 -34.018 1.00 90.19 659 ILE A C 1
ATOM 5247 O O . ILE A 1 659 ? 28.536 10.423 -33.019 1.00 90.19 659 ILE A O 1
ATOM 5251 N N . LEU A 1 660 ? 30.434 9.850 -34.084 1.00 91.12 660 LEU A N 1
ATOM 5252 C CA . LEU A 1 660 ? 31.314 10.420 -33.073 1.00 91.12 660 LEU A CA 1
ATOM 5253 C C . LEU A 1 660 ? 31.094 11.947 -33.003 1.00 91.12 660 LEU A C 1
ATOM 5255 O O . LEU A 1 660 ? 31.116 12.582 -34.059 1.00 91.12 660 LEU A O 1
ATOM 5259 N N . PRO A 1 661 ? 30.879 12.536 -31.810 1.00 90.44 661 PRO A N 1
ATOM 5260 C CA . PRO A 1 661 ? 30.755 13.983 -31.673 1.00 90.44 661 PRO A CA 1
ATOM 5261 C C . PRO A 1 661 ? 32.012 14.712 -32.148 1.00 90.44 661 PRO A C 1
ATOM 5263 O O . PRO A 1 661 ? 33.121 14.184 -32.048 1.00 90.44 661 PRO A O 1
ATOM 5266 N N . ASP A 1 662 ? 31.834 15.937 -32.632 1.00 89.94 662 ASP A N 1
ATOM 5267 C CA . ASP A 1 662 ? 32.959 16.759 -33.060 1.00 89.94 662 ASP A CA 1
ATOM 5268 C C . ASP A 1 662 ? 33.793 17.236 -31.853 1.00 89.94 662 ASP A C 1
ATOM 5270 O O . ASP A 1 662 ? 33.229 17.560 -30.800 1.00 89.94 662 ASP A O 1
ATOM 5274 N N . PRO A 1 663 ? 35.132 17.311 -31.977 1.00 88.31 663 PRO A N 1
ATOM 5275 C CA . PRO A 1 663 ? 35.971 17.988 -30.993 1.00 88.31 663 PRO A CA 1
ATOM 5276 C C . PRO A 1 663 ? 35.611 19.485 -30.882 1.00 88.31 663 PRO A C 1
ATOM 5278 O O . PRO A 1 663 ? 35.189 20.071 -31.875 1.00 88.31 663 PRO A O 1
ATOM 5281 N N . PRO A 1 664 ? 35.853 20.152 -29.735 1.00 82.06 664 PRO A N 1
ATOM 5282 C CA . PRO A 1 664 ? 35.401 21.529 -29.478 1.00 82.06 664 PRO A CA 1
ATOM 5283 C C . PRO A 1 664 ? 35.773 22.591 -30.529 1.00 82.06 664 PRO A C 1
ATOM 5285 O O . PRO A 1 664 ? 35.051 23.574 -30.675 1.00 82.06 664 PRO A O 1
ATOM 5288 N N . ASP A 1 665 ? 36.886 22.402 -31.243 1.00 83.19 665 ASP A N 1
ATOM 5289 C CA . ASP A 1 665 ? 37.430 23.362 -32.215 1.00 83.19 665 ASP A CA 1
ATOM 5290 C C . ASP A 1 665 ? 37.167 22.977 -33.685 1.00 83.19 665 ASP A C 1
ATOM 5292 O O . ASP A 1 665 ? 37.662 23.639 -34.601 1.00 83.19 665 ASP A O 1
ATOM 5296 N N . PHE A 1 666 ? 36.421 21.898 -33.933 1.00 82.44 666 PHE A N 1
ATOM 5297 C CA . PHE A 1 666 ? 36.151 21.383 -35.273 1.00 82.44 666 PHE A CA 1
ATOM 5298 C C . PHE A 1 666 ? 34.648 21.179 -35.480 1.00 82.44 666 PHE A C 1
ATOM 5300 O O . PHE A 1 666 ? 33.914 20.888 -34.547 1.00 82.44 666 PHE A O 1
ATOM 5307 N N . GLU A 1 667 ? 34.191 21.313 -36.722 1.00 83.62 667 GLU A N 1
ATOM 5308 C CA . GLU A 1 667 ? 32.825 20.967 -37.121 1.00 83.62 667 GLU A CA 1
ATOM 5309 C C . GLU A 1 667 ? 32.885 19.964 -38.273 1.00 83.62 667 GLU A C 1
ATOM 5311 O O . GLU A 1 667 ? 33.705 20.114 -39.183 1.00 83.62 667 GLU A O 1
ATOM 5316 N N . ASN A 1 668 ? 31.976 18.987 -38.276 1.00 85.88 668 ASN A N 1
ATOM 5317 C CA . ASN A 1 668 ? 31.881 17.931 -39.284 1.00 85.88 668 ASN A CA 1
ATOM 5318 C C . ASN A 1 668 ? 33.159 17.075 -39.391 1.00 85.88 668 ASN A C 1
ATOM 5320 O O . ASN A 1 668 ? 33.528 16.648 -40.483 1.00 85.88 668 ASN A O 1
ATOM 5324 N N . ALA A 1 669 ? 33.806 16.785 -38.261 1.00 90.94 669 ALA A N 1
ATOM 5325 C CA . ALA A 1 669 ? 35.093 16.095 -38.159 1.00 90.94 669 ALA A CA 1
ATOM 5326 C C . ALA A 1 669 ? 34.994 14.563 -38.303 1.00 90.94 669 ALA A C 1
ATOM 5328 O O . ALA A 1 669 ? 35.896 13.820 -37.903 1.00 90.94 669 ALA A O 1
ATOM 5329 N N . LEU A 1 670 ? 33.883 14.052 -38.843 1.00 94.50 670 LEU A N 1
ATOM 5330 C CA . LEU A 1 670 ? 33.633 12.618 -38.959 1.00 94.50 670 LEU A CA 1
ATOM 5331 C C . LEU A 1 670 ? 34.704 11.932 -39.806 1.00 94.50 670 LEU A C 1
ATOM 5333 O O . LEU A 1 670 ? 35.250 10.911 -39.388 1.00 94.50 670 LEU A O 1
ATOM 5337 N N . PHE A 1 671 ? 35.013 12.466 -40.987 1.00 94.75 671 PHE A N 1
ATOM 5338 C CA . PHE A 1 671 ? 35.994 11.844 -41.870 1.00 94.75 671 PHE A CA 1
ATOM 5339 C C . PHE A 1 671 ? 37.416 11.918 -41.291 1.00 94.75 671 PHE A C 1
ATOM 5341 O O . PHE A 1 671 ? 38.182 10.960 -41.395 1.00 94.75 671 PHE A O 1
ATOM 5348 N N . GLU A 1 672 ? 37.756 13.014 -40.621 1.00 93.88 672 GLU A N 1
ATOM 5349 C CA . GLU A 1 672 ? 38.987 13.172 -39.849 1.00 93.88 672 GLU A CA 1
ATOM 5350 C C . GLU A 1 672 ? 39.066 12.101 -38.755 1.00 93.88 672 GLU A C 1
ATOM 5352 O O . GLU A 1 672 ? 40.097 11.438 -38.619 1.00 93.88 672 GLU A O 1
ATOM 5357 N N . SER A 1 673 ? 37.956 11.842 -38.053 1.00 95.00 673 SER A N 1
ATOM 5358 C CA . SER A 1 673 ? 37.882 10.774 -37.056 1.00 95.00 673 SER A CA 1
ATOM 5359 C C . SER A 1 673 ? 38.122 9.392 -37.670 1.00 95.00 673 SER A C 1
ATOM 5361 O O . SER A 1 673 ? 38.795 8.573 -37.052 1.00 95.00 673 SER A O 1
ATOM 5363 N N . VAL A 1 674 ? 37.657 9.130 -38.902 1.00 95.38 674 VAL A N 1
ATOM 5364 C CA . VAL A 1 674 ? 37.932 7.869 -39.618 1.00 95.38 674 VAL A CA 1
ATOM 5365 C C . VAL A 1 674 ? 39.431 7.712 -39.871 1.00 95.38 674 VAL A C 1
ATOM 5367 O O . VAL A 1 674 ? 39.960 6.613 -39.716 1.00 95.38 674 VAL A O 1
ATOM 5370 N N . MET A 1 675 ? 40.133 8.791 -40.228 1.00 94.56 675 MET A N 1
ATOM 5371 C CA . MET A 1 675 ? 41.578 8.747 -40.480 1.00 94.56 675 MET A CA 1
ATOM 5372 C C . MET A 1 675 ? 42.367 8.498 -39.190 1.00 94.56 675 MET A C 1
ATOM 5374 O O . MET A 1 675 ? 43.226 7.616 -39.160 1.00 94.56 675 MET A O 1
ATOM 5378 N N . VAL A 1 676 ? 42.028 9.211 -38.111 1.00 93.69 676 VAL A N 1
ATOM 5379 C CA . VAL A 1 676 ? 42.622 9.012 -36.775 1.00 93.69 676 VAL A CA 1
ATOM 5380 C C . VAL A 1 676 ? 42.356 7.592 -36.271 1.00 93.69 676 VAL A C 1
ATOM 5382 O O . VAL A 1 676 ? 43.250 6.895 -35.786 1.00 93.69 676 VAL A O 1
ATOM 5385 N N . ALA A 1 677 ? 41.126 7.118 -36.438 1.00 94.88 677 ALA A N 1
ATOM 5386 C CA . ALA A 1 677 ? 40.739 5.776 -36.058 1.00 94.88 677 ALA A CA 1
ATOM 5387 C C . ALA A 1 677 ? 41.494 4.702 -36.848 1.00 94.88 677 ALA A C 1
ATOM 5389 O O . ALA A 1 677 ? 41.964 3.725 -36.260 1.00 94.88 677 ALA A O 1
ATOM 5390 N N . ASN A 1 678 ? 41.676 4.899 -38.154 1.00 94.75 678 ASN A N 1
ATOM 5391 C CA . ASN A 1 678 ? 42.435 3.989 -39.004 1.00 94.75 678 ASN A CA 1
ATOM 5392 C C . ASN A 1 678 ? 43.884 3.809 -38.522 1.00 94.75 678 ASN A C 1
ATOM 5394 O O . ASN A 1 678 ? 44.382 2.684 -38.475 1.00 94.75 678 ASN A O 1
ATOM 5398 N N . GLU A 1 679 ? 44.541 4.887 -38.087 1.00 93.00 679 GLU A N 1
ATOM 5399 C CA . GLU A 1 679 ? 45.895 4.824 -37.523 1.00 93.00 679 GLU A CA 1
ATOM 5400 C C . GLU A 1 679 ? 45.945 3.944 -36.263 1.00 93.00 679 GLU A C 1
ATOM 5402 O O . GLU A 1 679 ? 46.811 3.077 -36.114 1.00 93.00 679 GLU A O 1
ATOM 5407 N N . HIS A 1 680 ? 44.972 4.095 -35.362 1.00 94.00 680 HIS A N 1
ATOM 5408 C CA . HIS A 1 680 ? 44.909 3.289 -34.143 1.00 94.00 680 HIS A CA 1
ATOM 5409 C C . HIS A 1 680 ? 44.643 1.798 -34.403 1.00 94.00 680 HIS A C 1
ATOM 5411 O O . HIS A 1 680 ? 45.132 0.949 -33.641 1.00 94.00 680 HIS A O 1
ATOM 5417 N N . LEU A 1 681 ? 43.937 1.460 -35.487 1.00 95.38 681 LEU A N 1
ATOM 5418 C CA . LEU A 1 681 ? 43.657 0.077 -35.884 1.00 95.38 681 LEU A CA 1
ATOM 5419 C C . LEU A 1 681 ? 44.907 -0.702 -36.318 1.00 95.38 681 LEU A C 1
ATOM 5421 O O . LEU A 1 681 ? 44.894 -1.933 -36.240 1.00 95.38 681 LEU A O 1
ATOM 5425 N N . ALA A 1 682 ? 46.010 -0.031 -36.675 1.00 90.38 682 ALA A N 1
ATOM 5426 C CA . ALA A 1 682 ? 47.280 -0.688 -37.013 1.00 90.38 682 ALA A CA 1
ATOM 5427 C C . ALA A 1 682 ? 47.810 -1.580 -35.871 1.00 90.38 682 ALA A C 1
ATOM 5429 O O . ALA A 1 682 ? 48.422 -2.620 -36.108 1.00 90.38 682 ALA A O 1
ATOM 5430 N N . SER A 1 683 ? 47.512 -1.218 -34.617 1.00 91.69 683 SER A N 1
ATOM 5431 C CA . SER A 1 683 ? 47.896 -1.988 -33.423 1.00 91.69 683 SER A CA 1
ATOM 5432 C C . SER A 1 683 ? 46.998 -3.202 -33.127 1.00 91.69 683 SER A C 1
ATOM 5434 O O . SER A 1 683 ? 47.224 -3.917 -32.147 1.00 91.69 683 SER A O 1
ATOM 5436 N N . ARG A 1 684 ? 45.970 -3.436 -33.954 1.00 93.75 684 ARG A N 1
ATOM 5437 C CA . ARG A 1 684 ? 44.894 -4.420 -33.744 1.00 93.75 684 ARG A CA 1
ATOM 5438 C C . ARG A 1 684 ? 44.323 -4.386 -32.317 1.00 93.75 684 ARG A C 1
ATOM 5440 O O . ARG A 1 684 ? 44.352 -5.412 -31.618 1.00 93.75 684 ARG A O 1
ATOM 5447 N N . PRO A 1 685 ? 43.885 -3.207 -31.837 1.00 95.75 685 PRO A N 1
ATOM 5448 C CA . PRO A 1 685 ? 43.425 -3.026 -30.467 1.00 95.75 685 PRO A CA 1
ATOM 5449 C C . PRO A 1 685 ? 42.156 -3.841 -30.204 1.00 95.75 685 PRO A C 1
ATOM 5451 O O . PRO A 1 685 ? 41.421 -4.189 -31.128 1.00 95.75 685 PRO A O 1
ATOM 5454 N N . LYS A 1 686 ? 41.887 -4.131 -28.929 1.00 95.06 686 LYS A N 1
ATOM 5455 C CA . LYS A 1 686 ? 40.551 -4.568 -28.513 1.00 95.06 686 LYS A CA 1
ATOM 5456 C C . LYS A 1 686 ? 39.539 -3.439 -28.735 1.00 95.06 686 LYS A C 1
ATOM 5458 O O . LYS A 1 686 ? 39.932 -2.271 -28.668 1.00 95.06 686 LYS A O 1
ATOM 5463 N N . ALA A 1 687 ? 38.277 -3.772 -28.981 1.00 93.50 687 ALA A N 1
ATOM 5464 C CA . ALA A 1 687 ? 37.229 -2.797 -29.268 1.00 93.50 687 ALA A CA 1
ATOM 5465 C C . ALA A 1 687 ? 37.056 -1.775 -28.130 1.00 93.50 687 ALA A C 1
ATOM 5467 O O . ALA A 1 687 ? 37.002 -0.575 -28.398 1.00 93.50 687 ALA A O 1
ATOM 5468 N N . SER A 1 688 ? 37.109 -2.223 -26.872 1.00 91.56 688 SER A N 1
ATOM 5469 C CA . SER A 1 688 ? 37.096 -1.348 -25.686 1.00 91.56 688 SER A CA 1
ATOM 5470 C C . SER A 1 688 ? 38.243 -0.323 -25.687 1.00 91.56 688 SER A C 1
ATOM 5472 O O . SER A 1 688 ? 38.042 0.881 -25.538 1.00 91.56 688 SER A O 1
ATOM 5474 N N . THR A 1 689 ? 39.471 -0.791 -25.932 1.00 93.00 689 THR A N 1
ATOM 5475 C CA . THR A 1 689 ? 40.684 0.043 -25.958 1.00 93.00 689 THR A CA 1
ATOM 5476 C C . THR A 1 689 ? 40.688 1.004 -27.143 1.00 93.00 689 THR A C 1
ATOM 5478 O O . THR A 1 689 ? 41.204 2.116 -27.043 1.00 93.00 689 THR A O 1
ATOM 5481 N N . PHE A 1 690 ? 40.147 0.569 -28.280 1.00 95.44 690 PHE A N 1
ATOM 5482 C CA . PHE A 1 690 ? 39.970 1.411 -29.452 1.00 95.44 690 PHE A CA 1
ATOM 5483 C C . PHE A 1 690 ? 39.014 2.565 -29.145 1.00 95.44 690 PHE A C 1
ATOM 5485 O O . PHE A 1 690 ? 39.403 3.717 -29.311 1.00 95.44 690 PHE A O 1
ATOM 5492 N N . LEU A 1 691 ? 37.823 2.275 -28.612 1.00 94.19 691 LEU A N 1
ATOM 5493 C CA . LEU A 1 691 ? 36.841 3.300 -28.259 1.00 94.19 691 LEU A CA 1
ATOM 5494 C C . LEU A 1 691 ? 37.381 4.306 -27.244 1.00 94.19 691 LEU A C 1
ATOM 5496 O O . LEU A 1 691 ? 37.221 5.505 -27.451 1.00 94.19 691 LEU A O 1
ATOM 5500 N N . ALA A 1 692 ? 38.086 3.845 -26.206 1.00 92.69 692 ALA A N 1
ATOM 5501 C CA . ALA A 1 692 ? 38.700 4.734 -25.220 1.00 92.69 692 ALA A CA 1
ATOM 5502 C C . ALA A 1 692 ? 39.636 5.774 -25.865 1.00 92.69 692 ALA A C 1
ATOM 5504 O O . ALA A 1 692 ? 39.619 6.943 -25.488 1.00 92.69 692 ALA A O 1
ATOM 5505 N N . LYS A 1 693 ? 40.419 5.379 -26.881 1.00 92.81 693 LYS A N 1
ATOM 5506 C CA . LYS A 1 693 ? 41.296 6.305 -27.619 1.00 92.81 693 LYS A CA 1
ATOM 5507 C C . LYS A 1 693 ? 40.513 7.295 -28.477 1.00 92.81 693 LYS A C 1
ATOM 5509 O O . LYS A 1 693 ? 40.856 8.472 -28.500 1.00 92.81 693 LYS A O 1
ATOM 5514 N N . ILE A 1 694 ? 39.474 6.825 -29.167 1.00 94.25 694 ILE A N 1
ATOM 5515 C CA . ILE A 1 694 ? 38.646 7.676 -30.029 1.00 94.25 694 ILE A CA 1
ATOM 5516 C C . ILE A 1 694 ? 37.877 8.713 -29.207 1.00 94.25 694 ILE A C 1
ATOM 5518 O O . ILE A 1 694 ? 37.869 9.887 -29.560 1.00 94.25 694 ILE A O 1
ATOM 5522 N N . PHE A 1 695 ? 37.288 8.324 -28.077 1.00 94.06 695 PHE A N 1
ATOM 5523 C CA . PHE A 1 695 ? 36.593 9.270 -27.203 1.00 94.06 695 PHE A CA 1
ATOM 5524 C C . PHE A 1 695 ? 37.550 10.250 -26.515 1.00 94.06 695 PHE A C 1
ATOM 5526 O O . PHE A 1 695 ? 37.222 11.431 -26.391 1.00 94.06 695 PHE A O 1
ATOM 5533 N N . ALA A 1 696 ? 38.759 9.809 -26.155 1.00 91.12 696 ALA A N 1
ATOM 5534 C CA . ALA A 1 696 ? 39.795 10.708 -25.650 1.00 91.12 696 ALA A CA 1
ATOM 5535 C C . ALA A 1 696 ? 40.205 11.770 -26.687 1.00 91.12 696 ALA A C 1
ATOM 5537 O O . ALA A 1 696 ? 40.464 12.910 -26.314 1.00 91.12 696 ALA A O 1
ATOM 5538 N N . TRP A 1 697 ? 40.222 11.429 -27.982 1.00 91.19 697 TRP A N 1
ATOM 5539 C CA . TRP A 1 697 ? 40.525 12.382 -29.058 1.00 91.19 697 TRP A CA 1
ATOM 5540 C C . TRP A 1 697 ? 39.493 13.520 -29.164 1.00 91.19 697 TRP A C 1
ATOM 5542 O O . TRP A 1 697 ? 39.862 14.649 -29.473 1.00 91.19 697 TRP A O 1
ATOM 5552 N N . VAL A 1 698 ? 38.224 13.250 -28.843 1.00 90.50 698 VAL A N 1
ATOM 5553 C CA . VAL A 1 698 ? 37.133 14.249 -28.845 1.00 90.50 698 VAL A CA 1
ATOM 5554 C C . VAL A 1 698 ? 37.058 15.046 -27.535 1.00 90.50 698 VAL A C 1
ATOM 5556 O O . VAL A 1 698 ? 36.400 16.081 -27.477 1.00 90.50 698 VAL A O 1
ATOM 5559 N N . GLY A 1 699 ? 37.754 14.604 -26.483 1.00 88.56 699 GLY A N 1
ATOM 5560 C CA . GLY A 1 699 ? 37.768 15.273 -25.178 1.00 88.56 699 GLY A CA 1
ATOM 5561 C C . GLY A 1 699 ? 36.729 14.751 -24.181 1.00 88.56 699 GLY A C 1
ATOM 5562 O O . GLY A 1 699 ? 36.286 15.495 -23.312 1.00 88.56 699 GLY A O 1
ATOM 5563 N N . TYR A 1 700 ? 36.320 13.484 -24.287 1.00 87.00 700 TYR A N 1
ATOM 5564 C CA . TYR A 1 700 ? 35.515 12.846 -23.242 1.00 87.00 700 TYR A CA 1
ATOM 5565 C C . TYR A 1 700 ? 36.381 12.475 -22.027 1.00 87.00 700 TYR A C 1
ATOM 5567 O O . TYR A 1 700 ? 37.275 11.637 -22.130 1.00 87.00 700 TYR A O 1
ATOM 5575 N N . ASP A 1 701 ? 36.061 13.045 -20.861 1.00 75.81 701 ASP A N 1
ATOM 5576 C CA . ASP A 1 701 ? 36.754 12.778 -19.585 1.00 75.81 701 ASP A CA 1
ATOM 5577 C C . ASP A 1 701 ? 36.307 11.476 -18.888 1.00 75.81 701 ASP A C 1
ATOM 5579 O O . ASP A 1 701 ? 36.952 11.002 -17.952 1.00 75.81 701 ASP A O 1
ATOM 5583 N N . SER A 1 702 ? 35.182 10.896 -19.314 1.00 81.19 702 SER A N 1
ATOM 5584 C CA . SER A 1 702 ? 34.613 9.664 -18.756 1.00 81.19 702 SER A CA 1
ATOM 5585 C C . SER A 1 702 ? 34.082 8.761 -19.864 1.00 81.19 702 SER A C 1
ATOM 5587 O O . SER A 1 702 ? 33.756 9.240 -20.952 1.00 81.19 702 SER A O 1
ATOM 5589 N N . GLU A 1 703 ? 34.012 7.454 -19.595 1.00 78.88 703 GLU A N 1
ATOM 5590 C CA . GLU A 1 703 ? 33.462 6.494 -20.553 1.00 78.88 703 GLU A CA 1
ATOM 5591 C C . GLU A 1 703 ? 31.998 6.849 -20.874 1.00 78.88 703 GLU A C 1
ATOM 5593 O O . GLU A 1 703 ? 31.174 6.943 -19.960 1.00 78.88 703 GLU A O 1
ATOM 5598 N N . PRO A 1 704 ? 31.652 7.068 -22.154 1.00 84.25 704 PRO A N 1
ATOM 5599 C CA . PRO A 1 704 ? 30.290 7.413 -22.538 1.00 84.25 704 PRO A CA 1
ATOM 5600 C C . PRO A 1 704 ? 29.344 6.218 -22.374 1.00 84.25 704 PRO A C 1
ATOM 5602 O O . PRO A 1 704 ? 29.781 5.070 -22.346 1.00 84.25 704 PRO A O 1
ATOM 5605 N N . GLY A 1 705 ? 28.035 6.478 -22.315 1.00 82.06 705 GLY A N 1
ATOM 5606 C CA . GLY A 1 705 ? 27.017 5.426 -22.185 1.00 82.06 705 GLY A CA 1
ATOM 5607 C C . GLY A 1 705 ? 27.066 4.385 -23.312 1.00 82.06 705 GLY A C 1
ATOM 5608 O O . GLY A 1 705 ? 27.547 4.659 -24.419 1.00 82.06 705 GLY A O 1
ATOM 5609 N N . ARG A 1 706 ? 26.528 3.187 -23.045 1.00 84.56 706 ARG A N 1
ATOM 5610 C CA . ARG A 1 706 ? 26.639 2.016 -23.940 1.00 84.56 706 ARG A CA 1
ATOM 5611 C C . ARG A 1 706 ? 26.130 2.302 -25.355 1.00 84.56 706 ARG A C 1
ATOM 5613 O O . ARG A 1 706 ? 26.741 1.888 -26.339 1.00 84.56 706 ARG A O 1
ATOM 5620 N N . TRP A 1 707 ? 25.036 3.054 -25.457 1.00 83.31 707 TRP A N 1
ATOM 5621 C CA . TRP A 1 707 ? 24.416 3.410 -26.734 1.00 83.31 707 TRP A CA 1
ATOM 5622 C C . TRP A 1 707 ? 25.362 4.205 -27.651 1.00 83.31 707 TRP A C 1
ATOM 5624 O O . TRP A 1 707 ? 25.453 3.905 -28.839 1.00 83.31 707 TRP A O 1
ATOM 5634 N N . LEU A 1 708 ? 26.108 5.179 -27.111 1.00 87.69 708 LEU A N 1
ATOM 5635 C CA . LEU A 1 708 ? 27.013 6.014 -27.903 1.00 87.69 708 LEU A CA 1
ATOM 5636 C C . LEU A 1 708 ? 28.245 5.213 -28.325 1.00 87.69 708 LEU A C 1
ATOM 5638 O O . LEU A 1 708 ? 28.688 5.326 -29.464 1.00 87.69 708 LEU A O 1
ATOM 5642 N N . GLN A 1 709 ? 28.759 4.356 -27.438 1.00 90.50 709 GLN A N 1
ATOM 5643 C CA . GLN A 1 709 ? 29.857 3.445 -27.765 1.00 90.50 709 GLN A CA 1
ATOM 5644 C C . GLN A 1 709 ? 29.502 2.536 -28.953 1.00 90.50 709 GLN A C 1
ATOM 5646 O O . GLN A 1 709 ? 30.250 2.478 -29.932 1.00 90.50 709 GLN A O 1
ATOM 5651 N N . GLN A 1 710 ? 28.343 1.868 -28.901 1.00 89.81 710 GLN A N 1
ATOM 5652 C CA . GLN A 1 710 ? 27.894 1.004 -29.996 1.00 89.81 710 GLN A CA 1
ATOM 5653 C C . GLN A 1 710 ? 27.539 1.804 -31.253 1.00 89.81 710 GLN A C 1
ATOM 5655 O O . GLN A 1 710 ? 27.845 1.369 -32.360 1.00 89.81 710 GLN A O 1
ATOM 5660 N N . GLY A 1 711 ? 26.934 2.982 -31.099 1.00 90.62 711 GLY A N 1
ATOM 5661 C CA . GLY A 1 711 ? 26.610 3.875 -32.208 1.00 90.62 711 GLY A CA 1
ATOM 5662 C C . GLY A 1 711 ? 27.851 4.304 -32.995 1.00 90.62 711 GLY A C 1
ATOM 5663 O O . GLY A 1 711 ? 27.876 4.171 -34.217 1.00 90.62 711 GLY A O 1
ATOM 5664 N N . VAL A 1 712 ? 28.929 4.690 -32.303 1.00 93.06 712 VAL A N 1
ATOM 5665 C CA . VAL A 1 712 ? 30.208 5.036 -32.944 1.00 93.06 712 VAL A CA 1
ATOM 5666 C C . VAL A 1 712 ? 30.794 3.842 -33.703 1.00 93.06 712 VAL A C 1
ATOM 5668 O O . VAL A 1 712 ? 31.179 3.999 -34.864 1.00 93.06 712 VAL A O 1
ATOM 5671 N N . LEU A 1 713 ? 30.799 2.636 -33.121 1.00 94.06 713 LEU A N 1
ATOM 5672 C CA . LEU A 1 713 ? 31.230 1.426 -33.840 1.00 94.06 713 LEU A CA 1
ATOM 5673 C C . LEU A 1 713 ? 30.367 1.144 -35.073 1.00 94.06 713 LEU A C 1
ATOM 5675 O O . LEU A 1 713 ? 30.906 0.837 -36.137 1.00 94.06 713 LEU A O 1
ATOM 5679 N N . ASN A 1 714 ? 29.047 1.294 -34.960 1.00 93.81 714 ASN A N 1
ATOM 5680 C CA . ASN A 1 714 ? 28.124 1.123 -36.078 1.00 93.81 714 ASN A CA 1
ATOM 5681 C C . ASN A 1 714 ? 28.394 2.160 -37.179 1.00 93.81 714 ASN A C 1
ATOM 5683 O O . ASN A 1 714 ? 28.379 1.809 -38.357 1.00 93.81 714 ASN A O 1
ATOM 5687 N N . SER A 1 715 ? 28.701 3.412 -36.823 1.00 95.00 715 SER A N 1
ATOM 5688 C CA . SER A 1 715 ? 29.043 4.457 -37.797 1.00 95.00 715 SER A CA 1
ATOM 5689 C C . SER A 1 715 ? 30.333 4.126 -38.560 1.00 95.00 715 SER A C 1
ATOM 5691 O O . SER A 1 715 ? 30.353 4.159 -39.790 1.00 95.00 715 SER A O 1
ATOM 5693 N N . TYR A 1 716 ? 31.384 3.676 -37.867 1.00 96.69 716 TYR A N 1
ATOM 5694 C CA . TYR A 1 716 ? 32.616 3.205 -38.501 1.00 96.69 716 TYR A CA 1
ATOM 5695 C C . TYR A 1 716 ? 32.428 1.935 -39.329 1.00 96.69 716 TYR A C 1
ATOM 5697 O O . TYR A 1 716 ? 33.046 1.800 -40.388 1.00 96.69 716 TYR A O 1
ATOM 5705 N N . TYR A 1 717 ? 31.554 1.025 -38.902 1.00 95.94 717 TYR A N 1
ATOM 5706 C CA . TYR A 1 717 ? 31.158 -0.116 -39.717 1.00 95.94 717 TYR A CA 1
ATOM 5707 C C . TYR A 1 717 ? 30.474 0.328 -41.018 1.00 95.94 717 TYR A C 1
ATOM 5709 O O . TYR A 1 717 ? 30.843 -0.154 -42.092 1.00 95.94 717 TYR A O 1
ATOM 5717 N N . LEU A 1 718 ? 29.516 1.258 -40.956 1.00 95.94 718 LEU A N 1
ATOM 5718 C CA . LEU A 1 718 ? 28.845 1.779 -42.149 1.00 95.94 718 LEU A CA 1
ATOM 5719 C C . LEU A 1 718 ? 29.845 2.403 -43.123 1.00 95.94 718 LEU A C 1
ATOM 5721 O O . LEU A 1 718 ? 29.815 2.096 -44.313 1.00 95.94 718 LEU A O 1
ATOM 5725 N N . LEU A 1 719 ? 30.792 3.188 -42.611 1.00 96.12 719 LEU A N 1
ATOM 5726 C CA . LEU A 1 719 ? 31.852 3.816 -43.403 1.00 96.12 719 LEU A CA 1
ATOM 5727 C C . LEU A 1 719 ? 32.940 2.837 -43.874 1.00 96.12 719 LEU A C 1
ATOM 5729 O O . LEU A 1 719 ? 33.888 3.253 -44.526 1.00 96.12 719 LEU A O 1
ATOM 5733 N N . GLY A 1 720 ? 32.830 1.541 -43.578 1.00 94.50 720 GLY A N 1
ATOM 5734 C CA . GLY A 1 720 ? 33.773 0.544 -44.084 1.00 94.50 720 GLY A CA 1
ATOM 5735 C C . GLY A 1 720 ? 35.127 0.547 -43.378 1.00 94.50 720 GLY A C 1
ATOM 5736 O O . GLY A 1 720 ? 36.068 -0.059 -43.886 1.00 94.50 720 GLY A O 1
ATOM 5737 N N . LEU A 1 721 ? 35.238 1.192 -42.214 1.00 96.19 721 LEU A N 1
ATOM 5738 C CA . LEU A 1 721 ? 36.477 1.248 -41.441 1.00 96.19 721 LEU A CA 1
ATOM 5739 C C . LEU A 1 721 ? 36.750 -0.054 -40.681 1.00 96.19 721 LEU A C 1
ATOM 5741 O O . LEU A 1 721 ? 37.896 -0.489 -40.613 1.00 96.19 721 LEU A O 1
ATOM 5745 N N . ILE A 1 722 ? 35.711 -0.670 -40.118 1.00 95.44 722 ILE A N 1
ATOM 5746 C CA . ILE A 1 722 ? 35.801 -1.908 -39.333 1.00 95.44 722 ILE A CA 1
ATOM 5747 C C . ILE A 1 722 ? 34.740 -2.925 -39.782 1.00 95.44 722 ILE A C 1
ATOM 5749 O O . ILE A 1 722 ? 33.737 -2.534 -40.390 1.00 95.44 722 ILE A O 1
ATOM 5753 N N . PRO A 1 723 ? 34.910 -4.228 -39.479 1.00 92.62 723 PRO A N 1
ATOM 5754 C CA . PRO A 1 723 ? 33.811 -5.190 -39.545 1.00 92.62 723 PRO A CA 1
ATOM 5755 C C . PRO A 1 723 ? 32.732 -4.867 -38.501 1.00 92.62 723 PRO A C 1
ATOM 5757 O O . PRO A 1 723 ? 33.013 -4.236 -37.477 1.00 92.62 723 PRO A O 1
ATOM 5760 N N . TYR A 1 724 ? 31.498 -5.321 -38.746 1.00 93.00 724 TYR A N 1
ATOM 5761 C CA . TYR A 1 724 ? 30.411 -5.122 -37.788 1.00 93.00 724 TYR A CA 1
ATOM 5762 C C . TYR A 1 724 ? 30.788 -5.792 -36.466 1.00 93.00 724 TYR A C 1
ATOM 5764 O O . TYR A 1 724 ? 31.198 -6.952 -36.443 1.00 93.00 724 TYR A O 1
ATOM 5772 N N . THR A 1 725 ? 30.698 -5.029 -35.381 1.00 91.19 725 THR A N 1
ATOM 5773 C CA . THR A 1 725 ? 31.185 -5.435 -34.066 1.00 91.19 725 THR A CA 1
ATOM 5774 C C . THR A 1 725 ? 30.167 -5.041 -33.010 1.00 91.19 725 THR A C 1
ATOM 5776 O O . THR A 1 725 ? 29.856 -3.859 -32.879 1.00 91.19 725 THR A O 1
ATOM 5779 N N . TYR A 1 726 ? 29.701 -6.015 -32.230 1.00 90.19 726 TYR A N 1
ATOM 5780 C CA . TYR A 1 726 ? 28.857 -5.793 -31.059 1.00 90.19 726 TYR A CA 1
ATOM 5781 C C . TYR A 1 726 ? 29.660 -6.070 -29.784 1.00 90.19 726 TYR A C 1
ATOM 5783 O O . TYR A 1 726 ? 30.080 -7.202 -29.556 1.00 90.19 726 TYR A O 1
ATOM 5791 N N . ILE A 1 727 ? 29.906 -5.039 -28.970 1.00 87.00 727 ILE A N 1
ATOM 5792 C CA . ILE A 1 727 ? 30.842 -5.119 -27.826 1.00 87.00 727 ILE A CA 1
ATOM 5793 C C . ILE A 1 727 ? 30.191 -5.534 -26.504 1.00 87.00 727 ILE A C 1
ATOM 5795 O O . ILE A 1 727 ? 30.889 -5.827 -25.537 1.00 87.00 727 ILE A O 1
ATOM 5799 N N . PHE A 1 728 ? 28.859 -5.570 -26.446 1.00 84.19 728 PHE A N 1
ATOM 5800 C CA . PHE A 1 728 ? 28.112 -5.931 -25.236 1.00 84.19 728 PHE A CA 1
ATOM 5801 C C . PHE A 1 728 ? 27.639 -7.393 -25.234 1.00 84.19 728 PHE A C 1
ATOM 5803 O O . PHE A 1 728 ? 26.928 -7.808 -24.327 1.00 84.19 728 PHE A O 1
ATOM 5810 N N . GLY A 1 729 ? 28.054 -8.193 -26.224 1.00 71.69 729 GLY A N 1
ATOM 5811 C CA . GLY A 1 729 ? 27.715 -9.617 -26.345 1.00 71.69 729 GLY A CA 1
ATOM 5812 C C . GLY A 1 729 ? 28.582 -10.568 -25.509 1.00 71.69 729 GLY A C 1
ATOM 5813 O O . GLY A 1 729 ? 28.448 -11.778 -25.652 1.00 71.69 729 GLY A O 1
ATOM 5814 N N . GLY A 1 730 ? 29.482 -10.043 -24.670 1.00 70.94 730 GLY A N 1
ATOM 5815 C CA . GLY A 1 730 ? 30.378 -10.821 -23.799 1.00 70.94 730 GLY A CA 1
ATOM 5816 C C . GLY A 1 730 ? 31.819 -10.954 -24.306 1.00 70.94 730 GLY A C 1
ATOM 5817 O O . GLY A 1 730 ? 32.724 -11.158 -23.497 1.00 70.94 730 GLY A O 1
ATOM 5818 N N . ASP A 1 731 ? 32.052 -10.750 -25.604 1.00 74.50 731 ASP A N 1
ATOM 5819 C CA . ASP A 1 731 ? 33.385 -10.745 -26.212 1.00 74.50 731 ASP A CA 1
ATOM 5820 C C . ASP A 1 731 ? 33.881 -9.313 -26.476 1.00 74.50 731 ASP A C 1
ATOM 5822 O O . ASP A 1 731 ? 33.130 -8.452 -26.927 1.00 74.50 731 ASP A O 1
ATOM 5826 N N . ASP A 1 732 ? 35.176 -9.064 -26.247 1.00 86.81 732 ASP A N 1
ATOM 5827 C CA . ASP A 1 732 ? 35.864 -7.807 -26.591 1.00 86.81 732 ASP A CA 1
ATOM 5828 C C . ASP A 1 732 ? 36.820 -8.051 -27.777 1.00 86.81 732 ASP A C 1
ATOM 5830 O O . ASP A 1 732 ? 38.022 -8.303 -27.580 1.00 86.81 732 ASP A O 1
ATOM 5834 N N . PRO A 1 733 ? 36.292 -8.086 -29.019 1.00 89.25 733 PRO A N 1
ATOM 5835 C CA . PRO A 1 733 ? 37.040 -8.531 -30.184 1.00 89.25 733 PRO A CA 1
ATOM 5836 C C . PRO A 1 733 ? 38.136 -7.540 -30.568 1.00 89.25 733 PRO A C 1
ATOM 5838 O O . PRO A 1 733 ? 38.076 -6.339 -30.299 1.00 89.25 733 PRO A O 1
ATOM 5841 N N . ARG A 1 734 ? 39.167 -8.052 -31.245 1.00 92.25 734 ARG A N 1
ATOM 5842 C CA . ARG A 1 734 ? 40.221 -7.210 -31.815 1.00 92.25 734 ARG A CA 1
ATOM 5843 C C . ARG A 1 734 ? 39.783 -6.651 -33.157 1.00 92.25 734 ARG A C 1
ATOM 5845 O O . ARG A 1 734 ? 39.413 -7.408 -34.050 1.00 92.25 734 ARG A O 1
ATOM 5852 N N . LEU A 1 735 ? 39.904 -5.341 -33.302 1.00 94.62 735 LEU A N 1
ATOM 5853 C CA . LEU A 1 735 ? 39.547 -4.629 -34.517 1.00 94.62 735 LEU A CA 1
ATOM 5854 C C . LEU A 1 735 ? 40.736 -4.557 -35.478 1.00 94.62 735 LEU A C 1
ATOM 5856 O O . LEU A 1 735 ? 41.898 -4.529 -35.070 1.00 94.62 735 LEU A O 1
ATOM 5860 N N . SER A 1 736 ? 40.442 -4.514 -36.771 1.00 92.06 736 SER A N 1
ATOM 5861 C CA . SER A 1 736 ? 41.403 -4.225 -37.835 1.00 92.06 736 SER A CA 1
ATOM 5862 C C . SER A 1 736 ? 40.725 -3.392 -38.909 1.00 92.06 736 SER A C 1
ATOM 5864 O O . SER A 1 736 ? 39.521 -3.537 -39.116 1.00 92.06 736 SER A O 1
ATOM 5866 N N . SER A 1 737 ? 41.506 -2.553 -39.586 1.00 93.62 737 SER A N 1
ATOM 5867 C CA . SER A 1 737 ? 40.989 -1.725 -40.670 1.00 93.62 737 SER A CA 1
ATOM 5868 C C . SER A 1 737 ? 40.517 -2.567 -41.851 1.00 93.62 737 SER A C 1
ATOM 5870 O O . SER A 1 737 ? 41.155 -3.560 -42.208 1.00 93.62 737 SER A O 1
ATOM 5872 N N . THR A 1 738 ? 39.404 -2.151 -42.448 1.00 92.56 738 THR A N 1
ATOM 5873 C CA . THR A 1 738 ? 38.881 -2.671 -43.717 1.00 92.56 738 THR A CA 1
ATOM 5874 C C . THR A 1 738 ? 38.893 -1.628 -44.833 1.00 92.56 738 THR A C 1
ATOM 5876 O O . THR A 1 738 ? 38.336 -1.882 -45.901 1.00 92.56 738 THR A O 1
ATOM 5879 N N . LEU A 1 739 ? 39.515 -0.465 -44.605 1.00 91.06 739 LEU A N 1
ATOM 5880 C CA . LEU A 1 739 ? 39.627 0.565 -45.633 1.00 91.06 739 LEU A CA 1
ATOM 5881 C C . LEU A 1 739 ? 40.553 0.119 -46.774 1.00 91.06 739 LEU A C 1
ATOM 5883 O O . LEU A 1 739 ? 41.540 -0.576 -46.526 1.00 91.06 739 LEU A O 1
ATOM 5887 N N . PRO A 1 740 ? 40.259 0.530 -48.019 1.00 81.94 740 PRO A N 1
ATOM 5888 C CA . PRO A 1 740 ? 41.156 0.304 -49.142 1.00 81.94 740 PRO A CA 1
ATOM 5889 C C . PRO A 1 740 ? 42.413 1.178 -49.030 1.00 81.94 740 PRO A C 1
ATOM 5891 O O . PRO A 1 740 ? 42.355 2.310 -48.547 1.00 81.94 740 PRO A O 1
ATOM 5894 N N . ASP A 1 741 ? 43.538 0.676 -49.542 1.00 82.12 741 ASP A N 1
ATOM 5895 C CA . ASP A 1 741 ? 44.727 1.498 -49.771 1.00 82.12 741 ASP A CA 1
ATOM 5896 C C . ASP A 1 741 ? 44.452 2.480 -50.920 1.00 82.12 741 ASP A C 1
ATOM 5898 O O . ASP A 1 741 ? 43.958 2.086 -51.978 1.00 82.12 741 ASP A O 1
ATOM 5902 N N . GLY A 1 742 ? 44.780 3.759 -50.735 1.00 87.31 742 GLY A N 1
ATOM 5903 C CA . GLY A 1 742 ? 44.547 4.777 -51.755 1.00 87.31 742 GLY A CA 1
ATOM 5904 C C . GLY A 1 742 ? 44.788 6.199 -51.264 1.00 87.31 742 GLY A C 1
ATOM 5905 O O . GLY A 1 742 ? 45.193 6.442 -50.126 1.00 87.31 742 GLY A O 1
ATOM 5906 N N . SER A 1 743 ? 44.543 7.161 -52.146 1.00 91.44 743 SER A N 1
ATOM 5907 C CA . SER A 1 743 ? 44.500 8.580 -51.802 1.00 91.44 743 SER A CA 1
ATOM 5908 C C . SER A 1 743 ? 43.340 8.890 -50.849 1.00 91.44 743 SER A C 1
ATOM 5910 O O . SER A 1 743 ? 42.347 8.168 -50.779 1.00 91.44 743 SER A O 1
ATOM 5912 N N . ILE A 1 744 ? 43.425 10.026 -50.151 1.00 90.38 744 ILE A N 1
ATOM 5913 C CA . ILE A 1 744 ? 42.380 10.486 -49.218 1.00 90.38 744 ILE A CA 1
ATOM 5914 C C . ILE A 1 744 ? 40.993 10.529 -49.887 1.00 90.38 744 ILE A C 1
ATOM 5916 O O . ILE A 1 744 ? 39.991 10.190 -49.259 1.00 90.38 744 ILE A O 1
ATOM 5920 N N . ASN A 1 745 ? 40.929 10.911 -51.166 1.00 88.12 745 ASN A N 1
ATOM 5921 C CA . ASN A 1 745 ? 39.672 10.982 -51.910 1.00 88.12 745 ASN A CA 1
ATOM 5922 C C . ASN A 1 745 ? 39.120 9.595 -52.266 1.00 88.12 745 ASN A C 1
ATOM 5924 O O . ASN A 1 745 ? 37.917 9.391 -52.142 1.00 88.12 745 ASN A O 1
ATOM 5928 N N . GLU A 1 746 ? 39.978 8.644 -52.652 1.00 89.06 746 GLU A N 1
ATOM 5929 C CA . GLU A 1 746 ? 39.569 7.259 -52.947 1.00 89.06 746 GLU A CA 1
ATOM 5930 C C . GLU A 1 746 ? 39.068 6.550 -51.685 1.00 89.06 746 GLU A C 1
ATOM 5932 O O . GLU A 1 746 ? 38.057 5.852 -51.724 1.00 89.06 746 GLU A O 1
ATOM 5937 N N . ILE A 1 747 ? 39.717 6.794 -50.541 1.00 92.25 747 ILE A N 1
ATOM 5938 C CA . ILE A 1 747 ? 39.249 6.297 -49.243 1.00 92.25 747 ILE A CA 1
ATOM 5939 C C . ILE A 1 747 ? 37.872 6.885 -48.923 1.00 92.25 747 ILE A C 1
ATOM 5941 O O . ILE A 1 747 ? 36.951 6.151 -48.571 1.00 92.25 747 ILE A O 1
ATOM 5945 N N . ARG A 1 748 ? 37.702 8.204 -49.083 1.00 92.38 748 ARG A N 1
ATOM 5946 C CA . ARG A 1 748 ? 36.426 8.888 -48.827 1.00 92.38 748 ARG A CA 1
ATOM 5947 C C . ARG A 1 748 ? 35.296 8.371 -49.716 1.00 92.38 748 ARG A C 1
ATOM 5949 O O . ARG A 1 748 ? 34.190 8.158 -49.224 1.00 92.38 748 ARG A O 1
ATOM 5956 N N . GLU A 1 749 ? 35.568 8.151 -50.997 1.00 89.44 749 GLU A N 1
ATOM 5957 C CA . GLU A 1 749 ? 34.624 7.546 -51.939 1.00 89.44 749 GLU A CA 1
ATOM 5958 C C . GLU A 1 749 ? 34.277 6.104 -51.540 1.00 89.44 749 GLU A C 1
ATOM 5960 O O . GLU A 1 749 ? 33.097 5.757 -51.469 1.00 89.44 749 GLU A O 1
ATOM 5965 N N . GLY A 1 750 ? 35.276 5.298 -51.168 1.00 89.94 750 GLY A N 1
ATOM 5966 C CA . GLY A 1 750 ? 35.076 3.947 -50.639 1.00 89.94 750 GLY A CA 1
ATOM 5967 C C . GLY A 1 750 ? 34.165 3.915 -49.407 1.00 89.94 750 GLY A C 1
ATOM 5968 O O . GLY A 1 750 ? 33.247 3.093 -49.342 1.00 89.94 750 GLY A O 1
ATOM 5969 N N . CYS A 1 751 ? 34.341 4.854 -48.471 1.00 94.38 751 CYS A N 1
ATOM 5970 C CA . CYS A 1 751 ? 33.472 4.985 -47.300 1.00 94.38 751 CYS A CA 1
ATOM 5971 C C . CYS A 1 751 ? 32.012 5.274 -47.682 1.00 94.38 751 CYS A C 1
ATOM 5973 O O . CYS A 1 751 ? 31.094 4.704 -47.095 1.00 94.38 751 CYS A O 1
ATOM 5975 N N . LEU A 1 752 ? 31.778 6.141 -48.672 1.00 92.75 752 LEU A N 1
ATOM 5976 C CA . LEU A 1 752 ? 30.431 6.500 -49.134 1.00 92.75 752 LEU A CA 1
ATOM 5977 C C . LEU A 1 752 ? 29.748 5.354 -49.889 1.00 92.75 752 LEU A C 1
ATOM 5979 O O . LEU A 1 752 ? 28.540 5.146 -49.738 1.00 92.75 752 LEU A O 1
ATOM 5983 N N . ILE A 1 753 ? 30.512 4.579 -50.661 1.00 89.81 753 ILE A N 1
ATOM 5984 C CA . ILE A 1 753 ? 30.024 3.347 -51.294 1.00 89.81 753 ILE A CA 1
ATOM 5985 C C . ILE A 1 753 ? 29.624 2.337 -50.214 1.00 89.81 753 ILE A C 1
ATOM 5987 O O . ILE A 1 753 ? 28.513 1.809 -50.253 1.00 89.81 753 ILE A O 1
ATOM 5991 N N . SER A 1 754 ? 30.487 2.126 -49.215 1.00 92.88 754 SER A N 1
ATOM 5992 C CA . SER A 1 754 ? 30.207 1.242 -48.080 1.00 92.88 754 SER A CA 1
ATOM 5993 C C . SER A 1 754 ? 28.957 1.680 -47.312 1.00 92.88 754 SER A C 1
ATOM 5995 O O . SER A 1 754 ? 28.076 0.856 -47.071 1.00 92.88 754 SER A O 1
ATOM 5997 N N . LEU A 1 755 ? 28.824 2.977 -47.008 1.00 94.25 755 LEU A N 1
ATOM 5998 C CA . LEU A 1 755 ? 27.640 3.540 -46.352 1.00 94.25 755 LEU A CA 1
ATOM 5999 C C . LEU A 1 755 ? 26.375 3.214 -47.145 1.00 94.25 755 LEU A C 1
ATOM 6001 O O . LEU A 1 755 ? 25.369 2.804 -46.577 1.00 94.25 755 LEU A O 1
ATOM 6005 N N . THR A 1 756 ? 26.440 3.352 -48.467 1.00 90.75 756 THR A N 1
ATOM 6006 C CA . THR A 1 756 ? 25.291 3.124 -49.346 1.00 90.75 756 THR A CA 1
ATOM 6007 C C . THR A 1 756 ? 24.877 1.650 -49.396 1.00 90.75 756 THR A C 1
ATOM 6009 O O . THR A 1 756 ? 23.687 1.355 -49.446 1.00 90.75 756 THR A O 1
ATOM 6012 N N . GLN A 1 757 ? 25.840 0.728 -49.325 1.00 89.62 757 GLN A N 1
ATOM 6013 C CA . GLN A 1 757 ? 25.594 -0.719 -49.326 1.00 89.62 757 GLN A CA 1
ATOM 6014 C C . GLN A 1 757 ? 25.146 -1.260 -47.964 1.00 89.62 757 GLN A C 1
ATOM 6016 O O . GLN A 1 757 ? 24.391 -2.228 -47.901 1.00 89.62 757 GLN A O 1
ATOM 6021 N N . ARG A 1 758 ? 25.651 -0.677 -46.871 1.00 93.69 758 ARG A N 1
ATOM 6022 C CA . ARG A 1 758 ? 25.474 -1.196 -45.507 1.00 93.69 758 ARG A CA 1
ATOM 6023 C C . ARG A 1 758 ? 24.352 -0.514 -44.739 1.00 93.69 758 ARG A C 1
ATOM 6025 O O . ARG A 1 758 ? 23.974 -1.022 -43.690 1.00 93.69 758 ARG A O 1
ATOM 6032 N N . LEU A 1 759 ? 23.815 0.602 -45.224 1.00 91.31 759 LEU A N 1
ATOM 6033 C CA . LEU A 1 759 ? 22.687 1.284 -44.599 1.00 91.31 759 LEU A CA 1
ATOM 6034 C C . LEU A 1 759 ? 21.421 1.102 -45.433 1.00 91.31 759 LEU A C 1
ATOM 6036 O O . LEU A 1 759 ? 21.361 1.468 -46.610 1.00 91.31 759 LEU A O 1
ATOM 6040 N N . ASN A 1 760 ? 20.379 0.588 -44.789 1.00 87.12 760 ASN A N 1
ATOM 6041 C CA . ASN A 1 760 ? 19.096 0.372 -45.428 1.00 87.12 760 ASN A CA 1
ATOM 6042 C C . ASN A 1 760 ? 18.548 1.683 -46.029 1.00 87.12 760 ASN A C 1
ATOM 6044 O O . ASN A 1 760 ? 18.679 2.764 -45.446 1.00 87.12 760 ASN A O 1
ATOM 6048 N N . HIS A 1 761 ? 17.971 1.598 -47.228 1.00 86.19 761 HIS A N 1
ATOM 6049 C CA . HIS A 1 761 ? 17.382 2.718 -47.988 1.00 86.19 761 HIS A CA 1
ATOM 6050 C C . HIS A 1 761 ? 18.299 3.905 -48.309 1.00 86.19 761 HIS A C 1
ATOM 6052 O O . HIS A 1 761 ? 17.822 4.939 -48.779 1.00 86.19 761 HIS A O 1
ATOM 6058 N N . MET A 1 762 ? 19.617 3.774 -48.154 1.00 89.62 762 MET A N 1
ATOM 6059 C CA . MET A 1 762 ? 20.526 4.874 -48.476 1.00 89.62 762 MET A CA 1
ATOM 6060 C C . MET A 1 762 ? 20.518 5.235 -49.973 1.00 89.62 762 MET A C 1
ATOM 6062 O O . MET A 1 762 ? 20.615 6.409 -50.320 1.00 89.62 762 MET A O 1
ATOM 6066 N N . HIS A 1 763 ? 20.300 4.263 -50.866 1.00 86.38 763 HIS A N 1
ATOM 6067 C CA . HIS A 1 763 ? 20.093 4.519 -52.299 1.00 86.38 763 HIS A CA 1
ATOM 6068 C C . HIS A 1 763 ? 18.882 5.427 -52.578 1.00 86.38 763 HIS A C 1
ATOM 6070 O O . HIS A 1 763 ? 18.985 6.378 -53.352 1.00 86.38 763 HIS A O 1
ATOM 6076 N N . ALA A 1 764 ? 17.752 5.179 -51.905 1.00 84.50 764 ALA A N 1
ATOM 6077 C CA . ALA A 1 764 ? 16.558 6.020 -52.007 1.00 84.50 764 ALA A CA 1
ATOM 6078 C C . ALA A 1 764 ? 16.831 7.440 -51.486 1.00 84.50 764 ALA A C 1
ATOM 6080 O O . ALA A 1 764 ? 16.394 8.425 -52.082 1.00 84.50 764 ALA A O 1
ATOM 6081 N N . PHE A 1 765 ? 17.617 7.554 -50.413 1.00 88.94 765 PHE A N 1
ATOM 6082 C CA . PHE A 1 765 ? 18.019 8.847 -49.872 1.00 88.94 765 PHE A CA 1
ATOM 6083 C C . PHE A 1 765 ? 18.923 9.627 -50.841 1.00 88.94 765 PHE A C 1
ATOM 6085 O O . PHE A 1 765 ? 18.705 10.817 -51.062 1.00 88.94 765 PHE A O 1
ATOM 6092 N N . TRP A 1 766 ? 19.880 8.969 -51.506 1.00 89.06 766 TRP A N 1
ATOM 6093 C CA . TRP A 1 766 ? 20.690 9.589 -52.567 1.00 89.06 766 TRP A CA 1
ATOM 6094 C C . TRP A 1 766 ? 19.853 10.084 -53.749 1.00 89.06 766 TRP A C 1
ATOM 6096 O O . TRP A 1 766 ? 20.096 11.177 -54.274 1.00 89.06 766 TRP A O 1
ATOM 6106 N N . TRP A 1 767 ? 18.844 9.311 -54.153 1.00 85.88 767 TRP A N 1
ATOM 6107 C CA . TRP A 1 767 ? 17.890 9.737 -55.173 1.00 85.88 767 TRP A CA 1
ATOM 6108 C C . TRP A 1 767 ? 17.126 10.991 -54.726 1.00 85.88 767 TRP A C 1
ATOM 6110 O O . TRP A 1 767 ? 17.076 11.982 -55.453 1.00 85.88 767 TRP A O 1
ATOM 6120 N N . LEU A 1 768 ? 16.613 11.009 -53.492 1.00 86.38 768 LEU A N 1
ATOM 6121 C CA . LEU A 1 768 ? 15.911 12.169 -52.940 1.00 86.38 768 LEU A CA 1
ATOM 6122 C C . LEU A 1 768 ? 16.802 13.423 -52.929 1.00 86.38 768 LEU A C 1
ATOM 6124 O O . LEU A 1 768 ? 16.374 14.489 -53.374 1.00 86.38 768 LEU A O 1
ATOM 6128 N N . LEU A 1 769 ? 18.052 13.298 -52.473 1.00 88.00 769 LEU A N 1
ATOM 6129 C CA . LEU A 1 769 ? 19.003 14.411 -52.420 1.00 88.00 769 LEU A CA 1
ATOM 6130 C C . LEU A 1 769 ? 19.337 14.961 -53.815 1.00 88.00 769 LEU A C 1
ATOM 6132 O O . LEU A 1 769 ? 19.429 16.175 -53.983 1.00 88.00 769 LEU A O 1
ATOM 6136 N N . SER A 1 770 ? 19.485 14.103 -54.827 1.00 84.69 770 SER A N 1
ATOM 6137 C CA . SER A 1 770 ? 19.782 14.553 -56.198 1.00 84.69 770 SER A CA 1
ATOM 6138 C C . SER A 1 770 ? 18.619 15.290 -56.873 1.00 84.69 770 SER A C 1
ATOM 6140 O O . SER A 1 770 ? 18.871 16.136 -57.728 1.00 84.69 770 SER A O 1
ATOM 6142 N N . HIS A 1 771 ? 17.371 15.028 -56.467 1.00 83.06 771 HIS A N 1
ATOM 6143 C CA . HIS A 1 771 ? 16.174 15.593 -57.108 1.00 83.06 771 HIS A CA 1
ATOM 6144 C C . HIS A 1 771 ? 15.525 16.745 -56.333 1.00 83.06 771 HIS A C 1
ATOM 6146 O O . HIS A 1 771 ? 14.780 17.530 -56.918 1.00 83.06 771 HIS A O 1
ATOM 6152 N N . ARG A 1 772 ? 15.762 16.849 -55.019 1.00 82.88 772 ARG A N 1
ATOM 6153 C CA . ARG A 1 772 ? 15.107 17.854 -54.164 1.00 82.88 772 ARG A CA 1
ATOM 6154 C C . ARG A 1 772 ? 16.024 18.976 -53.697 1.00 82.88 772 ARG A C 1
ATOM 6156 O O . ARG A 1 772 ? 15.511 19.984 -53.233 1.00 82.88 772 ARG A O 1
ATOM 6163 N N . LEU A 1 773 ? 17.348 18.843 -53.795 1.00 83.50 773 LEU A N 1
ATOM 6164 C CA . LEU A 1 773 ? 18.246 19.896 -53.319 1.00 83.50 773 LEU A CA 1
ATOM 6165 C C . LEU A 1 773 ? 18.314 21.100 -54.289 1.00 83.50 773 LEU A C 1
ATOM 6167 O O . LEU A 1 773 ? 18.398 20.899 -55.500 1.00 83.50 773 LEU A O 1
ATOM 6171 N N . PRO A 1 774 ? 18.369 22.351 -53.779 1.00 86.38 774 PRO A N 1
ATOM 6172 C CA . PRO A 1 774 ? 18.422 22.720 -52.362 1.00 86.38 774 PRO A CA 1
ATOM 6173 C C . PRO A 1 774 ? 17.075 22.555 -51.643 1.00 86.38 774 PRO A C 1
ATOM 6175 O O . PRO A 1 774 ? 16.064 23.057 -52.115 1.00 86.38 774 PRO A O 1
ATOM 6178 N N . ALA A 1 775 ? 17.090 21.922 -50.468 1.00 86.50 775 ALA A N 1
ATOM 6179 C CA . ALA A 1 775 ? 15.901 21.702 -49.639 1.00 86.50 775 ALA A CA 1
ATOM 6180 C C . ALA A 1 775 ? 16.204 21.908 -48.152 1.00 86.50 775 ALA A C 1
ATOM 6182 O O . ALA A 1 775 ? 17.352 21.792 -47.704 1.00 86.50 775 ALA A O 1
ATOM 6183 N N . ARG A 1 776 ? 15.159 22.211 -47.382 1.00 86.75 776 ARG A N 1
ATOM 6184 C CA . ARG A 1 776 ? 15.200 22.240 -45.917 1.00 86.75 776 ARG A CA 1
ATOM 6185 C C . ARG A 1 776 ? 15.143 20.822 -45.359 1.00 86.75 776 ARG A C 1
ATOM 6187 O O . ARG A 1 776 ? 14.561 19.920 -45.953 1.00 86.75 776 ARG A O 1
ATOM 6194 N N . GLN A 1 777 ? 15.657 20.656 -44.144 1.00 85.19 777 GLN A N 1
ATOM 6195 C CA . GLN A 1 777 ? 15.603 19.396 -43.390 1.00 85.19 777 GLN A CA 1
ATOM 6196 C C . GLN A 1 777 ? 14.196 18.779 -43.354 1.00 85.19 777 GLN A C 1
ATOM 6198 O O . GLN A 1 777 ? 14.034 17.602 -43.650 1.00 85.19 777 GLN A O 1
ATOM 6203 N N . LYS A 1 778 ? 13.167 19.591 -43.061 1.00 82.81 778 LYS A N 1
ATOM 6204 C CA . LYS A 1 778 ? 11.767 19.139 -43.004 1.00 82.81 778 LYS A CA 1
ATOM 6205 C C . LYS A 1 778 ? 11.232 18.646 -44.350 1.00 82.81 778 LYS A C 1
ATOM 6207 O O . LYS A 1 778 ? 10.432 17.723 -44.370 1.00 82.81 778 LYS A O 1
ATOM 6212 N N . GLU A 1 779 ? 11.665 19.244 -45.458 1.00 85.44 779 GLU A N 1
ATOM 6213 C CA . GLU A 1 779 ? 11.228 18.861 -46.808 1.00 85.44 779 GLU A CA 1
ATOM 6214 C C . GLU A 1 779 ? 11.856 17.528 -47.224 1.00 85.44 779 GLU A C 1
ATOM 6216 O O . GLU A 1 779 ? 11.177 16.666 -47.777 1.00 85.44 779 GLU A O 1
ATOM 6221 N N . LEU A 1 780 ? 13.140 17.337 -46.902 1.00 85.56 780 LEU A N 1
ATOM 6222 C CA . LEU A 1 780 ? 13.832 16.065 -47.106 1.00 85.56 780 LEU A CA 1
ATOM 6223 C C . LEU A 1 780 ? 13.239 14.970 -46.218 1.00 85.56 780 LEU A C 1
ATOM 6225 O O . LEU A 1 780 ? 12.972 13.878 -46.703 1.00 85.56 780 LEU A O 1
ATOM 6229 N N . ALA A 1 781 ? 12.961 15.274 -44.952 1.00 81.88 781 ALA A N 1
ATOM 6230 C CA . ALA A 1 781 ? 12.323 14.328 -44.050 1.00 81.88 781 ALA A CA 1
ATOM 6231 C C . ALA A 1 781 ? 10.925 13.943 -44.532 1.00 81.88 781 ALA A C 1
ATOM 6233 O O . ALA A 1 781 ? 10.660 12.761 -44.688 1.00 81.88 781 ALA A O 1
ATOM 6234 N N . ALA A 1 782 ? 10.061 14.908 -44.864 1.00 81.56 782 ALA A N 1
ATOM 6235 C CA . ALA A 1 782 ? 8.729 14.621 -45.399 1.00 81.56 782 ALA A CA 1
ATOM 6236 C C . ALA A 1 782 ? 8.795 13.774 -46.681 1.00 81.56 782 ALA A C 1
ATOM 6238 O O . ALA A 1 782 ? 8.031 12.824 -46.831 1.00 81.56 782 ALA A O 1
ATOM 6239 N N . GLY A 1 783 ? 9.741 14.076 -47.578 1.00 80.25 783 GLY A N 1
ATOM 6240 C CA . GLY A 1 783 ? 9.974 13.286 -48.784 1.00 80.25 783 GLY A CA 1
ATOM 6241 C C . GLY A 1 783 ? 10.422 11.854 -48.487 1.00 80.25 783 GLY A C 1
ATOM 6242 O O . GLY A 1 783 ? 9.930 10.924 -49.119 1.00 80.25 783 GLY A O 1
ATOM 6243 N N . PHE A 1 784 ? 11.316 11.661 -47.518 1.00 80.56 784 PHE A N 1
ATOM 6244 C CA . PHE A 1 784 ? 11.819 10.339 -47.147 1.00 80.56 784 PHE A CA 1
ATOM 6245 C C . PHE A 1 784 ? 10.778 9.513 -46.373 1.00 80.56 784 PHE A C 1
ATOM 6247 O O . PHE A 1 784 ? 10.563 8.345 -46.696 1.00 80.56 784 PHE A O 1
ATOM 6254 N N . VAL A 1 785 ? 10.046 10.137 -45.441 1.00 75.25 785 VAL A N 1
ATOM 6255 C CA . VAL A 1 785 ? 8.902 9.530 -44.737 1.00 75.25 785 VAL A CA 1
ATOM 6256 C C . VAL A 1 785 ? 7.832 9.099 -45.737 1.00 75.25 785 VAL A C 1
ATOM 6258 O O . VAL A 1 785 ? 7.362 7.970 -45.668 1.00 75.25 785 VAL A O 1
ATOM 6261 N N . ALA A 1 786 ? 7.479 9.936 -46.716 1.00 71.62 786 ALA A N 1
ATOM 6262 C CA . ALA A 1 786 ? 6.504 9.564 -47.742 1.00 71.62 786 ALA A CA 1
ATOM 6263 C C . ALA A 1 786 ? 6.956 8.363 -48.595 1.00 71.62 786 ALA A C 1
ATOM 6265 O O . ALA A 1 786 ? 6.118 7.609 -49.082 1.00 71.62 786 ALA A O 1
ATOM 6266 N N . MET A 1 787 ? 8.267 8.165 -48.768 1.00 68.56 787 MET A N 1
ATOM 6267 C CA . MET A 1 787 ? 8.810 7.030 -49.518 1.00 68.56 787 MET A CA 1
ATOM 6268 C C . MET A 1 787 ? 8.832 5.722 -48.719 1.00 68.56 787 MET A C 1
ATOM 6270 O O . MET A 1 787 ? 8.728 4.665 -49.337 1.00 68.56 787 MET A O 1
ATOM 6274 N N . ARG A 1 788 ? 9.028 5.761 -47.389 1.00 66.69 788 ARG A N 1
ATOM 6275 C CA . ARG A 1 788 ? 9.358 4.559 -46.586 1.00 66.69 788 ARG A CA 1
ATOM 6276 C C . ARG A 1 788 ? 8.605 4.404 -45.258 1.00 66.69 788 ARG A C 1
ATOM 6278 O O . ARG A 1 788 ? 8.609 3.311 -44.708 1.00 66.69 788 ARG A O 1
ATOM 6285 N N . GLY A 1 789 ? 7.944 5.447 -44.758 1.00 57.75 789 GLY A N 1
ATOM 6286 C CA . GLY A 1 789 ? 7.264 5.452 -43.455 1.00 57.75 789 GLY A CA 1
ATOM 6287 C C . GLY A 1 789 ? 8.182 5.673 -42.242 1.00 57.75 789 GLY A C 1
ATOM 6288 O O . GLY A 1 789 ? 7.750 5.428 -41.119 1.00 57.75 789 GLY A O 1
ATOM 6289 N N . ASP A 1 790 ? 9.424 6.119 -42.458 1.00 59.97 790 ASP A N 1
ATOM 6290 C CA . ASP A 1 790 ? 10.450 6.288 -41.414 1.00 59.97 790 ASP A CA 1
ATOM 6291 C C . ASP A 1 790 ? 10.283 7.576 -40.575 1.00 59.97 790 ASP A C 1
ATOM 6293 O O . ASP A 1 790 ? 9.421 8.413 -40.845 1.00 59.97 790 ASP A O 1
ATOM 6297 N N . THR A 1 791 ? 11.109 7.757 -39.535 1.00 64.62 791 THR A N 1
ATOM 6298 C CA . THR A 1 791 ? 11.052 8.920 -38.632 1.00 64.62 791 THR A CA 1
ATOM 6299 C C . THR A 1 791 ? 11.928 10.096 -39.082 1.00 64.62 791 THR A C 1
ATOM 6301 O O . THR A 1 791 ? 12.933 9.946 -39.780 1.00 64.62 791 THR A O 1
ATOM 6304 N N . LEU A 1 792 ? 11.554 11.306 -38.642 1.00 67.12 792 LEU A N 1
ATOM 6305 C CA . LEU A 1 792 ? 12.295 12.556 -38.875 1.00 67.12 792 LEU A CA 1
ATOM 6306 C C . LEU A 1 792 ? 13.763 12.466 -38.423 1.00 67.12 792 LEU A C 1
ATOM 6308 O O . LEU A 1 792 ? 14.639 13.062 -39.051 1.00 67.12 792 LEU A O 1
ATOM 6312 N N . ASP A 1 793 ? 14.028 11.727 -37.350 1.00 75.94 793 ASP A N 1
ATOM 6313 C CA . ASP A 1 793 ? 15.338 11.702 -36.709 1.00 75.94 793 ASP A CA 1
ATOM 6314 C C . ASP A 1 793 ? 16.365 10.857 -37.500 1.00 75.94 793 ASP A C 1
ATOM 6316 O O . ASP A 1 793 ? 17.507 11.290 -37.659 1.00 75.94 793 ASP A O 1
ATOM 6320 N N . ASP A 1 794 ? 15.961 9.752 -38.147 1.00 82.00 794 ASP A N 1
ATOM 6321 C CA . ASP A 1 794 ? 16.849 8.969 -39.037 1.00 82.00 794 ASP A CA 1
ATOM 6322 C C . ASP A 1 794 ? 17.311 9.788 -40.255 1.00 82.00 794 ASP A C 1
ATOM 6324 O O . ASP A 1 794 ? 18.478 9.743 -40.657 1.00 82.00 794 ASP A O 1
ATOM 6328 N N . THR A 1 795 ? 16.420 10.619 -40.809 1.00 85.31 795 THR A N 1
ATOM 6329 C CA . THR A 1 795 ? 16.780 11.550 -41.892 1.00 85.31 795 THR A CA 1
ATOM 6330 C C . THR A 1 795 ? 17.880 12.513 -41.445 1.00 85.31 795 THR A C 1
ATOM 6332 O O . THR A 1 795 ? 18.809 12.801 -42.204 1.00 85.31 795 THR A O 1
ATOM 6335 N N . ASN A 1 796 ? 17.805 12.995 -40.205 1.00 86.19 796 ASN A N 1
ATOM 6336 C CA . ASN A 1 796 ? 18.785 13.928 -39.657 1.00 86.19 796 ASN A CA 1
ATOM 6337 C C . ASN A 1 796 ? 20.138 13.255 -39.467 1.00 86.19 796 ASN A C 1
ATOM 6339 O O . ASN A 1 796 ? 21.145 13.814 -39.896 1.00 86.19 796 ASN A O 1
ATOM 6343 N N . ALA A 1 797 ? 20.161 12.040 -38.917 1.00 88.25 797 ALA A N 1
ATOM 6344 C CA . ALA A 1 797 ? 21.388 11.262 -38.783 1.00 88.25 797 ALA A CA 1
ATOM 6345 C C . ALA A 1 797 ? 22.069 11.027 -40.141 1.00 88.25 797 ALA A C 1
ATOM 6347 O O . ALA A 1 797 ? 23.281 11.224 -40.261 1.00 88.25 797 ALA A O 1
ATOM 6348 N N . ARG A 1 798 ? 21.304 10.711 -41.197 1.00 91.44 798 ARG A N 1
ATOM 6349 C CA . ARG A 1 798 ? 21.846 10.573 -42.562 1.00 91.44 798 ARG A CA 1
ATOM 6350 C C . ARG A 1 798 ? 22.444 11.874 -43.084 1.00 91.44 798 ARG A C 1
ATOM 6352 O O . ARG A 1 798 ? 23.525 11.855 -43.668 1.00 91.44 798 ARG A O 1
ATOM 6359 N N . LEU A 1 799 ? 21.768 13.006 -42.881 1.00 90.88 799 LEU A N 1
ATOM 6360 C CA . LEU A 1 799 ? 22.294 14.317 -43.276 1.00 90.88 799 LEU A CA 1
ATOM 6361 C C . LEU A 1 799 ? 23.590 14.639 -42.526 1.00 90.88 799 LEU A C 1
ATOM 6363 O O . LEU A 1 799 ? 24.566 15.035 -43.156 1.00 90.88 799 LEU A O 1
ATOM 6367 N N . THR A 1 800 ? 23.629 14.411 -41.216 1.00 90.94 800 THR A N 1
ATOM 6368 C CA . THR A 1 800 ? 24.821 14.617 -40.384 1.00 90.94 800 THR A CA 1
ATOM 6369 C C . THR A 1 800 ? 25.989 13.747 -40.854 1.00 90.94 800 THR A C 1
ATOM 6371 O O . THR A 1 800 ? 27.090 14.254 -41.058 1.00 90.94 800 THR A O 1
ATOM 6374 N N . MET A 1 801 ? 25.746 12.462 -41.135 1.00 92.88 801 MET A N 1
ATOM 6375 C CA . MET A 1 801 ? 26.746 11.545 -41.697 1.00 92.88 801 MET A CA 1
ATOM 6376 C C . MET A 1 801 ? 27.299 12.067 -43.035 1.00 92.88 801 MET A C 1
ATOM 6378 O O . MET A 1 801 ? 28.508 12.100 -43.252 1.00 92.88 801 MET A O 1
ATOM 6382 N N . LEU A 1 802 ? 26.426 12.522 -43.938 1.00 94.00 802 LEU A N 1
ATOM 6383 C CA . LEU A 1 802 ? 26.834 13.061 -45.238 1.00 94.00 802 LEU A CA 1
ATOM 6384 C C . LEU A 1 802 ? 27.561 14.407 -45.135 1.00 94.00 802 LEU A C 1
ATOM 6386 O O . LEU A 1 802 ? 28.453 14.673 -45.945 1.00 94.00 802 LEU A O 1
ATOM 6390 N N . ALA A 1 803 ? 27.196 15.249 -44.168 1.00 92.19 803 ALA A N 1
ATOM 6391 C CA . ALA A 1 803 ? 27.883 16.506 -43.885 1.00 92.19 803 ALA A CA 1
ATOM 6392 C C . ALA A 1 803 ? 29.303 16.238 -43.368 1.00 92.19 803 ALA A C 1
ATOM 6394 O O . ALA A 1 803 ? 30.260 16.771 -43.926 1.00 92.19 803 ALA A O 1
ATOM 6395 N N . GLY A 1 804 ? 29.446 15.309 -42.417 1.00 92.25 804 GLY A N 1
ATOM 6396 C CA . GLY A 1 804 ? 30.731 14.823 -41.904 1.00 92.25 804 GLY A CA 1
ATOM 6397 C C . GLY A 1 804 ? 31.631 14.170 -42.960 1.00 92.25 804 GLY A C 1
ATOM 6398 O O . GLY A 1 804 ? 32.852 14.164 -42.838 1.00 92.25 804 GLY A O 1
ATOM 6399 N N . MET A 1 805 ? 31.042 13.654 -44.040 1.00 93.94 805 MET A N 1
ATOM 6400 C CA . MET A 1 805 ? 31.768 13.131 -45.202 1.00 93.94 805 MET A CA 1
ATOM 6401 C C . MET A 1 805 ? 32.012 14.184 -46.297 1.00 93.94 805 MET A C 1
ATOM 6403 O O . MET A 1 805 ? 32.520 13.861 -47.375 1.00 93.94 805 MET A O 1
ATOM 6407 N N . GLY A 1 806 ? 31.634 15.443 -46.064 1.00 91.62 806 GLY A N 1
ATOM 6408 C CA . GLY A 1 806 ? 31.817 16.553 -46.999 1.00 91.62 806 GLY A CA 1
ATOM 6409 C C . GLY A 1 806 ? 30.953 16.469 -48.262 1.00 91.62 806 GLY A C 1
ATOM 6410 O O . GLY A 1 806 ? 31.291 17.079 -49.279 1.00 91.62 806 GLY A O 1
ATOM 6411 N N . CYS A 1 807 ? 29.857 15.705 -48.242 1.00 91.94 807 CYS A N 1
ATOM 6412 C CA . CYS A 1 807 ? 28.946 15.554 -49.384 1.00 91.94 807 CYS A CA 1
ATOM 6413 C C . CYS A 1 807 ? 27.897 16.662 -49.455 1.00 91.94 807 CYS A C 1
ATOM 6415 O O . CYS A 1 807 ? 27.465 17.040 -50.547 1.00 91.94 807 CYS A O 1
ATOM 6417 N N . ILE A 1 808 ? 27.494 17.188 -48.299 1.00 91.94 808 ILE A N 1
ATOM 6418 C CA . ILE A 1 808 ? 26.519 18.271 -48.196 1.00 91.94 808 ILE A CA 1
ATOM 6419 C C . ILE A 1 808 ? 27.044 19.395 -47.310 1.00 91.94 808 ILE A C 1
ATOM 6421 O O . ILE A 1 808 ? 27.828 19.166 -46.397 1.00 91.94 808 ILE A O 1
ATOM 6425 N N . ILE A 1 809 ? 26.576 20.609 -47.582 1.00 89.56 809 ILE A N 1
ATOM 6426 C CA . ILE A 1 809 ? 26.806 21.790 -46.748 1.00 89.56 809 ILE A CA 1
ATOM 6427 C C . ILE A 1 809 ? 25.470 22.435 -46.391 1.00 89.56 809 ILE A C 1
ATOM 6429 O O . ILE A 1 809 ? 24.537 22.441 -47.203 1.00 89.56 809 ILE A O 1
ATOM 6433 N N . ARG A 1 810 ? 25.382 22.989 -45.182 1.00 84.19 810 ARG A N 1
ATOM 6434 C CA . ARG A 1 810 ? 24.231 23.766 -44.715 1.00 84.19 810 ARG A CA 1
ATOM 6435 C C . ARG A 1 810 ? 24.486 25.245 -45.007 1.00 84.19 810 ARG A C 1
ATOM 6437 O O . ARG A 1 810 ? 25.455 25.807 -44.512 1.00 84.19 810 ARG A O 1
ATOM 6444 N N . GLY A 1 811 ? 23.654 25.857 -45.847 1.00 78.19 811 GLY A N 1
ATOM 6445 C CA . GLY A 1 811 ? 23.735 27.290 -46.150 1.00 78.19 811 GLY A CA 1
ATOM 6446 C C . GLY A 1 811 ? 23.114 28.171 -45.059 1.00 78.19 811 GLY A C 1
ATOM 6447 O O . GLY A 1 811 ? 22.377 27.675 -44.207 1.00 78.19 811 GLY A O 1
ATOM 6448 N N . GLU A 1 812 ? 23.360 29.484 -45.139 1.00 72.44 812 GLU A N 1
ATOM 6449 C CA . GLU A 1 812 ? 22.876 30.501 -44.181 1.00 72.44 812 GLU A CA 1
ATOM 6450 C C . GLU A 1 812 ? 21.341 30.509 -44.019 1.00 72.44 812 GLU A C 1
ATOM 6452 O O . GLU A 1 812 ? 20.832 30.734 -42.926 1.00 72.44 812 GLU A O 1
ATOM 6457 N N . ASP A 1 813 ? 20.597 30.149 -45.070 1.00 73.31 813 ASP A N 1
ATOM 6458 C CA . ASP A 1 813 ? 19.126 30.070 -45.072 1.00 73.31 813 ASP A CA 1
ATOM 6459 C C . ASP A 1 813 ? 18.563 28.707 -44.607 1.00 73.31 813 ASP A C 1
ATOM 6461 O O . ASP A 1 813 ? 17.400 28.383 -44.870 1.00 73.31 813 ASP A O 1
ATOM 6465 N N . TYR A 1 814 ? 19.382 27.867 -43.963 1.00 76.19 814 TYR A N 1
ATOM 6466 C CA . TYR A 1 814 ? 19.050 26.500 -43.522 1.00 76.19 814 TYR A CA 1
ATOM 6467 C C . TYR A 1 814 ? 18.761 25.477 -44.637 1.00 76.19 814 TYR A C 1
ATOM 6469 O O . TYR A 1 814 ? 18.290 24.372 -44.355 1.00 76.19 814 TYR A O 1
ATOM 6477 N N . TYR A 1 815 ? 19.064 25.808 -45.893 1.00 86.62 815 TYR A N 1
ATOM 6478 C CA . TYR A 1 815 ? 18.982 24.871 -47.014 1.00 86.62 815 TYR A CA 1
ATOM 6479 C C . TYR A 1 815 ? 20.260 24.044 -47.135 1.00 86.62 815 TYR A C 1
ATOM 6481 O O . TYR A 1 815 ? 21.370 24.583 -47.092 1.00 86.62 815 TYR A O 1
ATOM 6489 N N . PHE A 1 816 ? 20.103 22.744 -47.363 1.00 88.88 816 PHE A N 1
ATOM 6490 C CA . PHE A 1 816 ? 21.215 21.868 -47.714 1.00 88.88 816 PHE A CA 1
ATOM 6491 C C . PHE A 1 816 ? 21.549 21.982 -49.203 1.00 88.88 816 PHE A C 1
ATOM 6493 O O . PHE A 1 816 ? 20.674 22.229 -50.035 1.00 88.88 816 PHE A O 1
ATOM 6500 N N . ARG A 1 817 ? 22.825 21.803 -49.556 1.00 90.25 817 ARG A N 1
ATOM 6501 C CA . ARG A 1 817 ? 23.312 21.742 -50.945 1.00 90.25 817 ARG A CA 1
ATOM 6502 C C . ARG A 1 817 ? 24.376 20.659 -51.087 1.00 90.25 817 ARG A C 1
ATOM 6504 O O . ARG A 1 817 ? 25.173 20.477 -50.172 1.00 90.25 817 ARG A O 1
ATOM 6511 N N . LEU A 1 818 ? 24.425 19.996 -52.245 1.00 90.94 818 LEU A N 1
ATOM 6512 C CA . LEU A 1 818 ? 25.510 19.064 -52.574 1.00 90.94 818 LEU A CA 1
ATOM 6513 C C . LEU A 1 818 ? 26.801 19.820 -52.894 1.00 90.94 818 LEU A C 1
ATOM 6515 O O . LEU A 1 818 ? 26.798 20.774 -53.682 1.00 90.94 818 LEU A O 1
ATOM 6519 N N . THR A 1 819 ? 27.910 19.334 -52.344 1.00 91.00 819 THR A N 1
ATOM 6520 C CA . THR A 1 819 ? 29.264 19.722 -52.755 1.00 91.00 819 THR A CA 1
ATOM 6521 C C . THR A 1 819 ? 29.611 19.115 -54.120 1.00 91.00 819 THR A C 1
ATOM 6523 O O . THR A 1 819 ? 28.835 18.347 -54.693 1.00 91.00 819 THR A O 1
ATOM 6526 N N . SER A 1 820 ? 30.782 19.443 -54.676 1.00 87.00 820 SER A N 1
ATOM 6527 C CA . SER A 1 820 ? 31.278 18.791 -55.899 1.00 87.00 820 SER A CA 1
ATOM 6528 C C . SER A 1 820 ? 31.378 17.272 -55.729 1.00 87.00 820 SER A C 1
ATOM 6530 O O . SER A 1 820 ? 30.902 16.538 -56.591 1.00 87.00 820 SER A O 1
ATOM 6532 N N . LEU A 1 821 ? 31.907 16.812 -54.590 1.00 86.56 821 LEU A N 1
ATOM 6533 C CA . LEU A 1 821 ? 31.956 15.397 -54.224 1.00 86.56 821 LEU A CA 1
ATOM 6534 C C . LEU A 1 821 ? 30.548 14.798 -54.126 1.00 86.56 821 LEU A C 1
ATOM 6536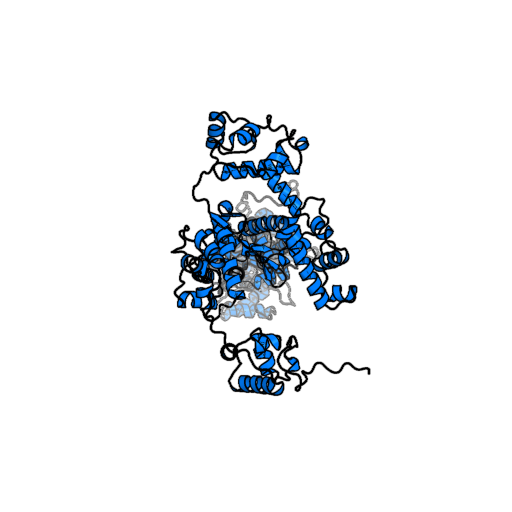 O O . LEU A 1 821 ? 30.273 13.781 -54.757 1.00 86.56 821 LEU A O 1
ATOM 6540 N N . GLY A 1 822 ? 29.640 15.458 -53.398 1.00 87.69 822 GLY A N 1
ATOM 6541 C CA . GLY A 1 822 ? 28.266 14.983 -53.228 1.00 87.69 822 GLY A CA 1
ATOM 6542 C C . GLY A 1 822 ? 27.521 14.820 -54.553 1.00 87.69 822 GLY A C 1
ATOM 6543 O O . GLY A 1 822 ? 26.804 13.842 -54.728 1.00 87.69 822 GLY A O 1
ATOM 6544 N N . LYS A 1 823 ? 27.726 15.729 -55.517 1.00 86.81 823 LYS A N 1
ATOM 6545 C CA . LYS A 1 823 ? 27.143 15.615 -56.866 1.00 86.81 823 LYS A CA 1
ATOM 6546 C C . LYS A 1 823 ? 27.687 14.412 -57.626 1.00 86.81 823 LYS A C 1
ATOM 6548 O O . LYS A 1 823 ? 26.904 13.683 -58.224 1.00 86.81 823 LYS A O 1
ATOM 6553 N N . THR A 1 824 ? 29.002 14.199 -57.602 1.00 85.00 824 THR A N 1
ATOM 6554 C CA . THR A 1 824 ? 29.627 13.045 -58.261 1.00 85.00 824 THR A CA 1
ATOM 6555 C C . THR A 1 824 ? 29.078 11.739 -57.696 1.00 85.00 824 THR A C 1
ATOM 6557 O O . THR A 1 824 ? 28.614 10.893 -58.451 1.00 85.00 824 THR A O 1
ATOM 6560 N N . ILE A 1 825 ? 29.043 11.611 -56.369 1.00 84.00 825 ILE A N 1
ATOM 6561 C CA . ILE A 1 825 ? 28.566 10.402 -55.690 1.00 84.00 825 ILE A CA 1
ATOM 6562 C C . ILE A 1 825 ? 27.067 10.185 -55.924 1.00 84.00 825 ILE A C 1
ATOM 6564 O O . ILE A 1 825 ? 26.664 9.076 -56.266 1.00 84.00 825 ILE A O 1
ATOM 6568 N N . ALA A 1 826 ? 26.243 11.232 -55.823 1.00 82.69 826 ALA A N 1
ATOM 6569 C CA . ALA A 1 826 ? 24.808 11.135 -56.079 1.00 82.69 826 ALA A CA 1
ATOM 6570 C C . ALA A 1 826 ? 24.498 10.754 -57.538 1.00 82.69 826 ALA A C 1
ATOM 6572 O O . ALA A 1 826 ? 23.589 9.965 -57.779 1.00 82.69 826 ALA A O 1
ATOM 6573 N N . ASN A 1 827 ? 25.280 11.242 -58.507 1.00 79.06 827 ASN A N 1
ATOM 6574 C CA . ASN A 1 827 ? 25.141 10.861 -59.916 1.00 79.06 827 ASN A CA 1
ATOM 6575 C C . ASN A 1 827 ? 25.581 9.419 -60.196 1.00 79.06 827 ASN A C 1
ATOM 6577 O O . ASN A 1 827 ? 25.111 8.821 -61.157 1.00 79.06 827 ASN A O 1
ATOM 6581 N N . THR A 1 828 ? 26.478 8.857 -59.387 1.00 78.50 828 THR A N 1
ATOM 6582 C CA . THR A 1 828 ? 26.914 7.462 -59.529 1.00 78.50 828 THR A CA 1
ATOM 6583 C C . THR A 1 828 ? 25.953 6.506 -58.817 1.00 78.50 828 THR A C 1
ATOM 6585 O O . THR A 1 828 ? 25.560 5.490 -59.386 1.00 78.50 828 THR A O 1
ATOM 6588 N N . LEU A 1 829 ? 25.541 6.832 -57.587 1.00 76.75 829 LEU A N 1
ATOM 6589 C CA . LEU A 1 829 ? 24.802 5.934 -56.687 1.00 76.75 829 LEU A CA 1
ATOM 6590 C C . LEU A 1 829 ? 23.281 6.173 -56.648 1.00 76.75 829 LEU A C 1
ATOM 6592 O O . LEU A 1 829 ? 22.548 5.308 -56.167 1.00 76.75 829 LEU A O 1
ATOM 6596 N N . GLY A 1 830 ? 22.801 7.320 -57.142 1.00 64.69 830 GLY A N 1
ATOM 6597 C CA . GLY A 1 830 ? 21.389 7.736 -57.146 1.00 64.69 830 GLY A CA 1
ATOM 6598 C C . GLY A 1 830 ? 20.647 7.495 -58.468 1.00 64.69 830 GLY A C 1
ATOM 6599 O O . GLY A 1 830 ? 19.612 8.110 -58.705 1.00 64.69 830 GLY A O 1
ATOM 6600 N N . THR A 1 831 ? 21.171 6.640 -59.350 1.00 61.19 831 THR A N 1
ATOM 6601 C CA . THR A 1 831 ? 20.653 6.421 -60.719 1.00 61.19 831 THR A CA 1
ATOM 6602 C C . THR A 1 831 ? 19.583 5.338 -60.843 1.00 61.19 831 THR A C 1
ATOM 6604 O O . THR A 1 831 ? 18.991 5.197 -61.912 1.00 61.19 831 THR A O 1
ATOM 6607 N N . GLN A 1 832 ? 19.297 4.578 -59.782 1.00 57.22 832 GLN A N 1
ATOM 6608 C CA . GLN A 1 832 ? 18.245 3.559 -59.814 1.00 57.22 832 GLN A CA 1
ATOM 6609 C C . GLN A 1 832 ? 16.859 4.186 -59.551 1.00 57.22 832 GLN A C 1
ATOM 6611 O O . GLN A 1 832 ? 16.685 4.851 -58.528 1.00 57.22 832 GLN A O 1
ATOM 6616 N N . PRO A 1 833 ? 15.861 3.997 -60.440 1.00 51.53 833 PRO A N 1
ATOM 6617 C CA . PRO A 1 833 ? 14.499 4.464 -60.202 1.00 51.53 833 PRO A CA 1
ATOM 6618 C C . PRO A 1 833 ? 13.835 3.700 -59.043 1.00 51.53 833 PRO A C 1
ATOM 6620 O O . PRO A 1 833 ? 13.949 2.482 -58.932 1.00 51.53 833 PRO A O 1
ATOM 6623 N N . LEU A 1 834 ? 13.092 4.428 -58.203 1.00 54.56 834 LEU A N 1
ATOM 6624 C CA . LEU A 1 834 ? 12.401 3.956 -56.988 1.00 54.56 834 LEU A CA 1
ATOM 6625 C C . LEU A 1 834 ? 11.273 2.927 -57.217 1.00 54.56 834 LEU A C 1
ATOM 6627 O O . LEU A 1 834 ? 10.578 2.575 -56.266 1.00 54.56 834 LEU A O 1
ATOM 6631 N N . THR A 1 835 ? 11.072 2.429 -58.440 1.00 47.44 835 THR A N 1
ATOM 6632 C CA . THR A 1 835 ? 9.962 1.528 -58.805 1.00 47.44 835 THR A CA 1
ATOM 6633 C C . THR A 1 835 ? 9.911 0.226 -57.997 1.00 47.44 835 THR A C 1
ATOM 6635 O O . THR A 1 835 ? 8.851 -0.378 -57.919 1.00 47.44 835 THR A O 1
ATOM 6638 N N . GLU A 1 836 ? 11.007 -0.183 -57.351 1.00 44.28 836 GLU A N 1
ATOM 6639 C CA . GLU A 1 836 ? 11.063 -1.371 -56.480 1.00 44.28 836 GLU A CA 1
ATOM 6640 C C . GLU A 1 836 ? 10.825 -1.075 -54.983 1.00 44.28 836 GLU A C 1
ATOM 6642 O O . GLU A 1 836 ? 10.720 -2.002 -54.185 1.00 44.28 836 GLU A O 1
ATOM 6647 N N . TYR A 1 837 ? 10.716 0.197 -54.577 1.00 47.53 837 TYR A N 1
ATOM 6648 C CA . TYR A 1 837 ? 10.657 0.599 -53.162 1.00 47.53 837 TYR A CA 1
ATOM 6649 C C . TYR A 1 837 ? 9.320 1.214 -52.726 1.00 47.53 837 TYR A C 1
ATOM 6651 O O . TYR A 1 837 ? 9.156 1.493 -51.536 1.00 47.53 837 TYR A O 1
ATOM 6659 N N . ILE A 1 838 ? 8.367 1.389 -53.648 1.00 38.12 838 ILE A N 1
ATOM 6660 C CA . ILE A 1 838 ? 6.983 1.767 -53.335 1.00 38.12 838 ILE A CA 1
ATOM 6661 C C . ILE A 1 838 ? 6.252 0.497 -52.887 1.00 38.12 838 ILE A C 1
ATOM 6663 O O . ILE A 1 838 ? 5.712 -0.246 -53.701 1.00 38.12 838 ILE A O 1
ATOM 6667 N N . VAL A 1 839 ? 6.270 0.218 -51.586 1.00 36.91 839 VAL A N 1
ATOM 6668 C CA . VAL A 1 839 ? 5.323 -0.728 -50.992 1.00 36.91 839 VAL A CA 1
ATOM 6669 C C . VAL A 1 839 ? 4.069 0.075 -50.667 1.00 36.91 839 VAL A C 1
ATOM 6671 O O . VAL A 1 839 ? 4.140 1.047 -49.918 1.00 36.91 839 VAL A O 1
ATOM 6674 N N . GLU A 1 840 ? 2.924 -0.303 -51.238 1.00 32.88 840 GLU A N 1
ATOM 6675 C CA . GLU A 1 840 ? 1.619 0.137 -50.741 1.00 32.88 840 GLU A CA 1
ATOM 6676 C C . GLU A 1 840 ? 1.491 -0.336 -49.282 1.00 32.88 840 GLU A C 1
ATOM 6678 O O . GLU A 1 840 ? 1.162 -1.491 -49.017 1.00 32.88 840 GLU A O 1
ATOM 6683 N N . SER A 1 841 ? 1.832 0.521 -48.316 1.00 29.91 841 SER A N 1
ATOM 6684 C CA . SER A 1 841 ? 1.698 0.185 -46.896 1.00 29.91 841 SER A CA 1
ATOM 6685 C C . SER A 1 841 ? 0.219 0.010 -46.531 1.00 29.91 841 SER A C 1
ATOM 6687 O O . SER A 1 841 ? -0.569 0.945 -46.713 1.00 29.91 841 SER A O 1
ATOM 6689 N N . PRO A 1 842 ? -0.184 -1.131 -45.941 1.00 31.52 842 PRO A N 1
ATOM 6690 C CA . PRO A 1 842 ? -1.481 -1.250 -45.311 1.00 31.52 842 PRO A CA 1
ATOM 6691 C C . PRO A 1 842 ? -1.457 -0.482 -43.985 1.00 31.52 842 PRO A C 1
ATOM 6693 O O . PRO A 1 842 ? -0.705 -0.796 -43.067 1.00 31.52 842 PRO A O 1
ATOM 6696 N N . SER A 1 843 ? -2.343 0.509 -43.873 1.00 31.25 843 SER A N 1
ATOM 6697 C CA . SER A 1 843 ? -2.846 1.054 -42.604 1.00 31.25 843 SER A CA 1
ATOM 6698 C C . SER A 1 843 ? -1.815 1.619 -41.610 1.00 31.25 843 SER A C 1
ATOM 6700 O O . SER A 1 843 ? -1.677 1.119 -40.500 1.00 31.25 843 SER A O 1
ATOM 6702 N N . VAL A 1 844 ? -1.223 2.771 -41.930 1.00 30.77 844 VAL A N 1
ATOM 6703 C CA . VAL A 1 844 ? -0.878 3.768 -40.901 1.00 30.77 844 VAL A CA 1
ATOM 6704 C C . VAL A 1 844 ? -1.761 4.980 -41.161 1.00 30.77 844 VAL A C 1
ATOM 6706 O O . VAL A 1 844 ? -1.609 5.665 -42.169 1.00 30.77 844 VAL A O 1
ATOM 6709 N N . LYS A 1 845 ? -2.756 5.215 -40.297 1.00 27.17 845 LYS A N 1
ATOM 6710 C CA . LYS A 1 845 ? -3.527 6.461 -40.348 1.00 27.17 845 LYS A CA 1
ATOM 6711 C C . LYS A 1 845 ? -2.597 7.592 -39.896 1.00 27.17 845 LYS A C 1
ATOM 6713 O O . LYS A 1 845 ? -2.131 7.524 -38.759 1.00 27.17 845 LYS A O 1
ATOM 6718 N N . PRO A 1 846 ? -2.340 8.619 -40.722 1.00 29.25 846 PRO A N 1
ATOM 6719 C CA . PRO A 1 846 ? -1.610 9.789 -40.262 1.00 29.25 846 PRO A CA 1
ATOM 6720 C C . PRO A 1 846 ? -2.419 10.454 -39.144 1.00 29.25 846 PRO A C 1
ATOM 6722 O O . PRO A 1 846 ? -3.617 10.716 -39.291 1.00 29.25 846 PRO A O 1
ATOM 6725 N N . THR A 1 847 ? -1.787 10.684 -37.997 1.00 32.31 847 THR A N 1
ATOM 6726 C CA . THR A 1 847 ? -2.348 11.522 -36.937 1.00 32.31 847 THR A CA 1
ATOM 6727 C C . THR A 1 847 ? -2.465 12.948 -37.485 1.00 32.31 847 THR A C 1
ATOM 6729 O O . THR A 1 847 ? -1.531 13.498 -38.063 1.00 32.31 847 THR A O 1
ATOM 6732 N N . GLY A 1 848 ? -3.677 13.501 -37.420 1.00 29.00 848 GLY A N 1
ATOM 6733 C CA . GLY A 1 848 ? -4.163 14.566 -38.304 1.00 29.00 848 GLY A CA 1
ATOM 6734 C C . GLY A 1 848 ? -3.629 15.980 -38.066 1.00 29.00 848 GLY A C 1
ATOM 6735 O O . GLY A 1 848 ? -4.439 16.893 -37.945 1.00 29.00 848 GLY A O 1
ATOM 6736 N N . HIS A 1 849 ? -2.310 16.186 -38.041 1.00 32.69 849 HIS A N 1
ATOM 6737 C CA . HIS A 1 849 ? -1.733 17.535 -37.992 1.00 32.69 849 HIS A CA 1
ATOM 6738 C C . HIS A 1 849 ? -0.863 17.962 -39.177 1.00 32.69 849 HIS A C 1
ATOM 6740 O O . HIS A 1 849 ? -0.606 19.155 -39.283 1.00 32.69 849 HIS A O 1
ATOM 6746 N N . ASP A 1 850 ? -0.538 17.083 -40.125 1.00 34.56 850 ASP A N 1
ATOM 6747 C CA . ASP A 1 850 ? 0.219 17.461 -41.327 1.00 34.56 850 ASP A CA 1
ATOM 6748 C C . ASP A 1 850 ? -0.464 16.938 -42.599 1.00 34.56 850 ASP A C 1
ATOM 6750 O O . ASP A 1 850 ? -0.036 15.970 -43.222 1.00 34.56 850 ASP A O 1
ATOM 6754 N N . LEU A 1 851 ? -1.562 17.585 -42.993 1.00 29.22 851 LEU A N 1
ATOM 6755 C CA . LEU A 1 851 ? -2.091 17.480 -44.353 1.00 29.22 851 LEU A CA 1
ATOM 6756 C C . LEU A 1 851 ? -1.676 18.736 -45.119 1.00 29.22 851 LEU A C 1
ATOM 6758 O O . LEU A 1 851 ? -2.359 19.758 -45.073 1.00 29.22 851 LEU A O 1
ATOM 6762 N N . VAL A 1 852 ? -0.548 18.658 -45.825 1.00 32.81 852 VAL A N 1
ATOM 6763 C CA . VAL A 1 852 ? -0.356 19.480 -47.023 1.00 32.81 852 VAL A CA 1
ATOM 6764 C C . VAL A 1 852 ? -1.004 18.709 -48.167 1.00 32.81 852 VAL A C 1
ATOM 6766 O O . VAL A 1 852 ? -0.688 17.546 -48.397 1.00 32.81 852 VAL A O 1
ATOM 6769 N N . ASP A 1 853 ? -1.967 19.347 -48.819 1.00 29.48 853 ASP A N 1
ATOM 6770 C CA . ASP A 1 853 ? -2.722 18.813 -49.947 1.00 29.48 853 ASP A CA 1
ATOM 6771 C C . ASP A 1 853 ? -1.777 18.516 -51.129 1.00 29.48 853 ASP A C 1
ATOM 6773 O O . ASP A 1 853 ? -1.167 19.423 -51.698 1.00 29.48 853 ASP A O 1
ATOM 6777 N N . PHE A 1 854 ? -1.613 17.234 -51.467 1.00 34.81 854 PHE A N 1
ATOM 6778 C CA . PHE A 1 854 ? -0.716 16.749 -52.527 1.00 34.81 854 PHE A CA 1
ATOM 6779 C C . PHE A 1 854 ? -1.390 16.686 -53.914 1.00 34.81 854 PHE A C 1
ATOM 6781 O O . PHE A 1 854 ? -0.818 16.132 -54.849 1.00 34.81 854 PHE A O 1
ATOM 6788 N N . GLY A 1 855 ? -2.581 17.271 -54.083 1.00 30.03 855 GLY A N 1
ATOM 6789 C CA . GLY A 1 855 ? -3.320 17.271 -55.353 1.00 30.03 855 GLY A CA 1
ATOM 6790 C C . GLY A 1 855 ? -2.867 18.285 -56.414 1.00 30.03 855 GLY A C 1
ATOM 6791 O O . GLY A 1 855 ? -3.514 18.389 -57.452 1.00 30.03 855 GLY A O 1
ATOM 6792 N N . ALA A 1 856 ? -1.800 19.055 -56.190 1.00 30.78 856 ALA A N 1
ATOM 6793 C CA . ALA A 1 856 ? -1.397 20.132 -57.098 1.00 30.78 856 ALA A CA 1
ATOM 6794 C C . ALA A 1 856 ? 0.094 20.078 -57.447 1.00 30.78 856 ALA A C 1
ATOM 6796 O O . ALA A 1 856 ? 0.824 20.987 -57.076 1.00 30.78 856 ALA A O 1
ATOM 6797 N N . LEU A 1 857 ? 0.549 19.017 -58.122 1.00 32.28 857 LEU A N 1
ATOM 6798 C CA . LEU A 1 857 ? 1.857 18.935 -58.798 1.00 32.28 857 LEU A CA 1
ATOM 6799 C C . LEU A 1 857 ? 1.848 17.744 -59.788 1.00 32.28 857 LEU A C 1
ATOM 6801 O O . LEU A 1 857 ? 2.541 16.749 -59.585 1.00 32.28 857 LEU A O 1
ATOM 6805 N N . GLU A 1 858 ? 1.023 17.851 -60.836 1.00 29.67 858 GLU A N 1
ATOM 6806 C CA . GLU A 1 858 ? 1.307 17.245 -62.153 1.00 29.67 858 GLU A CA 1
ATOM 6807 C C . GLU A 1 858 ? 2.048 18.260 -63.029 1.00 29.67 858 GLU A C 1
ATOM 6809 O O . GLU A 1 858 ? 1.663 19.457 -62.990 1.00 29.67 858 GLU A O 1
#

Sequence (858 aa):
MADSSDNKPNPRQSTQERSWNVPLTALGLSRRAYNALVRGGIRSVEDLVQTPREQLLLVRNIGPAIQEEIDRQLAQYQIERTPAVTFDEEMPPDADDKWHKAFRSLAFDRTPLSKLQLTEVLEQKLIQAGIHTVGDLAHSTSTQLLALPLVGGTVLTKLRTTLIDYLYTEYGPFVEHSEGEFKITGETSGPFTISQKLTKQLAHILLGSISIEKLQLDPVQADTLQQAGINSIDQLIEQSKHIRLDSAAADALRRYLTVLTTEGPSRLVEDALSVEQLRQIRINEATNVAKWVASLPERERDIIEKRFGLHGPRYKLEEIGQQLGLTRERVRQLVLRTLSKLKENHGEEIRLITGTLLDYIHESGGIVTLDEAAAWLRERQGARNQVEPEGTLRLLIDLLDNIKVLRQRDSKAILHHETPAELITTLQAAMAELLEARMAPTDADTLLNELRDTPTYHSARQTWPDIPENEFDTLARACLRTDEFIEREPGVYGRRRWENRITDDIIVVLREIGEPAHFSIIADAVNQRLPHDRQTKAHNVHALMQRYNNLFVRVGHGIYGLAEWGLKDEDTVIETAARVLRDAGQPLHIETITDEVLKSWQINRSTVYAALSSETYYREGASHADLCLLLGERVFSLAEWEVARATVPNPVLPFCPPILPDPPDFENALFESVMVANEHLASRPKASTFLAKIFAWVGYDSEPGRWLQQGVLNSYYLLGLIPYTYIFGGDDPRLSSTLPDGSINEIREGCLISLTQRLNHMHAFWWLLSHRLPARQKELAAGFVAMRGDTLDDTNARLTMLAGMGCIIRGEDYYFRLTSLGKTIANTLGTQPLTEYIVESPSVKPTGHDLVDFGALE

Mean predicted aligned error: 22.98 Å